Protein AF-0000000069133656 (afdb_homodimer)

Organism: Gadus morhua (NCBI:txid8049)

Secondary structure (DSSP, 8-state):
---------EEEEEE-TT--HHHHHHHHHHHHHTTT---EEEEEHHHHHHHHHHHHHH-TTEEEEEEGGG---HHHHHHHHHTT-EEEE-SHHHHHHHHHTT--GGGEEE--SS--HHHHHHHHHTT--EEEE-SHHHHHHHHHH-TT-EEEEEE--GGGSSS-TTS---SB-HHHHHHHHHHHHHHT-EEEEEEE--S-TT-HHHHHHHHHHHHHHHHHHHHTT----EEE--S-----HHHHHHHHHHHHHHHHHHS-GGG-PEEEEEESHHHHGGGEEEEEEEEEEEEE---SGGGSS-S--S--PPEEEEEES--TTTTTGGGGGTPPPPPEEESS---TT--EEEEEEE-TT--GGGEEEEEEEEE---TT-EEEESS--SS-SS---SGGG--PPPPPEEEEEEHHHHHHHHHTTTTSTTS-TTEEEEE----------------/---------EEEEEE-TT--HHHHHHHHHHHHHHTT---EEEEEHHHHHHHHHHHHHH-TTEEEEEEGGG---HHHHHHHHHTT-EEEE-SHHHHHHHHHTT--GGGEEE--SS--HHHHHHHHHTT--EEEE-SHHHHHHHHHH-TT-EEEEEE--GGGSSS-TTS---SB-HHHHHHHHHHHHHHT-EEEEEEE--S-TT-HHHHHHHHHHHHHHHHHHHHTT----EEE--S-----HHHHHHHHHHHHHHHHHHS-GGG-PEEEEEESHHHHGGGEEEEEEEEEEEEE---SGGGSS-S--S--PPEEEEEES--TTTTTGGGGGTPPPPPEEESS---TT--EEEEEEE-TT--GGGEEEEEEEEE---TT-EEEESS--SS-SS---SGGG--PPPPPEEEEEEHHHHHHHHHTTTTSTTS-TTEEEEE----------------

Structure (mmCIF, N/CA/C/O backbone):
data_AF-0000000069133656-model_v1
#
loop_
_entity.id
_entity.type
_entity.pdbx_description
1 polymer 'Uncharacterized protein'
#
loop_
_atom_site.group_PDB
_atom_site.id
_atom_site.type_symbol
_atom_site.label_atom_id
_atom_site.label_alt_id
_atom_site.label_comp_id
_atom_site.label_asym_id
_atom_site.label_entity_id
_atom_site.label_seq_id
_atom_site.pdbx_PDB_ins_code
_atom_site.Cartn_x
_atom_site.Cartn_y
_atom_site.Cartn_z
_atom_site.occupancy
_atom_site.B_iso_or_equiv
_atom_site.auth_seq_id
_atom_site.auth_comp_id
_atom_site.auth_asym_id
_atom_site.auth_atom_id
_atom_site.pdbx_PDB_model_num
ATOM 1 N N . MET A 1 1 ? -8.031 -7.027 35.938 1 20.88 1 MET A N 1
ATOM 2 C CA . MET A 1 1 ? -6.594 -7.266 36.031 1 20.88 1 MET A CA 1
ATOM 3 C C . MET A 1 1 ? -5.957 -7.184 34.625 1 20.88 1 MET A C 1
ATOM 5 O O . MET A 1 1 ? -6.113 -8.094 33.812 1 20.88 1 MET A O 1
ATOM 9 N N . LYS A 1 2 ? -5.871 -5.992 34 1 25.09 2 LYS A N 1
ATOM 10 C CA . LYS A 1 2 ? -5.688 -5.273 32.75 1 25.09 2 LYS A CA 1
ATOM 11 C C . LYS A 1 2 ? -4.309 -5.543 32.156 1 25.09 2 LYS A C 1
ATOM 13 O O . LYS A 1 2 ? -3.301 -5.477 32.875 1 25.09 2 LYS A O 1
ATOM 18 N N . GLY A 1 3 ? -4.258 -6.488 31.188 1 28.69 3 GLY A N 1
ATOM 19 C CA . GLY A 1 3 ? -3.064 -6.926 30.484 1 28.69 3 GLY A CA 1
ATOM 20 C C . GLY A 1 3 ? -2.094 -5.797 30.203 1 28.69 3 GLY A C 1
ATOM 21 O O . GLY A 1 3 ? -2.5 -4.719 29.766 1 28.69 3 GLY A O 1
ATOM 22 N N . LEU A 1 4 ? -1.108 -5.57 30.984 1 30.61 4 LEU A N 1
ATOM 23 C CA . LEU A 1 4 ? 0.034 -4.68 30.812 1 30.61 4 LEU A CA 1
ATOM 24 C C . LEU A 1 4 ? 0.483 -4.645 29.359 1 30.61 4 LEU A C 1
ATOM 26 O O . LEU A 1 4 ? 0.877 -5.672 28.797 1 30.61 4 LEU A O 1
ATOM 30 N N . TYR A 1 5 ? -0.256 -4.012 28.453 1 34.28 5 TYR A N 1
ATOM 31 C CA . TYR A 1 5 ? 0.284 -3.764 27.125 1 34.28 5 TYR A CA 1
ATOM 32 C C . TYR A 1 5 ? 1.788 -3.523 27.172 1 34.28 5 TYR A C 1
ATOM 34 O O . TYR A 1 5 ? 2.244 -2.537 27.766 1 34.28 5 TYR A O 1
ATOM 42 N N . ASP A 1 6 ? 2.578 -4.43 27.422 1 39.28 6 ASP A N 1
ATOM 43 C CA . ASP A 1 6 ? 4.031 -4.324 27.297 1 39.28 6 ASP A CA 1
ATOM 44 C C . ASP A 1 6 ? 4.414 -3.342 26.188 1 39.28 6 ASP A C 1
ATOM 46 O O . ASP A 1 6 ? 4.004 -3.504 25.031 1 39.28 6 ASP A O 1
ATOM 50 N N . GLU A 1 7 ? 4.508 -2.115 26.453 1 49.31 7 GLU A N 1
ATOM 51 C CA . GLU A 1 7 ? 4.949 -1.03 25.578 1 49.31 7 GLU A CA 1
ATOM 52 C C . GLU A 1 7 ? 6.055 -1.493 24.641 1 49.31 7 GLU A C 1
ATOM 54 O O . GLU A 1 7 ? 6.957 -2.23 25.047 1 49.31 7 GLU A O 1
ATOM 59 N N . PRO A 1 8 ? 5.844 -1.436 23.375 1 54.84 8 PRO A N 1
ATOM 60 C CA . PRO A 1 8 ? 6.828 -1.935 22.422 1 54.84 8 PRO A CA 1
ATOM 61 C C . PRO A 1 8 ? 8.234 -1.384 22.672 1 54.84 8 PRO A C 1
ATOM 63 O O . PRO A 1 8 ? 8.398 -0.173 22.828 1 54.84 8 PRO A O 1
ATOM 66 N N . GLN A 1 9 ? 9.195 -2.064 23.281 1 66.44 9 GLN A N 1
ATOM 67 C CA . GLN A 1 9 ? 10.602 -1.722 23.422 1 66.44 9 GLN A CA 1
ATOM 68 C C . GLN A 1 9 ? 11.344 -1.874 22.094 1 66.44 9 GLN A C 1
ATOM 70 O O . GLN A 1 9 ? 11.18 -2.881 21.391 1 66.44 9 GLN A O 1
ATOM 75 N N . TYR A 1 10 ? 11.797 -0.596 21.578 1 81.81 10 TYR A N 1
ATOM 76 C CA . TYR A 1 10 ? 12.664 -0.648 20.406 1 81.81 10 TYR A CA 1
ATOM 77 C C . TYR A 1 10 ? 14.133 -0.726 20.797 1 81.81 10 TYR A C 1
ATOM 79 O O . TYR A 1 10 ? 14.578 0.026 21.672 1 81.81 10 TYR A O 1
ATOM 87 N N . SER A 1 11 ? 14.875 -1.676 20.266 1 87.38 11 SER A N 1
ATOM 88 C CA . SER A 1 11 ? 16.312 -1.788 20.469 1 87.38 11 SER A CA 1
ATOM 89 C C . SER A 1 11 ? 17.078 -0.795 19.594 1 87.38 11 SER A C 1
ATOM 91 O O . SER A 1 11 ? 16.859 -0.734 18.391 1 87.38 11 SER A O 1
ATOM 93 N N . ILE A 1 12 ? 17.922 0.073 20.25 1 91.88 12 ILE A N 1
ATOM 94 C CA . ILE A 1 12 ? 18.734 1.063 19.547 1 91.88 12 ILE A CA 1
ATOM 95 C C . ILE A 1 12 ? 20.219 0.754 19.734 1 91.88 12 ILE A C 1
ATOM 97 O O . ILE A 1 12 ? 20.703 0.694 20.875 1 91.88 12 ILE A O 1
ATOM 101 N N . ASP A 1 13 ? 20.922 0.627 18.703 1 92.06 13 ASP A N 1
ATOM 102 C CA . ASP A 1 13 ? 22.359 0.374 18.781 1 92.06 13 ASP A CA 1
ATOM 103 C C . ASP A 1 13 ? 23.141 1.667 19.031 1 92.06 13 ASP A C 1
ATOM 105 O O . ASP A 1 13 ? 23.031 2.619 18.25 1 92.06 13 ASP A O 1
ATOM 109 N N . LEU A 1 14 ? 23.922 1.683 20.062 1 92.56 14 LEU A N 1
ATOM 110 C CA . LEU A 1 14 ? 24.781 2.816 20.391 1 92.56 14 LEU A CA 1
ATOM 111 C C . LEU A 1 14 ? 26.141 2.672 19.734 1 92.56 14 LEU A C 1
ATOM 113 O O . LEU A 1 14 ? 26.891 1.741 20.047 1 92.56 14 LEU A O 1
ATOM 117 N N . LEU A 1 15 ? 26.375 3.584 18.875 1 92.88 15 LEU A N 1
ATOM 118 C CA . LEU A 1 15 ? 27.609 3.514 18.125 1 92.88 15 LEU A CA 1
ATOM 119 C C . LEU A 1 15 ? 28.734 4.258 18.844 1 92.88 15 LEU A C 1
ATOM 121 O O . LEU A 1 15 ? 28.531 5.375 19.328 1 92.88 15 LEU A O 1
ATOM 125 N N . ASP A 1 16 ? 29.859 3.621 18.797 1 85.62 16 ASP A N 1
ATOM 126 C CA . ASP A 1 16 ? 31.016 4.277 19.391 1 85.62 16 ASP A CA 1
ATOM 127 C C . ASP A 1 16 ? 31.547 5.391 18.469 1 85.62 16 ASP A C 1
ATOM 129 O O . ASP A 1 16 ? 31.188 5.453 17.297 1 85.62 16 ASP A O 1
ATOM 133 N N . GLY A 1 17 ? 32.25 6.359 18.969 1 73.56 17 GLY A N 1
ATOM 134 C CA . GLY A 1 17 ? 32.688 7.598 18.328 1 73.56 17 GLY A CA 1
ATOM 135 C C . GLY A 1 17 ? 33.25 7.387 16.938 1 73.56 17 GLY A C 1
ATOM 136 O O . GLY A 1 17 ? 33.125 8.242 16.062 1 73.56 17 GLY A O 1
ATOM 137 N N . GLY A 1 18 ? 33.656 6.336 16.609 1 77.69 18 GLY A N 1
ATOM 138 C CA . GLY A 1 18 ? 34.344 6.195 15.328 1 77.69 18 GLY A CA 1
ATOM 139 C C . GLY A 1 18 ? 33.594 5.316 14.344 1 77.69 18 GLY A C 1
ATOM 140 O O . GLY A 1 18 ? 33.969 5.203 13.18 1 77.69 18 GLY A O 1
ATOM 141 N N . THR A 1 19 ? 32.5 4.906 14.672 1 85.44 19 THR A N 1
ATOM 142 C CA . THR A 1 19 ? 31.797 3.994 13.781 1 85.44 19 THR A CA 1
ATOM 143 C C . THR A 1 19 ? 30.922 4.766 12.797 1 85.44 19 THR A C 1
ATOM 145 O O . THR A 1 19 ? 30.062 5.543 13.203 1 85.44 19 THR A O 1
ATOM 148 N N . LEU A 1 20 ? 31.219 4.59 11.555 1 87.12 20 LEU A N 1
ATOM 149 C CA . LEU A 1 20 ? 30.453 5.227 10.492 1 87.12 20 LEU A CA 1
ATOM 150 C C . LEU A 1 20 ? 29.203 4.422 10.164 1 87.12 20 LEU A C 1
ATOM 152 O O . LEU A 1 20 ? 29.203 3.193 10.273 1 87.12 20 LEU A O 1
ATOM 156 N N . LEU A 1 21 ? 28.156 5.129 9.828 1 91.19 21 LEU A N 1
ATOM 157 C CA . LEU A 1 21 ? 26.906 4.496 9.445 1 91.19 21 LEU A CA 1
ATOM 158 C C . LEU A 1 21 ? 27.125 3.469 8.344 1 91.19 21 LEU A C 1
ATOM 160 O O . LEU A 1 21 ? 26.5 2.41 8.336 1 91.19 21 LEU A O 1
ATOM 164 N N . GLN A 1 22 ? 28 3.781 7.453 1 91.44 22 GLN A N 1
ATOM 165 C CA . GLN A 1 22 ? 28.297 2.893 6.34 1 91.44 22 GLN A CA 1
ATOM 166 C C . GLN A 1 22 ? 28.781 1.533 6.836 1 91.44 22 GLN A C 1
ATOM 168 O O . GLN A 1 22 ? 28.469 0.5 6.238 1 91.44 22 GLN A O 1
ATOM 173 N N . HIS A 1 23 ? 29.531 1.608 7.867 1 92.12 23 HIS A N 1
ATOM 174 C CA . HIS A 1 23 ? 30.031 0.358 8.43 1 92.12 23 HIS A CA 1
ATOM 175 C C . HIS A 1 23 ? 28.891 -0.481 9.008 1 92.12 23 HIS A C 1
ATOM 177 O O . HIS A 1 23 ? 28.922 -1.711 8.93 1 92.12 23 HIS A O 1
ATOM 183 N N . VAL A 1 24 ? 27.953 0.174 9.617 1 94.06 24 VAL A N 1
ATOM 184 C CA . VAL A 1 24 ? 26.797 -0.523 10.156 1 94.06 24 VAL A CA 1
ATOM 185 C C . VAL A 1 24 ? 26.016 -1.191 9.016 1 94.06 24 VAL A C 1
ATOM 187 O O . VAL A 1 24 ? 25.656 -2.363 9.117 1 94.06 24 VAL A O 1
ATOM 190 N N . VAL A 1 25 ? 25.797 -0.471 7.965 1 95.25 25 VAL A N 1
ATOM 191 C CA . VAL A 1 25 ? 25.109 -0.997 6.793 1 95.25 25 VAL A CA 1
ATOM 192 C C . VAL A 1 25 ? 25.891 -2.182 6.223 1 95.25 25 VAL A C 1
ATOM 194 O O . VAL A 1 25 ? 25.297 -3.232 5.938 1 95.25 25 VAL A O 1
ATOM 197 N N . ASP A 1 26 ? 27.203 -2.006 6.102 1 93.88 26 ASP A N 1
ATOM 198 C CA . ASP A 1 26 ? 28.062 -3.064 5.574 1 93.88 26 ASP A CA 1
ATOM 199 C C . ASP A 1 26 ? 27.953 -4.328 6.422 1 93.88 26 ASP A C 1
ATOM 201 O O . ASP A 1 26 ? 27.906 -5.438 5.891 1 93.88 26 ASP A O 1
ATOM 205 N N . ASN A 1 27 ? 27.969 -4.102 7.668 1 92.94 27 ASN A N 1
ATOM 206 C CA . ASN A 1 27 ? 27.891 -5.234 8.586 1 92.94 27 ASN A CA 1
ATOM 207 C C . ASN A 1 27 ? 26.578 -5.992 8.414 1 92.94 27 ASN A C 1
ATOM 209 O O . ASN A 1 27 ? 26.562 -7.223 8.383 1 92.94 27 ASN A O 1
ATOM 213 N N . HIS A 1 28 ? 25.516 -5.266 8.344 1 94.06 28 HIS A N 1
ATOM 214 C CA . HIS A 1 28 ? 24.234 -5.914 8.156 1 94.06 28 HIS A CA 1
ATOM 215 C C . HIS A 1 28 ? 24.141 -6.609 6.805 1 94.06 28 HIS A C 1
ATOM 217 O O . HIS A 1 28 ? 23.516 -7.664 6.68 1 94.06 28 HIS A O 1
ATOM 223 N N . ILE A 1 29 ? 24.688 -6.004 5.781 1 94.31 29 ILE A N 1
ATOM 224 C CA . ILE A 1 29 ? 24.734 -6.641 4.469 1 94.31 29 ILE A CA 1
ATOM 225 C C . ILE A 1 29 ? 25.516 -7.953 4.555 1 94.31 29 ILE A C 1
ATOM 227 O O . ILE A 1 29 ? 25.078 -8.977 4.016 1 94.31 29 ILE A O 1
ATOM 231 N N . SER A 1 30 ? 26.656 -7.902 5.203 1 91 30 SER A N 1
ATOM 232 C CA . SER A 1 30 ? 27.453 -9.109 5.379 1 91 30 SER A CA 1
ATOM 233 C C . SER A 1 30 ? 26.672 -10.195 6.113 1 91 30 SER A C 1
ATOM 235 O O . SER A 1 30 ? 26.719 -11.359 5.727 1 91 30 SER A O 1
ATOM 237 N N . GLU A 1 31 ? 26 -9.797 7.121 1 87.69 31 GLU A N 1
ATOM 238 C CA . GLU A 1 31 ? 25.188 -10.734 7.891 1 87.69 31 GLU A CA 1
ATOM 239 C C . GLU A 1 31 ? 24.078 -11.336 7.039 1 87.69 31 GLU A C 1
ATOM 241 O O . GLU A 1 31 ? 23.844 -12.547 7.062 1 87.69 31 GLU A O 1
ATOM 246 N N . GLN A 1 32 ? 23.453 -10.484 6.289 1 84.06 32 GLN A N 1
ATOM 247 C CA . GLN A 1 32 ? 22.344 -10.922 5.457 1 84.06 32 GLN A CA 1
ATOM 248 C C . GLN A 1 32 ? 22.828 -11.773 4.289 1 84.06 32 GLN A C 1
ATOM 250 O O . GLN A 1 32 ? 22.125 -12.688 3.842 1 84.06 32 GLN A O 1
ATOM 255 N N . SER A 1 33 ? 23.953 -11.43 3.809 1 78.88 33 SER A N 1
ATOM 256 C CA . SER A 1 33 ? 24.5 -12.195 2.699 1 78.88 33 SER A CA 1
ATOM 257 C C . SER A 1 33 ? 24.734 -13.648 3.096 1 78.88 33 SER A C 1
ATOM 259 O O . SER A 1 33 ? 24.703 -14.547 2.248 1 78.88 33 SER A O 1
ATOM 261 N N . LEU A 1 34 ? 24.922 -13.836 4.344 1 71.69 34 LEU A N 1
ATOM 262 C CA . LEU A 1 34 ? 25.156 -15.18 4.863 1 71.69 34 LEU A CA 1
ATOM 263 C C . LEU A 1 34 ? 23.844 -15.828 5.289 1 71.69 34 LEU A C 1
ATOM 265 O O . LEU A 1 34 ? 23.797 -17.047 5.527 1 71.69 34 LEU A O 1
ATOM 269 N N . ALA A 1 35 ? 22.812 -15.016 5.305 1 70.06 35 ALA A N 1
ATOM 270 C CA . ALA A 1 35 ? 21.516 -15.5 5.793 1 70.06 35 ALA A CA 1
ATOM 271 C C . ALA A 1 35 ? 20.484 -15.516 4.676 1 70.06 35 ALA A C 1
ATOM 273 O O . ALA A 1 35 ? 20.578 -16.312 3.742 1 70.06 35 ALA A O 1
ATOM 274 N N . ASP A 1 36 ? 19.484 -14.578 4.801 1 76.44 36 ASP A N 1
ATOM 275 C CA . ASP A 1 36 ? 18.312 -14.656 3.934 1 76.44 36 ASP A CA 1
ATOM 276 C C . ASP A 1 36 ? 18.328 -13.555 2.871 1 76.44 36 ASP A C 1
ATOM 278 O O . ASP A 1 36 ? 17.562 -13.594 1.913 1 76.44 36 ASP A O 1
ATOM 282 N N . LYS A 1 37 ? 19.344 -12.672 2.93 1 84.44 37 LYS A N 1
ATOM 283 C CA . LYS A 1 37 ? 19.5 -11.57 1.987 1 84.44 37 LYS A CA 1
ATOM 284 C C . LYS A 1 37 ? 18.219 -10.734 1.906 1 84.44 37 LYS A C 1
ATOM 286 O O . LYS A 1 37 ? 17.75 -10.406 0.812 1 84.44 37 LYS A O 1
ATOM 291 N N . ASN A 1 38 ? 17.625 -10.508 3.074 1 89.38 38 ASN A N 1
ATOM 292 C CA . ASN A 1 38 ? 16.438 -9.656 3.154 1 89.38 38 ASN A CA 1
ATOM 293 C C . ASN A 1 38 ? 16.812 -8.172 3.121 1 89.38 38 ASN A C 1
ATOM 295 O O . ASN A 1 38 ? 17.875 -7.785 3.605 1 89.38 38 ASN A O 1
ATOM 299 N N . ALA A 1 39 ? 15.938 -7.43 2.475 1 93.38 39 ALA A N 1
ATOM 300 C CA . ALA A 1 39 ? 16.094 -5.98 2.547 1 93.38 39 ALA A CA 1
ATOM 301 C C . ALA A 1 39 ? 15.945 -5.484 3.982 1 93.38 39 ALA A C 1
ATOM 303 O O . ALA A 1 39 ? 15.305 -6.133 4.812 1 93.38 39 ALA A O 1
ATOM 304 N N . PHE A 1 40 ? 16.547 -4.371 4.289 1 94.19 40 PHE A N 1
ATOM 305 C CA . PHE A 1 40 ? 16.438 -3.795 5.625 1 94.19 40 PHE A CA 1
ATOM 306 C C . PHE A 1 40 ? 16.719 -2.297 5.59 1 94.19 40 PHE A C 1
ATOM 308 O O . PHE A 1 40 ? 17.297 -1.787 4.629 1 94.19 40 PHE A O 1
ATOM 315 N N . PHE A 1 41 ? 16.281 -1.618 6.668 1 95.44 41 PHE A N 1
ATOM 316 C CA . PHE A 1 41 ? 16.594 -0.211 6.895 1 95.44 41 PHE A CA 1
ATOM 317 C C . PHE A 1 41 ? 17.594 -0.053 8.031 1 95.44 41 PHE A C 1
ATOM 319 O O . PHE A 1 41 ? 17.578 -0.829 8.992 1 95.44 41 PHE A O 1
ATOM 326 N N . VAL A 1 42 ? 18.453 0.886 7.852 1 96.69 42 VAL A N 1
ATOM 327 C CA . VAL A 1 42 ? 19.188 1.421 8.984 1 96.69 42 VAL A CA 1
ATOM 328 C C . VAL A 1 42 ? 18.766 2.865 9.242 1 96.69 42 VAL A C 1
ATOM 330 O O . VAL A 1 42 ? 18.812 3.703 8.344 1 96.69 42 VAL A O 1
ATOM 333 N N . ALA A 1 43 ? 18.344 3.098 10.43 1 96.19 43 ALA A N 1
ATOM 334 C CA . ALA A 1 43 ? 17.875 4.426 10.797 1 96.19 43 ALA A CA 1
ATOM 335 C C . ALA A 1 43 ? 18.797 5.082 11.82 1 96.19 43 ALA A C 1
ATOM 337 O O . ALA A 1 43 ? 18.922 4.598 12.945 1 96.19 43 ALA A O 1
ATOM 338 N N . ASP A 1 44 ? 19.391 6.156 11.453 1 96.88 44 ASP A N 1
ATOM 339 C CA . ASP A 1 44 ? 20.219 6.953 12.344 1 96.88 44 ASP A CA 1
ATOM 340 C C . ASP A 1 44 ? 19.391 8.023 13.062 1 96.88 44 ASP A C 1
ATOM 342 O O . ASP A 1 44 ? 19.172 9.109 12.523 1 96.88 44 ASP A O 1
ATOM 346 N N . LEU A 1 45 ? 19.094 7.781 14.297 1 94.5 45 LEU A N 1
ATOM 347 C CA . LEU A 1 45 ? 18.25 8.695 15.062 1 94.5 45 LEU A CA 1
ATOM 348 C C . LEU A 1 45 ? 19 9.992 15.367 1 94.5 45 LEU A C 1
ATOM 350 O O . LEU A 1 45 ? 18.359 11.023 15.609 1 94.5 45 LEU A O 1
ATOM 354 N N . GLY A 1 46 ? 20.297 9.914 15.391 1 93.88 46 GLY A N 1
ATOM 355 C CA . GLY A 1 46 ? 21.094 11.125 15.539 1 93.88 46 GLY A CA 1
ATOM 356 C C . GLY A 1 46 ? 20.906 12.102 14.391 1 93.88 46 GLY A C 1
ATOM 357 O O . GLY A 1 46 ? 20.969 13.32 14.578 1 93.88 46 GLY A O 1
ATOM 358 N N . ALA A 1 47 ? 20.703 11.555 13.219 1 95.12 47 ALA A N 1
ATOM 359 C CA . ALA A 1 47 ? 20.484 12.406 12.055 1 95.12 47 ALA A CA 1
ATOM 360 C C . ALA A 1 47 ? 19.203 13.227 12.211 1 95.12 47 ALA A C 1
ATOM 362 O O . ALA A 1 47 ? 19.156 14.391 11.812 1 95.12 47 ALA A O 1
ATOM 363 N N . VAL A 1 48 ? 18.188 12.664 12.758 1 94.62 48 VAL A N 1
ATOM 364 C CA . VAL A 1 48 ? 16.938 13.367 13.016 1 94.62 48 VAL A CA 1
ATOM 365 C C . VAL A 1 48 ? 17.172 14.531 13.977 1 94.62 48 VAL A C 1
ATOM 367 O O . VAL A 1 48 ? 16.703 15.648 13.734 1 94.62 48 VAL A O 1
ATOM 370 N N . MET A 1 49 ? 17.891 14.266 14.961 1 92.5 49 MET A N 1
ATOM 371 C CA . MET A 1 49 ? 18.219 15.289 15.945 1 92.5 49 MET A CA 1
ATOM 372 C C . MET A 1 49 ? 19 16.422 15.305 1 92.5 49 MET A C 1
ATOM 374 O O . MET A 1 49 ? 18.703 17.594 15.539 1 92.5 49 MET A O 1
ATOM 378 N N . ARG A 1 50 ? 19.938 16.047 14.523 1 93.12 50 ARG A N 1
ATOM 379 C CA . ARG A 1 50 ? 20.766 17.062 13.875 1 93.12 50 ARG A CA 1
ATOM 380 C C . ARG A 1 50 ? 19.938 17.953 12.953 1 93.12 50 ARG A C 1
ATOM 382 O O . ARG A 1 50 ? 20.141 19.172 12.906 1 93.12 50 ARG A O 1
ATOM 389 N N . GLN A 1 51 ? 19.016 17.312 12.234 1 94 51 GLN A N 1
ATOM 390 C CA . GLN A 1 51 ? 18.125 18.094 11.375 1 94 51 GLN A CA 1
ATOM 391 C C . GLN A 1 51 ? 17.266 19.047 12.188 1 94 51 GLN A C 1
ATOM 393 O O . GLN A 1 51 ? 17.062 20.203 11.789 1 94 51 GLN A O 1
ATOM 398 N N . HIS A 1 52 ? 16.812 18.609 13.297 1 92.94 52 HIS A N 1
ATOM 399 C CA . HIS A 1 52 ? 15.984 19.438 14.172 1 92.94 52 HIS A CA 1
ATOM 400 C C . HIS A 1 52 ? 16.781 20.609 14.734 1 92.94 52 HIS A C 1
ATOM 402 O O . HIS A 1 52 ? 16.297 21.75 14.75 1 92.94 52 HIS A O 1
ATOM 408 N N . VAL A 1 53 ? 17.938 20.328 15.148 1 90.81 53 VAL A N 1
ATOM 409 C CA . VAL A 1 53 ? 18.812 21.359 15.711 1 90.81 53 VAL A CA 1
ATOM 410 C C . VAL A 1 53 ? 19.156 22.391 14.633 1 90.81 53 VAL A C 1
ATOM 412 O O . VAL A 1 53 ? 19.141 23.594 14.891 1 90.81 53 VAL A O 1
ATOM 415 N N . ARG A 1 54 ? 19.391 21.891 13.492 1 92 54 ARG A N 1
ATOM 416 C CA . ARG A 1 54 ? 19.688 22.781 12.383 1 92 54 ARG A CA 1
ATOM 417 C C . ARG A 1 54 ? 18.5 23.688 12.078 1 92 54 ARG A C 1
ATOM 419 O O . ARG A 1 54 ? 18.688 24.875 11.82 1 92 54 ARG A O 1
ATOM 426 N N . TRP A 1 55 ? 17.359 23.156 12.102 1 93.69 55 TRP A N 1
ATOM 427 C CA . TRP A 1 55 ? 16.156 23.953 11.891 1 93.69 55 TRP A CA 1
ATOM 428 C C . TRP A 1 55 ? 16.047 25.062 12.938 1 93.69 55 TRP A C 1
ATOM 430 O O . TRP A 1 55 ? 15.852 26.234 12.594 1 93.69 55 TRP A O 1
ATOM 440 N N . ARG A 1 56 ? 16.25 24.781 14.148 1 90.75 56 ARG A N 1
ATOM 441 C CA . ARG A 1 56 ? 16.109 25.734 15.25 1 90.75 56 ARG A CA 1
ATOM 442 C C . ARG A 1 56 ? 17.172 26.812 15.164 1 90.75 56 ARG A C 1
ATOM 444 O O . ARG A 1 56 ? 16.922 27.969 15.539 1 90.75 56 ARG A O 1
ATOM 451 N N . ALA A 1 57 ? 18.219 26.406 14.641 1 90.62 57 ALA A N 1
ATOM 452 C CA . ALA A 1 57 ? 19.312 27.359 14.516 1 90.62 57 ALA A CA 1
ATOM 453 C C . ALA A 1 57 ? 19.094 28.297 13.336 1 90.62 57 ALA A C 1
ATOM 455 O O . ALA A 1 57 ? 19.359 29.5 13.43 1 90.62 57 ALA A O 1
ATOM 456 N N . CYS A 1 58 ? 18.625 27.75 12.258 1 90.31 58 CYS A N 1
ATOM 457 C CA . CYS A 1 58 ? 18.516 28.516 11.016 1 90.31 58 CYS A CA 1
ATOM 458 C C . CYS A 1 58 ? 17.188 29.266 10.945 1 90.31 58 CYS A C 1
ATOM 460 O O . CYS A 1 58 ? 17.094 30.312 10.32 1 90.31 58 CYS A O 1
ATOM 462 N N . VAL A 1 59 ? 16.188 28.656 11.539 1 90.38 59 VAL A N 1
ATOM 463 C CA . VAL A 1 59 ? 14.828 29.188 11.43 1 90.38 59 VAL A CA 1
ATOM 464 C C . VAL A 1 59 ? 14.18 29.234 12.812 1 90.38 59 VAL A C 1
ATOM 466 O O . VAL A 1 59 ? 13.094 28.688 13.023 1 90.38 59 VAL A O 1
ATOM 469 N N . PRO A 1 60 ? 14.68 30.016 13.695 1 90.44 60 PRO A N 1
ATOM 470 C CA . PRO A 1 60 ? 14.234 29.953 15.086 1 90.44 60 PRO A CA 1
ATOM 471 C C . PRO A 1 60 ? 12.82 30.5 15.273 1 90.44 60 PRO A C 1
ATOM 473 O O . PRO A 1 60 ? 12.133 30.141 16.234 1 90.44 60 PRO A O 1
ATOM 476 N N . GLN A 1 61 ? 12.383 31.297 14.375 1 93.44 61 GLN A N 1
ATOM 477 C CA . GLN A 1 61 ? 11.102 31.969 14.547 1 93.44 61 GLN A CA 1
ATOM 478 C C . GLN A 1 61 ? 9.938 31.062 14.133 1 93.44 61 GLN A C 1
ATOM 480 O O . GLN A 1 61 ? 8.781 31.359 14.445 1 93.44 61 GLN A O 1
ATOM 485 N N . ILE A 1 62 ? 10.25 30.078 13.453 1 94.56 62 ILE A N 1
ATOM 486 C CA . ILE A 1 62 ? 9.203 29.203 12.922 1 94.56 62 ILE A CA 1
ATOM 487 C C . ILE A 1 62 ? 9.219 27.875 13.672 1 94.56 62 ILE A C 1
ATOM 489 O O . ILE A 1 62 ? 10.195 27.125 13.617 1 94.56 62 ILE A O 1
ATOM 493 N N . ARG A 1 63 ? 8.164 27.578 14.336 1 95.44 63 ARG A N 1
ATOM 494 C CA . ARG A 1 63 ? 8.062 26.328 15.086 1 95.44 63 ARG A CA 1
ATOM 495 C C . ARG A 1 63 ? 7.789 25.156 14.156 1 95.44 63 ARG A C 1
ATOM 497 O O . ARG A 1 63 ? 6.867 25.203 13.336 1 95.44 63 ARG A O 1
ATOM 504 N N . PRO A 1 64 ? 8.539 24.062 14.297 1 95.88 64 PRO A N 1
ATOM 505 C CA . PRO A 1 64 ? 8.336 22.906 13.414 1 95.88 64 PRO A CA 1
ATOM 506 C C . PRO A 1 64 ? 7.227 21.984 13.891 1 95.88 64 PRO A C 1
ATOM 508 O O . PRO A 1 64 ? 7.125 21.703 15.086 1 95.88 64 PRO A O 1
ATOM 511 N N . TYR A 1 65 ? 6.398 21.578 12.992 1 97.25 65 TYR A N 1
ATOM 512 C CA . TYR A 1 65 ? 5.43 20.5 13.148 1 97.25 65 TYR A CA 1
ATOM 513 C C . TYR A 1 65 ? 5.73 19.344 12.195 1 97.25 65 TYR A C 1
ATOM 515 O O . TYR A 1 65 ? 5.934 19.562 11 1 97.25 65 TYR A O 1
ATOM 523 N N . TYR A 1 66 ? 5.723 18.156 12.742 1 96.25 66 TYR A N 1
ATOM 524 C CA . TYR A 1 66 ? 6.059 17 11.922 1 96.25 66 TYR A CA 1
ATOM 525 C C . TYR A 1 66 ? 4.801 16.344 11.367 1 96.25 66 TYR A C 1
ATOM 527 O O . TYR A 1 66 ? 3.871 16.031 12.117 1 96.25 66 TYR A O 1
ATOM 535 N N . ALA A 1 67 ? 4.82 16.094 10.008 1 93.44 67 ALA A N 1
ATOM 536 C CA . ALA A 1 67 ? 3.742 15.344 9.375 1 93.44 67 ALA A CA 1
ATOM 537 C C . ALA A 1 67 ? 3.914 13.844 9.602 1 93.44 67 ALA A C 1
ATOM 539 O O . ALA A 1 67 ? 4.723 13.195 8.93 1 93.44 67 ALA A O 1
ATOM 540 N N . VAL A 1 68 ? 3.049 13.25 10.391 1 92.75 68 VAL A N 1
ATOM 541 C CA . VAL A 1 68 ? 3.207 11.867 10.844 1 92.75 68 VAL A CA 1
ATOM 542 C C . VAL A 1 68 ? 3.088 10.914 9.656 1 92.75 68 VAL A C 1
ATOM 544 O O . VAL A 1 68 ? 3.758 9.883 9.617 1 92.75 68 VAL A O 1
ATOM 547 N N . ARG A 1 69 ? 2.355 11.266 8.664 1 87.44 69 ARG A N 1
ATOM 548 C CA . ARG A 1 69 ? 2.111 10.422 7.5 1 87.44 69 ARG A CA 1
ATOM 549 C C . ARG A 1 69 ? 3.396 10.195 6.711 1 87.44 69 ARG A C 1
ATOM 551 O O . ARG A 1 69 ? 3.477 9.273 5.895 1 87.44 69 ARG A O 1
ATOM 558 N N . CYS A 1 70 ? 4.371 11.055 6.898 1 87.81 70 CYS A N 1
ATOM 559 C CA . CYS A 1 70 ? 5.637 10.945 6.18 1 87.81 70 CYS A CA 1
ATOM 560 C C . CYS A 1 70 ? 6.402 9.703 6.609 1 87.81 70 CYS A C 1
ATOM 562 O O . CYS A 1 70 ? 6.992 9.016 5.773 1 87.81 70 CYS A O 1
ATOM 564 N N . ASN A 1 71 ? 6.449 9.453 7.754 1 90.62 71 ASN A N 1
ATOM 565 C CA . ASN A 1 71 ? 7.078 8.312 8.414 1 90.62 71 ASN A CA 1
ATOM 566 C C . ASN A 1 71 ? 6.59 8.164 9.852 1 90.62 71 ASN A C 1
ATOM 568 O O . ASN A 1 71 ? 6.902 8.984 10.711 1 90.62 71 ASN A O 1
ATOM 572 N N . SER A 1 72 ? 5.895 7.094 10.164 1 89.44 72 SER A N 1
ATOM 573 C CA . SER A 1 72 ? 5.238 6.949 11.461 1 89.44 72 SER A CA 1
ATOM 574 C C . SER A 1 72 ? 5.977 5.949 12.344 1 89.44 72 SER A C 1
ATOM 576 O O . SER A 1 72 ? 5.379 5.332 13.227 1 89.44 72 SER A O 1
ATOM 578 N N . SER A 1 73 ? 7.266 5.715 12.047 1 88.19 73 SER A N 1
ATOM 579 C CA . SER A 1 73 ? 8.047 4.828 12.898 1 88.19 73 SER A CA 1
ATOM 580 C C . SER A 1 73 ? 8.016 5.293 14.352 1 88.19 73 SER A C 1
ATOM 582 O O . SER A 1 73 ? 8.305 6.453 14.648 1 88.19 73 SER A O 1
ATOM 584 N N . PRO A 1 74 ? 7.746 4.379 15.25 1 86 74 PRO A N 1
ATOM 585 C CA . PRO A 1 74 ? 7.547 4.781 16.641 1 86 74 PRO A CA 1
ATOM 586 C C . PRO A 1 74 ? 8.797 5.402 17.266 1 86 74 PRO A C 1
ATOM 588 O O . PRO A 1 74 ? 8.703 6.398 17.984 1 86 74 PRO A O 1
ATOM 591 N N . ALA A 1 75 ? 9.977 4.809 17 1 89.62 75 ALA A N 1
ATOM 592 C CA . ALA A 1 75 ? 11.211 5.348 17.562 1 89.62 75 ALA A CA 1
ATOM 593 C C . ALA A 1 75 ? 11.453 6.773 17.078 1 89.62 75 ALA A C 1
ATOM 595 O O . ALA A 1 75 ? 11.93 7.621 17.844 1 89.62 75 ALA A O 1
ATOM 596 N N . LEU A 1 76 ? 11.109 7 15.867 1 91.81 76 LEU A N 1
ATOM 597 C CA . LEU A 1 76 ? 11.25 8.328 15.281 1 91.81 76 LEU A CA 1
ATOM 598 C C . LEU A 1 76 ? 10.312 9.32 15.953 1 91.81 76 LEU A C 1
ATOM 600 O O . LEU A 1 76 ? 10.727 10.43 16.312 1 91.81 76 LEU A O 1
ATOM 604 N N . ILE A 1 77 ? 9.055 8.914 16.141 1 91.81 77 ILE A N 1
ATOM 605 C CA . ILE A 1 77 ? 8.055 9.766 16.766 1 91.81 77 ILE A CA 1
ATOM 606 C C . ILE A 1 77 ? 8.484 10.117 18.188 1 91.81 77 ILE A C 1
ATOM 608 O O . ILE A 1 77 ? 8.352 11.266 18.625 1 91.81 77 ILE A O 1
ATOM 612 N N . GLU A 1 78 ? 9.031 9.195 18.844 1 91.19 78 GLU A N 1
ATOM 613 C CA . GLU A 1 78 ? 9.469 9.406 20.219 1 91.19 78 GLU A CA 1
ATOM 614 C C . GLU A 1 78 ? 10.609 10.43 20.281 1 91.19 78 GLU A C 1
ATOM 616 O O . GLU A 1 78 ? 10.617 11.297 21.156 1 91.19 78 GLU A O 1
ATOM 621 N N . VAL A 1 79 ? 11.539 10.32 19.375 1 91.69 79 VAL A N 1
ATOM 622 C CA . VAL A 1 79 ? 12.656 11.258 19.328 1 91.69 79 VAL A CA 1
ATOM 623 C C . VAL A 1 79 ? 12.148 12.664 19.031 1 91.69 79 VAL A C 1
ATOM 625 O O . VAL A 1 79 ? 12.539 13.625 19.703 1 91.69 79 VAL A O 1
ATOM 628 N N . LEU A 1 80 ? 11.289 12.797 18.094 1 93.94 80 LEU A N 1
ATOM 629 C CA . LEU A 1 80 ? 10.75 14.102 17.719 1 93.94 80 LEU A CA 1
ATOM 630 C C . LEU A 1 80 ? 9.93 14.703 18.844 1 93.94 80 LEU A C 1
ATOM 632 O O . LEU A 1 80 ? 9.984 15.906 19.094 1 93.94 80 LEU A O 1
ATOM 636 N N . ALA A 1 81 ? 9.195 13.859 19.531 1 92.69 81 ALA A N 1
ATOM 637 C CA . ALA A 1 81 ? 8.438 14.312 20.688 1 92.69 81 ALA A CA 1
ATOM 638 C C . ALA A 1 81 ? 9.375 14.844 21.781 1 92.69 81 ALA A C 1
ATOM 640 O O . ALA A 1 81 ? 9.125 15.914 22.344 1 92.69 81 ALA A O 1
ATOM 641 N N . ALA A 1 82 ? 10.414 14.141 21.984 1 88.75 82 ALA A N 1
ATOM 642 C CA . ALA A 1 82 ? 11.375 14.523 23.016 1 88.75 82 ALA A CA 1
ATOM 643 C C . ALA A 1 82 ? 12.047 15.852 22.672 1 88.75 82 ALA A C 1
ATOM 645 O O . ALA A 1 82 ? 12.406 16.625 23.562 1 88.75 82 ALA A O 1
ATOM 646 N N . LEU A 1 83 ? 12.164 16.125 21.422 1 90.25 83 LEU A N 1
ATOM 647 C CA . LEU A 1 83 ? 12.812 17.344 20.953 1 90.25 83 LEU A CA 1
ATOM 648 C C . LEU A 1 83 ? 11.836 18.516 20.984 1 90.25 83 LEU A C 1
ATOM 650 O O . LEU A 1 83 ? 12.219 19.656 20.688 1 90.25 83 LEU A O 1
ATOM 654 N N . GLY A 1 84 ? 10.539 18.234 21.25 1 90.81 84 GLY A N 1
ATOM 655 C CA . GLY A 1 84 ? 9.562 19.297 21.406 1 90.81 84 GLY A CA 1
ATOM 656 C C . GLY A 1 84 ? 8.883 19.672 20.094 1 90.81 84 GLY A C 1
ATOM 657 O O . GLY A 1 84 ? 8.289 20.75 20 1 90.81 84 GLY A O 1
ATOM 658 N N . THR A 1 85 ? 8.961 18.812 19.172 1 94.88 85 THR A N 1
ATOM 659 C CA . THR A 1 85 ? 8.312 19.047 17.875 1 94.88 85 THR A CA 1
ATOM 660 C C . THR A 1 85 ? 6.797 18.922 18 1 94.88 85 THR A C 1
ATOM 662 O O . THR A 1 85 ? 6.297 18.094 18.766 1 94.88 85 THR A O 1
ATOM 665 N N . GLY A 1 86 ? 6.062 19.812 17.328 1 97.25 86 GLY A N 1
ATOM 666 C CA . GLY A 1 86 ? 4.641 19.562 17.141 1 97.25 86 GLY A CA 1
ATOM 667 C C . GLY A 1 86 ? 4.352 18.516 16.094 1 97.25 86 GLY A C 1
ATOM 668 O O . GLY A 1 86 ? 5.246 18.109 15.352 1 97.25 86 GLY A O 1
ATOM 669 N N . PHE A 1 87 ? 3.084 18.047 16.141 1 97.69 87 PHE A N 1
ATOM 670 C CA . PHE A 1 87 ? 2.754 16.969 15.211 1 97.69 87 PHE A CA 1
ATOM 671 C C . PHE A 1 87 ? 1.489 17.297 14.43 1 97.69 87 PHE A C 1
ATOM 673 O O . PHE A 1 87 ? 0.536 17.859 14.984 1 97.69 87 PHE A O 1
ATOM 680 N N . MET A 1 88 ? 1.556 17.031 13.195 1 96.56 88 MET A N 1
ATOM 681 C CA . MET A 1 88 ? 0.387 17.062 12.32 1 96.56 88 MET A CA 1
ATOM 682 C C . MET A 1 88 ? -0.111 15.648 12.031 1 96.56 88 MET A C 1
ATOM 684 O O . MET A 1 88 ? 0.641 14.812 11.531 1 96.56 88 MET A O 1
ATOM 688 N N . CYS A 1 89 ? -1.347 15.398 12.367 1 94.75 89 CYS A N 1
ATOM 689 C CA . CYS A 1 89 ? -1.965 14.094 12.18 1 94.75 89 CYS A CA 1
ATOM 690 C C . CYS A 1 89 ? -3.135 14.18 11.211 1 94.75 89 CYS A C 1
ATOM 692 O O . CYS A 1 89 ? -3.828 15.195 11.148 1 94.75 89 CYS A O 1
ATOM 694 N N . THR A 1 90 ? -3.369 13.07 10.5 1 91.38 90 THR A N 1
ATOM 695 C CA . THR A 1 90 ? -4.414 13.125 9.492 1 91.38 90 THR A CA 1
ATOM 696 C C . THR A 1 90 ? -5.508 12.102 9.781 1 91.38 90 THR A C 1
ATOM 698 O O . THR A 1 90 ? -6.531 12.062 9.094 1 91.38 90 THR A O 1
ATOM 701 N N . ASN A 1 91 ? -5.344 11.297 10.75 1 89.81 91 ASN A N 1
ATOM 702 C CA . ASN A 1 91 ? -6.355 10.312 11.109 1 89.81 91 ASN A CA 1
ATOM 703 C C . ASN A 1 91 ? -6.25 9.914 12.586 1 89.81 91 ASN A C 1
ATOM 705 O O . ASN A 1 91 ? -5.336 10.352 13.281 1 89.81 91 ASN A O 1
ATOM 709 N N . LYS A 1 92 ? -7.16 9.117 13 1 91.31 92 LYS A N 1
ATOM 710 C CA . LYS A 1 92 ? -7.266 8.727 14.398 1 91.31 92 LYS A CA 1
ATOM 711 C C . LYS A 1 92 ? -6.051 7.918 14.844 1 91.31 92 LYS A C 1
ATOM 713 O O . LYS A 1 92 ? -5.535 8.117 15.945 1 91.31 92 LYS A O 1
ATOM 718 N N . SER A 1 93 ? -5.609 7.016 14.008 1 88.5 93 SER A N 1
ATOM 719 C CA . SER A 1 93 ? -4.473 6.172 14.359 1 88.5 93 SER A CA 1
ATOM 720 C C . SER A 1 93 ? -3.229 7.008 14.641 1 88.5 93 SER A C 1
ATOM 722 O O . SER A 1 93 ? -2.479 6.715 15.578 1 88.5 93 SER A O 1
ATOM 724 N N . GLU A 1 94 ? -3.025 7.988 13.898 1 92.31 94 GLU A N 1
ATOM 725 C CA . GLU A 1 94 ? -1.9 8.891 14.117 1 92.31 94 GLU A CA 1
ATOM 726 C C . GLU A 1 94 ? -2.061 9.664 15.422 1 92.31 94 GLU A C 1
ATOM 728 O O . GLU A 1 94 ? -1.099 9.836 16.172 1 92.31 94 GLU A O 1
ATOM 733 N N . LEU A 1 95 ? -3.283 10.156 15.641 1 95.06 95 LEU A N 1
ATOM 734 C CA . LEU A 1 95 ? -3.561 10.883 16.875 1 95.06 95 LEU A CA 1
ATOM 735 C C . LEU A 1 95 ? -3.24 10.016 18.094 1 95.06 95 LEU A C 1
ATOM 737 O O . LEU A 1 95 ? -2.551 10.469 19.016 1 95.06 95 LEU A O 1
ATOM 741 N N . GLU A 1 96 ? -3.67 8.797 18 1 92.75 96 GLU A N 1
ATOM 742 C CA . GLU A 1 96 ? -3.443 7.867 19.094 1 92.75 96 GLU A CA 1
ATOM 743 C C . GLU A 1 96 ? -1.954 7.594 19.297 1 92.75 96 GLU A C 1
ATOM 745 O O . GLU A 1 96 ? -1.46 7.602 20.422 1 92.75 96 GLU A O 1
ATOM 750 N N . MET A 1 97 ? -1.286 7.453 18.234 1 90.31 97 MET A N 1
ATOM 751 C CA . MET A 1 97 ? 0.142 7.152 18.266 1 90.31 97 MET A CA 1
ATOM 752 C C . MET A 1 97 ? 0.922 8.305 18.891 1 90.31 97 MET A C 1
ATOM 754 O O . MET A 1 97 ? 1.722 8.102 19.812 1 90.31 97 MET A O 1
ATOM 758 N N . VAL A 1 98 ? 0.68 9.484 18.422 1 94.31 98 VAL A N 1
ATOM 759 C CA . VAL A 1 98 ? 1.412 10.656 18.891 1 94.31 98 VAL A CA 1
ATOM 760 C C . VAL A 1 98 ? 1.108 10.906 20.359 1 94.31 98 VAL A C 1
ATOM 762 O O . VAL A 1 98 ? 2.02 11.148 21.156 1 94.31 98 VAL A O 1
ATOM 765 N N . GLN A 1 99 ? -0.128 10.758 20.719 1 95 99 GLN A N 1
ATOM 766 C CA . GLN A 1 99 ? -0.515 11.008 22.109 1 95 99 GLN A CA 1
ATOM 767 C C . GLN A 1 99 ? 0.061 9.945 23.047 1 95 99 GLN A C 1
ATOM 769 O O . GLN A 1 99 ? 0.401 10.234 24.188 1 95 99 GLN A O 1
ATOM 774 N N . SER A 1 100 ? 0.183 8.75 22.547 1 91.44 100 SER A N 1
ATOM 775 C CA . SER A 1 100 ? 0.741 7.672 23.359 1 91.44 100 SER A CA 1
ATOM 776 C C . SER A 1 100 ? 2.201 7.941 23.703 1 91.44 100 SER A C 1
ATOM 778 O O . SER A 1 100 ? 2.74 7.348 24.641 1 91.44 100 SER A O 1
ATOM 780 N N . HIS A 1 101 ? 2.822 8.844 23.016 1 90.31 101 HIS A N 1
ATOM 781 C CA . HIS A 1 101 ? 4.207 9.211 23.297 1 90.31 101 HIS A CA 1
ATOM 782 C C . HIS A 1 101 ? 4.293 10.469 24.156 1 90.31 101 HIS A C 1
ATOM 784 O O . HIS A 1 101 ? 5.355 11.078 24.266 1 90.31 101 HIS A O 1
ATOM 790 N N . GLY A 1 102 ? 3.178 10.922 24.656 1 90.81 102 GLY A N 1
ATOM 791 C CA . GLY A 1 102 ? 3.156 11.977 25.656 1 90.81 102 GLY A CA 1
ATOM 792 C C . GLY A 1 102 ? 3.107 13.367 25.047 1 90.81 102 GLY A C 1
ATOM 793 O O . GLY A 1 102 ? 3.334 14.359 25.734 1 90.81 102 GLY A O 1
ATOM 794 N N . VAL A 1 103 ? 2.834 13.492 23.859 1 94.69 103 VAL A N 1
ATOM 795 C CA . VAL A 1 103 ? 2.734 14.797 23.219 1 94.69 103 VAL A CA 1
ATOM 796 C C . VAL A 1 103 ? 1.473 15.516 23.688 1 94.69 103 VAL A C 1
ATOM 798 O O . VAL A 1 103 ? 0.374 14.953 23.625 1 94.69 103 VAL A O 1
ATOM 801 N N . PRO A 1 104 ? 1.646 16.688 24.219 1 96.19 104 PRO A N 1
ATOM 802 C CA . PRO A 1 104 ? 0.459 17.438 24.641 1 96.19 104 PRO A CA 1
ATOM 803 C C . PRO A 1 104 ? -0.493 17.734 23.484 1 96.19 104 PRO A C 1
ATOM 805 O O . PRO A 1 104 ? -0.046 17.984 22.359 1 96.19 104 PRO A O 1
ATOM 808 N N . SER A 1 105 ? -1.809 17.734 23.734 1 97.31 105 SER A N 1
ATOM 809 C CA . SER A 1 105 ? -2.834 17.938 22.719 1 97.31 105 SER A CA 1
ATOM 810 C C . SER A 1 105 ? -2.674 19.281 22.031 1 97.31 105 SER A C 1
ATOM 812 O O . SER A 1 105 ? -2.982 19.422 20.844 1 97.31 105 SER A O 1
ATOM 814 N N . GLU A 1 106 ? -2.148 20.266 22.781 1 96.62 106 GLU A N 1
ATOM 815 C CA . GLU A 1 106 ? -1.988 21.609 22.234 1 96.62 106 GLU A CA 1
ATOM 816 C C . GLU A 1 106 ? -0.901 21.641 21.156 1 96.62 106 GLU A C 1
ATOM 818 O O . GLU A 1 106 ? -0.8 22.609 20.391 1 96.62 106 GLU A O 1
ATOM 823 N N . ASP A 1 107 ? -0.054 20.594 21.141 1 97.5 107 ASP A N 1
ATOM 824 C CA . ASP A 1 107 ? 1.029 20.516 20.172 1 97.5 107 ASP A CA 1
ATOM 825 C C . ASP A 1 107 ? 0.659 19.594 19 1 97.5 107 ASP A C 1
ATOM 827 O O . ASP A 1 107 ? 1.531 19.141 18.266 1 97.5 107 ASP A O 1
ATOM 831 N N . ILE A 1 108 ? -0.625 19.297 18.891 1 98.31 108 ILE A N 1
ATOM 832 C CA . ILE A 1 108 ? -1.1 18.422 17.828 1 98.31 108 ILE A CA 1
ATOM 833 C C . ILE A 1 108 ? -2.111 19.172 16.953 1 98.31 108 ILE A C 1
ATOM 835 O O . ILE A 1 108 ? -3.029 19.812 17.484 1 98.31 108 ILE A O 1
ATOM 839 N N . ILE A 1 109 ? -1.884 19.172 15.688 1 98.31 109 ILE A N 1
ATOM 840 C CA . ILE A 1 109 ? -2.834 19.703 14.719 1 98.31 109 ILE A CA 1
ATOM 841 C C . ILE A 1 109 ? -3.467 18.562 13.938 1 98.31 109 ILE A C 1
ATOM 843 O O . ILE A 1 109 ? -2.762 17.719 13.383 1 98.31 109 ILE A O 1
ATOM 847 N N . TYR A 1 110 ? -4.781 18.438 14.078 1 97.5 110 TYR A N 1
ATOM 848 C CA . TYR A 1 110 ? -5.496 17.484 13.25 1 97.5 110 TYR A CA 1
ATOM 849 C C . TYR A 1 110 ? -5.773 18.047 11.867 1 97.5 110 TYR A C 1
ATOM 851 O O . TYR A 1 110 ? -6.695 18.844 11.688 1 97.5 110 TYR A O 1
ATOM 859 N N . SER A 1 111 ? -4.965 17.578 10.969 1 93.31 111 SER A N 1
ATOM 860 C CA . SER A 1 111 ? -5.016 18.094 9.602 1 93.31 111 SER A CA 1
ATOM 861 C C . SER A 1 111 ? -5.887 17.219 8.711 1 93.31 111 SER A C 1
ATOM 863 O O . SER A 1 111 ? -6.629 16.359 9.195 1 93.31 111 SER A O 1
ATOM 865 N N . GLY A 1 112 ? -5.93 17.5 7.527 1 84.56 112 GLY A N 1
ATOM 866 C CA . GLY A 1 112 ? -6.754 16.781 6.566 1 84.56 112 GLY A CA 1
ATOM 867 C C . GLY A 1 112 ? -7.984 17.547 6.133 1 84.56 112 GLY A C 1
ATOM 868 O O . GLY A 1 112 ? -8.594 18.266 6.938 1 84.56 112 GLY A O 1
ATOM 869 N N . GLY A 1 113 ? -8.344 17.344 4.918 1 78.62 113 GLY A N 1
ATOM 870 C CA . GLY A 1 113 ? -9.445 18.109 4.359 1 78.62 113 GLY A CA 1
ATOM 871 C C . GLY A 1 113 ? -10.789 17.422 4.508 1 78.62 113 GLY A C 1
ATOM 872 O O . GLY A 1 113 ? -11.836 18.078 4.48 1 78.62 113 GLY A O 1
ATOM 873 N N . CYS A 1 114 ? -10.773 16.109 4.621 1 87.62 114 CYS A N 1
ATOM 874 C CA . CYS A 1 114 ? -12 15.336 4.711 1 87.62 114 CYS A CA 1
ATOM 875 C C . CYS A 1 114 ? -11.93 14.336 5.855 1 87.62 114 CYS A C 1
ATOM 877 O O . CYS A 1 114 ? -11.703 13.148 5.629 1 87.62 114 CYS A O 1
ATOM 879 N N . LYS A 1 115 ? -12.25 14.859 7.008 1 91.62 115 LYS A N 1
ATOM 880 C CA . LYS A 1 115 ? -12.086 14.039 8.203 1 91.62 115 LYS A CA 1
ATOM 881 C C . LYS A 1 115 ? -13.305 13.148 8.43 1 91.62 115 LYS A C 1
ATOM 883 O O . LYS A 1 115 ? -14.43 13.539 8.109 1 91.62 115 LYS A O 1
ATOM 888 N N . GLN A 1 116 ? -13.055 12.031 8.953 1 90 116 GLN A N 1
ATOM 889 C CA . GLN A 1 116 ? -14.148 11.148 9.352 1 90 116 GLN 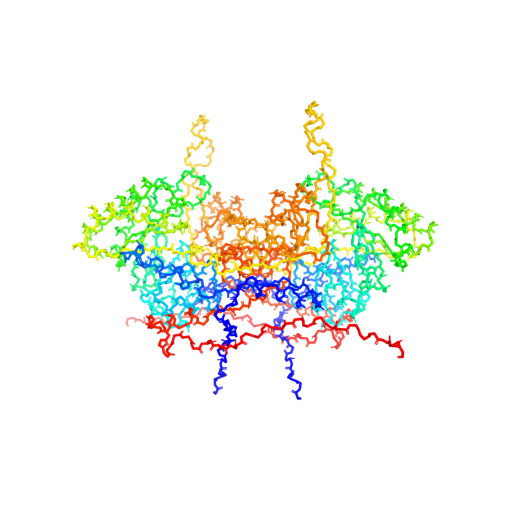A CA 1
ATOM 890 C C . GLN A 1 116 ? -14.789 11.625 10.656 1 90 116 GLN A C 1
ATOM 892 O O . GLN A 1 116 ? -14.102 12.086 11.562 1 90 116 GLN A O 1
ATOM 897 N N . LEU A 1 117 ? -16.109 11.422 10.719 1 88.88 117 LEU A N 1
ATOM 898 C CA . LEU A 1 117 ? -16.859 11.867 11.891 1 88.88 117 LEU A CA 1
ATOM 899 C C . LEU A 1 117 ? -16.281 11.258 13.164 1 88.88 117 LEU A C 1
ATOM 901 O O . LEU A 1 117 ? -16.094 11.961 14.156 1 88.88 117 LEU A O 1
ATOM 905 N N . SER A 1 118 ? -15.984 10 13.062 1 88.31 118 SER A N 1
ATOM 906 C CA . SER A 1 118 ? -15.469 9.297 14.234 1 88.31 118 SER A CA 1
ATOM 907 C C . SER A 1 118 ? -14.109 9.844 14.656 1 88.31 118 SER A C 1
ATOM 909 O O . SER A 1 118 ? -13.781 9.859 15.844 1 88.31 118 SER A O 1
ATOM 911 N N . HIS A 1 119 ? -13.375 10.289 13.727 1 93.19 119 HIS A N 1
ATOM 912 C CA . HIS A 1 119 ? -12.055 10.828 14.031 1 93.19 119 HIS A CA 1
ATOM 913 C C . HIS A 1 119 ? -12.164 12.203 14.688 1 93.19 119 HIS A C 1
ATOM 915 O O . HIS A 1 119 ? -11.391 12.523 15.594 1 93.19 119 HIS A O 1
ATOM 921 N N . ILE A 1 120 ? -13.125 12.984 14.258 1 95.19 120 ILE A N 1
ATOM 922 C CA . ILE A 1 120 ? -13.359 14.281 14.867 1 95.19 120 ILE A CA 1
ATOM 923 C C . ILE A 1 120 ? -13.82 14.102 16.312 1 95.19 120 ILE A C 1
ATOM 925 O O . ILE A 1 120 ? -13.352 14.797 17.219 1 95.19 120 ILE A O 1
ATOM 929 N N . LYS A 1 121 ? -14.695 13.148 16.5 1 93.62 121 LYS A N 1
ATOM 930 C CA . LYS A 1 121 ? -15.18 12.859 17.844 1 93.62 121 LYS A CA 1
ATOM 931 C C . LYS A 1 121 ? -14.031 12.43 18.766 1 93.62 121 LYS A C 1
ATOM 933 O O . LYS A 1 121 ? -13.977 12.828 19.922 1 93.62 121 LYS A O 1
ATOM 938 N N . TYR A 1 122 ? -13.227 11.672 18.188 1 94.5 122 TYR A N 1
ATOM 939 C CA . TYR A 1 122 ? -12.062 11.242 18.969 1 94.5 122 TYR A CA 1
ATOM 940 C C . TYR A 1 122 ? -11.18 12.43 19.328 1 94.5 122 TYR A C 1
ATOM 942 O O . TYR A 1 122 ? -10.719 12.539 20.469 1 94.5 122 TYR A O 1
ATOM 950 N N . ALA A 1 123 ? -10.906 13.258 18.359 1 97.38 123 ALA A N 1
ATOM 951 C CA . ALA A 1 123 ? -10.117 14.461 18.625 1 97.38 123 ALA A CA 1
ATOM 952 C C . ALA A 1 123 ? -10.742 15.289 19.75 1 97.38 123 ALA A C 1
ATOM 954 O O . ALA A 1 123 ? -10.031 15.781 20.625 1 97.38 123 ALA A O 1
ATOM 955 N N . ALA A 1 124 ? -12.039 15.383 19.719 1 97.56 124 ALA A N 1
ATOM 956 C CA . ALA A 1 124 ? -12.758 16.109 20.766 1 97.56 124 ALA A CA 1
ATOM 957 C C . ALA A 1 124 ? -12.555 15.445 22.125 1 97.56 124 ALA A C 1
ATOM 959 O O . ALA A 1 124 ? -12.25 16.125 23.125 1 97.56 124 ALA A O 1
ATOM 960 N N . LYS A 1 125 ? -12.688 14.188 22.125 1 96.5 125 LYS A N 1
ATOM 961 C CA . LYS A 1 125 ? -12.562 13.414 23.359 1 96.5 125 LYS A CA 1
ATOM 962 C C . LYS A 1 125 ? -11.172 13.562 23.969 1 96.5 125 LYS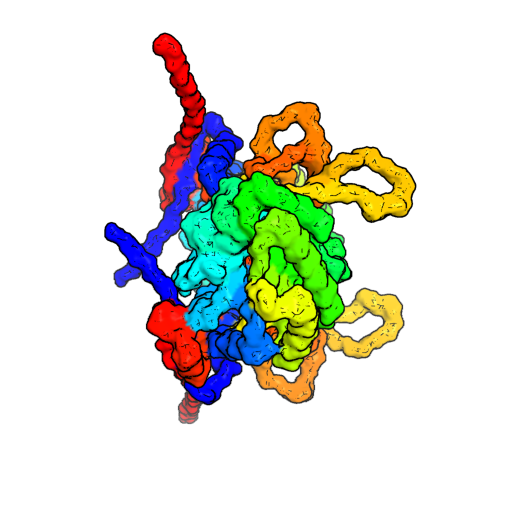 A C 1
ATOM 964 O O . LYS A 1 125 ? -11.023 13.625 25.188 1 96.5 125 LYS A O 1
ATOM 969 N N . CYS A 1 126 ? -10.172 13.703 23.141 1 96.62 126 CYS A N 1
ATOM 970 C CA . CYS A 1 126 ? -8.789 13.727 23.609 1 96.62 126 CYS A CA 1
ATOM 971 C C . CYS A 1 126 ? -8.258 15.156 23.656 1 96.62 126 CYS A C 1
ATOM 973 O O . CYS A 1 126 ? -7.055 15.375 23.812 1 96.62 126 CYS A O 1
ATOM 975 N N . SER A 1 127 ? -9.047 16.094 23.406 1 97.38 127 SER A N 1
ATOM 976 C CA . SER A 1 127 ? -8.773 17.516 23.547 1 97.38 127 SER A CA 1
ATOM 977 C C . SER A 1 127 ? -7.754 18 22.516 1 97.38 127 SER A C 1
ATOM 979 O O . SER A 1 127 ? -6.895 18.828 22.828 1 97.38 127 SER A O 1
ATOM 981 N N . VAL A 1 128 ? -7.742 17.344 21.438 1 98.44 128 VAL A N 1
ATOM 982 C CA . VAL A 1 128 ? -7.047 17.906 20.297 1 98.44 128 VAL A CA 1
ATOM 983 C C . VAL A 1 128 ? -7.93 18.969 19.625 1 98.44 128 VAL A C 1
ATOM 985 O O . VAL A 1 128 ? -8.812 18.625 18.828 1 98.44 128 VAL A O 1
ATOM 988 N N . ASP A 1 129 ? -7.625 20.188 19.859 1 98.56 129 ASP A N 1
ATOM 989 C CA . ASP A 1 129 ? -8.594 21.234 19.531 1 98.56 129 ASP A CA 1
ATOM 990 C C . ASP A 1 129 ? -8.219 21.938 18.234 1 98.56 129 ASP A C 1
ATOM 992 O O . ASP A 1 129 ? -9.055 22.594 17.609 1 98.56 129 ASP A O 1
ATOM 996 N N . LEU A 1 130 ? -6.977 21.875 17.828 1 98.62 130 LEU A N 1
ATOM 997 C CA . LEU A 1 130 ? -6.559 22.531 16.594 1 98.62 130 LEU A CA 1
ATOM 998 C C . LEU A 1 130 ? -6.871 21.656 15.383 1 98.62 130 LEU A C 1
ATOM 1000 O O . LEU A 1 130 ? -6.32 20.562 15.242 1 98.62 130 LEU A O 1
ATOM 1004 N N . LEU A 1 131 ? -7.77 22.062 14.508 1 98.38 131 LEU A N 1
ATOM 1005 C CA . LEU A 1 131 ? -8.156 21.344 13.305 1 98.38 131 LEU A CA 1
ATOM 1006 C C . LEU A 1 131 ? -8.023 22.234 12.07 1 98.38 131 LEU A C 1
ATOM 1008 O O . LEU A 1 131 ? -8.234 23.453 12.148 1 98.38 131 LEU A O 1
ATOM 1012 N N . VAL A 1 132 ? -7.762 21.641 10.953 1 96.56 132 VAL A N 1
ATOM 1013 C CA . VAL A 1 132 ? -7.734 22.359 9.68 1 96.56 132 VAL A CA 1
ATOM 1014 C C . VAL A 1 132 ? -9.102 22.25 9.008 1 96.56 132 VAL A C 1
ATOM 1016 O O . VAL A 1 132 ? -9.766 21.219 9.078 1 96.56 132 VAL A O 1
ATOM 1019 N N . CYS A 1 133 ? -9.492 23.312 8.359 1 95.38 133 CYS A N 1
ATOM 1020 C CA . CYS A 1 133 ? -10.773 23.359 7.668 1 95.38 133 CYS A CA 1
ATOM 1021 C C . CYS A 1 133 ? -10.68 24.219 6.41 1 95.38 133 CYS A C 1
ATOM 1023 O O . CYS A 1 133 ? -10.039 25.266 6.418 1 95.38 133 CYS A O 1
ATOM 1025 N N . ASP A 1 134 ? -11.344 23.75 5.332 1 91.62 134 ASP A N 1
ATOM 1026 C CA . ASP A 1 134 ? -11.203 24.547 4.113 1 91.62 134 ASP A CA 1
ATOM 1027 C C . ASP A 1 134 ? -12.547 24.672 3.389 1 91.62 134 ASP A C 1
ATOM 1029 O O . ASP A 1 134 ? -12.602 25.203 2.277 1 91.62 134 ASP A O 1
ATOM 1033 N N . ASN A 1 135 ? -13.586 24.156 3.963 1 88.06 135 ASN A N 1
ATOM 1034 C CA . ASN A 1 135 ? -14.883 24.281 3.309 1 88.06 135 ASN A CA 1
ATOM 1035 C C . ASN A 1 135 ? -16.031 24.188 4.316 1 88.06 135 ASN A C 1
ATOM 1037 O O . ASN A 1 135 ? -15.812 23.844 5.477 1 88.06 135 ASN A O 1
ATOM 1041 N N . GLU A 1 136 ? -17.188 24.516 3.822 1 90.5 136 GLU A N 1
ATOM 1042 C CA . GLU A 1 136 ? -18.344 24.641 4.715 1 90.5 136 GLU A CA 1
ATOM 1043 C C . GLU A 1 136 ? -18.797 23.281 5.215 1 90.5 136 GLU A C 1
ATOM 1045 O O . GLU A 1 136 ? -19.234 23.141 6.355 1 90.5 136 GLU A O 1
ATOM 1050 N N . ALA A 1 137 ? -18.703 22.297 4.363 1 86.56 137 ALA A N 1
ATOM 1051 C CA . ALA A 1 137 ? -19.109 20.953 4.777 1 86.56 137 ALA A CA 1
ATOM 1052 C C . ALA A 1 137 ? -18.281 20.469 5.957 1 86.56 137 ALA A C 1
ATOM 1054 O O . ALA A 1 137 ? -18.812 19.906 6.922 1 86.56 137 ALA A O 1
ATOM 1055 N N . GLU A 1 138 ? -17.062 20.719 5.863 1 92.62 138 GLU A N 1
ATOM 1056 C CA . GLU A 1 138 ? -16.156 20.344 6.945 1 92.62 138 GLU A CA 1
ATOM 1057 C C . GLU A 1 138 ? -16.438 21.141 8.211 1 92.62 138 GLU A C 1
ATOM 1059 O O . GLU A 1 138 ? -16.438 20.594 9.312 1 92.62 138 GLU A O 1
ATOM 1064 N N . LEU A 1 139 ? -16.688 22.422 8 1 95.12 139 LEU A N 1
ATOM 1065 C CA . LEU A 1 139 ? -16.984 23.297 9.133 1 95.12 139 LEU A CA 1
ATOM 1066 C C . LEU A 1 139 ? -18.219 22.812 9.891 1 95.12 139 LEU A C 1
ATOM 1068 O O . LEU A 1 139 ? -18.203 22.734 11.117 1 95.12 139 LEU A O 1
ATOM 1072 N N . ARG A 1 140 ? -19.219 22.438 9.188 1 93.06 140 ARG A N 1
ATOM 1073 C CA . ARG A 1 140 ? -20.469 21.984 9.812 1 93.06 140 ARG A CA 1
ATOM 1074 C C . ARG A 1 140 ? -20.234 20.688 10.578 1 93.06 140 ARG A C 1
ATOM 1076 O O . ARG A 1 140 ? -20.766 20.5 11.68 1 93.06 140 ARG A O 1
ATOM 1083 N N . LYS A 1 141 ? -19.5 19.875 10 1 91.75 141 LYS A N 1
ATOM 1084 C CA . LYS A 1 141 ? -19.172 18.594 10.633 1 91.75 141 LYS A CA 1
ATOM 1085 C C . LYS A 1 141 ? -18.391 18.828 11.93 1 91.75 141 LYS A C 1
ATOM 1087 O O . LYS A 1 141 ? -18.719 18.219 12.953 1 91.75 141 LYS A O 1
ATOM 1092 N N . ILE A 1 142 ? -17.453 19.656 11.891 1 96.31 142 ILE A N 1
ATOM 1093 C CA . ILE A 1 142 ? -16.625 19.953 13.047 1 96.31 142 ILE A CA 1
ATOM 1094 C C . ILE A 1 142 ? -17.469 20.625 14.133 1 96.31 142 ILE A C 1
ATOM 1096 O O . ILE A 1 142 ? -17.375 20.281 15.305 1 96.31 142 ILE A O 1
ATOM 1100 N N . ALA A 1 143 ? -18.281 21.578 13.703 1 96.88 143 ALA A N 1
ATOM 1101 C CA . ALA A 1 143 ? -19.141 22.297 14.648 1 96.88 143 ALA A CA 1
ATOM 1102 C C . ALA A 1 143 ? -20.016 21.328 15.422 1 96.88 143 ALA A C 1
ATOM 1104 O O . ALA A 1 143 ? -20.219 21.484 16.625 1 96.88 143 ALA A O 1
ATOM 1105 N N . ARG A 1 144 ? -20.469 20.328 14.742 1 93.19 144 ARG A N 1
ATOM 1106 C CA . ARG A 1 144 ? -21.375 19.359 15.328 1 93.19 144 ARG A CA 1
ATOM 1107 C C . ARG A 1 144 ? -20.656 18.406 16.266 1 93.19 144 ARG A C 1
ATOM 1109 O O . ARG A 1 144 ? -21.156 18.078 17.344 1 93.19 144 ARG A O 1
ATOM 1116 N N . CYS A 1 145 ? -19.438 18.016 15.969 1 93.38 145 CYS A N 1
ATOM 1117 C CA . CYS A 1 145 ? -18.797 16.891 16.641 1 93.38 145 CYS A CA 1
ATOM 1118 C C . CYS A 1 145 ? -17.734 17.391 17.625 1 93.38 145 CYS A C 1
ATOM 1120 O O . CYS A 1 145 ? -17.312 16.641 18.516 1 93.38 145 CYS A O 1
ATOM 1122 N N . HIS A 1 146 ? -17.266 18.609 17.5 1 97.19 146 HIS A N 1
ATOM 1123 C CA . HIS A 1 146 ? -16.188 19.156 18.297 1 97.19 146 HIS A CA 1
ATOM 1124 C C . HIS A 1 146 ? -16.422 20.641 18.609 1 97.19 146 HIS A C 1
ATOM 1126 O O . HIS A 1 146 ? -15.719 21.5 18.078 1 97.19 146 HIS A O 1
ATOM 1132 N N . PRO A 1 147 ? -17.203 20.938 19.531 1 94.56 147 PRO A N 1
ATOM 1133 C CA . PRO A 1 147 ? -17.594 22.328 19.812 1 94.56 147 PRO A CA 1
ATOM 1134 C C . PRO A 1 147 ? -16.438 23.188 20.312 1 94.56 147 PRO A C 1
ATOM 1136 O O . PRO A 1 147 ? -16.484 24.406 20.219 1 94.56 147 PRO A O 1
ATOM 1139 N N . ARG A 1 148 ? -15.375 22.531 20.812 1 97.31 148 ARG A N 1
ATOM 1140 C CA . ARG A 1 148 ? -14.234 23.281 21.328 1 97.31 148 ARG A CA 1
ATOM 1141 C C . ARG A 1 148 ? -13.164 23.469 20.266 1 97.31 148 ARG A C 1
ATOM 1143 O O . ARG A 1 148 ? -12.094 24.016 20.531 1 97.31 148 ARG A O 1
ATOM 1150 N N . ALA A 1 149 ? -13.438 23.094 19.109 1 98.25 149 ALA A N 1
ATOM 1151 C CA . ALA A 1 149 ? -12.461 23.125 18.016 1 98.25 149 ALA A CA 1
ATOM 1152 C C . ALA A 1 149 ? -11.969 24.547 17.766 1 98.25 149 ALA A C 1
ATOM 1154 O O . ALA A 1 149 ? -12.734 25.516 17.875 1 98.25 149 ALA A O 1
ATOM 1155 N N . LYS A 1 150 ? -10.734 24.719 17.531 1 98.62 150 LYS A N 1
ATOM 1156 C CA . LYS A 1 150 ? -10.062 25.922 17.047 1 98.62 150 LYS A CA 1
ATOM 1157 C C . LYS A 1 150 ? -9.516 25.719 15.641 1 98.62 150 LYS A C 1
ATOM 1159 O O . LYS A 1 150 ? -8.57 24.953 15.438 1 98.62 150 LYS A O 1
ATOM 1164 N N . LEU A 1 151 ? -10 26.484 14.711 1 98.38 151 LEU A N 1
ATOM 1165 C CA . LEU A 1 151 ? -9.789 26.125 13.312 1 98.38 151 LEU A CA 1
ATOM 1166 C C . LEU A 1 151 ? -8.617 26.906 12.727 1 98.38 151 LEU A C 1
ATOM 1168 O O . LEU A 1 151 ? -8.445 28.094 13.023 1 98.38 151 LEU A O 1
ATOM 1172 N N . LEU A 1 152 ? -7.793 26.219 12.008 1 98 152 LEU A N 1
ATOM 1173 C CA . LEU A 1 152 ? -6.906 26.812 11.016 1 98 152 LEU A CA 1
ATOM 1174 C C . LEU A 1 152 ? -7.512 26.719 9.617 1 98 152 LEU A C 1
ATOM 1176 O O . LEU A 1 152 ? -7.766 25.625 9.109 1 98 152 LEU A O 1
ATOM 1180 N N . LEU A 1 153 ? -7.723 27.875 8.969 1 96.94 153 LEU A N 1
ATOM 1181 C CA . LEU A 1 153 ? -8.305 27.875 7.625 1 96.94 153 LEU A CA 1
ATOM 1182 C C . LEU A 1 153 ? -7.234 27.609 6.57 1 96.94 153 LEU A C 1
ATOM 1184 O O . LEU A 1 153 ? -6.199 28.281 6.551 1 96.94 153 LEU A O 1
ATOM 1188 N N . GLN A 1 154 ? -7.492 26.641 5.789 1 94.81 154 GLN A N 1
ATOM 1189 C CA . GLN A 1 154 ? -6.582 26.375 4.68 1 94.81 154 GLN A CA 1
ATOM 1190 C C . GLN A 1 154 ? -6.902 27.266 3.482 1 94.81 154 GLN A C 1
ATOM 1192 O O . GLN A 1 154 ? -7.98 27.156 2.893 1 94.81 154 GLN A O 1
ATOM 1197 N N . VAL A 1 155 ? -5.906 28.062 3.07 1 92.88 155 VAL A N 1
ATOM 1198 C CA . VAL A 1 155 ? -6.098 29.062 2.025 1 92.88 155 VAL A CA 1
ATOM 1199 C C . VAL A 1 155 ? -5.477 28.578 0.721 1 92.88 155 VAL A C 1
ATOM 1201 O O . VAL A 1 155 ? -4.344 28.078 0.712 1 92.88 155 VAL A O 1
ATOM 1204 N N . LEU A 1 156 ? -6.297 28.625 -0.312 1 86.69 156 LEU A N 1
ATOM 1205 C CA . LEU A 1 156 ? -5.785 28.312 -1.645 1 86.69 156 LEU A CA 1
ATOM 1206 C C . LEU A 1 156 ? -5.004 29.5 -2.207 1 86.69 156 LEU A C 1
ATOM 1208 O O . LEU A 1 156 ? -5.516 30.625 -2.252 1 86.69 156 LEU A O 1
ATOM 1212 N N . THR A 1 157 ? -3.766 29.234 -2.535 1 75.94 157 THR A N 1
ATOM 1213 C CA . THR A 1 157 ? -2.949 30.312 -3.074 1 75.94 157 THR A CA 1
ATOM 1214 C C . THR A 1 157 ? -2.646 30.078 -4.551 1 75.94 157 THR A C 1
ATOM 1216 O O . THR A 1 157 ? -2.824 28.969 -5.059 1 75.94 157 THR A O 1
ATOM 1219 N N . GLU A 1 158 ? -2.438 31.125 -5.391 1 63.66 158 GLU A N 1
ATOM 1220 C CA . GLU A 1 158 ? -2.119 31.031 -6.812 1 63.66 158 GLU A CA 1
ATOM 1221 C C . GLU A 1 158 ? -1.01 30.016 -7.062 1 63.66 158 GLU A C 1
ATOM 1223 O O . GLU A 1 158 ? -1.011 29.328 -8.086 1 63.66 158 GLU A O 1
ATOM 1228 N N . ALA A 1 159 ? -0.115 30.031 -6.277 1 55.88 159 ALA A N 1
ATOM 1229 C CA . ALA A 1 159 ? 1.04 29.156 -6.473 1 55.88 159 ALA A CA 1
ATOM 1230 C C . ALA A 1 159 ? 0.662 27.703 -6.273 1 55.88 159 ALA A C 1
ATOM 1232 O O . ALA A 1 159 ? 1.415 26.797 -6.652 1 55.88 159 ALA A O 1
ATOM 1233 N N . SER A 1 160 ? -0.398 27.453 -5.59 1 53.12 160 SER A N 1
ATOM 1234 C CA . SER A 1 160 ? -0.829 26.078 -5.355 1 53.12 160 SER A CA 1
ATOM 1235 C C . SER A 1 160 ? -1.138 25.359 -6.668 1 53.12 160 SER A C 1
ATOM 1237 O O . SER A 1 160 ? -1.109 24.125 -6.734 1 53.12 160 SER A O 1
ATOM 1239 N N . GLY A 1 161 ? -1.4 26.188 -7.883 1 45.38 161 GLY A N 1
ATOM 1240 C CA . GLY A 1 161 ? -1.982 25.688 -9.109 1 45.38 161 GLY A CA 1
ATOM 1241 C C . GLY A 1 161 ? -0.945 25.344 -10.164 1 45.38 161 GLY A C 1
ATOM 1242 O O . GLY A 1 161 ? -1.278 24.781 -11.211 1 45.38 161 GLY A O 1
ATOM 1243 N N . ARG A 1 162 ? 0.056 26.047 -10.141 1 42.53 162 ARG A N 1
ATOM 1244 C CA . ARG A 1 162 ? 0.745 25.953 -11.422 1 42.53 162 ARG A CA 1
ATOM 1245 C C . ARG A 1 162 ? 1.081 24.5 -11.766 1 42.53 162 ARG A C 1
ATOM 1247 O O . ARG A 1 162 ? 1.314 24.172 -12.93 1 42.53 162 ARG A O 1
ATOM 1254 N N . GLY A 1 163 ? 1.714 23.875 -10.945 1 38.72 163 GLY A N 1
ATOM 1255 C CA . GLY A 1 163 ? 2.141 22.594 -11.477 1 38.72 163 GLY A CA 1
ATOM 1256 C C . GLY A 1 163 ? 0.995 21.609 -11.672 1 38.72 163 GLY A C 1
ATOM 1257 O O . GLY A 1 163 ? 0.95 20.891 -12.672 1 38.72 163 GLY A O 1
ATOM 1258 N N . GLU A 1 164 ? 0.382 21 -10.562 1 39.16 164 GLU A N 1
ATOM 1259 C CA . GLU A 1 164 ? -0.455 19.812 -10.734 1 39.16 164 GLU A CA 1
ATOM 1260 C C . GLU A 1 164 ? -1.891 20.203 -11.078 1 39.16 164 GLU A C 1
ATOM 1262 O O . GLU A 1 164 ? -2.602 20.781 -10.25 1 39.16 164 GLU A O 1
ATOM 1267 N N . GLU A 1 165 ? -2.184 20.547 -12.297 1 37.75 165 GLU A N 1
ATOM 1268 C CA . GLU A 1 165 ? -3.5 20.781 -12.891 1 37.75 165 GLU A CA 1
ATOM 1269 C C . GLU A 1 165 ? -4.586 20.031 -12.117 1 37.75 165 GLU A C 1
ATOM 1271 O O . GLU A 1 165 ? -5.734 20.484 -12.062 1 37.75 165 GLU A O 1
ATOM 1276 N N . MET A 1 166 ? -4.391 18.75 -11.883 1 36.69 166 MET A N 1
ATOM 1277 C CA . MET A 1 166 ? -5.441 17.781 -11.555 1 36.69 166 MET A CA 1
ATOM 1278 C C . MET A 1 166 ? -5.656 17.703 -10.047 1 36.69 166 MET A C 1
ATOM 1280 O O . MET A 1 166 ? -6.477 16.922 -9.57 1 36.69 166 MET A O 1
ATOM 1284 N N . SER A 1 167 ? -4.727 18.25 -9.273 1 39.94 167 SER A N 1
ATOM 1285 C CA . SER A 1 167 ? -4.863 17.891 -7.863 1 39.94 167 SER A CA 1
ATOM 1286 C C . SER A 1 167 ? -5.992 18.656 -7.199 1 39.94 167 SER A C 1
ATOM 1288 O O . SER A 1 167 ? -6.207 19.844 -7.5 1 39.94 167 SER A O 1
ATOM 1290 N N . MET A 1 168 ? -7.09 18.031 -6.938 1 43.59 168 MET A N 1
ATOM 1291 C CA . MET A 1 168 ? -8.078 18.641 -6.059 1 43.59 168 MET A CA 1
ATOM 1292 C C . MET A 1 168 ? -7.41 19.562 -5.039 1 43.59 168 MET A C 1
ATOM 1294 O O . MET A 1 168 ? -6.629 19.094 -4.203 1 43.59 168 MET A O 1
ATOM 1298 N N . LYS A 1 169 ? -7.301 20.797 -5.516 1 53.19 169 LYS A N 1
ATOM 1299 C CA . LYS A 1 169 ? -6.711 21.859 -4.699 1 53.19 169 LYS A CA 1
ATOM 1300 C C . LYS A 1 169 ? -7.477 22.031 -3.391 1 53.19 169 LYS A C 1
ATOM 1302 O O . LYS A 1 169 ? -8.633 22.453 -3.395 1 53.19 169 LYS A O 1
ATOM 1307 N N . LEU A 1 170 ? -7.094 21.172 -2.385 1 63.22 170 LEU A N 1
ATOM 1308 C CA . LEU A 1 170 ? -7.629 21.422 -1.049 1 63.22 170 LEU A CA 1
ATOM 1309 C C . LEU A 1 170 ? -7.281 22.812 -0.562 1 63.22 170 LEU A C 1
ATOM 1311 O O . LEU A 1 170 ? -6.168 23.297 -0.79 1 63.22 170 LEU A O 1
ATOM 1315 N N . GLY A 1 171 ? -8.359 23.594 -0.339 1 76.25 171 GLY A N 1
ATOM 1316 C CA . GLY A 1 171 ? -8.242 24.953 0.19 1 76.25 171 GLY A CA 1
ATOM 1317 C C . GLY A 1 171 ? -9.383 25.859 -0.228 1 76.25 171 GLY A C 1
ATOM 1318 O O . GLY A 1 171 ? -10.172 25.5 -1.106 1 76.25 171 GLY A O 1
ATOM 1319 N N . CYS A 1 172 ? -9.414 26.922 0.395 1 86.06 172 CYS A N 1
ATOM 1320 C CA . CYS A 1 172 ? -10.477 27.891 0.17 1 86.06 172 CYS A CA 1
ATOM 1321 C C . CYS A 1 172 ? -9.93 29.188 -0.427 1 86.06 172 CYS A C 1
ATOM 1323 O O . CYS A 1 172 ? -8.93 29.719 0.053 1 86.06 172 CYS A O 1
ATOM 1325 N N . SER A 1 173 ? -10.594 29.641 -1.483 1 87.56 173 SER A N 1
ATOM 1326 C CA . SER A 1 173 ? -10.242 30.953 -2.033 1 87.56 173 SER A CA 1
ATOM 1327 C C . SER A 1 173 ? -10.492 32.062 -1.021 1 87.56 173 SER A C 1
ATOM 1329 O O . SER A 1 173 ? -11.188 31.859 -0.027 1 87.56 173 SER A O 1
ATOM 1331 N N . LEU A 1 174 ? -9.93 33.25 -1.279 1 89.19 174 LEU A N 1
ATOM 1332 C CA . LEU A 1 174 ? -10.117 34.375 -0.371 1 89.19 174 LEU A CA 1
ATOM 1333 C C . LEU A 1 174 ? -11.602 34.688 -0.226 1 89.19 174 LEU A C 1
ATOM 1335 O O . LEU A 1 174 ? -12.078 34.969 0.879 1 89.19 174 LEU A O 1
ATOM 1339 N N . LYS A 1 175 ? -12.273 34.594 -1.349 1 88.06 175 LYS A N 1
ATOM 1340 C CA . LYS A 1 175 ? -13.719 34.844 -1.319 1 88.06 175 LYS A CA 1
ATOM 1341 C C . LYS A 1 175 ? -14.43 33.812 -0.462 1 88.06 175 LYS A C 1
ATOM 1343 O O . LYS A 1 175 ? -15.289 34.125 0.35 1 88.06 175 LYS A O 1
ATOM 1348 N N . ASP A 1 176 ? -14.047 32.688 -0.613 1 90.69 176 ASP A N 1
ATOM 1349 C CA . ASP A 1 176 ? -14.672 31.594 0.135 1 90.69 176 ASP A CA 1
ATOM 1350 C C . ASP A 1 176 ? -14.281 31.641 1.609 1 90.69 176 ASP A C 1
ATOM 1352 O O . ASP A 1 176 ? -15.047 31.219 2.477 1 90.69 176 ASP A O 1
ATOM 1356 N N . CYS A 1 177 ? -13.133 32.188 1.844 1 95.06 177 CYS A N 1
ATOM 1357 C CA . CYS A 1 177 ? -12.703 32.312 3.23 1 95.06 177 CYS A CA 1
ATOM 1358 C C . CYS A 1 177 ? -13.625 33.25 3.998 1 95.06 177 CYS A C 1
ATOM 1360 O O . CYS A 1 177 ? -13.961 33 5.156 1 95.06 177 CYS A O 1
ATOM 1362 N N . ARG A 1 178 ? -14.023 34.312 3.344 1 96.12 178 ARG A N 1
ATOM 1363 C CA . ARG A 1 178 ? -14.953 35.219 3.992 1 96.12 178 ARG A CA 1
ATOM 1364 C C . ARG A 1 178 ? -16.25 34.531 4.359 1 96.12 178 ARG A C 1
ATOM 1366 O O . ARG A 1 178 ? -16.75 34.656 5.484 1 96.12 178 ARG A O 1
ATOM 1373 N N . ARG A 1 179 ? -16.719 33.812 3.432 1 95.5 179 ARG A N 1
ATOM 1374 C CA . ARG A 1 179 ? -17.953 33.094 3.658 1 95.5 179 ARG A CA 1
ATOM 1375 C C . ARG A 1 179 ? -17.797 32.062 4.785 1 95.5 179 ARG A C 1
ATOM 1377 O O . ARG A 1 179 ? -18.688 31.906 5.617 1 95.5 179 ARG A O 1
ATOM 1384 N N . LEU A 1 180 ? -16.719 31.422 4.793 1 96.31 180 LEU A N 1
ATOM 1385 C CA . LEU A 1 180 ? -16.453 30.406 5.809 1 96.31 180 LEU A CA 1
ATOM 1386 C C . LEU A 1 180 ? -16.344 31.047 7.195 1 96.31 180 LEU A C 1
ATOM 1388 O O . LEU A 1 180 ? -16.844 30.484 8.172 1 96.31 180 LEU A O 1
ATOM 1392 N N . LEU A 1 181 ? -15.75 32.219 7.281 1 98.19 181 LEU A N 1
ATOM 1393 C CA . LEU A 1 181 ? -15.641 32.938 8.539 1 98.19 181 LEU A CA 1
ATOM 1394 C C . LEU A 1 181 ? -17.016 33.375 9.039 1 98.19 181 LEU A C 1
ATOM 1396 O O . LEU A 1 181 ? -17.312 33.25 10.234 1 98.19 181 LEU A O 1
ATOM 1400 N N . GLU A 1 182 ? -17.844 33.781 8.117 1 97.94 182 GLU A N 1
ATOM 1401 C CA . GLU A 1 182 ? -19.219 34.156 8.484 1 97.94 182 GLU A CA 1
ATOM 1402 C C . GLU A 1 182 ? -19.984 32.938 9.055 1 97.94 182 GLU A C 1
ATOM 1404 O O . GLU A 1 182 ? -20.641 33.062 10.078 1 97.94 182 GLU A O 1
ATOM 1409 N N . ARG A 1 183 ? -19.781 31.891 8.414 1 97.06 183 ARG A N 1
ATOM 1410 C CA . ARG A 1 183 ? -20.469 30.688 8.859 1 97.06 183 ARG A CA 1
ATOM 1411 C C . ARG A 1 183 ? -19.922 30.203 10.203 1 97.06 183 ARG A C 1
ATOM 1413 O O . ARG A 1 183 ? -20.672 29.734 11.055 1 97.06 183 ARG A O 1
ATOM 1420 N N . ALA A 1 184 ? -18.641 30.266 10.375 1 98.12 184 ALA A N 1
ATOM 1421 C CA . ALA A 1 184 ? -18.031 29.891 11.641 1 98.12 184 ALA A CA 1
ATOM 1422 C C . ALA A 1 184 ? -18.578 30.719 12.789 1 98.12 184 ALA A C 1
ATOM 1424 O O . ALA A 1 184 ? -18.844 30.203 13.875 1 98.12 184 ALA A O 1
ATOM 1425 N N . LYS A 1 185 ? -18.719 31.984 12.531 1 97.94 185 LYS A N 1
ATOM 1426 C CA . LYS A 1 185 ? -19.266 32.875 13.539 1 97.94 185 LYS A CA 1
ATOM 1427 C C . LYS A 1 185 ? -20.703 32.5 13.898 1 97.94 185 LYS A C 1
ATOM 1429 O O . LYS A 1 185 ? -21.062 32.438 15.078 1 97.94 185 LYS A O 1
ATOM 1434 N N . GLU A 1 186 ? -21.469 32.156 12.922 1 97.62 186 GLU A N 1
ATOM 1435 C CA . GLU A 1 186 ? -22.844 31.75 13.125 1 97.62 186 GLU A CA 1
ATOM 1436 C C . GLU A 1 186 ? -22.922 30.469 13.945 1 97.62 186 GLU A C 1
ATOM 1438 O O . GLU A 1 186 ? -23.828 30.297 14.773 1 97.62 186 GLU A O 1
ATOM 1443 N N . LEU A 1 187 ? -21.984 29.609 13.766 1 97.25 187 LEU A N 1
ATOM 1444 C CA . LEU A 1 187 ? -22.016 28.281 14.398 1 97.25 187 LEU A CA 1
ATOM 1445 C C . LEU A 1 187 ? -21.297 28.328 15.75 1 97.25 187 LEU A C 1
ATOM 1447 O O . LEU A 1 187 ? -21.312 27.344 16.5 1 97.25 187 LEU A O 1
ATOM 1451 N N . GLY A 1 188 ? -20.594 29.375 16.016 1 97.12 188 GLY A N 1
ATOM 1452 C CA . GLY A 1 188 ? -19.891 29.531 17.281 1 97.12 188 GLY A CA 1
ATOM 1453 C C . GLY A 1 188 ? -18.578 28.781 17.344 1 97.12 188 GLY A C 1
ATOM 1454 O O . GLY A 1 188 ? -18.125 28.375 18.422 1 97.12 188 GLY A O 1
ATOM 1455 N N . VAL A 1 189 ? -17.984 28.5 16.219 1 97.81 189 VAL A N 1
ATOM 1456 C CA . VAL A 1 189 ? -16.703 27.812 16.172 1 97.81 189 VAL A CA 1
ATOM 1457 C C . VAL A 1 189 ? -15.57 28.844 16.094 1 97.81 189 VAL A C 1
ATOM 1459 O O . VAL A 1 189 ? -15.656 29.828 15.367 1 97.81 189 VAL A O 1
ATOM 1462 N N . GLN A 1 190 ? -14.523 28.656 16.875 1 98.38 190 GLN A N 1
ATOM 1463 C CA . GLN A 1 190 ? -13.383 29.562 16.875 1 98.38 190 GLN A CA 1
ATOM 1464 C C . GLN A 1 190 ? -12.484 29.344 15.664 1 98.38 190 GLN A C 1
ATOM 1466 O O . GLN A 1 190 ? -12.289 28.203 15.227 1 98.38 190 GLN A O 1
ATOM 1471 N N . VAL A 1 191 ? -12.031 30.453 15.125 1 98.62 191 VAL A N 1
ATOM 1472 C CA . VAL A 1 191 ? -10.992 30.438 14.102 1 98.62 191 VAL A CA 1
ATOM 1473 C C . VAL A 1 191 ? -9.742 31.141 14.633 1 98.62 191 VAL A C 1
ATOM 1475 O O . VAL A 1 191 ? -9.789 32.312 14.984 1 98.62 191 VAL A O 1
ATOM 1478 N N . VAL A 1 192 ? -8.609 30.359 14.641 1 98.69 192 VAL A N 1
ATOM 1479 C CA . VAL A 1 192 ? -7.48 30.891 15.398 1 98.69 192 VAL A CA 1
ATOM 1480 C C . VAL A 1 192 ? -6.285 31.109 14.469 1 98.69 192 VAL A C 1
ATOM 1482 O O . VAL A 1 192 ? -5.23 31.562 14.898 1 98.69 192 VAL A O 1
ATOM 1485 N N . GLY A 1 193 ? -6.445 30.703 13.195 1 98.5 193 GLY A N 1
ATOM 1486 C CA . GLY A 1 193 ? -5.32 30.906 12.305 1 98.5 193 GLY A CA 1
ATOM 1487 C C . GLY A 1 193 ? -5.629 30.547 10.859 1 98.5 193 GLY A C 1
ATOM 1488 O O . GLY A 1 193 ? -6.777 30.266 10.523 1 98.5 193 GLY A O 1
ATOM 1489 N N . ALA A 1 194 ? -4.586 30.703 10.016 1 97.56 194 ALA A N 1
ATOM 1490 C CA . ALA A 1 194 ? -4.633 30.344 8.602 1 97.56 194 ALA A CA 1
ATOM 1491 C C . ALA A 1 194 ? -3.4 29.547 8.195 1 97.56 194 ALA A C 1
ATOM 1493 O O . ALA A 1 194 ? -2.355 29.641 8.844 1 97.56 194 ALA A O 1
ATOM 1494 N N . ARG A 1 195 ? -3.652 28.734 7.207 1 95.69 195 ARG A N 1
ATOM 1495 C CA . ARG A 1 195 ? -2.564 27.906 6.68 1 95.69 195 ARG A CA 1
ATOM 1496 C C . ARG A 1 195 ? -2.6 27.875 5.156 1 95.69 195 ARG A C 1
ATOM 1498 O O . ARG A 1 195 ? -3.666 28 4.551 1 95.69 195 ARG A O 1
ATOM 1505 N N . PHE A 1 196 ? -1.394 27.719 4.574 1 91.62 196 PHE A N 1
ATOM 1506 C CA . PHE A 1 196 ? -1.307 27.484 3.137 1 91.62 196 PHE A CA 1
ATOM 1507 C C . PHE A 1 196 ? -0.249 26.438 2.816 1 91.62 196 PHE A C 1
ATOM 1509 O O . PHE A 1 196 ? 0.566 26.094 3.672 1 91.62 196 PHE A O 1
ATOM 1516 N N . ASN A 1 197 ? -0.421 25.844 1.679 1 84.81 197 ASN A N 1
ATOM 1517 C CA . ASN A 1 197 ? 0.57 24.891 1.193 1 84.81 197 ASN A CA 1
ATOM 1518 C C . ASN A 1 197 ? 1.193 25.344 -0.122 1 84.81 197 ASN A C 1
ATOM 1520 O O . ASN A 1 197 ? 0.492 25.844 -1.009 1 84.81 197 ASN A O 1
ATOM 1524 N N . ILE A 1 198 ? 2.512 25.281 -0.042 1 75.81 198 ILE A N 1
ATOM 1525 C CA . ILE A 1 198 ? 3.232 25.594 -1.269 1 75.81 198 ILE A CA 1
ATOM 1526 C C . ILE A 1 198 ? 3.973 24.359 -1.771 1 75.81 198 ILE A C 1
ATOM 1528 O O . ILE A 1 198 ? 4.598 23.641 -0.986 1 75.81 198 ILE A O 1
ATOM 1532 N N . SER A 1 199 ? 3.717 23.891 -3.01 1 63 199 SER A N 1
ATOM 1533 C CA . SER A 1 199 ? 4.293 22.672 -3.547 1 63 199 SER A CA 1
ATOM 1534 C C . SER A 1 199 ? 5.809 22.766 -3.652 1 63 199 SER A C 1
ATOM 1536 O O . SER A 1 199 ? 6.516 21.766 -3.465 1 63 199 SER A O 1
ATOM 1538 N N . SER A 1 200 ? 6.227 23.938 -4.227 1 60.5 200 SER A N 1
ATOM 1539 C CA . SER A 1 200 ? 7.672 24.016 -4.387 1 60.5 200 SER A CA 1
ATOM 1540 C C . SER A 1 200 ? 8.25 25.188 -3.605 1 60.5 200 SER A C 1
ATOM 1542 O O . SER A 1 200 ? 7.859 26.344 -3.824 1 60.5 200 SER A O 1
ATOM 1544 N N . CYS A 1 201 ? 9.18 24.875 -2.65 1 57.41 201 CYS A N 1
ATOM 1545 C CA . CYS A 1 201 ? 9.734 25.844 -1.715 1 57.41 201 CYS A CA 1
ATOM 1546 C C . CYS A 1 201 ? 10.68 26.812 -2.426 1 57.41 201 CYS A C 1
ATOM 1548 O O . CYS A 1 201 ? 11.078 27.828 -1.857 1 57.41 201 CYS A O 1
ATOM 1550 N N . ASP A 1 202 ? 10.945 26.516 -3.635 1 65 202 ASP A N 1
ATOM 1551 C CA . ASP A 1 202 ? 11.961 27.359 -4.254 1 65 202 ASP A CA 1
ATOM 1552 C C . ASP A 1 202 ? 11.336 28.609 -4.887 1 65 202 ASP A C 1
ATOM 1554 O O . ASP A 1 202 ? 12.016 29.375 -5.578 1 65 202 ASP A O 1
ATOM 1558 N N . ASN A 1 203 ? 10.234 28.859 -4.461 1 75.44 203 ASN A N 1
ATOM 1559 C CA . ASN A 1 203 ? 9.547 30 -5.07 1 75.44 203 ASN A CA 1
ATOM 1560 C C . ASN A 1 203 ? 9.234 31.078 -4.043 1 75.44 203 ASN A C 1
ATOM 1562 O O . ASN A 1 203 ? 8.172 31.047 -3.41 1 75.44 203 ASN A O 1
ATOM 1566 N N . GLU A 1 204 ? 10.148 32.062 -3.922 1 79.06 204 GLU A N 1
ATOM 1567 C CA . GLU A 1 204 ? 10.016 33.156 -2.945 1 79.06 204 GLU A CA 1
ATOM 1568 C C . GLU A 1 204 ? 8.742 33.969 -3.18 1 79.06 204 GLU A C 1
ATOM 1570 O O . GLU A 1 204 ? 8.078 34.375 -2.227 1 79.06 204 GLU A O 1
ATOM 1575 N N . GLN A 1 205 ? 8.461 34.156 -4.414 1 83.94 205 GLN A N 1
ATOM 1576 C CA . GLN A 1 205 ? 7.277 34.938 -4.75 1 83.94 205 GLN A CA 1
ATOM 1577 C C . GLN A 1 205 ? 6 34.188 -4.332 1 83.94 205 GLN A C 1
ATOM 1579 O O . GLN A 1 205 ? 5.02 34.844 -3.938 1 83.94 205 GLN A O 1
ATOM 1584 N N . ALA A 1 206 ? 6.086 32.938 -4.41 1 85.19 206 ALA A N 1
ATOM 1585 C CA . ALA A 1 206 ? 4.93 32.125 -3.996 1 85.19 206 ALA A CA 1
ATOM 1586 C C . ALA A 1 206 ? 4.66 32.312 -2.504 1 85.19 206 ALA A C 1
ATOM 1588 O O . ALA A 1 206 ? 3.506 32.438 -2.086 1 85.19 206 ALA A O 1
ATOM 1589 N N . TYR A 1 207 ? 5.699 32.438 -1.751 1 87.25 207 TYR A N 1
ATOM 1590 C CA . TYR A 1 207 ? 5.543 32.625 -0.316 1 87.25 207 TYR A CA 1
ATOM 1591 C C . TYR A 1 207 ? 5 34.031 -0.023 1 87.25 207 TYR A C 1
ATOM 1593 O O . TYR A 1 207 ? 4.125 34.188 0.83 1 87.25 207 TYR A O 1
ATOM 1601 N N . ALA A 1 208 ? 5.535 34.938 -0.732 1 89.81 208 ALA A N 1
ATOM 1602 C CA . ALA A 1 208 ? 5.09 36.312 -0.523 1 89.81 208 ALA A CA 1
ATOM 1603 C C . ALA A 1 208 ? 3.596 36.438 -0.798 1 89.81 208 ALA A C 1
ATOM 1605 O O . ALA A 1 208 ? 2.865 37.031 -0.002 1 89.81 208 ALA A O 1
ATOM 1606 N N . ASN A 1 209 ? 3.213 35.906 -1.895 1 90.81 209 ASN A N 1
ATOM 1607 C CA . ASN A 1 209 ? 1.799 35.969 -2.254 1 90.81 209 ASN A CA 1
ATOM 1608 C C . ASN A 1 209 ? 0.93 35.219 -1.234 1 90.81 209 ASN A C 1
ATOM 1610 O O . ASN A 1 209 ? -0.129 35.719 -0.846 1 90.81 209 ASN A O 1
ATOM 1614 N N . ALA A 1 210 ? 1.396 34.094 -0.825 1 91.56 210 ALA A N 1
ATOM 1615 C CA . ALA A 1 210 ? 0.627 33.281 0.106 1 91.56 210 ALA A CA 1
ATOM 1616 C C . ALA A 1 210 ? 0.501 33.969 1.465 1 91.56 210 ALA A C 1
ATOM 1618 O O . ALA A 1 210 ? -0.571 33.938 2.074 1 91.56 210 ALA A O 1
ATOM 1619 N N . ILE A 1 211 ? 1.551 34.594 1.921 1 93.94 211 ILE A N 1
ATOM 1620 C CA . ILE A 1 211 ? 1.544 35.281 3.213 1 93.94 211 ILE A CA 1
ATOM 1621 C C . ILE A 1 211 ? 0.66 36.531 3.137 1 93.94 211 ILE A C 1
ATOM 1623 O O . ILE A 1 211 ? -0.061 36.844 4.086 1 93.94 211 ILE A O 1
ATOM 1627 N N . SER A 1 212 ? 0.74 37.125 2.02 1 94.69 212 SER A N 1
ATOM 1628 C CA . SER A 1 212 ? -0.146 38.281 1.793 1 94.69 212 SER A CA 1
ATOM 1629 C C . SER A 1 212 ? -1.61 37.844 1.847 1 94.69 212 SER A C 1
ATOM 1631 O O . SER A 1 212 ? -2.43 38.531 2.482 1 94.69 212 SER A O 1
ATOM 1633 N N . ASP A 1 213 ? -1.907 36.781 1.185 1 94.44 213 ASP A N 1
ATOM 1634 C CA . ASP A 1 213 ? -3.268 36.25 1.21 1 94.44 213 ASP A CA 1
ATOM 1635 C C . ASP A 1 213 ? -3.691 35.906 2.631 1 94.44 213 ASP A C 1
ATOM 1637 O O . ASP A 1 213 ? -4.824 36.156 3.035 1 94.44 213 ASP A O 1
ATOM 1641 N N . ALA A 1 214 ? -2.814 35.312 3.344 1 96.25 214 ALA A N 1
ATOM 1642 C CA . ALA A 1 214 ? -3.111 34.938 4.73 1 96.25 214 ALA A CA 1
ATOM 1643 C C . ALA A 1 214 ? -3.404 36.188 5.562 1 96.25 214 ALA A C 1
ATOM 1645 O O . ALA A 1 214 ? -4.301 36.188 6.41 1 96.25 214 ALA A O 1
ATOM 1646 N N . ARG A 1 215 ? -2.656 37.25 5.328 1 97.12 215 ARG A N 1
ATOM 1647 C CA . ARG A 1 215 ? -2.898 38.5 6.043 1 97.12 215 ARG A CA 1
ATOM 1648 C C . ARG A 1 215 ? -4.309 39.031 5.777 1 97.12 215 ARG A C 1
ATOM 1650 O O . ARG A 1 215 ? -4.988 39.5 6.695 1 97.12 215 ARG A O 1
ATOM 1657 N N . CYS A 1 216 ? -4.707 38.875 4.543 1 96.88 216 CYS A N 1
ATOM 1658 C CA . CYS A 1 216 ? -6.062 39.281 4.195 1 96.88 216 CYS A CA 1
ATOM 1659 C C . CYS A 1 216 ? -7.09 38.5 5 1 96.88 216 CYS A C 1
ATOM 1661 O O . CYS A 1 216 ? -8.07 39.062 5.484 1 96.88 216 CYS A O 1
ATOM 1663 N N . VAL A 1 217 ? -6.848 37.281 5.164 1 97.56 217 VAL A N 1
ATOM 1664 C CA . VAL A 1 217 ? -7.75 36.406 5.922 1 97.56 217 VAL A CA 1
ATOM 1665 C C . VAL A 1 217 ? -7.766 36.844 7.387 1 97.56 217 VAL A C 1
ATOM 1667 O O . VAL A 1 217 ? -8.828 36.906 8.016 1 97.56 217 VAL A O 1
ATOM 1670 N N . PHE A 1 218 ? -6.598 37.156 7.945 1 98.38 218 PHE A N 1
ATOM 1671 C CA . PHE A 1 218 ? -6.504 37.656 9.32 1 98.38 218 PHE A CA 1
ATOM 1672 C C . PHE A 1 218 ? -7.309 38.938 9.5 1 98.38 218 PHE A C 1
ATOM 1674 O O . PHE A 1 218 ? -8.016 39.094 10.5 1 98.38 218 PHE A O 1
ATOM 1681 N N . ASP A 1 219 ? -7.215 39.781 8.539 1 98.06 219 ASP A N 1
ATOM 1682 C CA . ASP A 1 219 ? -7.938 41.031 8.617 1 98.06 219 ASP A CA 1
ATOM 1683 C C . ASP A 1 219 ? -9.445 40.812 8.578 1 98.06 219 ASP A C 1
ATOM 1685 O O . ASP A 1 219 ? -10.188 41.406 9.375 1 98.06 219 ASP A O 1
ATOM 1689 N N . MET A 1 220 ? -9.875 39.969 7.684 1 97.81 220 MET A N 1
ATOM 1690 C CA . MET A 1 220 ? -11.297 39.625 7.609 1 97.81 220 MET A CA 1
ATOM 1691 C C . MET A 1 220 ? -11.781 39.062 8.93 1 97.81 220 MET A C 1
ATOM 1693 O O . MET A 1 220 ? -12.867 39.406 9.406 1 97.81 220 MET A O 1
ATOM 1697 N N . ALA A 1 221 ? -11.008 38.188 9.445 1 98.38 221 ALA A N 1
ATOM 1698 C CA . ALA A 1 221 ? -11.359 37.531 10.695 1 98.38 221 ALA A CA 1
ATOM 1699 C C . ALA A 1 221 ? -11.461 38.531 11.844 1 98.38 221 ALA A C 1
ATOM 1701 O O . ALA A 1 221 ? -12.398 38.469 12.648 1 98.38 221 ALA A O 1
ATOM 1702 N N . GLU A 1 222 ? -10.508 39.406 11.906 1 97.69 222 GLU A N 1
ATOM 1703 C CA . GLU A 1 222 ? -10.523 40.438 12.938 1 97.69 222 GLU A CA 1
ATOM 1704 C C . GLU A 1 222 ? -11.773 41.312 12.836 1 97.69 222 GLU A C 1
ATOM 1706 O O . GLU A 1 222 ? -12.406 41.625 13.844 1 97.69 222 GLU A O 1
ATOM 1711 N N . ASP A 1 223 ? -12.117 41.625 11.648 1 97.75 223 ASP A N 1
ATOM 1712 C CA . ASP A 1 223 ? -13.312 42.406 11.398 1 97.75 223 ASP A CA 1
ATOM 1713 C C . ASP A 1 223 ? -14.562 41.719 11.906 1 97.75 223 ASP A C 1
ATOM 1715 O O . ASP A 1 223 ? -15.547 42.344 12.281 1 97.75 223 ASP A O 1
ATOM 1719 N N . MET A 1 224 ? -14.523 40.438 11.922 1 97.56 224 MET A N 1
ATOM 1720 C CA . MET A 1 224 ? -15.688 39.656 12.305 1 97.56 224 MET A CA 1
ATOM 1721 C C . MET A 1 224 ? -15.625 39.25 13.773 1 97.56 224 MET A C 1
ATOM 1723 O O . MET A 1 224 ? -16.516 38.562 14.273 1 97.56 224 MET A O 1
ATOM 1727 N N . GLY A 1 225 ? -14.523 39.625 14.43 1 97.69 225 GLY A N 1
ATOM 1728 C CA . GLY A 1 225 ? -14.438 39.438 15.867 1 97.69 225 GLY A CA 1
ATOM 1729 C C . GLY A 1 225 ? -13.609 38.219 16.266 1 97.69 225 GLY A C 1
ATOM 1730 O O . GLY A 1 225 ? -13.57 37.844 17.438 1 97.69 225 GLY A O 1
ATOM 1731 N N . PHE A 1 226 ? -12.984 37.594 15.367 1 98.38 226 PHE A N 1
ATOM 1732 C CA . PHE A 1 226 ? -12.102 36.469 15.695 1 98.38 226 PHE A CA 1
ATOM 1733 C C . PHE A 1 226 ? -10.727 36.969 16.125 1 98.38 226 PHE A C 1
ATOM 1735 O O . PHE A 1 226 ? -10.281 38.031 15.672 1 98.38 226 PHE A O 1
ATOM 1742 N N . THR A 1 227 ? -10.062 36.312 16.969 1 97.75 227 THR A N 1
ATOM 1743 C CA . THR A 1 227 ? -8.664 36.531 17.328 1 97.75 227 THR A CA 1
ATOM 1744 C C . THR A 1 227 ? -7.789 35.406 16.781 1 97.75 227 THR A C 1
ATOM 1746 O O . THR A 1 227 ? -7.824 34.281 17.281 1 97.75 227 THR A O 1
ATOM 1749 N N . MET A 1 228 ? -7.07 35.719 15.805 1 98.38 228 MET A N 1
ATOM 1750 C CA . MET A 1 228 ? -6.188 34.719 15.188 1 98.38 228 MET A CA 1
ATOM 1751 C C . MET A 1 228 ? -4.746 34.938 15.648 1 98.38 228 MET A C 1
ATOM 1753 O O . MET A 1 228 ? -4.293 36.062 15.805 1 98.38 228 MET A O 1
ATOM 1757 N N . ASN A 1 229 ? -4.039 33.812 15.883 1 98.38 229 ASN A N 1
ATOM 1758 C CA . ASN A 1 229 ? -2.676 33.938 16.375 1 98.38 229 ASN A CA 1
ATOM 1759 C C . ASN A 1 229 ? -1.756 32.875 15.836 1 98.38 229 ASN A C 1
ATOM 1761 O O . ASN A 1 229 ? -0.65 32.656 16.344 1 98.38 229 ASN A O 1
ATOM 1765 N N . ILE A 1 230 ? -2.172 32.094 14.82 1 98.56 230 ILE A N 1
ATOM 1766 C CA . ILE A 1 230 ? -1.328 31.031 14.25 1 98.56 230 ILE A CA 1
ATOM 1767 C C . ILE A 1 230 ? -1.272 31.188 12.734 1 98.56 230 ILE A C 1
ATOM 1769 O O . ILE A 1 230 ? -2.311 31.25 12.07 1 98.56 230 ILE A O 1
ATOM 1773 N N . LEU A 1 231 ? -0.117 31.281 12.188 1 98.06 231 LEU A N 1
ATOM 1774 C CA . LEU A 1 231 ? 0.129 31.203 10.758 1 98.06 231 LEU A CA 1
ATOM 1775 C C . LEU A 1 231 ? 0.969 29.984 10.406 1 98.06 231 LEU A C 1
ATOM 1777 O O . LEU A 1 231 ? 2.137 29.891 10.797 1 98.06 231 LEU A O 1
ATOM 1781 N N . ASP A 1 232 ? 0.343 29.031 9.734 1 96.69 232 ASP A N 1
ATOM 1782 C CA . ASP A 1 232 ? 1.028 27.828 9.258 1 96.69 232 ASP A CA 1
ATOM 1783 C C . ASP A 1 232 ? 1.493 28 7.812 1 96.69 232 ASP A C 1
ATOM 1785 O O . ASP A 1 232 ? 0.672 28.094 6.895 1 96.69 232 ASP A O 1
ATOM 1789 N N . ILE A 1 233 ? 2.805 27.953 7.621 1 92.19 233 ILE A N 1
ATOM 1790 C CA . ILE A 1 233 ? 3.328 28.281 6.297 1 92.19 233 ILE A CA 1
ATOM 1791 C C . ILE A 1 233 ? 3.445 27.016 5.461 1 92.19 233 ILE A C 1
ATOM 1793 O O . ILE A 1 233 ? 4.105 27 4.418 1 92.19 233 ILE A O 1
ATOM 1797 N N . GLY A 1 234 ? 2.898 25.922 5.93 1 89.5 234 GLY A N 1
ATOM 1798 C CA . GLY A 1 234 ? 2.705 24.734 5.117 1 89.5 234 GLY A CA 1
ATOM 1799 C C . GLY A 1 234 ? 3.945 23.859 5.027 1 89.5 234 GLY A C 1
ATOM 1800 O O . GLY A 1 234 ? 4.77 23.859 5.945 1 89.5 234 GLY A O 1
ATOM 1801 N N . ASP A 1 235 ? 3.912 23.016 3.957 1 85.5 235 ASP A N 1
ATOM 1802 C CA . ASP A 1 235 ? 4.934 22 3.779 1 85.5 235 ASP A CA 1
ATOM 1803 C C . ASP A 1 235 ? 5.867 22.344 2.621 1 85.5 235 ASP A C 1
ATOM 1805 O O . ASP A 1 235 ? 5.957 23.5 2.215 1 85.5 235 ASP A O 1
ATOM 1809 N N . GLY A 1 236 ? 6.746 21.422 2.316 1 75.06 236 GLY A N 1
ATOM 1810 C CA . GLY A 1 236 ? 7.562 21.547 1.12 1 75.06 236 GLY A CA 1
ATOM 1811 C C . GLY A 1 236 ? 8.953 22.078 1.403 1 75.06 236 GLY A C 1
ATOM 1812 O O . GLY A 1 236 ? 9.688 22.422 0.479 1 75.06 236 GLY A O 1
ATOM 1813 N N . ILE A 1 237 ? 9.258 22.188 2.584 1 80.19 237 ILE A N 1
ATOM 1814 C CA . ILE A 1 237 ? 10.57 22.719 2.936 1 80.19 237 ILE A CA 1
ATOM 1815 C C . ILE A 1 237 ? 11.594 21.594 2.961 1 80.19 237 ILE A C 1
ATOM 1817 O O . ILE A 1 237 ? 11.391 20.562 3.623 1 80.19 237 ILE A O 1
ATOM 1821 N N . SER A 1 238 ? 12.453 21.625 2.068 1 76.38 238 SER A N 1
ATOM 1822 C CA . SER A 1 238 ? 13.578 20.688 1.979 1 76.38 238 SER A CA 1
ATOM 1823 C C . SER A 1 238 ? 14.867 21.422 1.614 1 76.38 238 SER A C 1
ATOM 1825 O O . SER A 1 238 ? 14.844 22.609 1.28 1 76.38 238 SER A O 1
ATOM 1827 N N . GLY A 1 239 ? 16.016 20.812 1.914 1 73.06 239 GLY A N 1
ATOM 1828 C CA . GLY A 1 239 ? 17.219 21.406 1.361 1 73.06 239 GLY A CA 1
ATOM 1829 C C . GLY A 1 239 ? 18.359 21.5 2.361 1 73.06 239 GLY A C 1
ATOM 1830 O O . GLY A 1 239 ? 18.219 21.047 3.504 1 73.06 239 GLY A O 1
ATOM 1831 N N . SER A 1 240 ? 19.359 22.047 1.771 1 76.88 240 SER A N 1
ATOM 1832 C CA . SER A 1 240 ? 20.594 22.266 2.529 1 76.88 240 SER A CA 1
ATOM 1833 C C . SER A 1 240 ? 20.438 23.438 3.506 1 76.88 240 SER A C 1
ATOM 1835 O O . SER A 1 240 ? 19.422 24.109 3.51 1 76.88 240 SER A O 1
ATOM 1837 N N . GLU A 1 241 ? 21.391 23.531 4.336 1 81.94 241 GLU A N 1
ATOM 1838 C CA . GLU A 1 241 ? 21.422 24.641 5.285 1 81.94 241 GLU A CA 1
ATOM 1839 C C . GLU A 1 241 ? 21.312 25.984 4.57 1 81.94 241 GLU A C 1
ATOM 1841 O O . GLU A 1 241 ? 20.578 26.875 5.012 1 81.94 241 GLU A O 1
ATOM 1846 N N . THR A 1 242 ? 22.031 26.016 3.533 1 79 242 THR A N 1
ATOM 1847 C CA . THR A 1 242 ? 22.016 27.25 2.764 1 79 242 THR A CA 1
ATOM 1848 C C . THR A 1 242 ? 20.625 27.516 2.186 1 79 242 THR A C 1
ATOM 1850 O O . THR A 1 242 ? 20.156 28.656 2.205 1 79 242 THR A O 1
ATOM 1853 N N . GLN A 1 243 ? 20.031 26.531 1.798 1 80.31 243 GLN A N 1
ATOM 1854 C CA . GLN A 1 243 ? 18.688 26.656 1.231 1 80.31 243 GLN A CA 1
ATOM 1855 C C . GLN A 1 243 ? 17.672 27.031 2.309 1 80.31 243 GLN A C 1
ATOM 1857 O O . GLN A 1 243 ? 16.781 27.844 2.074 1 80.31 243 GLN A O 1
ATOM 1862 N N . LEU A 1 244 ? 17.859 26.531 3.502 1 86.62 244 LEU A N 1
ATOM 1863 C CA . LEU A 1 244 ? 16.969 26.828 4.617 1 86.62 244 LEU A CA 1
ATOM 1864 C C . LEU A 1 244 ? 17.078 28.312 5.004 1 86.62 244 LEU A C 1
ATOM 1866 O O . LEU A 1 244 ? 16.062 28.969 5.23 1 86.62 244 LEU A O 1
ATOM 1870 N N . LYS A 1 245 ? 18.297 28.734 4.988 1 85.62 245 LYS A N 1
ATOM 1871 C CA . LYS A 1 245 ? 18.516 30.125 5.355 1 85.62 245 LYS A CA 1
ATOM 1872 C C . LYS A 1 245 ? 17.922 31.062 4.312 1 85.62 245 LYS A C 1
ATOM 1874 O O . LYS A 1 245 ? 17.375 32.125 4.656 1 85.62 245 LYS A O 1
ATOM 1879 N N . GLN A 1 246 ? 18.031 30.641 3.143 1 82.75 246 GLN A N 1
ATOM 1880 C CA . GLN A 1 246 ? 17.469 31.438 2.064 1 82.75 246 GLN A CA 1
ATOM 1881 C C . GLN A 1 246 ? 15.953 31.5 2.154 1 82.75 246 GLN A C 1
ATOM 1883 O O . GLN A 1 246 ? 15.352 32.562 2.014 1 82.75 246 GLN A O 1
ATOM 1888 N N . ILE A 1 247 ? 15.398 30.406 2.426 1 80.56 247 ILE A N 1
ATOM 1889 C CA . ILE A 1 247 ? 13.945 30.328 2.564 1 80.56 247 ILE A CA 1
ATOM 1890 C C . ILE A 1 247 ? 13.5 31.125 3.787 1 80.56 247 ILE A C 1
ATOM 1892 O O . ILE A 1 247 ? 12.508 31.859 3.727 1 80.56 247 ILE A O 1
ATOM 1896 N N . ASN A 1 248 ? 14.281 31 4.816 1 88 248 ASN A N 1
ATOM 1897 C CA . ASN A 1 248 ? 13.953 31.719 6.035 1 88 248 ASN A CA 1
ATOM 1898 C C . ASN A 1 248 ? 13.969 33.219 5.812 1 88 248 ASN A C 1
ATOM 1900 O O . ASN A 1 248 ? 13.055 33.938 6.25 1 88 248 ASN A O 1
ATOM 1904 N N . ARG A 1 249 ? 14.93 33.594 5.137 1 87.69 249 ARG A N 1
ATOM 1905 C CA . ARG A 1 249 ? 15.039 35.031 4.867 1 87.69 249 ARG A CA 1
ATOM 1906 C C . ARG A 1 249 ? 13.875 35.5 4.012 1 87.69 249 ARG A C 1
ATOM 1908 O O . ARG A 1 249 ? 13.289 36.562 4.289 1 87.69 249 ARG A O 1
ATOM 1915 N N . ALA A 1 250 ? 13.586 34.781 3.074 1 85.12 250 ALA A N 1
ATOM 1916 C CA . ALA A 1 250 ? 12.5 35.156 2.168 1 85.12 250 ALA A CA 1
ATOM 1917 C C . ALA A 1 250 ? 11.156 35.188 2.891 1 85.12 250 ALA A C 1
ATOM 1919 O O . ALA A 1 250 ? 10.367 36.094 2.73 1 85.12 250 ALA A O 1
ATOM 1920 N N . VAL A 1 251 ? 10.93 34.219 3.666 1 90 251 VAL A N 1
ATOM 1921 C CA . VAL A 1 251 ? 9.664 34.062 4.375 1 90 251 VAL A CA 1
ATOM 1922 C C . VAL A 1 251 ? 9.562 35.125 5.477 1 90 251 VAL A C 1
ATOM 1924 O O . VAL A 1 251 ? 8.547 35.812 5.582 1 90 251 VAL A O 1
ATOM 1927 N N . MET A 1 252 ? 10.664 35.312 6.195 1 91.81 252 MET A N 1
ATOM 1928 C CA . MET A 1 252 ? 10.602 36.156 7.375 1 91.81 252 MET A CA 1
ATOM 1929 C C . MET A 1 252 ? 10.547 37.625 6.98 1 91.81 252 MET A C 1
ATOM 1931 O O . MET A 1 252 ? 9.961 38.438 7.691 1 91.81 252 MET A O 1
ATOM 1935 N N . SER A 1 253 ? 11.086 37.938 5.848 1 93.44 253 SER A N 1
ATOM 1936 C CA . SER A 1 253 ? 10.969 39.312 5.383 1 93.44 253 SER A CA 1
ATOM 1937 C C . SER A 1 253 ? 9.508 39.688 5.16 1 93.44 253 SER A C 1
ATOM 1939 O O . SER A 1 253 ? 9.094 40.812 5.492 1 93.44 253 SER A O 1
ATOM 1941 N N . VAL A 1 254 ? 8.781 38.812 4.617 1 94.56 254 VAL A N 1
ATOM 1942 C CA . VAL A 1 254 ? 7.371 39.062 4.34 1 94.56 254 VAL A CA 1
ATOM 1943 C C . VAL A 1 254 ? 6.562 38.938 5.629 1 94.56 254 VAL A C 1
ATOM 1945 O O . VAL A 1 254 ? 5.641 39.719 5.863 1 94.56 254 VAL A O 1
ATOM 1948 N N . VAL A 1 255 ? 6.941 38.031 6.477 1 95.5 255 VAL A N 1
ATOM 1949 C CA . VAL A 1 255 ? 6.258 37.844 7.754 1 95.5 255 VAL A CA 1
ATOM 1950 C C . VAL A 1 255 ? 6.434 39.062 8.625 1 95.5 255 VAL A C 1
ATOM 1952 O O . VAL A 1 255 ? 5.484 39.531 9.273 1 95.5 255 VAL A O 1
ATOM 1955 N N . ASP A 1 256 ? 7.602 39.625 8.617 1 95.12 256 ASP A N 1
ATOM 1956 C CA . ASP A 1 256 ? 7.871 40.812 9.414 1 95.12 256 ASP A CA 1
ATOM 1957 C C . ASP A 1 256 ? 7.027 42 8.938 1 95.12 256 ASP A C 1
ATOM 1959 O O . ASP A 1 256 ? 6.648 42.844 9.734 1 95.12 256 ASP A O 1
ATOM 1963 N N . LEU A 1 257 ? 6.762 41.969 7.695 1 95.81 257 LEU A N 1
ATOM 1964 C CA . LEU A 1 257 ? 5.965 43.062 7.109 1 95.81 257 LEU A CA 1
ATOM 1965 C C . LEU A 1 257 ? 4.496 42.906 7.492 1 95.81 257 LEU A C 1
ATOM 1967 O O . LEU A 1 257 ? 3.857 43.875 7.914 1 95.81 257 LEU A O 1
ATOM 1971 N N . TYR A 1 258 ? 3.986 41.719 7.402 1 96.69 258 TYR A N 1
ATOM 1972 C CA . TYR A 1 258 ? 2.547 41.5 7.523 1 96.69 258 TYR A CA 1
ATOM 1973 C C . TYR A 1 258 ? 2.178 41.031 8.93 1 96.69 258 TYR A C 1
ATOM 1975 O O . TYR A 1 258 ? 1.043 41.219 9.375 1 96.69 258 TYR A O 1
ATOM 1983 N N . PHE A 1 259 ? 3.111 40.406 9.578 1 97.31 259 PHE A N 1
ATOM 1984 C CA . PHE A 1 259 ? 2.883 39.844 10.906 1 97.31 259 PHE A CA 1
ATOM 1985 C C . PHE A 1 259 ? 4.039 40.188 11.844 1 97.31 259 PHE A C 1
ATOM 1987 O O . PHE A 1 259 ? 4.672 39.281 12.406 1 97.31 259 PHE A O 1
ATOM 1994 N N . PRO A 1 260 ? 4.238 41.375 12.055 1 94.88 260 PRO A N 1
ATOM 1995 C CA . PRO A 1 260 ? 5.324 41.719 12.977 1 94.88 260 PRO A CA 1
ATOM 1996 C C . PRO A 1 260 ? 5.137 41.125 14.367 1 94.88 260 PRO A C 1
ATOM 1998 O O . PRO A 1 260 ? 4.023 40.719 14.727 1 94.88 260 PRO A O 1
ATOM 2001 N N . PRO A 1 261 ? 6.199 41.031 15.172 1 93 261 PRO A N 1
ATOM 2002 C CA . PRO A 1 261 ? 6.133 40.406 16.484 1 93 261 PRO A CA 1
ATOM 2003 C C . PRO A 1 261 ? 5.055 41 17.391 1 93 261 PRO A C 1
ATOM 2005 O O . PRO A 1 261 ? 4.488 40.312 18.234 1 93 261 PRO A O 1
ATOM 2008 N N . SER A 1 262 ? 4.691 42.188 17.172 1 93.94 262 SER A N 1
ATOM 2009 C CA . SER A 1 262 ? 3.703 42.875 18 1 93.94 262 SER A CA 1
ATOM 2010 C C . SER A 1 262 ? 2.312 42.281 17.812 1 93.94 262 SER A C 1
ATOM 2012 O O . SER A 1 262 ? 1.436 42.438 18.656 1 93.94 262 SER A O 1
ATOM 2014 N N . THR A 1 263 ? 2.119 41.594 16.703 1 93.81 263 THR A N 1
ATOM 2015 C CA . THR A 1 263 ? 0.815 40.969 16.438 1 93.81 263 THR A CA 1
ATOM 2016 C C . THR A 1 263 ? 0.591 39.75 17.328 1 93.81 263 THR A C 1
ATOM 2018 O O . THR A 1 263 ? -0.546 39.312 17.516 1 93.81 263 THR A O 1
ATOM 2021 N N . GLY A 1 264 ? 1.714 39.125 17.812 1 95.69 264 GLY A N 1
ATOM 2022 C CA . GLY A 1 264 ? 1.607 37.969 18.656 1 95.69 264 GLY A CA 1
ATOM 2023 C C . GLY A 1 264 ? 1.304 36.688 17.875 1 95.69 264 GLY A C 1
ATOM 2024 O O . GLY A 1 264 ? 0.959 35.656 18.453 1 95.69 264 GLY A O 1
ATOM 2025 N N . VAL A 1 265 ? 1.433 36.75 16.578 1 97.75 265 VAL A N 1
ATOM 2026 C CA . VAL A 1 265 ? 1.131 35.594 15.719 1 97.75 265 VAL A CA 1
ATOM 2027 C C . VAL A 1 265 ? 2.293 34.625 15.75 1 97.75 265 VAL A C 1
ATOM 2029 O O . VAL A 1 265 ? 3.451 35 15.562 1 97.75 265 VAL A O 1
ATOM 2032 N N . SER A 1 266 ? 1.97 33.344 16.094 1 97.38 266 SER A N 1
ATOM 2033 C CA . SER A 1 266 ? 2.949 32.281 16.047 1 97.38 266 SER A CA 1
ATOM 2034 C C . SER A 1 266 ? 3.049 31.688 14.633 1 97.38 266 SER A C 1
ATOM 2036 O O . SER A 1 266 ? 2.031 31.375 14.008 1 97.38 266 SER A O 1
ATOM 2038 N N . ILE A 1 267 ? 4.293 31.531 14.156 1 96.75 267 ILE A N 1
ATOM 2039 C CA . ILE A 1 267 ? 4.523 30.984 12.828 1 96.75 267 ILE A CA 1
ATOM 2040 C C . ILE A 1 267 ? 4.93 29.516 12.945 1 96.75 267 ILE A C 1
ATOM 2042 O O . ILE A 1 267 ? 5.844 29.172 13.703 1 96.75 267 ILE A O 1
ATOM 2046 N N . VAL A 1 268 ? 4.203 28.609 12.227 1 96.56 268 VAL A N 1
ATOM 2047 C CA . VAL A 1 268 ? 4.5 27.172 12.258 1 96.56 268 VAL A CA 1
ATOM 2048 C C . VAL A 1 268 ? 4.746 26.672 10.844 1 96.56 268 VAL A C 1
ATOM 2050 O O . VAL A 1 268 ? 4.289 27.281 9.867 1 96.56 268 VAL A O 1
ATOM 2053 N N . ALA A 1 269 ? 5.516 25.609 10.711 1 94.44 269 ALA A N 1
ATOM 2054 C CA . ALA A 1 269 ? 5.773 24.953 9.438 1 94.44 269 ALA A CA 1
ATOM 2055 C C . ALA A 1 269 ? 5.609 23.438 9.555 1 94.44 269 ALA A C 1
ATOM 2057 O O . ALA A 1 269 ? 5.934 22.859 10.586 1 94.44 269 ALA A O 1
ATOM 2058 N N . GLU A 1 270 ? 5.07 22.891 8.523 1 94.06 270 GLU A N 1
ATOM 2059 C CA . GLU A 1 270 ? 4.945 21.438 8.438 1 94.06 270 GLU A CA 1
ATOM 2060 C C . GLU A 1 270 ? 6.184 20.812 7.801 1 94.06 270 GLU A C 1
ATOM 2062 O O . GLU A 1 270 ? 6.457 21.031 6.621 1 94.06 270 GLU A O 1
ATOM 2067 N N . LEU A 1 271 ? 6.844 20.016 8.609 1 93.38 271 LEU A N 1
ATOM 2068 C CA . LEU A 1 271 ? 8.039 19.359 8.102 1 93.38 271 LEU A CA 1
ATOM 2069 C C . LEU A 1 271 ? 7.797 17.859 7.918 1 93.38 271 LEU A C 1
ATOM 2071 O O . LEU A 1 271 ? 7.039 17.25 8.68 1 93.38 271 LEU A O 1
ATOM 2075 N N . GLY A 1 272 ? 8.336 17.297 6.891 1 90.62 272 GLY A N 1
ATOM 2076 C CA . GLY A 1 272 ? 8.32 15.859 6.617 1 90.62 272 GLY A CA 1
ATOM 2077 C C . GLY A 1 272 ? 9.68 15.312 6.227 1 90.62 272 GLY A C 1
ATOM 2078 O O . GLY A 1 272 ? 10.562 15.164 7.074 1 90.62 272 GLY A O 1
ATOM 2079 N N . GLY A 1 273 ? 9.867 15.297 4.918 1 88.94 273 GLY A N 1
ATOM 2080 C CA . GLY A 1 273 ? 11.086 14.75 4.355 1 88.94 273 GLY A CA 1
ATOM 2081 C C . GLY A 1 273 ? 12.344 15.422 4.879 1 88.94 273 GLY A C 1
ATOM 2082 O O . GLY A 1 273 ? 13.383 14.773 5.031 1 88.94 273 GLY A O 1
ATOM 2083 N N . TYR A 1 274 ? 12.273 16.734 5.18 1 91.75 274 TYR A N 1
ATOM 2084 C CA . TYR A 1 274 ? 13.438 17.438 5.699 1 91.75 274 TYR A CA 1
ATOM 2085 C C . TYR A 1 274 ? 13.984 16.75 6.945 1 91.75 274 TYR A C 1
ATOM 2087 O O . TYR A 1 274 ? 15.195 16.594 7.09 1 91.75 274 TYR A O 1
ATOM 2095 N N . LEU A 1 275 ? 13.117 16.344 7.848 1 93.75 275 LEU A N 1
ATOM 2096 C CA . LEU A 1 275 ? 13.531 15.812 9.141 1 93.75 275 LEU A CA 1
ATOM 2097 C C . LEU A 1 275 ? 13.961 14.352 9.008 1 93.75 275 LEU A C 1
ATOM 2099 O O . LEU A 1 275 ? 14.891 13.914 9.688 1 93.75 275 LEU A O 1
ATOM 2103 N N . VAL A 1 276 ? 13.312 13.602 8.078 1 93.06 276 VAL A N 1
ATOM 2104 C CA . VAL A 1 276 ? 13.438 12.156 8.266 1 93.06 276 VAL A CA 1
ATOM 2105 C C . VAL A 1 276 ? 14.141 11.539 7.066 1 93.06 276 VAL A C 1
ATOM 2107 O O . VAL A 1 276 ? 14.656 10.422 7.148 1 93.06 276 VAL A O 1
ATOM 2110 N N . ALA A 1 277 ? 14.172 12.102 5.898 1 91.81 277 ALA A N 1
ATOM 2111 C CA . ALA A 1 277 ? 14.719 11.508 4.68 1 91.81 277 ALA A CA 1
ATOM 2112 C C . ALA A 1 277 ? 16.172 11.062 4.883 1 91.81 277 ALA A C 1
ATOM 2114 O O . ALA A 1 277 ? 16.516 9.914 4.625 1 91.81 277 ALA A O 1
ATOM 2115 N N . PRO A 1 278 ? 17.016 11.922 5.473 1 93.44 278 PRO A N 1
ATOM 2116 C CA . PRO A 1 278 ? 18.422 11.531 5.598 1 93.44 278 PRO A CA 1
ATOM 2117 C C . PRO A 1 278 ? 18.656 10.484 6.688 1 93.44 278 PRO A C 1
ATOM 2119 O O . PRO A 1 278 ? 19.734 9.906 6.773 1 93.44 278 PRO A O 1
ATOM 2122 N N . ALA A 1 279 ? 17.688 10.258 7.527 1 95.75 279 ALA A N 1
ATOM 2123 C CA . ALA A 1 279 ? 17.875 9.422 8.711 1 95.75 279 ALA A CA 1
ATOM 2124 C C . ALA A 1 279 ? 17.766 7.941 8.359 1 95.75 279 ALA A C 1
ATOM 2126 O O . ALA A 1 279 ? 18.188 7.086 9.148 1 95.75 279 ALA A O 1
ATOM 2127 N N . PHE A 1 280 ? 17.25 7.598 7.246 1 95.12 280 PHE A N 1
ATOM 2128 C CA . PHE A 1 280 ? 17.016 6.199 6.906 1 95.12 280 PHE A CA 1
ATOM 2129 C C . PHE A 1 280 ? 17.797 5.82 5.648 1 95.12 280 PHE A C 1
ATOM 2131 O O . PHE A 1 280 ? 17.812 6.57 4.672 1 95.12 280 PHE A O 1
ATOM 2138 N N . THR A 1 281 ? 18.438 4.727 5.73 1 96.62 281 THR A N 1
ATOM 2139 C CA . THR A 1 281 ? 19.109 4.082 4.609 1 96.62 281 THR A CA 1
ATOM 2140 C C . THR A 1 281 ? 18.5 2.713 4.324 1 96.62 281 THR A C 1
ATOM 2142 O O . THR A 1 281 ? 18.297 1.918 5.242 1 96.62 281 THR A O 1
ATOM 2145 N N . LEU A 1 282 ? 18.141 2.479 3.078 1 96.25 282 LEU A N 1
ATOM 2146 C CA . LEU A 1 282 ? 17.547 1.212 2.674 1 96.25 282 LEU A CA 1
ATOM 2147 C C . LEU A 1 282 ? 18.531 0.373 1.874 1 96.25 282 LEU A C 1
ATOM 2149 O O . LEU A 1 282 ? 19.141 0.865 0.924 1 96.25 282 LEU A O 1
ATOM 2153 N N . ALA A 1 283 ? 18.766 -0.854 2.307 1 97.12 283 ALA A N 1
ATOM 2154 C CA . ALA A 1 283 ? 19.578 -1.813 1.565 1 97.12 283 ALA A CA 1
ATOM 2155 C C . ALA A 1 283 ? 18.703 -2.895 0.928 1 97.12 283 ALA A C 1
ATOM 2157 O O . ALA A 1 283 ? 17.891 -3.518 1.604 1 97.12 283 ALA A O 1
ATOM 2158 N N . VAL A 1 284 ? 18.875 -3.053 -0.374 1 96.12 284 VAL A N 1
ATOM 2159 C CA . VAL A 1 284 ? 18.156 -4.074 -1.125 1 96.12 284 VAL A CA 1
ATOM 2160 C C . VAL A 1 284 ? 19.141 -4.902 -1.947 1 96.12 284 VAL A C 1
ATOM 2162 O O . VAL A 1 284 ? 20.297 -4.496 -2.145 1 96.12 284 VAL A O 1
ATOM 2165 N N . ASN A 1 285 ? 18.766 -5.984 -2.404 1 94.81 285 ASN A N 1
ATOM 2166 C CA . ASN A 1 285 ? 19.641 -6.785 -3.238 1 94.81 285 ASN A CA 1
ATOM 2167 C C . ASN A 1 285 ? 18.984 -7.172 -4.555 1 94.81 285 ASN A C 1
ATOM 2169 O O . ASN A 1 285 ? 17.75 -7.16 -4.664 1 94.81 285 ASN A O 1
ATOM 2173 N N . ILE A 1 286 ? 19.828 -7.465 -5.535 1 94.12 286 ILE A N 1
ATOM 2174 C CA . ILE A 1 286 ? 19.375 -7.898 -6.852 1 94.12 286 ILE A CA 1
ATOM 2175 C C . ILE A 1 286 ? 18.891 -9.344 -6.777 1 94.12 286 ILE A C 1
ATOM 2177 O O . ILE A 1 286 ? 19.594 -10.227 -6.293 1 94.12 286 ILE A O 1
ATOM 2181 N N . ILE A 1 287 ? 17.656 -9.539 -7.316 1 91.81 287 ILE A N 1
ATOM 2182 C CA . ILE A 1 287 ? 17.125 -10.891 -7.234 1 91.81 287 ILE A CA 1
ATOM 2183 C C . ILE A 1 287 ? 16.969 -11.477 -8.641 1 91.81 287 ILE A C 1
ATOM 2185 O O . ILE A 1 287 ? 16.781 -12.68 -8.797 1 91.81 287 ILE A O 1
ATOM 2189 N N . SER A 1 288 ? 17.062 -10.609 -9.641 1 90.81 288 SER A N 1
ATOM 2190 C CA . SER A 1 288 ? 17.031 -11.07 -11.023 1 90.81 288 SER A CA 1
ATOM 2191 C C . SER A 1 288 ? 17.578 -10.008 -11.969 1 90.81 288 SER A C 1
ATOM 2193 O O . SER A 1 288 ? 17.703 -8.844 -11.602 1 90.81 288 SER A O 1
ATOM 2195 N N . LYS A 1 289 ? 17.984 -10.461 -13.133 1 89.5 289 LYS A N 1
ATOM 2196 C CA . LYS A 1 289 ? 18.578 -9.602 -14.148 1 89.5 289 LYS A CA 1
ATOM 2197 C C . LYS A 1 289 ? 18.078 -9.961 -15.547 1 89.5 289 LYS A C 1
ATOM 2199 O O . LYS A 1 289 ? 18.016 -11.141 -15.898 1 89.5 289 LYS A O 1
ATOM 2204 N N . GLY A 1 290 ? 17.547 -8.945 -16.234 1 83.12 290 GLY A N 1
ATOM 2205 C CA . GLY A 1 290 ? 17.188 -9.094 -17.625 1 83.12 290 GLY A CA 1
ATOM 2206 C C . GLY A 1 290 ? 18 -8.203 -18.562 1 83.12 290 GLY A C 1
ATOM 2207 O O . GLY A 1 290 ? 18.562 -7.203 -18.109 1 83.12 290 GLY A O 1
ATOM 2208 N N . VAL A 1 291 ? 18.172 -8.711 -19.844 1 81.12 291 VAL A N 1
ATOM 2209 C CA . VAL A 1 291 ? 18.875 -7.922 -20.859 1 81.12 291 VAL A CA 1
ATOM 2210 C C . VAL A 1 291 ? 17.891 -7.484 -21.938 1 81.12 291 VAL A C 1
ATOM 2212 O O . VAL A 1 291 ? 17.109 -8.297 -22.438 1 81.12 291 VAL A O 1
ATOM 2215 N N . VAL A 1 292 ? 17.688 -6.266 -22.062 1 70.69 292 VAL A N 1
ATOM 2216 C CA . VAL A 1 292 ? 16.828 -5.75 -23.125 1 70.69 292 VAL A CA 1
ATOM 2217 C C . VAL A 1 292 ? 17.688 -5.262 -24.297 1 70.69 292 VAL A C 1
ATOM 2219 O O . VAL A 1 292 ? 18.703 -4.59 -24.094 1 70.69 292 VAL A O 1
ATOM 2222 N N . ALA A 1 293 ? 17.484 -6.039 -25.469 1 56.75 293 ALA A N 1
ATOM 2223 C CA . ALA A 1 293 ? 18.219 -5.602 -26.656 1 56.75 293 ALA A CA 1
ATOM 2224 C C . ALA A 1 293 ? 17.844 -4.176 -27.047 1 56.75 293 ALA A C 1
ATOM 2226 O O . ALA A 1 293 ? 16.656 -3.822 -27.047 1 56.75 293 ALA A O 1
ATOM 2227 N N . ARG A 1 294 ? 18.469 -3.275 -26.922 1 50.47 294 ARG A N 1
ATOM 2228 C CA . ARG A 1 294 ? 18.203 -1.925 -27.406 1 50.47 294 ARG A CA 1
ATOM 2229 C C . ARG A 1 294 ? 17.812 -1.94 -28.875 1 50.47 294 ARG A C 1
ATOM 2231 O O . ARG A 1 294 ? 17.828 -0.902 -29.547 1 50.47 294 ARG A O 1
ATOM 2238 N N . ASP A 1 295 ? 17.609 -3.043 -29.625 1 40.81 295 ASP A N 1
ATOM 2239 C CA . ASP A 1 295 ? 17.422 -2.76 -31.047 1 40.81 295 ASP A CA 1
ATOM 2240 C C . ASP A 1 295 ? 16.359 -1.688 -31.25 1 40.81 295 ASP A C 1
ATOM 2242 O O . ASP A 1 295 ? 16.562 -0.735 -32 1 40.81 295 ASP A O 1
ATOM 2246 N N . LEU A 1 296 ? 14.859 -2.154 -31.312 1 37.34 296 LEU A N 1
ATOM 2247 C CA . LEU A 1 296 ? 13.828 -1.984 -32.312 1 37.34 296 LEU A CA 1
ATOM 2248 C C . LEU A 1 296 ? 13.109 -0.649 -32.156 1 37.34 296 LEU A C 1
ATOM 2250 O O . LEU A 1 296 ? 12.258 -0.291 -32.969 1 37.34 296 LEU A O 1
ATOM 2254 N N . GLN A 1 297 ? 12.773 -0.104 -31.078 1 35.56 297 GLN A N 1
ATOM 2255 C CA . GLN A 1 297 ? 11.953 1.044 -31.438 1 35.56 297 GLN A CA 1
ATOM 2256 C C . GLN A 1 297 ? 12.734 2.029 -32.312 1 35.56 297 GLN A C 1
ATOM 2258 O O . GLN A 1 297 ? 12.156 2.918 -32.938 1 35.56 297 GLN A O 1
ATOM 2263 N N . GLU A 1 298 ? 13.977 2.295 -32.062 1 35.88 298 GLU A N 1
ATOM 2264 C CA . GLU A 1 298 ? 14.5 3.262 -33.031 1 35.88 298 GLU A CA 1
ATOM 2265 C C . GLU A 1 298 ? 14.773 2.605 -34.375 1 35.88 298 GLU A C 1
ATOM 2267 O O . GLU A 1 298 ? 15.93 2.406 -34.75 1 35.88 298 GLU A O 1
ATOM 2272 N N . LEU A 1 299 ? 14.047 1.587 -34.969 1 32.91 299 LEU A N 1
ATOM 2273 C CA . LEU A 1 299 ? 14.227 1.398 -36.375 1 32.91 299 LEU A CA 1
ATOM 2274 C C . LEU A 1 299 ? 14.094 2.723 -37.125 1 32.91 299 LEU A C 1
ATOM 2276 O O . LEU A 1 299 ? 14.469 2.824 -38.312 1 32.91 299 LEU A O 1
ATOM 2280 N N . HIS A 1 300 ? 13.094 3.631 -37 1 30.02 300 HIS A N 1
ATOM 2281 C CA . HIS A 1 300 ? 13.102 4.719 -37.969 1 30.02 300 HIS A CA 1
ATOM 2282 C C . HIS A 1 300 ? 14.297 5.645 -37.75 1 30.02 300 HIS A C 1
ATOM 2284 O O . HIS A 1 300 ? 14.477 6.617 -38.469 1 30.02 300 HIS A O 1
ATOM 2290 N N . ARG A 1 301 ? 14.656 6.137 -36.594 1 32 301 ARG A N 1
ATOM 2291 C CA . ARG A 1 301 ? 15.695 7.125 -36.875 1 32 301 ARG A CA 1
ATOM 2292 C C . ARG A 1 301 ? 16.984 6.453 -37.344 1 32 301 ARG A C 1
ATOM 2294 O O . ARG A 1 301 ? 17.312 5.352 -36.906 1 32 301 ARG A O 1
ATOM 2301 N N . ASP A 1 302 ? 17.594 6.719 -38.531 1 32.22 302 ASP A N 1
ATOM 2302 C CA . ASP A 1 302 ? 18.859 6.441 -39.188 1 32.22 302 ASP A CA 1
ATOM 2303 C C . ASP A 1 302 ? 19.969 6.23 -38.156 1 32.22 302 ASP A C 1
ATOM 2305 O O . ASP A 1 302 ? 21.031 5.691 -38.5 1 32.22 302 ASP A O 1
ATOM 2309 N N . ALA A 1 303 ? 20.281 7.457 -37.406 1 30.98 303 ALA A N 1
ATOM 2310 C CA . ALA A 1 303 ? 21.641 7.465 -36.875 1 30.98 303 ALA A CA 1
ATOM 2311 C C . ALA A 1 303 ? 21.797 6.418 -35.75 1 30.98 303 ALA A C 1
ATOM 2313 O O . ALA A 1 303 ? 20.938 6.312 -34.875 1 30.98 303 ALA A O 1
ATOM 2314 N N . PRO A 1 304 ? 22.453 5.34 -35.969 1 34.62 304 PRO A N 1
ATOM 2315 C CA . PRO A 1 304 ? 22.953 4.492 -34.875 1 34.62 304 PRO A CA 1
ATOM 2316 C C . PRO A 1 304 ? 23.281 5.285 -33.625 1 34.62 304 PRO A C 1
ATOM 2318 O O . PRO A 1 304 ? 24.141 6.172 -33.625 1 34.62 304 PRO A O 1
ATOM 2321 N N . SER A 1 305 ? 22.531 6.105 -33.094 1 33.88 305 SER A N 1
ATOM 2322 C CA . SER A 1 305 ? 23.312 6.785 -32.031 1 33.88 305 SER A CA 1
ATOM 2323 C C . SER A 1 305 ? 24.156 5.797 -31.25 1 33.88 305 SER A C 1
ATOM 2325 O O . SER A 1 305 ? 23.844 4.602 -31.219 1 33.88 305 SER A O 1
ATOM 2327 N N . ALA A 1 306 ? 25.297 6.242 -30.594 1 36.25 306 ALA A N 1
ATOM 2328 C CA . ALA A 1 306 ? 26.531 5.688 -30.031 1 36.25 306 ALA A CA 1
ATOM 2329 C C . ALA A 1 306 ? 26.25 4.457 -29.188 1 36.25 306 ALA A C 1
ATOM 2331 O O . ALA A 1 306 ? 27 3.473 -29.234 1 36.25 306 ALA A O 1
ATOM 2332 N N . ASN A 1 307 ? 25.828 4.395 -27.703 1 41.47 307 ASN A N 1
ATOM 2333 C CA . ASN A 1 307 ? 26.312 3.309 -26.844 1 41.47 307 ASN A CA 1
ATOM 2334 C C . ASN A 1 307 ? 25.453 2.053 -27.016 1 41.47 307 ASN A C 1
ATOM 2336 O O . ASN A 1 307 ? 24.266 2.064 -26.75 1 41.47 307 ASN A O 1
ATOM 2340 N N . ASP A 1 308 ? 25.656 1.208 -27.938 1 50.53 308 ASP A N 1
ATOM 2341 C CA . ASP A 1 308 ? 25.422 -0.19 -28.281 1 50.53 308 ASP A CA 1
ATOM 2342 C C . ASP A 1 308 ? 25.375 -1.066 -27.031 1 50.53 308 ASP A C 1
ATOM 2344 O O . ASP A 1 308 ? 25.406 -2.295 -27.125 1 50.53 308 ASP A O 1
ATOM 2348 N N . GLU A 1 309 ? 25.562 -0.497 -26.016 1 62.78 309 GLU A N 1
ATOM 2349 C CA . GLU A 1 309 ? 25.672 -1.306 -24.797 1 62.78 309 GLU A CA 1
ATOM 2350 C C . GLU A 1 309 ? 24.297 -1.802 -24.359 1 62.78 309 GLU A C 1
ATOM 2352 O O . GLU A 1 309 ? 23.281 -1.11 -24.531 1 62.78 309 GLU A O 1
ATOM 2357 N N . PRO A 1 310 ? 24.234 -3.057 -24 1 72.12 310 PRO A N 1
ATOM 2358 C CA . PRO A 1 310 ? 22.984 -3.648 -23.516 1 72.12 310 PRO A CA 1
ATOM 2359 C C . PRO A 1 310 ? 22.375 -2.869 -22.344 1 72.12 310 PRO A C 1
ATOM 2361 O O . PRO A 1 310 ? 23.109 -2.236 -21.578 1 72.12 310 PRO A O 1
ATOM 2364 N N . GLU A 1 311 ? 21.141 -2.631 -22.422 1 87.81 311 GLU A N 1
ATOM 2365 C CA . GLU A 1 311 ? 20.422 -2.098 -21.281 1 87.81 311 GLU A CA 1
ATOM 2366 C C . GLU A 1 311 ? 19.953 -3.217 -20.344 1 87.81 311 GLU A C 1
ATOM 2368 O O . GLU A 1 311 ? 19.406 -4.223 -20.812 1 87.81 311 GLU A O 1
ATOM 2373 N N . PHE A 1 312 ? 20.359 -3.049 -19.078 1 91.38 312 PHE A N 1
ATOM 2374 C CA . PHE A 1 312 ? 19.984 -4.074 -18.109 1 91.38 312 PHE A CA 1
ATOM 2375 C C . PHE A 1 312 ? 18.719 -3.684 -17.359 1 91.38 312 PHE A C 1
ATOM 2377 O O . PHE A 1 312 ? 18.484 -2.5 -17.094 1 91.38 312 PHE A O 1
ATOM 2384 N N . GLN A 1 313 ? 17.906 -4.664 -17.094 1 91.69 313 GLN A N 1
ATOM 2385 C CA . GLN A 1 313 ? 16.797 -4.555 -16.156 1 91.69 313 GLN A CA 1
ATOM 2386 C C . GLN A 1 313 ? 17.078 -5.355 -14.883 1 91.69 313 GLN A C 1
ATOM 2388 O O . GLN A 1 313 ? 17.188 -6.582 -14.922 1 91.69 313 GLN A O 1
ATOM 2393 N N . TYR A 1 314 ? 17.203 -4.664 -13.82 1 93.69 314 TYR A N 1
ATOM 2394 C CA . TYR A 1 314 ? 17.453 -5.336 -12.547 1 93.69 314 TYR A CA 1
ATOM 2395 C C . TYR A 1 314 ? 16.188 -5.395 -11.703 1 93.69 314 TYR A C 1
ATOM 2397 O O . TYR A 1 314 ? 15.484 -4.395 -11.562 1 93.69 314 TYR A O 1
ATOM 2405 N N . TYR A 1 315 ? 15.906 -6.551 -11.188 1 93 315 TYR A N 1
ATOM 2406 C CA . TYR A 1 315 ? 14.828 -6.73 -10.219 1 93 315 TYR A CA 1
ATOM 2407 C C . TYR A 1 315 ? 15.383 -6.785 -8.797 1 93 315 TYR A C 1
ATOM 2409 O O . TYR A 1 315 ? 16.344 -7.504 -8.531 1 93 315 TYR A O 1
ATOM 2417 N N . ILE A 1 316 ? 14.75 -6.016 -7.941 1 94.69 316 ILE A N 1
ATOM 2418 C CA . ILE A 1 316 ? 15.211 -5.949 -6.559 1 94.69 316 ILE A CA 1
ATOM 2419 C C . ILE A 1 316 ? 14.094 -6.422 -5.621 1 94.69 316 ILE A C 1
ATOM 2421 O O . ILE A 1 316 ? 12.945 -6.559 -6.035 1 94.69 316 ILE A O 1
ATOM 2425 N N . ASN A 1 317 ? 14.422 -6.691 -4.367 1 92.62 317 ASN A N 1
ATOM 2426 C CA . ASN A 1 317 ? 13.484 -7.383 -3.486 1 92.62 317 ASN A CA 1
ATOM 2427 C C . ASN A 1 317 ? 12.57 -6.406 -2.756 1 92.62 317 ASN A C 1
ATOM 2429 O O . ASN A 1 317 ? 11.898 -6.777 -1.794 1 92.62 317 ASN A O 1
ATOM 2433 N N . GLU A 1 318 ? 12.562 -5.129 -3.105 1 91.38 318 GLU A N 1
ATOM 2434 C CA . GLU A 1 318 ? 11.586 -4.121 -2.709 1 91.38 318 GLU A CA 1
ATOM 2435 C C . GLU A 1 318 ? 11.117 -3.303 -3.908 1 91.38 318 GLU A C 1
ATOM 2437 O O . GLU A 1 318 ? 11.875 -3.098 -4.859 1 91.38 318 GLU A O 1
ATOM 2442 N N . GLY A 1 319 ? 9.867 -2.861 -3.828 1 90.25 319 GLY A N 1
ATOM 2443 C CA . GLY A 1 319 ? 9.336 -2.123 -4.965 1 90.25 319 GLY A CA 1
ATOM 2444 C C . GLY A 1 319 ? 8.391 -1.01 -4.562 1 90.25 319 GLY A C 1
ATOM 2445 O O . GLY A 1 319 ? 8.359 -0.597 -3.4 1 90.25 319 GLY A O 1
ATOM 2446 N N . VAL A 1 320 ? 7.668 -0.53 -5.555 1 87.81 320 VAL A N 1
ATOM 2447 C CA . VAL A 1 320 ? 6.758 0.603 -5.418 1 87.81 320 VAL A CA 1
ATOM 2448 C C . VAL A 1 320 ? 5.621 0.241 -4.465 1 87.81 320 VAL A C 1
ATOM 2450 O O . VAL A 1 320 ? 5.125 1.096 -3.727 1 87.81 320 VAL A O 1
ATOM 2453 N N . TYR A 1 321 ? 5.277 -0.988 -4.402 1 82.75 321 TYR A N 1
ATOM 2454 C CA . TYR A 1 321 ? 4.188 -1.425 -3.535 1 82.75 321 TYR A CA 1
ATOM 2455 C C . TYR A 1 321 ? 4.676 -1.634 -2.107 1 82.75 321 TYR A C 1
ATOM 2457 O O . TYR A 1 321 ? 3.895 -2 -1.226 1 82.75 321 TYR A O 1
ATOM 2465 N N . GLY A 1 322 ? 5.914 -1.324 -1.84 1 84.62 322 GLY A N 1
ATOM 2466 C CA . GLY A 1 322 ? 6.527 -1.426 -0.525 1 84.62 322 GLY A CA 1
ATOM 2467 C C . GLY A 1 322 ? 7.336 -0.199 -0.148 1 84.62 322 GLY A C 1
ATOM 2468 O O . GLY A 1 322 ? 6.809 0.916 -0.128 1 84.62 322 GLY A O 1
ATOM 2469 N N . SER A 1 323 ? 8.617 -0.431 -0.07 1 89.19 323 SER A N 1
ATOM 2470 C CA . SER A 1 323 ? 9.516 0.576 0.494 1 89.19 323 SER A CA 1
ATOM 2471 C C . SER A 1 323 ? 9.68 1.761 -0.452 1 89.19 323 SER A C 1
ATOM 2473 O O . SER A 1 323 ? 10.156 2.822 -0.048 1 89.19 323 SER A O 1
ATOM 2475 N N . PHE A 1 324 ? 9.305 1.627 -1.726 1 90.12 324 PHE A N 1
ATOM 2476 C CA . PHE A 1 324 ? 9.461 2.705 -2.695 1 90.12 324 PHE A CA 1
ATOM 2477 C C . PHE A 1 324 ? 8.109 3.309 -3.062 1 90.12 324 PHE A C 1
ATOM 2479 O O . PHE A 1 324 ? 7.93 3.803 -4.176 1 90.12 324 PHE A O 1
ATOM 2486 N N . SER A 1 325 ? 7.219 3.254 -2.154 1 84.31 325 SER A N 1
ATOM 2487 C CA . SER A 1 325 ? 5.871 3.768 -2.383 1 84.31 325 SER A CA 1
ATOM 2488 C C . SER A 1 325 ? 5.883 5.277 -2.596 1 84.31 325 SER A C 1
ATOM 2490 O O . SER A 1 325 ? 4.914 5.848 -3.102 1 84.31 325 SER A O 1
ATOM 2492 N N . CYS A 1 326 ? 6.957 5.949 -2.199 1 82.44 326 CYS A N 1
ATOM 2493 C CA . CYS A 1 326 ? 7.086 7.391 -2.389 1 82.44 326 CYS A CA 1
ATOM 2494 C C . CYS A 1 326 ? 6.98 7.758 -3.863 1 82.44 326 CYS A C 1
ATOM 2496 O O . CYS A 1 326 ? 6.652 8.898 -4.203 1 82.44 326 CYS A O 1
ATOM 2498 N N . LYS A 1 327 ? 7.199 6.801 -4.695 1 84 327 LYS A N 1
ATOM 2499 C CA . LYS A 1 327 ? 7.082 7.043 -6.133 1 84 327 LYS A CA 1
ATOM 2500 C C . LYS A 1 327 ? 5.652 7.41 -6.516 1 84 327 LYS A C 1
ATOM 2502 O O . LYS A 1 327 ? 5.434 8.172 -7.457 1 84 327 LYS A O 1
ATOM 2507 N N . LEU A 1 328 ? 4.734 6.871 -5.789 1 77.19 328 LEU A N 1
ATOM 2508 C CA . LEU A 1 328 ? 3.324 7.102 -6.086 1 77.19 328 LEU A CA 1
ATOM 2509 C C . LEU A 1 328 ? 2.922 8.531 -5.75 1 77.19 328 LEU A C 1
ATOM 2511 O O . LEU A 1 328 ? 1.917 9.039 -6.258 1 77.19 328 LEU A O 1
ATOM 2515 N N . THR A 1 329 ? 3.619 9.172 -4.852 1 68.75 329 THR A N 1
ATOM 2516 C CA . THR A 1 329 ? 3.318 10.547 -4.469 1 68.75 329 THR A CA 1
ATOM 2517 C C . THR A 1 329 ? 4.289 11.523 -5.137 1 68.75 329 THR A C 1
ATOM 2519 O O . THR A 1 329 ? 4.492 12.633 -4.648 1 68.75 329 THR A O 1
ATOM 2522 N N . ASP A 1 330 ? 4.945 11.062 -6.078 1 62.06 330 ASP A N 1
ATOM 2523 C CA . ASP A 1 330 ? 5.832 11.852 -6.926 1 62.06 330 ASP A CA 1
ATOM 2524 C C . ASP A 1 330 ? 7.086 12.273 -6.164 1 62.06 330 ASP A C 1
ATOM 2526 O O . ASP A 1 330 ? 7.605 13.375 -6.371 1 62.06 330 ASP A O 1
ATOM 2530 N N . SER A 1 331 ? 7.422 11.453 -5.312 1 66.25 331 SER A N 1
ATOM 2531 C CA . SER A 1 331 ? 8.703 11.727 -4.664 1 66.25 331 SER A CA 1
ATOM 2532 C C . SER A 1 331 ? 9.859 11.141 -5.461 1 66.25 331 SER A C 1
ATOM 2534 O O . SER A 1 331 ? 9.703 10.125 -6.145 1 66.25 331 SER A O 1
ATOM 2536 N N . VAL A 1 332 ? 10.945 11.82 -5.402 1 71.5 332 VAL A N 1
ATOM 2537 C CA . VAL A 1 332 ? 12.133 11.414 -6.145 1 71.5 332 VAL A CA 1
ATOM 2538 C C . VAL A 1 332 ? 12.836 10.273 -5.406 1 71.5 332 VAL A C 1
ATOM 2540 O O . VAL A 1 332 ? 13.031 10.344 -4.188 1 71.5 332 VAL A O 1
ATOM 2543 N N . ILE A 1 333 ? 13.062 9.25 -6.172 1 82.56 333 ILE A N 1
ATOM 2544 C CA . ILE A 1 333 ? 13.852 8.156 -5.625 1 82.56 333 ILE A CA 1
ATOM 2545 C C . ILE A 1 333 ? 15.344 8.469 -5.773 1 82.56 333 ILE A C 1
ATOM 2547 O O . ILE A 1 333 ? 15.805 8.797 -6.867 1 82.56 333 ILE A O 1
ATOM 2551 N N . PRO A 1 334 ? 16.062 8.383 -4.656 1 81.56 334 PRO A N 1
ATOM 2552 C CA . PRO A 1 334 ? 17.5 8.688 -4.707 1 81.56 334 PRO A CA 1
ATOM 2553 C C . PRO A 1 334 ? 18.266 7.723 -5.605 1 81.56 334 PRO A C 1
ATOM 2555 O O . PRO A 1 334 ? 17.797 6.617 -5.883 1 81.56 334 PRO A O 1
ATOM 2558 N N . VAL A 1 335 ? 19.406 8.164 -6.016 1 85.44 335 VAL A N 1
ATOM 2559 C CA . VAL A 1 335 ? 20.312 7.336 -6.805 1 85.44 335 VAL A CA 1
ATOM 2560 C C . VAL A 1 335 ? 20.875 6.211 -5.938 1 85.44 335 VAL A C 1
ATOM 2562 O O . VAL A 1 335 ? 21.359 6.457 -4.828 1 85.44 335 VAL A O 1
ATOM 2565 N N . PRO A 1 336 ? 20.781 5.031 -6.469 1 94.25 336 PRO A N 1
ATOM 2566 C CA . PRO A 1 336 ? 21.312 3.924 -5.668 1 94.25 336 PRO A CA 1
ATOM 2567 C C . PRO A 1 336 ? 22.844 3.873 -5.66 1 94.25 336 PRO A C 1
ATOM 2569 O O . PRO A 1 336 ? 23.484 4.277 -6.633 1 94.25 336 PRO A O 1
ATOM 2572 N N . LEU A 1 337 ? 23.422 3.445 -4.551 1 94 337 LEU A N 1
ATOM 2573 C CA . LEU A 1 337 ? 24.844 3.141 -4.441 1 94 337 LEU A CA 1
ATOM 2574 C C . LEU A 1 337 ? 25.078 1.634 -4.473 1 94 337 LEU A C 1
ATOM 2576 O O . LEU A 1 337 ? 24.359 0.874 -3.826 1 94 337 LEU A O 1
ATOM 2580 N N . VAL A 1 338 ? 26.031 1.264 -5.27 1 95.06 338 VAL A N 1
ATOM 2581 C CA . VAL A 1 338 ? 26.375 -0.151 -5.34 1 95.06 338 VAL A CA 1
ATOM 2582 C C . VAL A 1 338 ? 27.297 -0.513 -4.172 1 95.06 338 VAL A C 1
ATOM 2584 O O . VAL A 1 338 ? 28.281 0.176 -3.912 1 95.06 338 VAL A O 1
ATOM 2587 N N . HIS A 1 339 ? 26.859 -1.538 -3.469 1 92 339 HIS A N 1
ATOM 2588 C CA . HIS A 1 339 ? 27.688 -1.999 -2.352 1 92 339 HIS A CA 1
ATOM 2589 C C . HIS A 1 339 ? 28.781 -2.947 -2.826 1 92 339 HIS A C 1
ATOM 2591 O O . HIS A 1 339 ? 28.734 -4.148 -2.549 1 92 339 HIS A O 1
ATOM 2597 N N . LYS A 1 340 ? 29.641 -2.541 -3.537 1 84.06 340 LYS A N 1
ATOM 2598 C CA . LYS A 1 340 ? 30.812 -3.281 -4 1 84.06 340 LYS A CA 1
ATOM 2599 C C . LYS A 1 340 ? 31.922 -2.334 -4.438 1 84.06 340 LYS A C 1
ATOM 2601 O O . LYS A 1 340 ? 31.672 -1.158 -4.715 1 84.06 340 LYS A O 1
ATOM 2606 N N . ASN A 1 341 ? 33.156 -2.816 -4.324 1 83.62 341 ASN A N 1
ATOM 2607 C CA . ASN A 1 341 ? 34.281 -2.051 -4.852 1 83.62 341 ASN A CA 1
ATOM 2608 C C . ASN A 1 341 ? 34.25 -1.997 -6.375 1 83.62 341 ASN A C 1
ATOM 2610 O O . ASN A 1 341 ? 34.375 -3.029 -7.039 1 83.62 341 ASN A O 1
ATOM 2614 N N . ILE A 1 342 ? 33.969 -0.855 -6.871 1 83.81 342 ILE A N 1
ATOM 2615 C CA . ILE A 1 342 ? 33.906 -0.689 -8.32 1 83.81 342 ILE A CA 1
ATOM 2616 C C . ILE A 1 342 ? 35.219 -0.125 -8.836 1 83.81 342 ILE A C 1
ATOM 2618 O O . ILE A 1 342 ? 35.688 0.913 -8.359 1 83.81 342 ILE A O 1
ATOM 2622 N N . ALA A 1 343 ? 35.75 -0.852 -9.734 1 86.25 343 ALA A N 1
ATOM 2623 C CA . ALA A 1 343 ? 3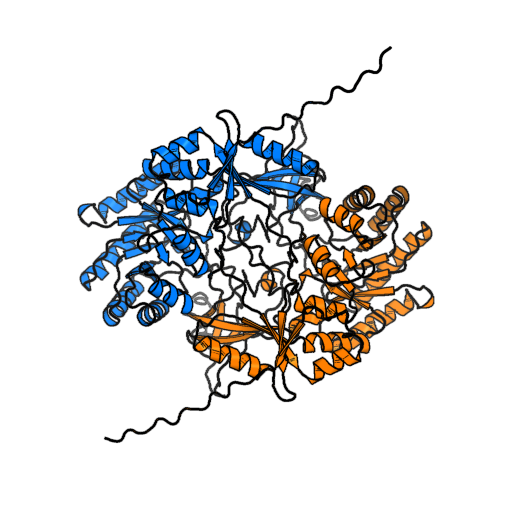6.969 -0.349 -10.359 1 86.25 343 ALA A CA 1
ATOM 2624 C C . ALA A 1 343 ? 36.688 0.924 -11.156 1 86.25 343 ALA A C 1
ATOM 2626 O O . ALA A 1 343 ? 35.625 1.081 -11.734 1 86.25 343 ALA A O 1
ATOM 2627 N N . PRO A 1 344 ? 37.625 1.874 -11.094 1 85.56 344 PRO A N 1
ATOM 2628 C CA . PRO A 1 344 ? 37.438 3.127 -11.828 1 85.56 344 PRO A CA 1
ATOM 2629 C C . PRO A 1 344 ? 37.125 2.902 -13.305 1 85.56 344 PRO A C 1
ATOM 2631 O O . PRO A 1 344 ? 36.406 3.684 -13.914 1 85.56 344 PRO A O 1
ATOM 2634 N N . ASP A 1 345 ? 37.594 1.84 -13.859 1 88.62 345 ASP A N 1
ATOM 2635 C CA . ASP A 1 345 ? 37.406 1.607 -15.289 1 88.62 345 ASP A CA 1
ATOM 2636 C C . ASP A 1 345 ? 36.312 0.586 -15.547 1 88.62 345 ASP A C 1
ATOM 2638 O O . ASP A 1 345 ? 36.188 0.05 -16.656 1 88.62 345 ASP A O 1
ATOM 2642 N N . GLU A 1 346 ? 35.531 0.451 -14.484 1 90.5 346 GLU A N 1
ATOM 2643 C CA . GLU A 1 346 ? 34.469 -0.53 -14.664 1 90.5 346 GLU A CA 1
ATOM 2644 C C . GLU A 1 346 ? 33.406 -0.018 -15.633 1 90.5 346 GLU A C 1
ATOM 2646 O O . GLU A 1 346 ? 32.969 1.121 -15.523 1 90.5 346 GLU A O 1
ATOM 2651 N N . PRO A 1 347 ? 33.125 -0.715 -16.641 1 92.25 347 PRO A N 1
ATOM 2652 C CA . PRO A 1 347 ? 32.094 -0.286 -17.594 1 92.25 347 PRO A CA 1
ATOM 2653 C C . PRO A 1 347 ? 30.75 -0.002 -16.938 1 92.25 347 PRO A C 1
ATOM 2655 O O . PRO A 1 347 ? 30.359 -0.697 -15.992 1 92.25 347 PRO A O 1
ATOM 2658 N N . MET A 1 348 ? 30.156 1.061 -17.406 1 93 348 MET A N 1
ATOM 2659 C CA . MET A 1 348 ? 28.828 1.466 -16.922 1 93 348 MET A CA 1
ATOM 2660 C C . MET A 1 348 ? 27.766 1.224 -17.984 1 93 348 MET A C 1
ATOM 2662 O O . MET A 1 348 ? 28.016 1.378 -19.172 1 93 348 MET A O 1
ATOM 2666 N N . PHE A 1 349 ? 26.562 0.914 -17.484 1 92.69 349 PHE A N 1
ATOM 2667 C CA . PHE A 1 349 ? 25.484 0.567 -18.375 1 92.69 349 PHE A CA 1
ATOM 2668 C C . PHE A 1 349 ? 24.203 1.29 -17.984 1 92.69 349 PHE A C 1
ATOM 2670 O O . PHE A 1 349 ? 23.953 1.536 -16.812 1 92.69 349 PHE A O 1
ATOM 2677 N N . SER A 1 350 ? 23.438 1.649 -18.969 1 93 350 SER A N 1
ATOM 2678 C CA . SER A 1 350 ? 22.078 2.109 -18.719 1 93 350 SER A CA 1
ATOM 2679 C C . SER A 1 350 ? 21.188 0.976 -18.188 1 93 350 SER A C 1
ATOM 2681 O O . SER A 1 350 ? 21.25 -0.147 -18.703 1 93 350 SER A O 1
ATOM 2683 N N . CYS A 1 351 ? 20.469 1.285 -17.125 1 93.69 351 CYS A N 1
ATOM 2684 C CA . CYS A 1 351 ? 19.641 0.233 -16.547 1 93.69 351 CYS A CA 1
ATOM 2685 C C . CYS A 1 351 ? 18.375 0.813 -15.922 1 93.69 351 CYS A C 1
ATOM 2687 O O . CYS A 1 351 ? 18.25 2.031 -15.781 1 93.69 351 CYS A O 1
ATOM 2689 N N . SER A 1 352 ? 17.391 -0.055 -15.672 1 93.69 352 SER A N 1
ATOM 2690 C CA . SER A 1 352 ? 16.188 0.235 -14.883 1 93.69 352 SER A CA 1
ATOM 2691 C C . SER A 1 352 ? 16.078 -0.703 -13.688 1 93.69 352 SER A C 1
ATOM 2693 O O . SER A 1 352 ? 16.641 -1.802 -13.695 1 93.69 352 SER A O 1
ATOM 2695 N N . LEU A 1 353 ? 15.445 -0.241 -12.633 1 95.62 353 LEU A N 1
ATOM 2696 C CA . LEU A 1 353 ? 15.227 -1.026 -11.422 1 95.62 353 LEU A CA 1
ATOM 2697 C C . LEU A 1 353 ? 13.75 -1.334 -11.234 1 95.62 353 LEU A C 1
ATOM 2699 O O . LEU A 1 353 ? 12.906 -0.439 -11.336 1 95.62 353 LEU A O 1
ATOM 2703 N N . TRP A 1 354 ? 13.508 -2.609 -10.938 1 92.56 354 TRP A N 1
ATOM 2704 C CA . TRP A 1 354 ? 12.133 -3.084 -10.812 1 92.56 354 TRP A CA 1
ATOM 2705 C C . TRP A 1 354 ? 11.922 -3.812 -9.492 1 92.56 354 TRP A C 1
ATOM 2707 O O . TRP A 1 354 ? 12.828 -4.504 -9.008 1 92.56 354 TRP A O 1
ATOM 2717 N N . GLY A 1 355 ? 10.672 -3.643 -8.93 1 91.25 355 GLY A N 1
ATOM 2718 C CA . GLY A 1 355 ? 10.305 -4.434 -7.766 1 91.25 355 GLY A CA 1
ATOM 2719 C C . GLY A 1 355 ? 9.984 -5.875 -8.102 1 91.25 355 GLY A C 1
ATOM 2720 O O . GLY A 1 355 ? 10.086 -6.289 -9.258 1 91.25 355 GLY A O 1
ATOM 2721 N N . PRO A 1 356 ? 9.562 -6.605 -7.137 1 87.38 356 PRO A N 1
ATOM 2722 C CA . PRO A 1 356 ? 9.453 -8.055 -7.309 1 87.38 356 PRO A CA 1
ATOM 2723 C C . PRO A 1 356 ? 8.094 -8.492 -7.84 1 87.38 356 PRO A C 1
ATOM 2725 O O . PRO A 1 356 ? 7.891 -9.672 -8.148 1 87.38 356 PRO A O 1
ATOM 2728 N N . SER A 1 357 ? 7.117 -7.656 -8.016 1 81 357 SER A N 1
ATOM 2729 C CA . SER A 1 357 ? 5.742 -8.062 -8.281 1 81 357 SER A CA 1
ATOM 2730 C C . SER A 1 357 ? 5.555 -8.477 -9.742 1 81 357 SER A C 1
ATOM 2732 O O . SER A 1 357 ? 4.594 -9.164 -10.078 1 81 357 SER A O 1
ATOM 2734 N N . GLY A 1 358 ? 6.422 -7.934 -10.625 1 79.12 358 GLY A N 1
ATOM 2735 C CA . GLY A 1 358 ? 6.258 -8.164 -12.055 1 79.12 358 GLY A CA 1
ATOM 2736 C C . GLY A 1 358 ? 5.281 -7.211 -12.703 1 79.12 358 GLY A C 1
ATOM 2737 O O . GLY A 1 358 ? 5.098 -7.234 -13.922 1 79.12 358 GLY A O 1
ATOM 2738 N N . ASP A 1 359 ? 4.684 -6.34 -11.922 1 80.12 359 ASP A N 1
ATOM 2739 C CA . ASP A 1 359 ? 3.752 -5.34 -12.43 1 80.12 359 ASP A CA 1
ATOM 2740 C C . ASP A 1 359 ? 4.496 -4.141 -13.008 1 80.12 359 ASP A C 1
ATOM 2742 O O . ASP A 1 359 ? 5.535 -3.734 -12.484 1 80.12 359 ASP A O 1
ATOM 2746 N N . ASP A 1 360 ? 3.885 -3.551 -13.953 1 82.25 360 ASP A N 1
ATOM 2747 C CA . ASP A 1 360 ? 4.504 -2.404 -14.609 1 82.25 360 ASP A CA 1
ATOM 2748 C C . ASP A 1 360 ? 4.633 -1.225 -13.648 1 82.25 360 ASP A C 1
ATOM 2750 O O . ASP A 1 360 ? 5.562 -0.423 -13.766 1 82.25 360 ASP A O 1
ATOM 2754 N N . MET A 1 361 ? 3.768 -1.143 -12.766 1 81.94 361 MET A N 1
ATOM 2755 C CA . MET A 1 361 ? 3.783 -0.02 -11.828 1 81.94 361 MET A CA 1
ATOM 2756 C C . MET A 1 361 ? 4.871 -0.202 -10.781 1 81.94 361 MET A C 1
ATOM 2758 O O . MET A 1 361 ? 5.195 0.734 -10.047 1 81.94 361 MET A O 1
ATOM 2762 N N . ASP A 1 362 ? 5.418 -1.346 -10.82 1 87.56 362 ASP A N 1
ATOM 2763 C CA . ASP A 1 362 ? 6.438 -1.63 -9.82 1 87.56 362 ASP A CA 1
ATOM 2764 C C . ASP A 1 362 ? 7.832 -1.29 -10.344 1 87.56 362 ASP A C 1
ATOM 2766 O O . ASP A 1 362 ? 8.812 -1.946 -9.984 1 87.56 362 ASP A O 1
ATOM 2770 N N . GLN A 1 363 ? 7.93 -0.346 -11.219 1 91.75 363 GLN A N 1
ATOM 2771 C CA . GLN A 1 363 ? 9.211 0.192 -11.664 1 91.75 363 GLN A CA 1
ATOM 2772 C C . GLN A 1 363 ? 9.719 1.267 -10.711 1 91.75 363 GLN A C 1
ATOM 2774 O O . GLN A 1 363 ? 9.133 2.348 -10.609 1 91.75 363 GLN A O 1
ATOM 2779 N N . VAL A 1 364 ? 10.773 0.964 -10.031 1 93.5 364 VAL A N 1
ATOM 2780 C CA . VAL A 1 364 ? 11.305 1.832 -8.984 1 93.5 364 VAL A CA 1
ATOM 2781 C C . VAL A 1 364 ? 12.07 2.994 -9.617 1 93.5 364 VAL A C 1
ATOM 2783 O O . VAL A 1 364 ? 11.836 4.156 -9.266 1 93.5 364 VAL A O 1
ATOM 2786 N N . VAL A 1 365 ? 13.039 2.672 -10.484 1 94.81 365 VAL A N 1
ATOM 2787 C CA . VAL A 1 365 ? 13.812 3.662 -11.227 1 94.81 365 VAL A CA 1
ATOM 2788 C C . VAL A 1 365 ? 13.703 3.389 -12.727 1 94.81 365 VAL A C 1
ATOM 2790 O O . VAL A 1 365 ? 14 2.285 -13.18 1 94.81 365 VAL A O 1
ATOM 2793 N N . GLU A 1 366 ? 13.312 4.344 -13.43 1 91.25 366 GLU A N 1
ATOM 2794 C CA . GLU A 1 366 ? 13.102 4.18 -14.867 1 91.25 366 GLU A CA 1
ATOM 2795 C C . GLU A 1 366 ? 14.43 4.09 -15.609 1 91.25 366 GLU A C 1
ATOM 2797 O O . GLU A 1 366 ? 14.578 3.285 -16.531 1 91.25 366 GLU A O 1
ATOM 2802 N N . GLN A 1 367 ? 15.305 4.961 -15.234 1 91.62 367 GLN A N 1
ATOM 2803 C CA . GLN A 1 367 ? 16.594 4.98 -15.906 1 91.62 367 GLN A CA 1
ATOM 2804 C C . GLN A 1 367 ? 17.703 5.438 -14.961 1 91.62 367 GLN A C 1
ATOM 2806 O O . GLN A 1 367 ? 17.547 6.418 -14.234 1 91.62 367 GLN A O 1
ATOM 2811 N N . CYS A 1 368 ? 18.75 4.656 -14.961 1 92.69 368 CYS A N 1
ATOM 2812 C CA . CYS A 1 368 ? 19.969 5.02 -14.25 1 92.69 368 CYS A CA 1
ATOM 2813 C C . CYS A 1 368 ? 21.188 4.324 -14.852 1 92.69 368 CYS A C 1
ATOM 2815 O O . CYS A 1 368 ? 21.062 3.6 -15.844 1 92.69 368 CYS A O 1
ATOM 2817 N N . VAL A 1 369 ? 22.375 4.738 -14.359 1 93.38 369 VAL A N 1
ATOM 2818 C CA . VAL A 1 369 ? 23.609 4.172 -14.867 1 93.38 369 VAL A CA 1
ATOM 2819 C C . VAL A 1 369 ? 24.328 3.416 -13.742 1 93.38 369 VAL A C 1
ATOM 2821 O O . VAL A 1 369 ? 24.625 3.984 -12.688 1 93.38 369 VAL A O 1
ATOM 2824 N N . LEU A 1 370 ? 24.5 2.102 -13.977 1 94.31 370 LEU A N 1
ATOM 2825 C CA . LEU A 1 370 ? 25.156 1.23 -13.008 1 94.31 370 LEU A CA 1
ATOM 2826 C C . LEU A 1 370 ? 26.125 0.281 -13.711 1 94.31 370 LEU A C 1
ATOM 2828 O O . LEU A 1 370 ? 26.031 0.069 -14.922 1 94.31 370 LEU A O 1
ATOM 2832 N N . PRO A 1 371 ? 27.172 -0.185 -12.953 1 94.12 371 PRO A N 1
ATOM 2833 C CA . PRO A 1 371 ? 27.922 -1.303 -13.531 1 94.12 371 PRO A CA 1
ATOM 2834 C C . PRO A 1 371 ? 27.078 -2.562 -13.695 1 94.12 371 PRO A C 1
ATOM 2836 O O . PRO A 1 371 ? 25.906 -2.586 -13.281 1 94.12 371 PRO A O 1
ATOM 2839 N N . GLU A 1 372 ? 27.641 -3.518 -14.352 1 93.06 372 GLU A N 1
ATOM 2840 C CA . GLU A 1 372 ? 26.906 -4.777 -14.43 1 93.06 372 GLU A CA 1
ATOM 2841 C C . GLU A 1 372 ? 26.797 -5.438 -13.055 1 93.06 372 GLU A C 1
ATOM 2843 O O . GLU A 1 372 ? 27.797 -5.613 -12.367 1 93.06 372 GLU A O 1
ATOM 2848 N N . LEU A 1 373 ? 25.594 -5.691 -12.719 1 94.19 373 LEU A N 1
ATOM 2849 C CA . LEU A 1 373 ? 25.312 -6.328 -11.438 1 94.19 373 LEU A CA 1
ATOM 2850 C C . LEU A 1 373 ? 24.766 -7.738 -11.641 1 94.19 373 LEU A C 1
ATOM 2852 O O . LEU A 1 373 ? 24.344 -8.094 -12.742 1 94.19 373 LEU A O 1
ATOM 2856 N N . HIS A 1 374 ? 24.906 -8.477 -10.586 1 91.38 374 HIS A N 1
ATOM 2857 C CA . HIS A 1 374 ? 24.438 -9.852 -10.602 1 91.38 374 HIS A CA 1
ATOM 2858 C C . HIS A 1 374 ? 23.547 -10.141 -9.406 1 91.38 374 HIS A C 1
ATOM 2860 O O . HIS A 1 374 ? 23.547 -9.398 -8.422 1 91.38 374 HIS A O 1
ATOM 2866 N N . THR A 1 375 ? 22.734 -11.203 -9.531 1 90.75 375 THR A N 1
ATOM 2867 C CA . THR A 1 375 ? 21.891 -11.625 -8.422 1 90.75 375 THR A CA 1
ATOM 2868 C C . THR A 1 375 ? 22.703 -11.766 -7.141 1 90.75 375 THR A C 1
ATOM 2870 O O . THR A 1 375 ? 23.781 -12.367 -7.148 1 90.75 375 THR A O 1
ATOM 2873 N N . GLY A 1 376 ? 22.203 -11.141 -6.082 1 90 376 GLY A N 1
ATOM 2874 C CA . GLY A 1 376 ? 22.906 -11.188 -4.809 1 90 376 GLY A CA 1
ATOM 2875 C C . GLY A 1 376 ? 23.656 -9.914 -4.488 1 90 376 GLY A C 1
ATOM 2876 O O . GLY A 1 376 ? 24.016 -9.672 -3.332 1 90 376 GLY A O 1
ATOM 2877 N N . ASP A 1 377 ? 23.953 -9.109 -5.57 1 93.5 377 ASP A N 1
ATOM 2878 C CA . ASP A 1 377 ? 24.594 -7.824 -5.324 1 93.5 377 ASP A CA 1
ATOM 2879 C C . ASP A 1 377 ? 23.641 -6.879 -4.574 1 93.5 377 ASP A C 1
ATOM 2881 O O . ASP A 1 377 ? 22.422 -7.008 -4.672 1 93.5 377 ASP A O 1
ATOM 2885 N N . TRP A 1 378 ? 24.25 -5.965 -3.855 1 96.5 378 TRP A N 1
ATOM 2886 C CA . TRP A 1 378 ? 23.453 -5.09 -3 1 96.5 378 TRP A CA 1
ATOM 2887 C C . TRP A 1 378 ? 23.484 -3.654 -3.514 1 96.5 378 TRP A C 1
ATOM 2889 O O . TRP A 1 378 ? 24.516 -3.188 -4.02 1 96.5 378 TRP A O 1
ATOM 2899 N N . LEU A 1 379 ? 22.359 -3.055 -3.422 1 97 379 LEU A N 1
ATOM 2900 C CA . LEU A 1 379 ? 22.188 -1.622 -3.645 1 97 379 LEU A CA 1
ATOM 2901 C C . LEU A 1 379 ? 21.766 -0.918 -2.357 1 97 379 LEU A C 1
ATOM 2903 O O . LEU A 1 379 ? 20.969 -1.452 -1.587 1 97 379 LEU A O 1
ATOM 2907 N N . VAL A 1 380 ? 22.281 0.27 -2.172 1 97.25 380 VAL A N 1
ATOM 2908 C CA . VAL A 1 380 ? 21.969 1.059 -0.984 1 97.25 380 VAL A CA 1
ATOM 2909 C C . VAL A 1 380 ? 21.359 2.396 -1.398 1 97.25 380 VAL A C 1
ATOM 2911 O O . VAL A 1 380 ? 21.891 3.086 -2.27 1 97.25 380 VAL A O 1
ATOM 2914 N N . PHE A 1 381 ? 20.203 2.676 -0.867 1 96.12 381 PHE A N 1
ATOM 2915 C CA . PHE A 1 381 ? 19.531 3.947 -1.095 1 96.12 381 PHE A CA 1
ATOM 2916 C C . PHE A 1 381 ? 19.609 4.828 0.146 1 96.12 381 PHE A C 1
ATOM 2918 O O . PHE A 1 381 ? 19.031 4.5 1.184 1 96.12 381 PHE A O 1
ATOM 2925 N N . ALA A 1 382 ? 20.281 5.949 -0.039 1 94.12 382 ALA A N 1
ATOM 2926 C CA . ALA A 1 382 ? 20.297 6.953 1.021 1 94.12 382 ALA A CA 1
ATOM 2927 C C . ALA A 1 382 ? 19.031 7.82 0.961 1 94.12 382 ALA A C 1
ATOM 2929 O O . ALA A 1 382 ? 18.25 7.723 0.015 1 94.12 382 ALA A O 1
ATOM 2930 N N . ASN A 1 383 ? 18.734 8.57 2.025 1 92.56 383 ASN A N 1
ATOM 2931 C CA . ASN A 1 383 ? 17.609 9.5 2.096 1 92.56 383 ASN A CA 1
ATOM 2932 C C . ASN A 1 383 ? 16.281 8.781 1.868 1 92.56 383 ASN A C 1
ATOM 2934 O O . ASN A 1 383 ? 15.453 9.25 1.084 1 92.56 383 ASN A O 1
ATOM 2938 N N . ALA A 1 384 ? 16.125 7.586 2.514 1 92 384 ALA A N 1
ATOM 2939 C CA . ALA A 1 384 ? 14.961 6.727 2.285 1 92 384 ALA A CA 1
ATOM 2940 C C . ALA A 1 384 ? 13.953 6.84 3.428 1 92 384 ALA A C 1
ATOM 2942 O O . ALA A 1 384 ? 13.172 5.922 3.664 1 92 384 ALA A O 1
ATOM 2943 N N . GLY A 1 385 ? 13.922 7.926 4.059 1 91.06 385 GLY A N 1
ATOM 2944 C CA . GLY A 1 385 ? 13.086 8.008 5.246 1 91.06 385 GLY A CA 1
ATOM 2945 C C . GLY A 1 385 ? 11.688 8.516 4.957 1 91.06 385 GLY A C 1
ATOM 2946 O O . GLY A 1 385 ? 10.797 8.398 5.793 1 91.06 385 GLY A O 1
ATOM 2947 N N . SER A 1 386 ? 11.453 9.094 3.795 1 89 386 SER A N 1
ATOM 2948 C CA . SER A 1 386 ? 10.172 9.711 3.479 1 89 386 SER A CA 1
ATOM 2949 C C . SER A 1 386 ? 9.258 8.742 2.742 1 89 386 SER A C 1
ATOM 2951 O O . SER A 1 386 ? 9.586 8.273 1.652 1 89 386 SER A O 1
ATOM 2953 N N . PHE A 1 387 ? 8.109 8.445 3.342 1 83.56 387 PHE A N 1
ATOM 2954 C CA . PHE A 1 387 ? 7.039 7.664 2.734 1 83.56 387 PHE A CA 1
ATOM 2955 C C . PHE A 1 387 ? 7.543 6.289 2.309 1 83.56 387 PHE A C 1
ATOM 2957 O O . PHE A 1 387 ? 7.16 5.785 1.251 1 83.56 387 PHE A O 1
ATOM 2964 N N . SER A 1 388 ? 8.469 5.73 3.039 1 80.94 388 SER A N 1
ATOM 2965 C CA . SER A 1 388 ? 9.031 4.43 2.688 1 80.94 388 SER A CA 1
ATOM 2966 C C . SER A 1 388 ? 8.602 3.357 3.686 1 80.94 388 SER A C 1
ATOM 2968 O O . SER A 1 388 ? 8.758 2.162 3.426 1 80.94 388 SER A O 1
ATOM 2970 N N . LEU A 1 389 ? 8.312 3.6 4.836 1 73.19 389 LEU A N 1
ATOM 2971 C CA . LEU A 1 389 ? 8.047 2.633 5.898 1 73.19 389 LEU A CA 1
ATOM 2972 C C . LEU A 1 389 ? 6.559 2.588 6.23 1 73.19 389 LEU A C 1
ATOM 2974 O O . LEU A 1 389 ? 6.168 2.084 7.289 1 73.19 389 LEU A O 1
ATOM 2978 N N . GLY A 1 390 ? 5.871 2.887 5.258 1 58.16 390 GLY A N 1
ATOM 2979 C CA . GLY A 1 390 ? 4.449 2.836 5.559 1 58.16 390 GLY A CA 1
ATOM 2980 C C . GLY A 1 390 ? 3.859 1.445 5.414 1 58.16 390 GLY A C 1
ATOM 2981 O O . GLY A 1 390 ? 4.578 0.489 5.117 1 58.16 390 GLY A O 1
ATOM 2982 N N . ARG A 1 391 ? 2.711 1.145 5.977 1 50.69 391 ARG A N 1
ATOM 2983 C CA . ARG A 1 391 ? 1.998 -0.121 5.828 1 50.69 391 ARG A CA 1
ATOM 2984 C C . ARG A 1 391 ? 1.923 -0.54 4.363 1 50.69 391 ARG A C 1
ATOM 2986 O O . ARG A 1 391 ? 1.696 0.295 3.486 1 50.69 391 ARG A O 1
ATOM 2993 N N . PRO A 1 392 ? 2.557 -1.878 4.125 1 41.69 392 PRO A N 1
ATOM 2994 C CA . PRO A 1 392 ? 2.496 -2.385 2.752 1 41.69 392 PRO A CA 1
ATOM 2995 C C . PRO A 1 392 ? 1.116 -2.221 2.121 1 41.69 392 PRO A C 1
ATOM 2997 O O . PRO A 1 392 ? 0.105 -2.236 2.828 1 41.69 392 PRO A O 1
ATOM 3000 N N . MET A 1 393 ? 1.031 -1.643 0.861 1 41.75 393 MET A N 1
ATOM 3001 C CA . MET A 1 393 ? -0.174 -1.506 0.049 1 41.75 393 MET A CA 1
ATOM 3002 C C . MET A 1 393 ? -0.801 -2.867 -0.228 1 41.75 393 MET A C 1
ATOM 3004 O O . MET A 1 393 ? -0.09 -3.859 -0.406 1 41.75 393 MET A O 1
ATOM 3008 N N . ALA A 1 394 ? -2.02 -3.121 0.214 1 42.66 394 ALA A N 1
ATOM 3009 C CA . ALA A 1 394 ? -2.746 -4.293 -0.273 1 42.66 394 ALA A CA 1
ATOM 3010 C C . ALA A 1 394 ? -2.625 -4.422 -1.789 1 42.66 394 ALA A C 1
ATOM 3012 O O . ALA A 1 394 ? -2.807 -5.508 -2.342 1 42.66 394 ALA A O 1
ATOM 3013 N N . GLY A 1 395 ? -2.125 -3.217 -2.371 1 44.53 395 GLY A N 1
ATOM 3014 C CA . GLY A 1 395 ? -2.123 -3.229 -3.824 1 44.53 395 GLY A CA 1
ATOM 3015 C C . GLY A 1 395 ? -1.065 -4.141 -4.414 1 44.53 395 GLY A C 1
ATOM 3016 O O . GLY A 1 395 ? -0.054 -4.426 -3.768 1 44.53 395 GLY A O 1
ATOM 3017 N N . GLY A 1 396 ? -1.258 -4.785 -5.512 1 46.78 396 GLY A N 1
ATOM 3018 C CA . GLY A 1 396 ? -0.414 -5.602 -6.367 1 46.78 396 GLY A CA 1
ATOM 3019 C C . GLY A 1 396 ? -0.223 -7.016 -5.844 1 46.78 396 GLY A C 1
ATOM 3020 O O . GLY A 1 396 ? 0.578 -7.777 -6.387 1 46.78 396 GLY A O 1
ATOM 3021 N N . GLY A 1 397 ? -1.059 -7.172 -4.684 1 54.34 397 GLY A N 1
ATOM 3022 C CA . GLY A 1 397 ? -0.965 -8.555 -4.234 1 54.34 397 GLY A CA 1
ATOM 3023 C C . GLY A 1 397 ? 0.27 -8.82 -3.396 1 54.34 397 GLY A C 1
ATOM 3024 O O . GLY A 1 397 ? 0.719 -9.969 -3.297 1 54.34 397 GLY A O 1
ATOM 3025 N N . VAL A 1 398 ? 0.915 -7.672 -2.926 1 52.19 398 VAL A N 1
ATOM 3026 C CA . VAL A 1 398 ? 2.145 -7.957 -2.193 1 52.19 398 VAL A CA 1
ATOM 3027 C C . VAL A 1 398 ? 1.815 -8.289 -0.739 1 52.19 398 VAL A C 1
ATOM 3029 O O . VAL A 1 398 ? 1.15 -7.508 -0.054 1 52.19 398 VAL A O 1
ATOM 3032 N N . THR A 1 399 ? 2.131 -9.391 -0.345 1 63.91 399 THR A N 1
ATOM 3033 C CA . THR A 1 399 ? 1.853 -9.93 0.979 1 63.91 399 THR A CA 1
ATOM 3034 C C . THR A 1 399 ? 3.133 -10.023 1.806 1 63.91 399 THR A C 1
ATOM 3036 O O . THR A 1 399 ? 3.105 -10.477 2.953 1 63.91 399 THR A O 1
ATOM 3039 N N . THR A 1 400 ? 4.16 -9.391 1.208 1 69.12 400 THR A N 1
ATOM 3040 C CA . THR A 1 400 ? 5.426 -9.477 1.925 1 69.12 400 THR A CA 1
ATOM 3041 C C . THR A 1 400 ? 5.465 -8.469 3.07 1 69.12 400 THR A C 1
ATOM 3043 O O . THR A 1 400 ? 5.016 -7.332 2.92 1 69.12 400 THR A O 1
ATOM 3046 N N . PRO A 1 401 ? 6.039 -8.891 4.227 1 75.94 401 PRO A N 1
ATOM 3047 C CA . PRO A 1 401 ? 6.188 -7.957 5.344 1 75.94 401 PRO A CA 1
ATOM 3048 C C . PRO A 1 401 ? 7.168 -6.824 5.043 1 75.94 401 PRO A C 1
ATOM 3050 O O . PRO A 1 401 ? 8.055 -6.98 4.195 1 75.94 401 PRO A O 1
ATOM 3053 N N . ALA A 1 402 ? 7.008 -5.695 5.746 1 82.75 402 ALA A N 1
ATOM 3054 C CA . ALA A 1 402 ? 7.945 -4.582 5.617 1 82.75 402 ALA A CA 1
ATOM 3055 C C . ALA A 1 402 ? 9.336 -4.977 6.098 1 82.75 402 ALA A C 1
ATOM 3057 O O . ALA A 1 402 ? 9.477 -5.742 7.051 1 82.75 402 ALA A O 1
ATOM 3058 N N . PRO A 1 403 ? 10.344 -4.453 5.445 1 89.25 403 PRO A N 1
ATOM 3059 C CA . PRO A 1 403 ? 11.703 -4.727 5.918 1 89.25 403 PRO A CA 1
ATOM 3060 C C . PRO A 1 403 ? 11.945 -4.223 7.34 1 89.25 403 PRO A C 1
ATOM 3062 O O . PRO A 1 403 ? 11.391 -3.195 7.738 1 89.25 403 PRO A O 1
ATOM 3065 N N . PRO A 1 404 ? 12.758 -4.93 8.102 1 90 404 PRO A N 1
ATOM 3066 C CA . PRO A 1 404 ? 13.07 -4.461 9.453 1 90 404 PRO A CA 1
ATOM 3067 C C . PRO A 1 404 ? 13.852 -3.15 9.453 1 90 404 PRO A C 1
ATOM 3069 O O . PRO A 1 404 ? 14.57 -2.852 8.492 1 90 404 PRO A O 1
ATOM 3072 N N . VAL A 1 405 ? 13.703 -2.412 10.523 1 92.81 405 VAL A N 1
ATOM 3073 C CA . VAL A 1 405 ? 14.445 -1.175 10.742 1 92.81 405 VAL A CA 1
ATOM 3074 C C . VAL A 1 405 ? 15.43 -1.355 11.898 1 92.81 405 VAL A C 1
ATOM 3076 O O . VAL A 1 405 ? 15.023 -1.684 13.016 1 92.81 405 VAL A O 1
ATOM 3079 N N . HIS A 1 406 ? 16.719 -1.174 11.602 1 94.75 406 HIS A N 1
ATOM 3080 C CA . HIS A 1 406 ? 17.75 -1.165 12.633 1 94.75 406 HIS A CA 1
ATOM 3081 C C . HIS A 1 406 ? 18.078 0.259 13.062 1 94.75 406 HIS A C 1
ATOM 3083 O O . HIS A 1 406 ? 18.703 1.006 12.305 1 94.75 406 HIS A O 1
ATOM 3089 N N . TYR A 1 407 ? 17.719 0.571 14.273 1 95 407 TYR A N 1
ATOM 3090 C CA . TYR A 1 407 ? 17.938 1.92 14.781 1 95 407 TYR A CA 1
ATOM 3091 C C . TYR A 1 407 ? 19.328 2.051 15.398 1 95 407 TYR A C 1
ATOM 3093 O O . TYR A 1 407 ? 19.781 1.162 16.125 1 95 407 TYR A O 1
ATOM 3101 N N . VAL A 1 408 ? 19.969 3.164 15.078 1 95.69 408 VAL A N 1
ATOM 3102 C CA . VAL A 1 408 ? 21.281 3.416 15.648 1 95.69 408 VAL A CA 1
ATOM 3103 C C . VAL A 1 408 ? 21.391 4.875 16.078 1 95.69 408 VAL A C 1
ATOM 3105 O O . VAL A 1 408 ? 20.625 5.727 15.617 1 95.69 408 VAL A O 1
ATOM 3108 N N . ILE A 1 409 ? 22.281 5.152 16.984 1 93.44 409 ILE A N 1
ATOM 3109 C CA . ILE A 1 409 ? 22.641 6.512 17.391 1 93.44 409 ILE A CA 1
ATOM 3110 C C . ILE A 1 409 ? 24.094 6.559 17.859 1 93.44 409 ILE A C 1
ATOM 3112 O O . ILE A 1 409 ? 24.562 5.645 18.547 1 93.44 409 ILE A O 1
ATOM 3116 N N . SER A 1 410 ? 24.766 7.543 17.453 1 92.62 410 SER A N 1
ATOM 3117 C CA . SER A 1 410 ? 26.141 7.695 17.922 1 92.62 410 SER A CA 1
ATOM 3118 C C . SER A 1 410 ? 26.172 8.141 19.391 1 92.62 410 SER A C 1
ATOM 3120 O O . SER A 1 410 ? 25.25 8.812 19.844 1 92.62 410 SER A O 1
ATOM 3122 N N . THR A 1 411 ? 27.266 7.828 20.062 1 89.38 411 THR A N 1
ATOM 3123 C CA . THR A 1 411 ? 27.438 8.25 21.453 1 89.38 411 THR A CA 1
ATOM 3124 C C . THR A 1 411 ? 27.422 9.773 21.562 1 89.38 411 THR A C 1
ATOM 3126 O O . THR A 1 411 ? 26.844 10.32 22.5 1 89.38 411 THR A O 1
ATOM 3129 N N . ARG A 1 412 ? 28 10.328 20.641 1 88.81 412 ARG A N 1
ATOM 3130 C CA . ARG A 1 412 ? 28.031 11.789 20.641 1 88.81 412 ARG A CA 1
ATOM 3131 C C . ARG A 1 412 ? 26.641 12.367 20.531 1 88.81 412 ARG A C 1
ATOM 3133 O O . ARG A 1 412 ? 26.25 13.242 21.312 1 88.81 412 ARG A O 1
ATOM 3140 N N . ASP A 1 413 ? 25.875 11.93 19.578 1 89.25 413 ASP A N 1
ATOM 3141 C CA . ASP A 1 413 ? 24.516 12.422 19.375 1 89.25 413 ASP A CA 1
ATOM 3142 C C . ASP A 1 413 ? 23.625 12.094 20.562 1 89.25 413 ASP A C 1
ATOM 3144 O O . ASP A 1 413 ? 22.766 12.891 20.938 1 89.25 413 ASP A O 1
ATOM 3148 N N . TRP A 1 414 ? 23.891 10.992 21.141 1 87.31 414 TRP A N 1
ATOM 3149 C CA . TRP A 1 414 ? 23.125 10.586 22.312 1 87.31 414 TRP A CA 1
ATOM 3150 C C . TRP A 1 414 ? 23.344 11.547 23.469 1 87.31 414 TRP A C 1
ATOM 3152 O O . TRP A 1 414 ? 22.391 11.969 24.125 1 87.31 414 TRP A O 1
ATOM 3162 N N . PHE A 1 415 ? 24.531 11.906 23.672 1 85.38 415 PHE A N 1
ATOM 3163 C CA . PHE A 1 415 ? 24.859 12.82 24.75 1 85.38 415 PHE A CA 1
ATOM 3164 C C . PHE A 1 415 ? 24.297 14.219 24.469 1 85.38 415 PHE A C 1
ATOM 3166 O O . PHE A 1 415 ? 23.828 14.898 25.375 1 85.38 415 PHE A O 1
ATOM 3173 N N . GLU A 1 416 ? 24.375 14.547 23.234 1 83.75 416 GLU A N 1
ATOM 3174 C CA . GLU A 1 416 ? 23.812 15.836 22.844 1 83.75 416 GLU A CA 1
ATOM 3175 C C . GLU A 1 416 ? 22.297 15.867 23.094 1 83.75 416 GLU A C 1
ATOM 3177 O O . GLU A 1 416 ? 21.75 16.891 23.516 1 83.75 416 GLU A O 1
ATOM 3182 N N . MET A 1 417 ? 21.672 14.875 22.797 1 82.75 417 MET A N 1
ATOM 3183 C CA . MET A 1 417 ? 20.219 14.773 23 1 82.75 417 MET A CA 1
ATOM 3184 C C . MET A 1 417 ? 19.891 14.883 24.484 1 82.75 417 MET A C 1
ATOM 3186 O O . MET A 1 417 ? 18.891 15.508 24.859 1 82.75 417 MET A O 1
ATOM 3190 N N . GLN A 1 418 ? 20.734 14.367 25.281 1 77.69 418 GLN A N 1
ATOM 3191 C CA . GLN A 1 418 ? 20.531 14.422 26.719 1 77.69 418 GLN A CA 1
ATOM 3192 C C . GLN A 1 418 ? 20.734 15.836 27.25 1 77.69 418 GLN A C 1
ATOM 3194 O O . GLN A 1 418 ? 20.016 16.281 28.141 1 77.69 418 GLN A O 1
ATOM 3199 N N . ASP A 1 419 ? 21.672 16.438 26.625 1 75.19 419 ASP A N 1
ATOM 3200 C CA . ASP A 1 419 ? 22.031 17.781 27.094 1 75.19 419 ASP A CA 1
ATOM 3201 C C . ASP A 1 419 ? 20.969 18.797 26.719 1 75.19 419 ASP A C 1
ATOM 3203 O O . ASP A 1 419 ? 20.781 19.812 27.391 1 75.19 419 ASP A O 1
ATOM 3207 N N . THR A 1 420 ? 20.5 18.641 25.531 1 64.81 420 THR A N 1
ATOM 3208 C CA . THR A 1 420 ? 19.5 19.594 25.078 1 64.81 420 THR A CA 1
ATOM 3209 C C . THR A 1 420 ? 18.188 19.438 25.859 1 64.81 420 THR A C 1
ATOM 3211 O O . THR A 1 420 ? 17.25 20.219 25.688 1 64.81 420 THR A O 1
ATOM 3214 N N . GLY A 1 421 ? 18.203 18.672 27.031 1 57.59 421 GLY A N 1
ATOM 3215 C CA . GLY A 1 421 ? 17.031 18.484 27.859 1 57.59 421 GLY A CA 1
ATOM 3216 C C . GLY A 1 421 ? 15.992 17.562 27.234 1 57.59 421 GLY A C 1
ATOM 3217 O O . GLY A 1 421 ? 14.883 17.438 27.75 1 57.59 421 GLY A O 1
ATOM 3218 N N . VAL A 1 422 ? 16.328 17.203 26.109 1 53.81 422 VAL A N 1
ATOM 3219 C CA . VAL A 1 422 ? 15.398 16.344 25.375 1 53.81 422 VAL A CA 1
ATOM 3220 C C . VAL A 1 422 ? 15.172 15.039 26.125 1 53.81 422 VAL A C 1
ATOM 3222 O O . VAL A 1 422 ? 14.07 14.492 26.125 1 53.81 422 VAL A O 1
ATOM 3225 N N . THR A 1 423 ? 16.359 14.422 26.781 1 49.53 423 THR A N 1
ATOM 3226 C CA . THR A 1 423 ? 16.266 13.117 27.422 1 49.53 423 THR A CA 1
ATOM 3227 C C . THR A 1 423 ? 15.727 13.25 28.844 1 49.53 423 THR A C 1
ATOM 3229 O O . THR A 1 423 ? 15.828 12.32 29.641 1 49.53 423 THR A O 1
ATOM 3232 N N . GLN A 1 424 ? 15.414 14.266 29.266 1 44.53 424 GLN A N 1
ATOM 3233 C CA . GLN A 1 424 ? 14.938 14.102 30.625 1 44.53 424 GLN A CA 1
ATOM 3234 C C . GLN A 1 424 ? 14 12.898 30.734 1 44.53 424 GLN A C 1
ATOM 3236 O O . GLN A 1 424 ? 13.375 12.508 29.75 1 44.53 424 GLN A O 1
ATOM 3241 N N . GLU A 1 425 ? 14.133 12.086 31.859 1 46.84 425 GLU A N 1
ATOM 3242 C CA . GLU A 1 425 ? 13.586 10.789 32.25 1 46.84 425 GLU A CA 1
ATOM 3243 C C . GLU A 1 425 ? 12.289 10.484 31.531 1 46.84 425 GLU A C 1
ATOM 3245 O O . GLU A 1 425 ? 12.031 9.336 31.172 1 46.84 425 GLU A O 1
ATOM 3250 N N . ILE A 1 426 ? 11.469 11.336 31.281 1 49.5 426 ILE A N 1
ATOM 3251 C CA . ILE A 1 426 ? 10.094 11.164 30.812 1 49.5 426 ILE A CA 1
ATOM 3252 C C . ILE A 1 426 ? 10.086 10.852 29.328 1 49.5 426 ILE A C 1
ATOM 3254 O O . ILE A 1 426 ? 9.109 10.305 28.797 1 49.5 426 ILE A O 1
ATOM 3258 N N . ASN A 1 427 ? 11.258 11.039 28.406 1 58.09 427 ASN A N 1
ATOM 3259 C CA . ASN A 1 427 ? 10.922 11.297 27 1 58.09 427 ASN A CA 1
ATOM 3260 C C . ASN A 1 427 ? 11.242 10.086 26.125 1 58.09 427 ASN A C 1
ATOM 3262 O O . ASN A 1 427 ? 10.57 9.859 25.125 1 58.09 427 ASN A O 1
ATOM 3266 N N . LEU A 1 428 ? 12.414 9.383 26.516 1 71.56 428 LEU A N 1
ATOM 3267 C CA . LEU A 1 428 ? 12.719 8.234 25.672 1 71.56 428 LEU A CA 1
ATOM 3268 C C . LEU A 1 428 ? 12.516 6.93 26.438 1 71.56 428 LEU A C 1
ATOM 3270 O O . LEU A 1 428 ? 13.453 6.137 26.594 1 71.56 428 LEU A O 1
ATOM 3274 N N . LYS A 1 429 ? 11.273 6.688 26.875 1 72.56 429 LYS A N 1
ATOM 3275 C CA . LYS A 1 429 ? 10.922 5.629 27.812 1 72.56 429 LYS A CA 1
ATOM 3276 C C . LYS A 1 429 ? 10.977 4.258 27.156 1 72.56 429 LYS A C 1
ATOM 3278 O O . LYS A 1 429 ? 11.18 3.244 27.828 1 72.56 429 LYS A O 1
ATOM 3283 N N . ASN A 1 430 ? 10.93 4.25 25.828 1 75 430 ASN A N 1
ATOM 3284 C CA . ASN A 1 430 ? 10.812 2.957 25.172 1 75 430 ASN A CA 1
ATOM 3285 C C . ASN A 1 430 ? 12.117 2.564 24.484 1 75 430 ASN A C 1
ATOM 3287 O O . ASN A 1 430 ? 12.164 1.584 23.734 1 75 430 ASN A O 1
ATOM 3291 N N . PHE A 1 431 ? 13.195 3.414 24.781 1 78.25 431 PHE A N 1
ATOM 3292 C CA . PHE A 1 431 ? 14.492 3.137 24.156 1 78.25 431 PHE A CA 1
ATOM 3293 C C . PHE A 1 431 ? 15.281 2.129 24.984 1 78.25 431 PHE A C 1
ATOM 3295 O O . PHE A 1 431 ? 15.391 2.268 26.203 1 78.25 431 PHE A O 1
ATOM 3302 N N . SER A 1 432 ? 15.688 1.056 24.312 1 81.88 432 SER A N 1
ATOM 3303 C CA . SER A 1 432 ? 16.688 0.155 24.891 1 81.88 432 SER A CA 1
ATOM 3304 C C . SER A 1 432 ? 18.016 0.242 24.141 1 81.88 432 SER A C 1
ATOM 3306 O O . SER A 1 432 ? 18.125 -0.252 23.016 1 81.88 432 SER A O 1
ATOM 3308 N N . LEU A 1 433 ? 19 0.89 24.812 1 82.31 433 LEU A N 1
ATOM 3309 C CA . LEU A 1 433 ? 20.281 1.088 24.156 1 82.31 433 LEU A CA 1
ATOM 3310 C C . LEU A 1 433 ? 21.156 -0.157 24.281 1 82.31 433 LEU A C 1
ATOM 3312 O O . LEU A 1 433 ? 21.297 -0.709 25.375 1 82.31 433 LEU A O 1
ATOM 3316 N N . VAL A 1 434 ? 21.641 -0.586 23.156 1 81.31 434 VAL A N 1
ATOM 3317 C CA . VAL A 1 434 ? 22.547 -1.726 23.109 1 81.31 434 VAL A CA 1
ATOM 3318 C C . VAL A 1 434 ? 23.859 -1.312 22.453 1 81.31 434 VAL A C 1
ATOM 3320 O O . VAL A 1 434 ? 23.859 -0.741 21.375 1 81.31 434 VAL A O 1
ATOM 3323 N N . PRO A 1 435 ? 24.969 -1.55 23.156 1 83.62 435 PRO A N 1
ATOM 3324 C CA . PRO A 1 435 ? 26.25 -1.216 22.516 1 83.62 435 PRO A CA 1
ATOM 3325 C C . PRO A 1 435 ? 26.469 -1.975 21.219 1 83.62 435 PRO A C 1
ATOM 3327 O O . PRO A 1 435 ? 26.188 -3.172 21.125 1 83.62 435 PRO A O 1
ATOM 3330 N N . TYR A 1 436 ? 26.859 -1.206 20.281 1 82.94 436 TYR A N 1
ATOM 3331 C CA . TYR A 1 436 ? 27.109 -1.818 18.984 1 82.94 436 TYR A CA 1
ATOM 3332 C C . TYR A 1 436 ? 28.516 -2.4 18.906 1 82.94 436 TYR A C 1
ATOM 3334 O O . TYR A 1 436 ? 29.484 -1.713 19.219 1 82.94 436 TYR A O 1
ATOM 3342 N N . PHE A 1 437 ? 28.609 -3.729 18.688 1 75.06 437 PHE A N 1
ATOM 3343 C CA . PHE A 1 437 ? 29.891 -4.395 18.547 1 75.06 437 PHE A CA 1
ATOM 3344 C C . PHE A 1 437 ? 30.141 -4.797 17.094 1 75.06 437 PHE A C 1
ATOM 3346 O O . PHE A 1 437 ? 29.281 -5.418 16.469 1 75.06 437 PHE A O 1
ATOM 3353 N N . PHE A 1 438 ? 31.094 -4.102 16.5 1 64.69 438 PHE A N 1
ATOM 3354 C CA . PHE A 1 438 ? 31.453 -4.5 15.148 1 64.69 438 PHE A CA 1
ATOM 3355 C C . PHE A 1 438 ? 31.984 -5.93 15.125 1 64.69 438 PHE A C 1
ATOM 3357 O O . PHE A 1 438 ? 32.844 -6.297 15.93 1 64.69 438 PHE A O 1
ATOM 3364 N N . LYS A 1 439 ? 31.359 -6.891 14.688 1 53.41 439 LYS A N 1
ATOM 3365 C CA . LYS A 1 439 ? 31.953 -8.211 14.477 1 53.41 439 LYS A CA 1
ATOM 3366 C C . LYS A 1 439 ? 33.062 -8.148 13.43 1 53.41 439 LYS A C 1
ATOM 3368 O O . LYS A 1 439 ? 32.812 -7.777 12.281 1 53.41 439 LYS A O 1
ATOM 3373 N N . SER A 1 440 ? 34.25 -7.781 13.781 1 43.66 440 SER A N 1
ATOM 3374 C CA . SER A 1 440 ? 35.344 -7.945 12.844 1 43.66 440 SER A CA 1
ATOM 3375 C C . SER A 1 440 ? 35.312 -9.312 12.164 1 43.66 440 SER A C 1
ATOM 3377 O O . SER A 1 440 ? 35.188 -10.344 12.836 1 43.66 440 SER A O 1
ATOM 3379 N N . CYS A 1 441 ? 34.75 -9.469 11.195 1 38.88 441 CYS A N 1
ATOM 3380 C CA . CYS A 1 441 ? 35.094 -10.664 10.438 1 38.88 441 CYS A CA 1
ATOM 3381 C C . CYS A 1 441 ? 36.594 -10.938 10.523 1 38.88 441 CYS A C 1
ATOM 3383 O O . CYS A 1 441 ? 37.406 -10.242 9.898 1 38.88 441 CYS A O 1
ATOM 3385 N N . GLN A 1 442 ? 37.188 -11.391 11.57 1 32.62 442 GLN A N 1
ATOM 3386 C CA . GLN A 1 442 ? 38.5 -12.07 11.438 1 32.62 442 GLN A CA 1
ATOM 3387 C C . GLN A 1 442 ? 38.469 -13.031 10.25 1 32.62 442 GLN A C 1
ATOM 3389 O O . GLN A 1 442 ? 37.531 -13.789 10.062 1 32.62 442 GLN A O 1
ATOM 3394 N N . SER A 1 443 ? 39.25 -12.75 9.227 1 33.34 443 SER A N 1
ATOM 3395 C CA . SER A 1 443 ? 39.75 -13.734 8.281 1 33.34 443 SER A CA 1
ATOM 3396 C C . SER A 1 443 ? 40.156 -15.031 8.984 1 33.34 443 SER A C 1
ATOM 3398 O O . SER A 1 443 ? 40.875 -15 9.977 1 33.34 443 SER A O 1
ATOM 3400 N N . GLY A 1 444 ? 39.469 -16 9.156 1 27.17 444 GLY A N 1
ATOM 3401 C CA . GLY A 1 444 ? 40.094 -17.297 9.375 1 27.17 444 GLY A CA 1
ATOM 3402 C C . GLY A 1 444 ? 41.406 -17.453 8.617 1 27.17 444 GLY A C 1
ATOM 3403 O O . GLY A 1 444 ? 41.469 -17.156 7.422 1 27.17 444 GLY A O 1
ATOM 3404 N N . ALA A 1 445 ? 42.688 -17.5 9.266 1 26.66 445 ALA A N 1
ATOM 3405 C CA . ALA A 1 445 ? 43.844 -18.266 8.844 1 26.66 445 ALA A CA 1
ATOM 3406 C C . ALA A 1 445 ? 43.438 -19.656 8.344 1 26.66 445 ALA A C 1
ATOM 3408 O O . ALA A 1 445 ? 42.875 -20.453 9.102 1 26.66 445 ALA A O 1
ATOM 3409 N N . ALA A 1 446 ? 43.25 -19.812 7.133 1 28.61 446 ALA A N 1
ATOM 3410 C CA . ALA A 1 446 ? 43.594 -21.078 6.48 1 28.61 446 ALA A CA 1
ATOM 3411 C C . ALA A 1 446 ? 44.812 -21.719 7.152 1 28.61 446 ALA A C 1
ATOM 3413 O O . ALA A 1 446 ? 45.875 -21.125 7.234 1 28.61 446 ALA A O 1
ATOM 3414 N N . PHE A 1 447 ? 44.688 -22.672 8.102 1 23.42 447 PHE A N 1
ATOM 3415 C CA . PHE A 1 447 ? 45.594 -23.719 8.586 1 23.42 447 PHE A CA 1
ATOM 3416 C C . PHE A 1 447 ? 46.406 -24.297 7.438 1 23.42 447 PHE A C 1
ATOM 3418 O O . PHE A 1 447 ? 45.844 -24.891 6.508 1 23.42 447 PHE A O 1
ATOM 3425 N N . SER A 1 448 ? 47.562 -23.797 7.133 1 25.02 448 SER A N 1
ATOM 3426 C CA . SER A 1 448 ? 48.719 -24.5 6.586 1 25.02 448 SER A CA 1
ATOM 3427 C C . SER A 1 448 ? 49.031 -25.766 7.387 1 25.02 448 SER A C 1
ATOM 3429 O O . SER A 1 448 ? 49.25 -25.703 8.602 1 25.02 448 SER A O 1
ATOM 3431 N N . VAL A 1 449 ? 48.438 -26.891 7.059 1 22.42 449 VAL A N 1
ATOM 3432 C CA . VAL A 1 449 ? 49.156 -28.156 7.164 1 22.42 449 VAL A CA 1
ATOM 3433 C C . VAL A 1 449 ? 50.625 -27.953 6.727 1 22.42 449 VAL A C 1
ATOM 3435 O O . VAL A 1 449 ? 50.875 -27.359 5.684 1 22.42 449 VAL A O 1
ATOM 3438 N N . PRO A 1 450 ? 51.531 -28.203 7.566 1 20.91 450 PRO A N 1
ATOM 3439 C CA . PRO A 1 450 ? 52.969 -28.359 7.402 1 20.91 450 PRO A CA 1
ATOM 3440 C C . PRO A 1 450 ? 53.344 -29.109 6.125 1 20.91 450 PRO A C 1
ATOM 3442 O O . PRO A 1 450 ? 52.5 -29.781 5.539 1 20.91 450 PRO A O 1
ATOM 3445 N N . ALA A 1 451 ? 54.406 -29.453 6.984 1 18.28 451 ALA A N 1
ATOM 3446 C CA . ALA A 1 451 ? 55.062 -30.5 7.77 1 18.28 451 ALA A CA 1
ATOM 3447 C C . ALA A 1 451 ? 54.062 -31.203 8.688 1 18.28 451 ALA A C 1
ATOM 3449 O O . ALA A 1 451 ? 53.125 -30.578 9.211 1 18.28 451 ALA A O 1
ATOM 3450 N N . MET B 1 1 ? 8.82 -24.609 27.422 1 20.81 1 MET B N 1
ATOM 3451 C CA . MET B 1 1 ? 7.402 -24.359 27.672 1 20.81 1 MET B CA 1
ATOM 3452 C C . MET B 1 1 ? 6.812 -23.422 26.625 1 20.81 1 MET B C 1
ATOM 3454 O O . MET B 1 1 ? 7.141 -22.234 26.594 1 20.81 1 MET B O 1
ATOM 3458 N N . LYS B 1 2 ? 6.559 -23.938 25.359 1 25.09 2 LYS B N 1
ATOM 3459 C CA . LYS B 1 2 ? 6.266 -23.578 23.984 1 25.09 2 LYS B CA 1
ATOM 3460 C C . LYS B 1 2 ? 4.977 -22.766 23.891 1 25.09 2 LYS B C 1
ATOM 3462 O O . LYS B 1 2 ? 3.93 -23.188 24.391 1 25.09 2 LYS B O 1
ATOM 3467 N N . GLY B 1 3 ? 5.113 -21.422 24.016 1 29.23 3 GLY B N 1
ATOM 3468 C CA . GLY B 1 3 ? 4.004 -20.484 23.969 1 29.23 3 GLY B CA 1
ATOM 3469 C C . GLY B 1 3 ? 2.936 -20.875 22.953 1 29.23 3 GLY B C 1
ATOM 3470 O O . GLY B 1 3 ? 3.252 -21.266 21.828 1 29.23 3 GLY B O 1
ATOM 3471 N N . LEU B 1 4 ? 1.908 -21.516 23.344 1 30.5 4 LEU B N 1
ATOM 3472 C CA . LEU B 1 4 ? 0.71 -21.906 22.594 1 30.5 4 LEU B CA 1
ATOM 3473 C C . LEU B 1 4 ? 0.283 -20.781 21.656 1 30.5 4 LEU B C 1
ATOM 3475 O O . LEU B 1 4 ? -0.058 -19.688 22.094 1 30.5 4 LEU B O 1
ATOM 3479 N N . TYR B 1 5 ? 1.005 -20.5 20.578 1 34.69 5 TYR B N 1
ATOM 3480 C CA . TYR B 1 5 ? 0.471 -19.625 19.531 1 34.69 5 TYR B CA 1
ATOM 3481 C C . TYR B 1 5 ? -1.037 -19.797 19.406 1 34.69 5 TYR B C 1
ATOM 3483 O O . TYR B 1 5 ? -1.513 -20.844 18.969 1 34.69 5 TYR B O 1
ATOM 3491 N N . ASP B 1 6 ? -1.826 -19.438 20.281 1 39.72 6 ASP B N 1
ATOM 3492 C CA . ASP B 1 6 ? -3.279 -19.391 20.141 1 39.72 6 ASP B CA 1
ATOM 3493 C C . ASP B 1 6 ? -3.684 -19.094 18.703 1 39.72 6 ASP B C 1
ATOM 3495 O O . ASP B 1 6 ? -3.289 -18.062 18.141 1 39.72 6 ASP B O 1
ATOM 3499 N N . GLU B 1 7 ? -3.801 -20 17.859 1 49.41 7 GLU B N 1
ATOM 3500 C CA . GLU B 1 7 ? -4.262 -19.953 16.484 1 49.41 7 GLU B CA 1
ATOM 3501 C C . GLU B 1 7 ? -5.387 -18.938 16.297 1 49.41 7 GLU B C 1
ATOM 3503 O O . GLU B 1 7 ? -6.273 -18.828 17.156 1 49.41 7 GLU B O 1
ATOM 3508 N N . PRO B 1 8 ? -5.203 -17.969 15.492 1 55.06 8 PRO B N 1
ATOM 3509 C CA . PRO B 1 8 ? -6.203 -16.906 15.328 1 55.06 8 PRO B CA 1
ATOM 3510 C C . PRO B 1 8 ? -7.602 -17.453 15.062 1 55.06 8 PRO B C 1
ATOM 3512 O O . PRO B 1 8 ? -7.777 -18.312 14.203 1 55.06 8 PRO B O 1
ATOM 3515 N N . GLN B 1 9 ? -8.555 -17.516 15.984 1 66.44 9 GLN B N 1
ATOM 3516 C CA . GLN B 1 9 ? -9.961 -17.859 15.82 1 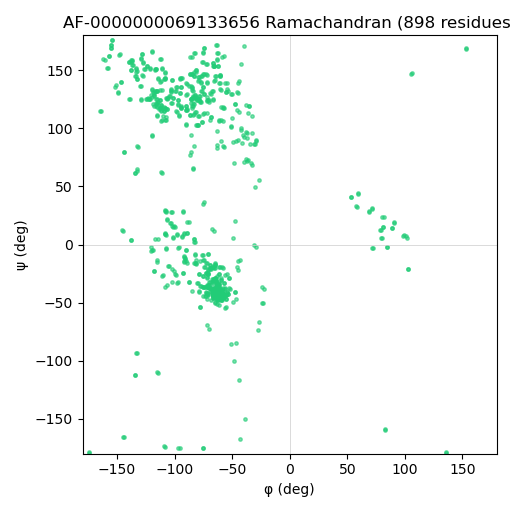66.44 9 GLN B CA 1
ATOM 3517 C C . GLN B 1 9 ? -10.734 -16.719 15.164 1 66.44 9 GLN B C 1
ATOM 3519 O O . GLN B 1 9 ? -10.586 -15.555 15.562 1 66.44 9 GLN B O 1
ATOM 3524 N N . TYR B 1 10 ? -11.203 -17.062 13.836 1 81.94 10 TYR B N 1
ATOM 3525 C CA . TYR B 1 10 ? -12.094 -16.109 13.195 1 81.94 10 TYR B CA 1
ATOM 3526 C C . TYR B 1 10 ? -13.547 -16.406 13.531 1 81.94 10 TYR B C 1
ATOM 3528 O O . TYR B 1 10 ? -13.977 -17.562 13.477 1 81.94 10 TYR B O 1
ATOM 3536 N N . SER B 1 11 ? -14.32 -15.422 13.977 1 87.44 11 SER B N 1
ATOM 3537 C CA . SER B 1 11 ? -15.75 -15.547 14.227 1 87.44 11 SER B CA 1
ATOM 3538 C C . SER B 1 11 ? -16.547 -15.477 12.93 1 87.44 11 SER B C 1
ATOM 3540 O O . SER B 1 11 ? -16.359 -14.555 12.133 1 87.44 11 SER B O 1
ATOM 3542 N N . ILE B 1 12 ? -17.391 -16.531 12.656 1 91.88 12 ILE B N 1
ATOM 3543 C CA . ILE B 1 12 ? -18.234 -16.594 11.469 1 91.88 12 ILE B CA 1
ATOM 3544 C C . ILE B 1 12 ? -19.703 -16.578 11.867 1 91.88 12 ILE B C 1
ATOM 3546 O O . ILE B 1 12 ? -20.156 -17.453 12.625 1 91.88 12 ILE B O 1
ATOM 3550 N N . ASP B 1 13 ? -20.438 -15.695 11.359 1 92.19 13 ASP B N 1
ATOM 3551 C CA . ASP B 1 13 ? -21.875 -15.617 11.641 1 92.19 13 ASP B CA 1
ATOM 3552 C C . ASP B 1 13 ? -22.656 -16.609 10.789 1 92.19 13 ASP B C 1
ATOM 3554 O O . ASP B 1 13 ? -22.562 -16.594 9.562 1 92.19 13 ASP B O 1
ATOM 3558 N N . LEU B 1 14 ? -23.422 -17.453 11.422 1 92.56 14 LEU B N 1
ATOM 3559 C CA . LEU B 1 14 ? -24.281 -18.406 10.75 1 92.56 14 LEU B CA 1
ATOM 3560 C C . LEU B 1 14 ? -25.656 -17.828 10.5 1 92.56 14 LEU B C 1
ATOM 3562 O O . LEU B 1 14 ? -26.391 -17.516 11.453 1 92.56 14 LEU B O 1
ATOM 3566 N N . LEU B 1 15 ? -25.922 -17.703 9.258 1 92.88 15 LEU B N 1
ATOM 3567 C CA . LEU B 1 15 ? -27.172 -17.078 8.883 1 92.88 15 LEU B CA 1
ATOM 3568 C C . LEU B 1 15 ? -28.281 -18.125 8.766 1 92.88 15 LEU B C 1
ATOM 3570 O O . LEU B 1 15 ? -28.078 -19.188 8.172 1 92.88 15 LEU B O 1
ATOM 3574 N N . ASP B 1 16 ? -29.406 -17.719 9.273 1 85.56 16 ASP B N 1
ATOM 3575 C CA . ASP B 1 16 ? -30.562 -18.609 9.141 1 85.56 16 ASP B CA 1
ATOM 3576 C C . ASP B 1 16 ? -31.109 -18.578 7.715 1 85.56 16 ASP B C 1
ATOM 3578 O O . ASP B 1 16 ? -30.797 -17.672 6.938 1 85.56 16 ASP B O 1
ATOM 3582 N N . GLY B 1 17 ? -31.828 -19.594 7.246 1 73.31 17 GLY B N 1
ATOM 3583 C CA . GLY B 1 17 ? -32.281 -19.859 5.883 1 73.31 17 GLY B CA 1
ATOM 3584 C C . GLY B 1 17 ? -32.875 -18.641 5.215 1 73.31 17 GLY B C 1
ATOM 3585 O O . GLY B 1 17 ? -32.75 -18.469 4.004 1 73.31 17 GLY B O 1
ATOM 3586 N N . GLY B 1 18 ? -33.25 -17.719 5.875 1 77.62 18 GLY B N 1
ATOM 3587 C CA . GLY B 1 18 ? -33.969 -16.625 5.227 1 77.62 18 GLY B CA 1
ATOM 3588 C C . GLY B 1 18 ? -33.25 -15.305 5.305 1 77.62 18 GLY B C 1
ATOM 3589 O O . GLY B 1 18 ? -33.656 -14.32 4.688 1 77.62 18 GLY B O 1
ATOM 3590 N N . THR B 1 19 ? -32.156 -15.289 5.793 1 85.44 19 THR B N 1
ATOM 3591 C CA . THR B 1 19 ? -31.484 -14.016 5.957 1 85.44 19 THR B CA 1
ATOM 3592 C C . THR B 1 19 ? -30.641 -13.688 4.723 1 85.44 19 THR B C 1
ATOM 3594 O O . THR B 1 19 ? -29.781 -14.469 4.324 1 85.44 19 THR B O 1
ATOM 3597 N N . LEU B 1 20 ? -30.984 -12.594 4.117 1 87.19 20 LEU B N 1
ATOM 3598 C CA . LEU B 1 20 ? -30.25 -12.133 2.941 1 87.19 20 LEU B CA 1
ATOM 3599 C C . LEU B 1 20 ? -29 -11.359 3.348 1 87.19 20 LEU B C 1
ATOM 3601 O O . LEU B 1 20 ? -28.984 -10.703 4.387 1 87.19 20 LEU B O 1
ATOM 3605 N N . LEU B 1 21 ? -27.984 -11.523 2.559 1 91.19 21 LEU B N 1
ATOM 3606 C CA . LEU B 1 21 ? -26.719 -10.812 2.791 1 91.19 21 LEU B CA 1
ATOM 3607 C C . LEU B 1 21 ? -26.969 -9.312 2.939 1 91.19 21 LEU B C 1
ATOM 3609 O O . LEU B 1 21 ? -26.328 -8.656 3.76 1 91.19 21 LEU B O 1
ATOM 3613 N N . GLN B 1 22 ? -27.859 -8.812 2.174 1 91.44 22 GLN B N 1
ATOM 3614 C CA . GLN B 1 22 ? -28.188 -7.387 2.205 1 91.44 22 GLN B CA 1
ATOM 3615 C C . GLN B 1 22 ? -28.641 -6.961 3.598 1 91.44 22 GLN B C 1
ATOM 3617 O O . GLN B 1 22 ? -28.328 -5.852 4.043 1 91.44 22 GLN B O 1
ATOM 3622 N N . HIS B 1 23 ? -29.344 -7.836 4.188 1 92.19 23 HIS B N 1
ATOM 3623 C CA . HIS B 1 23 ? -29.812 -7.523 5.535 1 92.19 23 HIS B CA 1
ATOM 3624 C C . HIS B 1 23 ? -28.656 -7.453 6.52 1 92.19 23 HIS B C 1
ATOM 3626 O O . HIS B 1 23 ? -28.672 -6.637 7.445 1 92.19 23 HIS B O 1
ATOM 3632 N N . VAL B 1 24 ? -27.719 -8.328 6.348 1 94.12 24 VAL B N 1
ATOM 3633 C CA . VAL B 1 24 ? -26.531 -8.305 7.195 1 94.12 24 VAL B CA 1
ATOM 3634 C C . VAL B 1 24 ? -25.781 -6.988 7.008 1 94.12 24 VAL B C 1
ATOM 3636 O O . VAL B 1 24 ? -25.391 -6.348 7.988 1 94.12 24 VAL B O 1
ATOM 3639 N N . VAL B 1 25 ? -25.594 -6.594 5.789 1 95.31 25 VAL B N 1
ATOM 3640 C CA . VAL B 1 25 ? -24.922 -5.336 5.473 1 95.31 25 VAL B CA 1
ATOM 3641 C C . VAL B 1 25 ? -25.703 -4.168 6.082 1 95.31 25 VAL B C 1
ATOM 3643 O O . VAL B 1 25 ? -25.109 -3.297 6.73 1 95.31 25 VAL B O 1
ATOM 3646 N N . ASP B 1 26 ? -27.031 -4.191 5.906 1 93.94 26 ASP B N 1
ATOM 3647 C CA . ASP B 1 26 ? -27.891 -3.139 6.445 1 93.94 26 ASP B CA 1
ATOM 3648 C C . ASP B 1 26 ? -27.75 -3.037 7.961 1 93.94 26 ASP B C 1
ATOM 3650 O O . ASP B 1 26 ? -27.688 -1.937 8.516 1 93.94 26 ASP B O 1
ATOM 3654 N N . ASN B 1 27 ? -27.734 -4.164 8.539 1 92.94 27 ASN B N 1
ATOM 3655 C CA . ASN B 1 27 ? -27.609 -4.195 9.992 1 92.94 27 ASN B CA 1
ATOM 3656 C C . ASN B 1 27 ? -26.297 -3.582 10.461 1 92.94 27 ASN B C 1
ATOM 3658 O O . ASN B 1 27 ? -26.266 -2.801 11.414 1 92.94 27 ASN B O 1
ATOM 3662 N N . HIS B 1 28 ? -25.25 -3.953 9.82 1 94.12 28 HIS B N 1
ATOM 3663 C CA . HIS B 1 28 ? -23.953 -3.398 10.195 1 94.12 28 HIS B CA 1
ATOM 3664 C C . HIS B 1 28 ? -23.891 -1.9 9.914 1 94.12 28 HIS B C 1
ATOM 3666 O O . HIS B 1 28 ? -23.266 -1.149 10.664 1 94.12 28 HIS B O 1
ATOM 3672 N N . ILE B 1 29 ? -24.484 -1.464 8.82 1 94.38 29 ILE B N 1
ATOM 3673 C CA . ILE B 1 29 ? -24.547 -0.037 8.523 1 94.38 29 ILE B CA 1
ATOM 3674 C C . ILE B 1 29 ? -25.297 0.686 9.633 1 94.38 29 ILE B C 1
ATOM 3676 O O . ILE B 1 29 ? -24.875 1.743 10.102 1 94.38 29 ILE B O 1
ATOM 3680 N N . SER B 1 30 ? -26.422 0.125 10.023 1 91.25 30 SER B N 1
ATOM 3681 C CA . SER B 1 30 ? -27.219 0.712 11.102 1 91.25 30 SER B CA 1
ATOM 3682 C C . SER B 1 30 ? -26.406 0.806 12.391 1 91.25 30 SER B C 1
ATOM 3684 O O . SER B 1 30 ? -26.422 1.83 13.07 1 91.25 30 SER B O 1
ATOM 3686 N N . GLU B 1 31 ? -25.703 -0.224 12.672 1 87.94 31 GLU B N 1
ATOM 3687 C CA . GLU B 1 31 ? -24.859 -0.251 13.867 1 87.94 31 GLU B CA 1
ATOM 3688 C C . GLU B 1 31 ? -23.75 0.803 13.789 1 87.94 31 GLU B C 1
ATOM 3690 O O . GLU B 1 31 ? -23.516 1.524 14.758 1 87.94 31 GLU B O 1
ATOM 3695 N N . GLN B 1 32 ? -23.172 0.878 12.648 1 84.62 32 GLN B N 1
ATOM 3696 C CA . GLN B 1 32 ? -22.062 1.818 12.453 1 84.62 32 GLN B CA 1
ATOM 3697 C C . GLN B 1 32 ? -22.578 3.258 12.422 1 84.62 32 GLN B C 1
ATOM 3699 O O . GLN B 1 32 ? -21.859 4.18 12.836 1 84.62 32 GLN B O 1
ATOM 3704 N N . SER B 1 33 ? -23.719 3.418 11.891 1 79.5 33 SER B N 1
ATOM 3705 C CA . SER B 1 33 ? -24.281 4.762 11.836 1 79.5 33 SER B CA 1
ATOM 3706 C C . SER B 1 33 ? -24.484 5.332 13.242 1 79.5 33 SER B C 1
ATOM 3708 O O . SER B 1 33 ? -24.453 6.551 13.43 1 79.5 33 SER B O 1
ATOM 3710 N N . LEU B 1 34 ? -24.641 4.453 14.156 1 72.38 34 LEU B N 1
ATOM 3711 C CA . LEU B 1 34 ? -24.844 4.855 15.547 1 72.38 34 LEU B CA 1
ATOM 3712 C C . LEU B 1 34 ? -23.516 4.938 16.281 1 72.38 34 LEU B C 1
ATOM 3714 O O . LEU B 1 34 ? -23.438 5.504 17.375 1 72.38 34 LEU B O 1
ATOM 3718 N N . ALA B 1 35 ? -22.484 4.43 15.609 1 71.44 35 ALA B N 1
ATOM 3719 C CA . ALA B 1 35 ? -21.188 4.359 16.266 1 71.44 35 ALA B CA 1
ATOM 3720 C C . ALA B 1 35 ? -20.172 5.27 15.562 1 71.44 35 ALA B C 1
ATOM 3722 O O . ALA B 1 35 ? -20.281 6.496 15.633 1 71.44 35 ALA B O 1
ATOM 3723 N N . ASP B 1 36 ? -19.188 4.629 14.875 1 76.62 36 ASP B N 1
ATOM 3724 C CA . ASP B 1 36 ? -18.031 5.379 14.375 1 76.62 36 ASP B CA 1
ATOM 3725 C C . ASP B 1 36 ? -18.094 5.547 12.859 1 76.62 36 ASP B C 1
ATOM 3727 O O . ASP B 1 36 ? -17.359 6.34 12.289 1 76.62 36 ASP B O 1
ATOM 3731 N N . LYS B 1 37 ? -19.109 4.949 12.219 1 84.56 37 LYS B N 1
ATOM 3732 C CA . LYS B 1 37 ? -19.312 5.02 10.773 1 84.56 37 LYS B CA 1
ATOM 3733 C C . LYS B 1 37 ? -18.047 4.59 10.031 1 84.56 37 LYS B C 1
ATOM 3735 O O . LYS B 1 37 ? -17.609 5.266 9.094 1 84.56 37 LYS B O 1
ATOM 3740 N N . ASN B 1 38 ? -17.422 3.537 10.547 1 89.44 38 ASN B N 1
ATOM 3741 C CA . ASN B 1 38 ? -16.25 2.973 9.891 1 89.44 38 ASN B CA 1
ATOM 3742 C C . ASN B 1 38 ? -16.641 2.086 8.711 1 89.44 38 ASN B C 1
ATOM 3744 O O . ASN B 1 38 ? -17.688 1.451 8.727 1 89.44 38 ASN B O 1
ATOM 3748 N N . ALA B 1 39 ? -15.781 2.16 7.695 1 93.38 39 ALA B N 1
ATOM 3749 C CA . ALA B 1 39 ? -15.953 1.214 6.594 1 93.38 39 ALA B CA 1
ATOM 3750 C C . ALA B 1 39 ? -15.781 -0.224 7.074 1 93.38 39 ALA B C 1
ATOM 3752 O O . ALA B 1 39 ? -15.102 -0.472 8.078 1 93.38 39 ALA B O 1
ATOM 3753 N N . PHE B 1 40 ? -16.391 -1.164 6.395 1 94.25 40 PHE B N 1
ATOM 3754 C CA . PHE B 1 40 ? -16.25 -2.57 6.75 1 94.25 40 PHE B CA 1
ATOM 3755 C C . PHE B 1 40 ? -16.547 -3.465 5.551 1 94.25 40 PHE B C 1
ATOM 3757 O O . PHE B 1 40 ? -17.156 -3.02 4.574 1 94.25 40 PHE B O 1
ATOM 3764 N N . PHE B 1 41 ? -16.094 -4.719 5.664 1 95.44 41 PHE B N 1
ATOM 3765 C CA . PHE B 1 41 ? -16.422 -5.758 4.695 1 95.44 41 PHE B CA 1
ATOM 3766 C C . PHE B 1 41 ? -17.391 -6.77 5.293 1 95.44 41 PHE B C 1
ATOM 3768 O O . PHE B 1 41 ? -17.344 -7.055 6.492 1 95.44 41 PHE B O 1
ATOM 3775 N N . VAL B 1 42 ? -18.266 -7.215 4.457 1 96.69 42 VAL B N 1
ATOM 3776 C CA . VAL B 1 42 ? -18.984 -8.453 4.746 1 96.69 42 VAL B CA 1
ATOM 3777 C C . VAL B 1 42 ? -18.578 -9.539 3.75 1 96.69 42 VAL B C 1
ATOM 3779 O O . VAL B 1 42 ? -18.656 -9.336 2.537 1 96.69 42 VAL B O 1
ATOM 3782 N N . ALA B 1 43 ? -18.125 -10.617 4.281 1 96.19 43 ALA B N 1
ATOM 3783 C CA . ALA B 1 43 ? -17.641 -11.711 3.441 1 96.19 43 ALA B CA 1
ATOM 3784 C C . ALA B 1 43 ? -18.547 -12.93 3.57 1 96.19 43 ALA B C 1
ATOM 3786 O O . ALA B 1 43 ? -18.656 -13.531 4.645 1 96.19 43 ALA B O 1
ATOM 3787 N N . ASP B 1 44 ? -19.172 -13.312 2.512 1 96.81 44 ASP B N 1
ATOM 3788 C CA . ASP B 1 44 ? -19.984 -14.516 2.443 1 96.81 44 ASP B CA 1
ATOM 3789 C C . ASP B 1 44 ? -19.156 -15.719 2.016 1 96.81 44 ASP B C 1
ATOM 3791 O O . ASP B 1 44 ? -18.953 -15.953 0.822 1 96.81 44 ASP B O 1
ATOM 3795 N N . LEU B 1 45 ? -18.844 -16.547 2.959 1 94.44 45 LEU B N 1
ATOM 3796 C CA . LEU B 1 45 ? -17.984 -17.703 2.68 1 94.44 45 LEU B CA 1
ATOM 3797 C C . LEU B 1 45 ? -18.734 -18.75 1.861 1 94.44 45 LEU B C 1
ATOM 3799 O O . LEU B 1 45 ? -18.109 -19.562 1.171 1 94.44 45 LEU B O 1
ATOM 3803 N N . GLY B 1 46 ? -20.031 -18.734 1.965 1 93.81 46 GLY B N 1
ATOM 3804 C CA . GLY B 1 46 ? -20.828 -19.609 1.112 1 93.81 46 GLY B CA 1
ATOM 3805 C C . GLY B 1 46 ? -20.688 -19.297 -0.364 1 93.81 46 GLY B C 1
ATOM 3806 O O . GLY B 1 46 ? -20.766 -20.188 -1.208 1 93.81 46 GLY B O 1
ATOM 3807 N N . ALA B 1 47 ? -20.531 -18.031 -0.646 1 95.06 47 ALA B N 1
ATOM 3808 C CA . ALA B 1 47 ? -20.344 -17.625 -2.037 1 95.06 47 ALA B CA 1
ATOM 3809 C C . ALA B 1 47 ? -19.062 -18.234 -2.621 1 95.06 47 ALA B C 1
ATOM 3811 O O . ALA B 1 47 ? -19.047 -18.625 -3.789 1 95.06 47 ALA B O 1
ATOM 3812 N N . VAL B 1 48 ? -18.031 -18.312 -1.876 1 94.62 48 VAL B N 1
ATOM 3813 C CA . VAL B 1 48 ? -16.781 -18.922 -2.305 1 94.62 48 VAL B CA 1
ATOM 3814 C C . VAL B 1 48 ? -17.016 -20.391 -2.637 1 94.62 48 VAL B C 1
ATOM 3816 O O . VAL B 1 48 ? -16.562 -20.875 -3.682 1 94.62 48 VAL B O 1
ATOM 3819 N N . MET B 1 49 ? -17.688 -21.031 -1.802 1 92.44 49 MET B N 1
ATOM 3820 C CA . MET B 1 49 ? -18.016 -22.438 -2 1 92.44 49 MET B CA 1
ATOM 3821 C C . MET B 1 49 ? -18.828 -22.625 -3.273 1 92.44 49 MET B C 1
ATOM 3823 O O . MET B 1 49 ? -18.531 -23.531 -4.07 1 92.44 49 MET B O 1
ATOM 3827 N N . ARG B 1 50 ? -19.781 -21.797 -3.43 1 93.06 50 ARG B N 1
ATOM 3828 C CA . ARG B 1 50 ? -20.641 -21.922 -4.602 1 93.06 50 ARG B CA 1
ATOM 3829 C C . ARG B 1 50 ? -19.844 -21.719 -5.887 1 93.06 50 ARG B C 1
ATOM 3831 O O . ARG B 1 50 ? -20.062 -22.422 -6.875 1 93.06 50 ARG B O 1
ATOM 3838 N N . GLN B 1 51 ? -18.953 -20.75 -5.855 1 94 51 GLN B N 1
ATOM 3839 C CA . GLN B 1 51 ? -18.094 -20.531 -7.02 1 94 51 GLN B CA 1
ATOM 3840 C C . GLN B 1 51 ? -17.219 -21.75 -7.297 1 94 51 GLN B C 1
ATOM 3842 O O . GLN B 1 51 ? -17.031 -22.125 -8.453 1 94 51 GLN B O 1
ATOM 3847 N N . HIS B 1 52 ? -16.719 -22.344 -6.285 1 92.88 52 HIS B N 1
ATOM 3848 C CA . HIS B 1 52 ? -15.883 -23.531 -6.426 1 92.88 52 HIS B CA 1
ATOM 3849 C C . HIS B 1 52 ? -16.688 -24.703 -6.988 1 92.88 52 HIS B C 1
ATOM 3851 O O . HIS B 1 52 ? -16.219 -25.391 -7.891 1 92.88 52 HIS B O 1
ATOM 3857 N N . VAL B 1 53 ? -17.828 -24.875 -6.477 1 90.75 53 VAL B N 1
ATOM 3858 C CA . VAL B 1 53 ? -18.688 -25.953 -6.93 1 90.75 53 VAL B CA 1
ATOM 3859 C C . VAL B 1 53 ? -19.062 -25.734 -8.391 1 90.75 53 VAL B C 1
ATOM 3861 O O . VAL B 1 53 ? -19.062 -26.688 -9.188 1 90.75 53 VAL B O 1
ATOM 3864 N N . ARG B 1 54 ? -19.328 -24.547 -8.688 1 92.06 54 ARG B N 1
ATOM 3865 C CA . ARG B 1 54 ? -19.672 -24.203 -10.07 1 92.06 54 ARG B CA 1
ATOM 3866 C C . ARG B 1 54 ? -18.5 -24.516 -11.008 1 92.06 54 ARG B C 1
ATOM 3868 O O . ARG B 1 54 ? -18.703 -25.047 -12.102 1 92.06 54 ARG B O 1
ATOM 3875 N N . TRP B 1 55 ? -17.344 -24.188 -10.602 1 93.69 55 TRP B N 1
ATOM 3876 C CA . TRP B 1 55 ? -16.156 -24.5 -11.398 1 93.69 55 TRP B CA 1
ATOM 3877 C C . TRP B 1 55 ? -16.031 -26 -11.633 1 93.69 55 TRP B C 1
ATOM 3879 O O . TRP B 1 55 ? -15.867 -26.438 -12.773 1 93.69 55 TRP B O 1
ATOM 3889 N N . ARG B 1 56 ? -16.203 -26.781 -10.664 1 90.81 56 ARG B N 1
ATOM 3890 C CA . ARG B 1 56 ? -16.047 -28.234 -10.742 1 90.81 56 ARG B CA 1
ATOM 3891 C C . ARG B 1 56 ? -17.125 -28.844 -11.633 1 90.81 56 ARG B C 1
ATOM 3893 O O . ARG B 1 56 ? -16.891 -29.844 -12.312 1 90.81 56 ARG B O 1
ATOM 3900 N N . ALA B 1 57 ? -18.188 -28.203 -11.602 1 90.69 57 ALA B N 1
ATOM 3901 C CA . ALA B 1 57 ? -19.297 -28.703 -12.406 1 90.69 57 ALA B CA 1
ATOM 3902 C C . ALA B 1 57 ? -19.125 -28.328 -13.875 1 90.69 57 ALA B C 1
ATOM 3904 O O . ALA B 1 57 ? -19.391 -29.141 -14.766 1 90.69 57 ALA B O 1
ATOM 3905 N N . CYS B 1 58 ? -18.672 -27.141 -14.117 1 90.38 58 CYS B N 1
ATOM 3906 C CA . CYS B 1 58 ? -18.609 -26.609 -15.477 1 90.38 58 CYS B CA 1
ATOM 3907 C C . CYS B 1 58 ? -17.297 -27 -16.141 1 90.38 58 CYS B C 1
ATOM 3909 O O . CYS B 1 58 ? -17.234 -27.141 -17.359 1 90.38 58 CYS B O 1
ATOM 3911 N N . VAL B 1 59 ? -16.281 -27.094 -15.328 1 90.56 59 VAL B N 1
ATOM 3912 C CA . VAL B 1 59 ? -14.93 -27.312 -15.852 1 90.56 59 VAL B CA 1
ATOM 3913 C C . VAL B 1 59 ? -14.242 -28.422 -15.07 1 90.56 59 VAL B C 1
ATOM 3915 O O . VAL B 1 59 ? -13.141 -28.234 -14.539 1 90.56 59 VAL B O 1
ATOM 3918 N N . PRO B 1 60 ? -14.727 -29.594 -15.117 1 90.56 60 PRO B N 1
ATOM 3919 C CA . PRO B 1 60 ? -14.234 -30.656 -14.234 1 90.56 60 PRO B CA 1
ATOM 3920 C C . PRO B 1 60 ? -12.82 -31.125 -14.602 1 90.56 60 PRO B C 1
ATOM 3922 O O . PRO B 1 60 ? -12.102 -31.641 -13.75 1 90.56 60 PRO B O 1
ATOM 3925 N N . GLN B 1 61 ? -12.422 -30.891 -15.789 1 93.56 61 GLN B N 1
ATOM 3926 C CA . GLN B 1 61 ? -11.141 -31.422 -16.25 1 93.56 61 GLN B CA 1
ATOM 3927 C C . GLN B 1 61 ? -9.984 -30.531 -15.82 1 93.56 61 GLN B C 1
ATOM 3929 O O . GLN B 1 61 ? -8.82 -30.938 -15.883 1 93.56 61 GLN B O 1
ATOM 3934 N N . ILE B 1 62 ? -10.305 -29.391 -15.445 1 94.62 62 ILE B N 1
ATOM 3935 C CA . ILE B 1 62 ? -9.266 -28.422 -15.109 1 94.62 62 ILE B CA 1
ATOM 3936 C C . ILE B 1 62 ? -9.242 -28.203 -13.594 1 94.62 62 ILE B C 1
ATOM 3938 O O . ILE B 1 62 ? -10.211 -27.719 -13.016 1 94.62 62 ILE B O 1
ATOM 3942 N N . ARG B 1 63 ? -8.164 -28.547 -12.984 1 95.5 63 ARG B N 1
ATOM 3943 C CA . ARG B 1 63 ? -8.023 -28.375 -11.539 1 95.5 63 ARG B CA 1
ATOM 3944 C C . ARG B 1 63 ? -7.758 -26.906 -11.188 1 95.5 63 ARG B C 1
ATOM 3946 O O . ARG B 1 63 ? -6.859 -26.281 -11.75 1 95.5 63 ARG B O 1
ATOM 3953 N N . PRO B 1 64 ? -8.492 -26.359 -10.203 1 95.88 64 PRO B N 1
ATOM 3954 C CA . PRO B 1 64 ? -8.297 -24.953 -9.836 1 95.88 64 PRO B CA 1
ATOM 3955 C C . PRO B 1 64 ? -7.156 -24.75 -8.844 1 95.88 64 PRO B C 1
ATOM 3957 O O . PRO B 1 64 ? -7.016 -25.531 -7.895 1 95.88 64 PRO B O 1
ATOM 3960 N N . TYR B 1 65 ? -6.355 -23.781 -9.094 1 97.25 65 TYR B N 1
ATOM 3961 C CA . TYR B 1 65 ? -5.367 -23.234 -8.172 1 97.25 65 TYR B CA 1
ATOM 3962 C C . TYR B 1 65 ? -5.68 -21.781 -7.836 1 97.25 65 TYR B C 1
ATOM 3964 O O . TYR B 1 65 ? -5.918 -20.969 -8.734 1 97.25 65 TYR B O 1
ATOM 3972 N N . TYR B 1 66 ? -5.637 -21.484 -6.566 1 96.25 66 TYR B N 1
ATOM 3973 C CA . TYR B 1 66 ? -5.98 -20.125 -6.137 1 96.25 66 TYR B CA 1
ATOM 3974 C C . TYR B 1 66 ? -4.73 -19.266 -5.984 1 96.25 66 TYR B C 1
ATOM 3976 O O . TYR B 1 66 ? -3.775 -19.672 -5.312 1 96.25 66 TYR B O 1
ATOM 3984 N N . ALA B 1 67 ? -4.785 -18.047 -6.621 1 93.5 67 ALA B N 1
ATOM 3985 C CA . ALA B 1 67 ? -3.717 -17.062 -6.438 1 93.5 67 ALA B CA 1
ATOM 3986 C C . ALA B 1 67 ? -3.863 -16.328 -5.109 1 93.5 67 ALA B C 1
ATOM 3988 O O . ALA B 1 67 ? -4.68 -15.414 -4.98 1 93.5 67 ALA B O 1
ATOM 3989 N N . VAL B 1 68 ? -2.965 -16.578 -4.18 1 92.81 68 VAL B N 1
ATOM 3990 C CA . VAL B 1 68 ? -3.092 -16.094 -2.809 1 92.81 68 VAL B CA 1
ATOM 3991 C C . VAL B 1 68 ? -2.99 -14.578 -2.785 1 92.81 68 VAL B C 1
ATOM 3993 O O . VAL B 1 68 ? -3.645 -13.914 -1.974 1 92.81 68 VAL B O 1
ATOM 3996 N N . ARG B 1 69 ? -2.283 -13.992 -3.684 1 87.62 69 ARG B N 1
ATOM 3997 C CA . ARG B 1 69 ? -2.059 -12.547 -3.736 1 87.62 69 ARG B CA 1
ATOM 3998 C C . ARG B 1 69 ? -3.361 -11.805 -4.004 1 87.62 69 ARG B C 1
ATOM 4000 O O . ARG B 1 69 ? -3.449 -10.594 -3.771 1 87.62 69 ARG B O 1
ATOM 4007 N N . CYS B 1 70 ? -4.34 -12.5 -4.547 1 87.88 70 CYS B N 1
ATOM 4008 C CA . CYS B 1 70 ? -5.625 -11.883 -4.863 1 87.88 70 CYS B CA 1
ATOM 4009 C C . CYS B 1 70 ? -6.359 -11.469 -3.596 1 87.88 70 CYS B C 1
ATOM 4011 O O . CYS B 1 70 ? -6.961 -10.398 -3.543 1 87.88 70 CYS B O 1
ATOM 4013 N N . ASN B 1 71 ? -6.375 -12.219 -2.699 1 90.62 71 ASN B N 1
ATOM 4014 C CA . ASN B 1 71 ? -6.969 -12.062 -1.376 1 90.62 71 ASN B CA 1
ATOM 4015 C C . ASN B 1 71 ? -6.441 -13.094 -0.392 1 90.62 71 ASN B C 1
ATOM 4017 O O . ASN B 1 71 ? -6.734 -14.289 -0.519 1 90.62 71 ASN B O 1
ATOM 4021 N N . SER B 1 72 ? -5.73 -12.68 0.63 1 89.5 72 SER B N 1
ATOM 4022 C CA . SER B 1 72 ? -5.039 -13.609 1.52 1 89.5 72 SER B CA 1
ATOM 4023 C C . SER B 1 72 ? -5.746 -13.711 2.867 1 89.5 72 SER B C 1
ATOM 4025 O O . SER B 1 72 ? -5.117 -14.031 3.879 1 89.5 72 SER B O 1
ATOM 4027 N N . SER B 1 73 ? -7.035 -13.344 2.902 1 88.25 73 SER B N 1
ATOM 4028 C CA . SER B 1 73 ? -7.781 -13.492 4.148 1 88.25 73 SER B CA 1
ATOM 4029 C C . SER B 1 73 ? -7.719 -14.922 4.664 1 88.25 73 SER B C 1
ATOM 4031 O O . SER B 1 73 ? -8.023 -15.867 3.932 1 88.25 73 SER B O 1
ATOM 4033 N N . PRO B 1 74 ? -7.41 -15.07 5.934 1 86 74 PRO B N 1
ATOM 4034 C CA . PRO B 1 74 ? -7.18 -16.422 6.461 1 86 74 PRO B CA 1
ATOM 4035 C C . PRO B 1 74 ? -8.422 -17.312 6.379 1 86 74 PRO B C 1
ATOM 4037 O O . PRO B 1 74 ? -8.32 -18.484 6.027 1 86 74 PRO B O 1
ATOM 4040 N N . ALA B 1 75 ? -9.602 -16.75 6.715 1 89.62 75 ALA B N 1
ATOM 4041 C CA . ALA B 1 75 ? -10.828 -17.547 6.664 1 89.62 75 ALA B CA 1
ATOM 4042 C C . ALA B 1 75 ? -11.102 -18.031 5.242 1 89.62 75 ALA B C 1
ATOM 4044 O O . ALA B 1 75 ? -11.562 -19.156 5.051 1 89.62 75 ALA B O 1
ATOM 4045 N N . LEU B 1 76 ? -10.797 -17.219 4.324 1 91.81 76 LEU B N 1
ATOM 4046 C CA . LEU B 1 76 ? -10.969 -17.562 2.918 1 91.81 76 LEU B CA 1
ATOM 4047 C C . LEU B 1 76 ? -10.023 -18.688 2.514 1 91.81 76 LEU B C 1
ATOM 4049 O O . LEU B 1 76 ? -10.445 -19.656 1.874 1 91.81 76 LEU B O 1
ATOM 4053 N N . ILE B 1 77 ? -8.758 -18.562 2.914 1 91.81 77 ILE B N 1
ATOM 4054 C CA . ILE B 1 77 ? -7.75 -19.578 2.596 1 91.81 77 ILE B CA 1
ATOM 4055 C C . ILE B 1 77 ? -8.148 -20.922 3.201 1 91.81 77 ILE B C 1
ATOM 4057 O O . ILE B 1 77 ? -8.023 -21.953 2.555 1 91.81 77 ILE B O 1
ATOM 4061 N N . GLU B 1 78 ? -8.656 -20.875 4.359 1 91.12 78 GLU B N 1
ATOM 4062 C CA . GLU B 1 78 ? -9.062 -22.109 5.039 1 91.12 78 GLU B CA 1
ATOM 4063 C C . GLU B 1 78 ? -10.211 -22.781 4.301 1 91.12 78 GLU B C 1
ATOM 4065 O O . GLU B 1 78 ? -10.211 -24.016 4.141 1 91.12 78 GLU B O 1
ATOM 4070 N N . VAL B 1 79 ? -11.172 -22.016 3.854 1 91.62 79 VAL B N 1
ATOM 4071 C CA . VAL B 1 79 ? -12.305 -22.562 3.117 1 91.62 79 VAL B CA 1
ATOM 4072 C C . VAL B 1 79 ? -11.82 -23.188 1.81 1 91.62 79 VAL B C 1
ATOM 4074 O O . VAL B 1 79 ? -12.203 -24.312 1.472 1 91.62 79 VAL B O 1
ATOM 4077 N N . LEU B 1 80 ? -10.992 -22.516 1.1 1 93.88 80 LEU B N 1
ATOM 4078 C CA . LEU B 1 80 ? -10.484 -23 -0.177 1 93.88 80 LEU B CA 1
ATOM 4079 C C . LEU B 1 80 ? -9.641 -24.266 0.02 1 93.88 80 LEU B C 1
ATOM 4081 O O . LEU B 1 80 ? -9.703 -25.188 -0.785 1 93.88 80 LEU B O 1
ATOM 4085 N N . ALA B 1 81 ? -8.875 -24.281 1.08 1 92.69 81 ALA B N 1
ATOM 4086 C CA . ALA B 1 81 ? -8.094 -25.469 1.414 1 92.69 81 ALA B CA 1
ATOM 4087 C C . ALA B 1 81 ? -9 -26.656 1.678 1 92.69 81 ALA B C 1
ATOM 4089 O O . ALA B 1 81 ? -8.758 -27.766 1.176 1 92.69 81 ALA B O 1
ATOM 4090 N N . ALA B 1 82 ? -10.031 -26.406 2.395 1 88.81 82 ALA B N 1
ATOM 4091 C CA . ALA B 1 82 ? -10.969 -27.469 2.742 1 88.81 82 ALA B CA 1
ATOM 4092 C C . ALA B 1 82 ? -11.664 -28.016 1.499 1 88.81 82 ALA B C 1
ATOM 4094 O O . ALA B 1 82 ? -12.016 -29.188 1.445 1 88.81 82 ALA B O 1
ATOM 4095 N N . LEU B 1 83 ? -11.82 -27.188 0.524 1 90.25 83 LEU B N 1
ATOM 4096 C CA . LEU B 1 83 ? -12.492 -27.578 -0.708 1 90.25 83 LEU B CA 1
ATOM 4097 C C . LEU B 1 83 ? -11.539 -28.312 -1.646 1 90.25 83 LEU B C 1
ATOM 4099 O O . LEU B 1 83 ? -11.945 -28.766 -2.715 1 90.25 83 LEU B O 1
ATOM 4103 N N . GLY B 1 84 ? -10.219 -28.328 -1.297 1 90.81 84 GLY B N 1
ATOM 4104 C CA . GLY B 1 84 ? -9.25 -29.078 -2.072 1 90.81 84 GLY B CA 1
ATOM 4105 C C . GLY B 1 84 ? -8.617 -28.281 -3.188 1 90.81 84 GLY B C 1
ATOM 4106 O O . GLY B 1 84 ? -8.039 -28.844 -4.117 1 90.81 84 GLY B O 1
ATOM 4107 N N . THR B 1 85 ? -8.711 -27.016 -3.07 1 94.88 85 THR B N 1
ATOM 4108 C CA . THR B 1 85 ? -8.102 -26.125 -4.055 1 94.88 85 THR B CA 1
ATOM 4109 C C . THR B 1 85 ? -6.586 -26.125 -3.92 1 94.88 85 THR B C 1
ATOM 4111 O O . THR B 1 85 ? -6.055 -26.219 -2.811 1 94.88 85 THR B O 1
ATOM 4114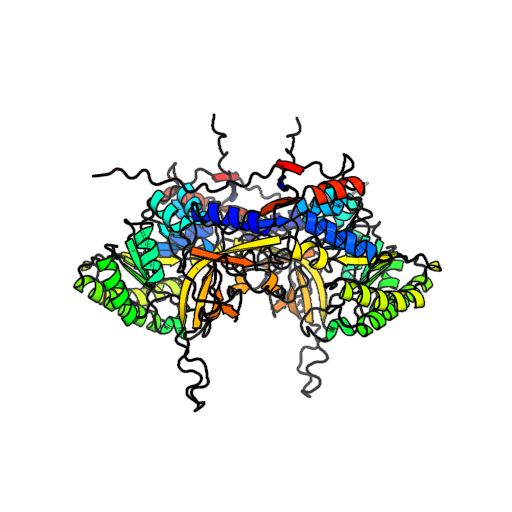 N N . GLY B 1 86 ? -5.883 -26.125 -5.059 1 97.25 86 GLY B N 1
ATOM 4115 C CA . GLY B 1 86 ? -4.465 -25.812 -5.016 1 97.25 86 GLY B CA 1
ATOM 4116 C C . GLY B 1 86 ? -4.188 -24.344 -4.824 1 97.25 86 GLY B C 1
ATOM 4117 O O . GLY B 1 86 ? -5.094 -23.516 -4.938 1 97.25 86 GLY B O 1
ATOM 4118 N N . PHE B 1 87 ? -2.91 -24.062 -4.477 1 97.75 87 PHE B N 1
ATOM 4119 C CA . PHE B 1 87 ? -2.592 -22.672 -4.199 1 97.75 87 PHE B CA 1
ATOM 4120 C C . PHE B 1 87 ? -1.352 -22.234 -4.973 1 97.75 87 PHE B C 1
ATOM 4122 O O . PHE B 1 87 ? -0.391 -23 -5.098 1 97.75 87 PHE B O 1
ATOM 4129 N N . MET B 1 88 ? -1.446 -21.094 -5.508 1 96.62 88 MET B N 1
ATOM 4130 C CA . MET B 1 88 ? -0.301 -20.406 -6.098 1 96.62 88 MET B CA 1
ATOM 4131 C C . MET B 1 88 ? 0.209 -19.312 -5.168 1 96.62 88 MET B C 1
ATOM 4133 O O . MET B 1 88 ? -0.542 -18.406 -4.797 1 96.62 88 MET B O 1
ATOM 4137 N N . CYS B 1 89 ? 1.455 -19.406 -4.789 1 94.75 89 CYS B N 1
ATOM 4138 C CA . CYS B 1 89 ? 2.086 -18.453 -3.885 1 94.75 89 CYS B CA 1
ATOM 4139 C C . CYS B 1 89 ? 3.229 -17.719 -4.578 1 94.75 89 CYS B C 1
ATOM 4141 O O . CYS B 1 89 ? 3.908 -18.297 -5.438 1 94.75 89 CYS B O 1
ATOM 4143 N N . THR B 1 90 ? 3.469 -16.484 -4.137 1 91.44 90 THR B N 1
ATOM 4144 C CA . THR B 1 90 ? 4.488 -15.695 -4.828 1 91.44 90 THR B CA 1
ATOM 4145 C C . THR B 1 90 ? 5.602 -15.289 -3.867 1 91.44 90 THR B C 1
ATOM 4147 O O . THR B 1 90 ? 6.598 -14.703 -4.281 1 91.44 90 THR B O 1
ATOM 4150 N N . ASN B 1 91 ? 5.465 -15.562 -2.641 1 89.88 91 ASN B N 1
ATOM 4151 C CA . ASN B 1 91 ? 6.496 -15.234 -1.665 1 89.88 91 ASN B CA 1
ATOM 4152 C C . ASN B 1 91 ? 6.438 -16.156 -0.452 1 89.88 91 ASN B C 1
ATOM 4154 O O . ASN B 1 91 ? 5.531 -16.984 -0.342 1 89.88 91 ASN B O 1
ATOM 4158 N N . LYS B 1 92 ? 7.363 -15.984 0.41 1 91.31 92 LYS B N 1
ATOM 4159 C CA . LYS B 1 92 ? 7.516 -16.859 1.571 1 91.31 92 LYS B CA 1
ATOM 4160 C C . LYS B 1 92 ? 6.32 -16.734 2.514 1 91.31 92 LYS B C 1
ATOM 4162 O O . LYS B 1 92 ? 5.828 -17.719 3.043 1 91.31 92 LYS B O 1
ATOM 4167 N N . SER B 1 93 ? 5.871 -15.523 2.732 1 88.62 93 SER B N 1
ATOM 4168 C CA . SER B 1 93 ? 4.758 -15.297 3.646 1 88.62 93 SER B CA 1
ATOM 4169 C C . SER B 1 93 ? 3.51 -16.047 3.191 1 88.62 93 SER B C 1
ATOM 4171 O O . SER B 1 93 ? 2.789 -16.625 4.012 1 88.62 93 SER B O 1
ATOM 4173 N N . GLU B 1 94 ? 3.273 -16.062 1.964 1 92.38 94 GLU B N 1
ATOM 4174 C CA . GLU B 1 94 ? 2.141 -16.797 1.413 1 92.38 94 GLU B CA 1
ATOM 4175 C C . GLU B 1 94 ? 2.324 -18.312 1.592 1 92.38 94 GLU B C 1
ATOM 4177 O O . GLU B 1 94 ? 1.38 -19.016 1.947 1 92.38 94 GLU B O 1
ATOM 4182 N N . LEU B 1 95 ? 3.549 -18.766 1.309 1 95.12 95 LEU B N 1
ATOM 4183 C CA . LEU B 1 95 ? 3.848 -20.172 1.482 1 95.12 95 LEU B CA 1
ATOM 4184 C C . LEU B 1 95 ? 3.57 -20.625 2.916 1 95.12 95 LEU B C 1
ATOM 4186 O O . LEU B 1 95 ? 2.9 -21.625 3.139 1 95.12 95 LEU B O 1
ATOM 4190 N N . GLU B 1 96 ? 4.02 -19.797 3.809 1 92.81 96 GLU B N 1
ATOM 4191 C CA . GLU B 1 96 ? 3.832 -20.094 5.227 1 92.81 96 GLU B CA 1
ATOM 4192 C C . GLU B 1 96 ? 2.354 -20.109 5.598 1 92.81 96 GLU B C 1
ATOM 4194 O O . GLU B 1 96 ? 1.889 -21.016 6.293 1 92.81 96 GLU B O 1
ATOM 4199 N N . MET B 1 97 ? 1.658 -19.188 5.078 1 90.31 97 MET B N 1
ATOM 4200 C CA . MET B 1 97 ? 0.236 -19.062 5.383 1 90.31 97 MET B CA 1
ATOM 4201 C C . MET B 1 97 ? -0.542 -20.266 4.867 1 90.31 97 MET B C 1
ATOM 4203 O O . MET B 1 97 ? -1.312 -20.875 5.609 1 90.31 97 MET B O 1
ATOM 4207 N N . VAL B 1 98 ? -0.329 -20.609 3.637 1 94.38 98 VAL B N 1
ATOM 4208 C CA . VAL B 1 98 ? -1.063 -21.703 3.006 1 94.38 98 VAL B CA 1
ATOM 4209 C C . VAL B 1 98 ? -0.724 -23.016 3.697 1 94.38 98 VAL B C 1
ATOM 4211 O O . VAL B 1 98 ? -1.615 -23.812 4.016 1 94.38 98 VAL B O 1
ATOM 4214 N N . GLN B 1 99 ? 0.522 -23.188 4.02 1 94.94 99 GLN B N 1
ATOM 4215 C CA . GLN B 1 99 ? 0.942 -24.438 4.656 1 94.94 99 GLN B CA 1
ATOM 4216 C C . GLN B 1 99 ? 0.405 -24.531 6.082 1 94.94 99 GLN B C 1
ATOM 4218 O O . GLN B 1 99 ? 0.092 -25.625 6.559 1 94.94 99 GLN B O 1
ATOM 4223 N N . SER B 1 100 ? 0.281 -23.422 6.719 1 91.44 100 SER B N 1
ATOM 4224 C CA . SER B 1 100 ? -0.243 -23.406 8.078 1 91.44 100 SER B CA 1
ATOM 4225 C C . SER B 1 100 ? -1.696 -23.875 8.117 1 91.44 100 SER B C 1
ATOM 4227 O O . SER B 1 100 ? -2.203 -24.25 9.172 1 91.44 100 SER B O 1
ATOM 4229 N N . HIS B 1 101 ? -2.34 -23.891 7.004 1 90.31 101 HIS B N 1
ATOM 4230 C CA . HIS B 1 101 ? -3.723 -24.344 6.918 1 90.31 101 HIS B CA 1
ATOM 4231 C C . HIS B 1 101 ? -3.799 -25.797 6.449 1 90.31 101 HIS B C 1
ATOM 4233 O O . HIS B 1 101 ? -4.867 -26.266 6.055 1 90.31 101 HIS B O 1
ATOM 4239 N N . GLY B 1 102 ? -2.682 -26.453 6.367 1 90.75 102 GLY B N 1
ATOM 4240 C CA . GLY B 1 102 ? -2.645 -27.891 6.137 1 90.75 102 GLY B CA 1
ATOM 4241 C C . GLY B 1 102 ? -2.633 -28.266 4.664 1 90.75 102 GLY B C 1
ATOM 4242 O O . GLY B 1 102 ? -2.859 -29.422 4.305 1 90.75 102 GLY B O 1
ATOM 4243 N N . VAL B 1 103 ? -2.389 -27.391 3.828 1 94.69 103 VAL B N 1
ATOM 4244 C CA . VAL B 1 103 ? -2.326 -27.688 2.4 1 94.69 103 VAL B CA 1
ATOM 4245 C C . VAL B 1 103 ? -1.062 -28.484 2.09 1 94.69 103 VAL B C 1
ATOM 4247 O O . VAL B 1 103 ? 0.043 -28.078 2.459 1 94.69 103 VAL B O 1
ATOM 4250 N N . PRO B 1 104 ? -1.231 -29.609 1.491 1 96.19 104 PRO B N 1
ATOM 4251 C CA . PRO B 1 104 ? -0.044 -30.391 1.121 1 96.19 104 PRO B CA 1
ATOM 4252 C C . PRO B 1 104 ? 0.871 -29.641 0.154 1 96.19 104 PRO B C 1
ATOM 4254 O O . PRO B 1 104 ? 0.39 -28.906 -0.716 1 96.19 104 PRO B O 1
ATOM 4257 N N . SER B 1 105 ? 2.191 -29.828 0.269 1 97.31 105 SER B N 1
ATOM 4258 C CA . SER B 1 105 ? 3.186 -29.141 -0.543 1 97.31 105 SER B CA 1
ATOM 4259 C C . SER B 1 105 ? 2.984 -29.422 -2.027 1 97.31 105 SER B C 1
ATOM 4261 O O . SER B 1 105 ? 3.26 -28.562 -2.873 1 97.31 105 SER B O 1
ATOM 4263 N N . GLU B 1 106 ? 2.465 -30.625 -2.33 1 96.56 106 GLU B N 1
ATOM 4264 C CA . GLU B 1 106 ? 2.268 -31.016 -3.725 1 96.56 106 GLU B CA 1
ATOM 4265 C C . GLU B 1 106 ? 1.154 -30.188 -4.371 1 96.56 106 GLU B C 1
ATOM 4267 O O . GLU B 1 106 ? 1.021 -30.172 -5.598 1 96.56 106 GLU B O 1
ATOM 4272 N N . ASP B 1 107 ? 0.322 -29.547 -3.531 1 97.44 107 ASP B N 1
ATOM 4273 C CA . ASP B 1 107 ? -0.785 -28.75 -4.035 1 97.44 107 ASP B CA 1
ATOM 4274 C C . ASP B 1 107 ? -0.431 -27.25 -4.02 1 97.44 107 ASP B C 1
ATOM 4276 O O . ASP B 1 107 ? -1.315 -26.406 -4.098 1 97.44 107 ASP B O 1
ATOM 4280 N N . ILE B 1 108 ? 0.851 -26.969 -3.891 1 98.31 108 ILE B N 1
ATOM 4281 C CA . ILE B 1 108 ? 1.309 -25.578 -3.865 1 98.31 108 ILE B CA 1
ATOM 4282 C C . ILE B 1 108 ? 2.287 -25.344 -5.012 1 98.31 108 ILE B C 1
ATOM 4284 O O . ILE B 1 108 ? 3.209 -26.125 -5.227 1 98.31 108 ILE B O 1
ATOM 4288 N N . ILE B 1 109 ? 2.027 -24.328 -5.777 1 98.31 109 ILE B N 1
ATOM 4289 C CA . ILE B 1 109 ? 2.945 -23.875 -6.816 1 98.31 109 ILE B CA 1
ATOM 4290 C C . ILE B 1 109 ? 3.574 -22.547 -6.402 1 98.31 109 ILE B C 1
ATOM 4292 O O . ILE B 1 109 ? 2.865 -21.609 -6.055 1 98.31 109 ILE B O 1
ATOM 4296 N N . TYR B 1 110 ? 4.891 -22.562 -6.262 1 97.44 110 TYR B N 1
ATOM 4297 C CA . TYR B 1 110 ? 5.602 -21.312 -6.016 1 97.44 110 TYR B CA 1
ATOM 4298 C C . TYR B 1 110 ? 5.832 -20.562 -7.32 1 97.44 110 TYR B C 1
ATOM 4300 O O . TYR B 1 110 ? 6.738 -20.891 -8.086 1 97.44 110 TYR B O 1
ATOM 4308 N N . SER B 1 111 ? 5.008 -19.562 -7.465 1 93.38 111 SER B N 1
ATOM 4309 C CA . SER B 1 111 ? 5.016 -18.812 -8.711 1 93.38 111 SER B CA 1
ATOM 4310 C C . SER B 1 111 ? 5.875 -17.547 -8.586 1 93.38 111 SER B C 1
ATOM 4312 O O . SER B 1 111 ? 6.645 -17.406 -7.641 1 93.38 111 SER B O 1
ATOM 4314 N N . GLY B 1 112 ? 5.883 -16.797 -9.539 1 84.62 112 GLY B N 1
ATOM 4315 C CA . GLY B 1 112 ? 6.684 -15.578 -9.578 1 84.62 112 GLY B CA 1
ATOM 4316 C C . GLY B 1 112 ? 7.895 -15.695 -10.484 1 84.62 112 GLY B C 1
ATOM 4317 O O . GLY B 1 112 ? 8.516 -16.75 -10.562 1 84.62 112 GLY B O 1
ATOM 4318 N N . GLY B 1 113 ? 8.227 -14.594 -11.07 1 78.81 113 GLY B N 1
ATOM 4319 C CA . GLY B 1 113 ? 9.297 -14.609 -12.047 1 78.81 113 GLY B CA 1
ATOM 4320 C C . GLY B 1 113 ? 10.656 -14.289 -11.445 1 78.81 113 GLY B C 1
ATOM 4321 O O . GLY B 1 113 ? 11.695 -14.648 -12.016 1 78.81 113 GLY B O 1
ATOM 4322 N N . CYS B 1 114 ? 10.656 -13.586 -10.336 1 87.81 114 CYS B N 1
ATOM 4323 C CA . CYS B 1 114 ? 11.898 -13.172 -9.695 1 87.81 114 CYS B CA 1
ATOM 4324 C C . CYS B 1 114 ? 11.867 -13.469 -8.203 1 87.81 114 CYS B C 1
ATOM 4326 O O . CYS B 1 114 ? 11.633 -12.57 -7.391 1 87.81 114 CYS B O 1
ATOM 4328 N N . LYS B 1 115 ? 12.219 -14.695 -7.918 1 91.75 115 LYS B N 1
ATOM 4329 C CA . LYS B 1 115 ? 12.102 -15.141 -6.535 1 91.75 115 LYS B CA 1
ATOM 4330 C C . LYS B 1 115 ? 13.336 -14.766 -5.727 1 91.75 115 LYS B C 1
ATOM 4332 O O . LYS B 1 115 ? 14.453 -14.734 -6.262 1 91.75 115 LYS B O 1
ATOM 4337 N N . GLN B 1 116 ? 13.117 -14.492 -4.512 1 90.06 116 GLN B N 1
ATOM 4338 C CA . GLN B 1 116 ? 14.234 -14.258 -3.6 1 90.06 116 GLN B CA 1
ATOM 4339 C C . GLN B 1 116 ? 14.898 -15.57 -3.201 1 90.06 116 GLN B C 1
ATOM 4341 O O . GLN B 1 116 ? 14.227 -16.578 -2.994 1 90.06 116 GLN B O 1
ATOM 4346 N N . LEU B 1 117 ? 16.203 -15.492 -3.039 1 88.88 117 LEU B N 1
ATOM 4347 C CA . LEU B 1 117 ? 16.984 -16.672 -2.695 1 88.88 117 LEU B CA 1
ATOM 4348 C C . LEU B 1 117 ? 16.453 -17.328 -1.419 1 88.88 117 LEU B C 1
ATOM 4350 O O . LEU B 1 117 ? 16.266 -18.531 -1.362 1 88.88 117 LEU B O 1
ATOM 4354 N N . SER B 1 118 ? 16.172 -16.469 -0.473 1 88.25 118 SER B N 1
ATOM 4355 C CA . SER B 1 118 ? 15.703 -16.984 0.811 1 88.25 118 SER B CA 1
ATOM 4356 C C . SER B 1 118 ? 14.344 -17.656 0.67 1 88.25 118 SER B C 1
ATOM 4358 O O . SER B 1 118 ? 14.047 -18.625 1.391 1 88.25 118 SER B O 1
ATOM 4360 N N . HIS B 1 119 ? 13.578 -17.203 -0.231 1 93.19 119 HIS B N 1
ATOM 4361 C CA . HIS B 1 119 ? 12.258 -17.797 -0.443 1 93.19 119 HIS B CA 1
ATOM 4362 C C . HIS B 1 119 ? 12.367 -19.156 -1.135 1 93.19 119 HIS B C 1
ATOM 4364 O O . HIS B 1 119 ? 11.617 -20.078 -0.815 1 93.19 119 HIS B O 1
ATOM 4370 N N . ILE B 1 120 ? 13.312 -19.266 -2.031 1 95.19 120 ILE B N 1
ATOM 4371 C CA . ILE B 1 120 ? 13.539 -20.547 -2.699 1 95.19 120 ILE B CA 1
ATOM 4372 C C . ILE B 1 120 ? 14.039 -21.578 -1.687 1 95.19 120 ILE B C 1
ATOM 4374 O O . ILE B 1 120 ? 13.578 -22.719 -1.674 1 95.19 120 ILE B O 1
ATOM 4378 N N . LYS B 1 121 ? 14.93 -21.141 -0.849 1 93.56 121 LYS B N 1
ATOM 4379 C CA . LYS B 1 121 ? 15.445 -22.016 0.188 1 93.56 121 LYS B CA 1
ATOM 4380 C C . LYS B 1 121 ? 14.336 -22.5 1.116 1 93.56 121 LYS B C 1
ATOM 4382 O O . LYS B 1 121 ? 14.305 -23.656 1.513 1 93.56 121 LYS B O 1
ATOM 4387 N N . TYR B 1 122 ? 13.523 -21.594 1.399 1 94.5 122 TYR B N 1
ATOM 4388 C CA . TYR B 1 122 ? 12.383 -21.953 2.238 1 94.5 122 TYR B CA 1
ATOM 4389 C C . TYR B 1 122 ? 11.5 -22.984 1.544 1 94.5 122 TYR B C 1
ATOM 4391 O O . TYR B 1 122 ? 11.07 -23.953 2.162 1 94.5 122 TYR B O 1
ATOM 4399 N N . ALA B 1 123 ? 11.188 -22.719 0.302 1 97.38 123 ALA B N 1
ATOM 4400 C CA . ALA B 1 123 ? 10.391 -23.672 -0.468 1 97.38 123 ALA B CA 1
ATOM 4401 C C . ALA B 1 123 ? 11.031 -25.062 -0.453 1 97.38 123 ALA B C 1
ATOM 4403 O O . ALA B 1 123 ? 10.344 -26.062 -0.288 1 97.38 123 ALA B O 1
ATOM 4404 N N . ALA B 1 124 ? 12.328 -25.094 -0.58 1 97.56 124 ALA B N 1
ATOM 4405 C CA . ALA B 1 124 ? 13.07 -26.344 -0.534 1 97.56 124 ALA B CA 1
ATOM 4406 C C . ALA B 1 124 ? 12.906 -27.031 0.825 1 97.56 124 ALA B C 1
ATOM 4408 O O . ALA B 1 124 ? 12.617 -28.219 0.9 1 97.56 124 ALA B O 1
ATOM 4409 N N . LYS B 1 125 ? 13.055 -26.25 1.821 1 96.5 125 LYS B N 1
ATOM 4410 C CA . LYS B 1 125 ? 12.977 -26.75 3.188 1 96.5 125 LYS B CA 1
ATOM 4411 C C . LYS B 1 125 ? 11.602 -27.344 3.479 1 96.5 125 LYS B C 1
ATOM 4413 O O . LYS B 1 125 ? 11.484 -28.344 4.18 1 96.5 125 LYS B O 1
ATOM 4418 N N . CYS B 1 126 ? 10.57 -26.781 2.887 1 96.56 126 CYS B N 1
ATOM 4419 C CA . CYS B 1 126 ? 9.203 -27.203 3.184 1 96.56 126 CYS B CA 1
ATOM 4420 C C . CYS B 1 126 ? 8.656 -28.109 2.092 1 96.56 126 CYS B C 1
ATOM 4422 O O . CYS B 1 126 ? 7.457 -28.391 2.047 1 96.56 126 CYS B O 1
ATOM 4424 N N . SER B 1 127 ? 9.422 -28.484 1.175 1 97.38 127 SER B N 1
ATOM 4425 C CA . SER B 1 127 ? 9.141 -29.469 0.14 1 97.38 127 SER B CA 1
ATOM 4426 C C . SER B 1 127 ? 8.086 -28.953 -0.839 1 97.38 127 SER B C 1
ATOM 4428 O O . SER B 1 127 ? 7.23 -29.719 -1.292 1 97.38 127 SER B O 1
ATOM 4430 N N . VAL B 1 128 ? 8.055 -27.703 -0.978 1 98.38 128 VAL B N 1
ATOM 4431 C CA . VAL B 1 128 ? 7.324 -27.156 -2.111 1 98.38 128 VAL B CA 1
ATOM 4432 C C . VAL B 1 128 ? 8.172 -27.25 -3.375 1 98.38 128 VAL B C 1
ATOM 4434 O O . VAL B 1 128 ? 9.039 -26.406 -3.621 1 98.38 128 VAL B O 1
ATOM 4437 N N . ASP B 1 129 ? 7.871 -28.188 -4.188 1 98.56 129 ASP B N 1
ATOM 4438 C CA . ASP B 1 129 ? 8.812 -28.547 -5.238 1 98.56 129 ASP B CA 1
ATOM 4439 C C . ASP B 1 129 ? 8.398 -27.938 -6.578 1 98.56 129 ASP B C 1
ATOM 4441 O O . ASP B 1 129 ? 9.211 -27.844 -7.5 1 98.56 129 ASP B O 1
ATOM 4445 N N . LEU B 1 130 ? 7.137 -27.609 -6.754 1 98.62 130 LEU B N 1
ATOM 4446 C CA . LEU B 1 130 ? 6.68 -27.047 -8.016 1 98.62 130 LEU B CA 1
ATOM 4447 C C . LEU B 1 130 ? 6.977 -25.547 -8.07 1 98.62 130 LEU B C 1
ATOM 4449 O O . LEU B 1 130 ? 6.438 -24.781 -7.27 1 98.62 130 LEU B O 1
ATOM 4453 N N . LEU B 1 131 ? 7.848 -25.094 -8.945 1 98.38 131 LEU B N 1
ATOM 4454 C CA . LEU B 1 131 ? 8.211 -23.688 -9.117 1 98.38 131 LEU B CA 1
ATOM 4455 C C . LEU B 1 131 ? 8.039 -23.266 -10.57 1 98.38 131 LEU B C 1
ATOM 4457 O O . LEU B 1 131 ? 8.234 -24.062 -11.484 1 98.38 131 LEU B O 1
ATOM 4461 N N . VAL B 1 132 ? 7.746 -22.016 -10.773 1 96.56 132 VAL B N 1
ATOM 4462 C CA . VAL B 1 132 ? 7.676 -21.453 -12.109 1 96.56 132 VAL B CA 1
ATOM 4463 C C . VAL B 1 132 ? 9.023 -20.828 -12.484 1 96.56 132 VAL B C 1
ATOM 4465 O O . VAL B 1 132 ? 9.695 -20.25 -11.633 1 96.56 132 VAL B O 1
ATOM 4468 N N . CYS B 1 133 ? 9.383 -20.953 -13.719 1 95.38 133 CYS B N 1
ATOM 4469 C CA . CYS B 1 133 ? 10.648 -20.422 -14.219 1 95.38 133 CYS B CA 1
ATOM 4470 C C . CYS B 1 133 ? 10.508 -19.953 -15.656 1 95.38 133 CYS B C 1
ATOM 4472 O O . CYS B 1 133 ? 9.859 -20.625 -16.469 1 95.38 133 CYS B O 1
ATOM 4474 N N . ASP B 1 134 ? 11.148 -18.812 -15.961 1 91.75 134 ASP B N 1
ATOM 4475 C CA . ASP B 1 134 ? 10.969 -18.328 -17.328 1 91.75 134 ASP B CA 1
ATOM 4476 C C . ASP B 1 134 ? 12.281 -17.812 -17.906 1 91.75 134 ASP B C 1
ATOM 4478 O O . ASP B 1 134 ? 12.305 -17.25 -19.016 1 91.75 134 ASP B O 1
ATOM 4482 N N . ASN B 1 135 ? 13.359 -17.938 -17.172 1 88.06 135 ASN B N 1
ATOM 4483 C CA . ASN B 1 135 ? 14.633 -17.469 -17.703 1 88.06 135 ASN B CA 1
ATOM 4484 C C . ASN B 1 135 ? 15.805 -18.203 -17.062 1 88.06 135 ASN B C 1
ATOM 4486 O O . ASN B 1 135 ? 15.633 -18.906 -16.062 1 88.06 135 ASN B O 1
ATOM 4490 N N . GLU B 1 136 ? 16.953 -18 -17.641 1 90.56 136 GLU B N 1
ATOM 4491 C CA . GLU B 1 136 ? 18.125 -18.766 -17.219 1 90.56 136 GLU B CA 1
ATOM 4492 C C . GLU B 1 136 ? 18.609 -18.312 -15.844 1 90.56 136 GLU B C 1
ATOM 4494 O O . GLU B 1 136 ? 19.078 -19.141 -15.055 1 90.56 136 GLU B O 1
ATOM 4499 N N . ALA B 1 137 ? 18.5 -17.047 -15.578 1 86.75 137 ALA B N 1
ATOM 4500 C CA . ALA B 1 137 ? 18.938 -16.547 -14.273 1 86.75 137 ALA B CA 1
ATOM 4501 C C . ALA B 1 137 ? 18.141 -17.203 -13.148 1 86.75 137 ALA B C 1
ATOM 4503 O O . ALA B 1 137 ? 18.703 -17.609 -12.133 1 86.75 137 ALA B O 1
ATOM 4504 N N . GLU B 1 138 ? 16.922 -17.297 -13.383 1 92.62 138 GLU B N 1
ATOM 4505 C CA . GLU B 1 138 ? 16.047 -17.938 -12.398 1 92.62 138 GLU B CA 1
ATOM 4506 C C . GLU B 1 138 ? 16.359 -19.422 -12.273 1 92.62 138 GLU B C 1
ATOM 4508 O O . GLU B 1 138 ? 16.391 -19.969 -11.172 1 92.62 138 GLU B O 1
ATOM 4513 N N . LEU B 1 139 ? 16.578 -20.031 -13.414 1 95.06 139 LEU B N 1
ATOM 4514 C CA . LEU B 1 139 ? 16.906 -21.453 -13.438 1 95.06 139 LEU B CA 1
ATOM 4515 C C . LEU B 1 139 ? 18.156 -21.75 -12.617 1 95.06 139 LEU B C 1
ATOM 4517 O O . LEU B 1 139 ? 18.172 -22.672 -11.805 1 95.06 139 LEU B O 1
ATOM 4521 N N . ARG B 1 140 ? 19.156 -20.953 -12.781 1 93.06 140 ARG B N 1
ATOM 4522 C CA . ARG B 1 140 ? 20.406 -21.156 -12.062 1 93.06 140 ARG B CA 1
ATOM 4523 C C . ARG B 1 140 ? 20.219 -20.969 -10.562 1 93.06 140 ARG B C 1
ATOM 4525 O O . ARG B 1 140 ? 20.781 -21.719 -9.758 1 93.06 140 ARG B O 1
ATOM 4532 N N . LYS B 1 141 ? 19.484 -20.031 -10.258 1 91.81 141 LYS B N 1
ATOM 4533 C CA . LYS B 1 141 ? 19.188 -19.766 -8.852 1 91.81 141 LYS B CA 1
ATOM 4534 C C . LYS B 1 141 ? 18.438 -20.938 -8.219 1 91.81 141 LYS B C 1
ATOM 4536 O O . LYS B 1 141 ? 18.797 -21.375 -7.117 1 91.81 141 LYS B O 1
ATOM 4541 N N . ILE B 1 142 ? 17.484 -21.422 -8.883 1 96.31 142 ILE B N 1
ATOM 4542 C CA . ILE B 1 142 ? 16.672 -22.531 -8.391 1 96.31 142 ILE B CA 1
ATOM 4543 C C . ILE B 1 142 ? 17.547 -23.797 -8.289 1 96.31 142 ILE B C 1
ATOM 4545 O O . ILE B 1 142 ? 17.484 -24.516 -7.289 1 96.31 142 ILE B O 1
ATOM 4549 N N . ALA B 1 143 ? 18.328 -24.016 -9.328 1 96.81 143 ALA B N 1
ATOM 4550 C CA . ALA B 1 143 ? 19.203 -25.188 -9.336 1 96.81 143 ALA B CA 1
ATOM 4551 C C . ALA B 1 143 ? 20.125 -25.203 -8.117 1 96.81 143 ALA B C 1
ATOM 4553 O O . ALA B 1 143 ? 20.344 -26.25 -7.516 1 96.81 143 ALA B O 1
ATOM 4554 N N . ARG B 1 144 ? 20.562 -24.047 -7.75 1 93.12 144 ARG B N 1
ATOM 4555 C CA . ARG B 1 144 ? 21.5 -23.906 -6.645 1 93.12 144 ARG B CA 1
ATOM 4556 C C . ARG B 1 144 ? 20.812 -24.078 -5.301 1 93.12 144 ARG B C 1
ATOM 4558 O O . ARG B 1 144 ? 21.344 -24.719 -4.395 1 93.12 144 ARG B O 1
ATOM 4565 N N . CYS B 1 145 ? 19.594 -23.609 -5.148 1 93.25 145 CYS B N 1
ATOM 4566 C CA . CYS B 1 145 ? 18.984 -23.469 -3.832 1 93.25 145 CYS B CA 1
ATOM 4567 C C . CYS B 1 145 ? 17.953 -24.562 -3.592 1 93.25 145 CYS B C 1
ATOM 4569 O O . CYS B 1 145 ? 17.547 -24.812 -2.451 1 93.25 145 CYS B O 1
ATOM 4571 N N . HIS B 1 146 ? 17.469 -25.219 -4.617 1 97.19 146 HIS B N 1
ATOM 4572 C CA . HIS B 1 146 ? 16.391 -26.203 -4.535 1 97.19 146 HIS B CA 1
ATOM 4573 C C . HIS B 1 146 ? 16.609 -27.344 -5.523 1 97.19 146 HIS B C 1
ATOM 4575 O O . HIS B 1 146 ? 15.891 -27.453 -6.523 1 97.19 146 HIS B O 1
ATOM 4581 N N . PRO B 1 147 ? 17.422 -28.266 -5.23 1 94.44 147 PRO B N 1
ATOM 4582 C CA . PRO B 1 147 ? 17.797 -29.312 -6.168 1 94.44 147 PRO B CA 1
ATOM 4583 C C . PRO B 1 147 ? 16.641 -30.25 -6.508 1 94.44 147 PRO B C 1
ATOM 4585 O O . PRO B 1 147 ? 16.672 -30.922 -7.535 1 94.44 147 PRO B O 1
ATOM 4588 N N . ARG B 1 148 ? 15.602 -30.266 -5.664 1 97.25 148 ARG B N 1
ATOM 4589 C CA . ARG B 1 148 ? 14.461 -31.156 -5.914 1 97.25 148 ARG B CA 1
ATOM 4590 C C . ARG B 1 148 ? 13.367 -30.422 -6.684 1 97.25 148 ARG B C 1
ATOM 4592 O O . ARG B 1 148 ? 12.289 -30.984 -6.914 1 97.25 148 ARG B O 1
ATOM 4599 N N . ALA B 1 149 ? 13.617 -29.281 -7.102 1 98.25 149 ALA B N 1
ATOM 4600 C CA . ALA B 1 149 ? 12.602 -28.453 -7.762 1 98.25 149 ALA B CA 1
ATOM 4601 C C . ALA B 1 149 ? 12.094 -29.125 -9.031 1 98.25 149 ALA B C 1
ATOM 4603 O O . ALA B 1 149 ? 12.859 -29.797 -9.742 1 98.25 149 ALA B O 1
ATOM 4604 N N . LYS B 1 150 ? 10.852 -29.062 -9.273 1 98.62 150 LYS B N 1
ATOM 4605 C CA . LYS B 1 150 ? 10.156 -29.422 -10.508 1 98.62 150 LYS B CA 1
ATOM 4606 C C . LYS B 1 150 ? 9.578 -28.188 -11.195 1 98.62 150 LYS B C 1
ATOM 4608 O O . LYS B 1 150 ? 8.633 -27.578 -10.688 1 98.62 150 LYS B O 1
ATOM 4613 N N . LEU B 1 151 ? 10.023 -27.922 -12.375 1 98.38 151 LEU B N 1
ATOM 4614 C CA . LEU B 1 151 ? 9.773 -26.594 -12.945 1 98.38 151 LEU B CA 1
ATOM 4615 C C . LEU B 1 151 ? 8.578 -26.625 -13.891 1 98.38 151 LEU B C 1
ATOM 4617 O O . LEU B 1 151 ? 8.406 -27.594 -14.641 1 98.38 151 LEU B O 1
ATOM 4621 N N . LEU B 1 152 ? 7.754 -25.641 -13.75 1 98 152 LEU B N 1
ATOM 4622 C CA . LEU B 1 152 ? 6.828 -25.234 -14.805 1 98 152 LEU B CA 1
ATOM 4623 C C . LEU B 1 152 ? 7.398 -24.062 -15.609 1 98 152 LEU B C 1
ATOM 4625 O O . LEU B 1 152 ? 7.656 -23 -15.055 1 98 152 LEU B O 1
ATOM 4629 N N . LEU B 1 153 ? 7.566 -24.25 -16.922 1 96.94 153 LEU B N 1
ATOM 4630 C CA . LEU B 1 153 ? 8.117 -23.188 -17.75 1 96.94 153 LEU B CA 1
ATOM 4631 C C . LEU B 1 153 ? 7.02 -22.203 -18.156 1 96.94 153 LEU B C 1
ATOM 4633 O O . LEU B 1 153 ? 5.98 -22.609 -18.672 1 96.94 153 LEU B O 1
ATOM 4637 N N . GLN B 1 154 ? 7.27 -20.984 -17.875 1 94.81 154 GLN B N 1
ATOM 4638 C CA . GLN B 1 154 ? 6.336 -19.969 -18.312 1 94.81 154 GLN B CA 1
ATOM 4639 C C . GLN B 1 154 ? 6.613 -19.562 -19.766 1 94.81 154 GLN B C 1
ATOM 4641 O O . GLN B 1 154 ? 7.676 -19.016 -20.062 1 94.81 154 GLN B O 1
ATOM 4646 N N . VAL B 1 155 ? 5.598 -19.719 -20.609 1 92.81 155 VAL B N 1
ATOM 4647 C CA . VAL B 1 155 ? 5.75 -19.5 -22.047 1 92.81 155 VAL B CA 1
ATOM 4648 C C . VAL B 1 155 ? 5.098 -18.172 -22.438 1 92.81 155 VAL B C 1
ATOM 4650 O O . VAL B 1 155 ? 3.973 -17.891 -22.031 1 92.81 155 VAL B O 1
ATOM 4653 N N . LEU B 1 156 ? 5.887 -17.375 -23.125 1 86.75 156 LEU B N 1
ATOM 4654 C CA . LEU B 1 156 ? 5.344 -16.141 -23.688 1 86.75 156 LEU B CA 1
ATOM 4655 C C . LEU B 1 156 ? 4.539 -16.438 -24.938 1 86.75 156 LEU B C 1
ATOM 4657 O O . LEU B 1 156 ? 5.039 -17.078 -25.875 1 86.75 156 LEU B O 1
ATOM 4661 N N . THR B 1 157 ? 3.295 -16.031 -24.906 1 76.12 157 THR B N 1
ATOM 4662 C CA . THR B 1 157 ? 2.453 -16.281 -26.078 1 76.12 157 THR B CA 1
ATOM 4663 C C . THR B 1 157 ? 2.117 -14.969 -26.781 1 76.12 157 THR B C 1
ATOM 4665 O O . THR B 1 157 ? 2.303 -13.883 -26.234 1 76.12 157 THR B O 1
ATOM 4668 N N . GLU B 1 158 ? 1.861 -14.953 -28.125 1 63.94 158 GLU B N 1
ATOM 4669 C CA . GLU B 1 158 ? 1.508 -13.773 -28.906 1 63.94 158 GLU B CA 1
ATOM 4670 C C . GLU B 1 158 ? 0.409 -12.961 -28.234 1 63.94 158 GLU B C 1
ATOM 4672 O O . GLU B 1 158 ? 0.396 -11.734 -28.312 1 63.94 158 GLU B O 1
ATOM 4677 N N . ALA B 1 159 ? -0.474 -13.609 -27.734 1 56.25 159 ALA B N 1
ATOM 4678 C CA . ALA B 1 159 ? -1.62 -12.93 -27.125 1 56.25 159 ALA B CA 1
ATOM 4679 C C . ALA B 1 159 ? -1.219 -12.203 -25.859 1 56.25 159 ALA B C 1
ATOM 4681 O O . ALA B 1 159 ? -1.976 -11.375 -25.344 1 56.25 159 ALA B O 1
ATOM 4682 N N . SER B 1 160 ? -0.13 -12.562 -25.266 1 53.44 160 SER B N 1
ATOM 4683 C CA . SER B 1 160 ? 0.322 -11.906 -24.047 1 53.44 160 SER B CA 1
ATOM 4684 C C . SER B 1 160 ? 0.581 -10.422 -24.281 1 53.44 160 SER B C 1
ATOM 4686 O O . SER B 1 160 ? 0.562 -9.633 -23.328 1 53.44 160 SER B O 1
ATOM 4688 N N . GLY B 1 161 ? 0.784 -9.945 -25.688 1 45.59 161 GLY B N 1
ATOM 4689 C CA . GLY B 1 161 ? 1.329 -8.641 -26.031 1 45.59 161 GLY B CA 1
ATOM 4690 C C . GLY B 1 161 ? 0.26 -7.621 -26.359 1 45.59 161 GLY B C 1
ATOM 4691 O O . GLY B 1 161 ? 0.563 -6.445 -26.578 1 45.59 161 GLY B O 1
ATOM 4692 N N . ARG B 1 162 ? -0.748 -8.078 -26.906 1 43.06 162 ARG B N 1
ATOM 4693 C CA . ARG B 1 162 ? -1.465 -7.02 -27.609 1 43.06 162 ARG B CA 1
ATOM 4694 C C . ARG B 1 162 ? -1.793 -5.863 -26.672 1 43.06 162 ARG B C 1
ATOM 4696 O O . ARG B 1 162 ? -2.025 -4.738 -27.109 1 43.06 162 ARG B O 1
ATOM 4703 N N . GLY B 1 163 ? -2.395 -6.141 -25.641 1 39.03 163 GLY B N 1
ATOM 4704 C CA . GLY B 1 163 ? -2.826 -4.949 -24.922 1 39.03 163 GLY B CA 1
ATOM 4705 C C . GLY B 1 163 ? -1.683 -4.195 -24.266 1 39.03 163 GLY B C 1
ATOM 4706 O O . GLY B 1 163 ? -1.741 -2.975 -24.125 1 39.03 163 GLY B O 1
ATOM 4707 N N . GLU B 1 164 ? -1.02 -4.766 -23.172 1 39.31 164 GLU B N 1
ATOM 4708 C CA . GLU B 1 164 ? -0.168 -3.93 -22.328 1 39.31 164 GLU B CA 1
ATOM 4709 C C . GLU B 1 164 ? 1.25 -3.85 -22.891 1 39.31 164 GLU B C 1
ATOM 4711 O O . GLU B 1 164 ? 1.984 -4.84 -22.875 1 39.31 164 GLU B O 1
ATOM 4716 N N . GLU B 1 165 ? 1.489 -3.088 -23.906 1 37.72 165 GLU B N 1
ATOM 4717 C CA . GLU B 1 165 ? 2.789 -2.721 -24.469 1 37.72 165 GLU B CA 1
ATOM 4718 C C . GLU B 1 165 ? 3.895 -2.857 -23.422 1 37.72 165 GLU B C 1
ATOM 4720 O O . GLU B 1 165 ? 5.047 -3.137 -23.766 1 37.72 165 GLU B O 1
ATOM 4725 N N . MET B 1 166 ? 3.693 -2.27 -22.25 1 36.91 166 MET B N 1
ATOM 4726 C CA . MET B 1 166 ? 4.742 -1.909 -21.297 1 36.91 166 MET B CA 1
ATOM 4727 C C . MET B 1 166 ? 5.023 -3.061 -20.344 1 36.91 166 MET B C 1
ATOM 4729 O O . MET B 1 166 ? 5.859 -2.934 -19.438 1 36.91 166 MET B O 1
ATOM 4733 N N . SER B 1 167 ? 4.125 -4.039 -20.266 1 39.81 167 SER B N 1
ATOM 4734 C CA . SER B 1 167 ? 4.332 -4.934 -19.141 1 39.81 167 SER B CA 1
ATOM 4735 C C . SER B 1 167 ? 5.488 -5.895 -19.391 1 39.81 167 SER B C 1
ATOM 4737 O O . SER B 1 167 ? 5.688 -6.348 -20.516 1 39.81 167 SER B O 1
ATOM 4739 N N . MET B 1 168 ? 6.602 -5.684 -18.781 1 43.5 168 MET B N 1
ATOM 4740 C CA . MET B 1 168 ? 7.617 -6.73 -18.781 1 43.5 168 MET B CA 1
ATOM 4741 C C . MET B 1 168 ? 6.977 -8.109 -18.875 1 43.5 168 MET B C 1
ATOM 4743 O O . MET B 1 168 ? 6.23 -8.523 -17.984 1 43.5 168 MET B O 1
ATOM 4747 N N . LYS B 1 169 ? 6.824 -8.484 -20.141 1 53.06 169 LYS B N 1
ATOM 4748 C CA . LYS B 1 169 ? 6.25 -9.781 -20.469 1 53.06 169 LYS B CA 1
ATOM 4749 C C . LYS B 1 169 ? 7.051 -10.914 -19.828 1 53.06 169 LYS B C 1
ATOM 4751 O O . LYS B 1 169 ? 8.195 -11.164 -20.219 1 53.06 169 LYS B O 1
ATOM 4756 N N . LEU B 1 170 ? 6.715 -11.18 -18.531 1 63.12 170 LEU B N 1
ATOM 4757 C CA . LEU B 1 170 ? 7.285 -12.367 -17.906 1 63.12 170 LEU B CA 1
ATOM 4758 C C . LEU B 1 170 ? 6.934 -13.617 -18.719 1 63.12 170 LEU B C 1
ATOM 4760 O O . LEU B 1 170 ? 5.812 -13.75 -19.219 1 63.12 170 LEU B O 1
ATOM 4764 N N . GLY B 1 171 ? 8.008 -14.25 -19.219 1 76.12 171 GLY B N 1
ATOM 4765 C CA . GLY B 1 171 ? 7.891 -15.5 -19.953 1 76.12 171 GLY B CA 1
ATOM 4766 C C . GLY B 1 171 ? 9.016 -15.703 -20.953 1 76.12 171 GLY B C 1
ATOM 4767 O O . GLY B 1 171 ? 9.789 -14.789 -21.234 1 76.12 171 GLY B O 1
ATOM 4768 N N . CYS B 1 172 ? 9.055 -16.859 -21.438 1 86.12 172 CYS B N 1
ATOM 4769 C CA . CYS B 1 172 ? 10.102 -17.266 -22.375 1 86.12 172 CYS B CA 1
ATOM 4770 C C . CYS B 1 172 ? 9.516 -17.578 -23.734 1 86.12 172 CYS B C 1
ATOM 4772 O O . CYS B 1 172 ? 8.516 -18.297 -23.844 1 86.12 172 CYS B O 1
ATOM 4774 N N . SER B 1 173 ? 10.148 -17.016 -24.766 1 87.56 173 SER B N 1
ATOM 4775 C CA . SER B 1 173 ? 9.758 -17.375 -26.125 1 87.56 173 SER B CA 1
ATOM 4776 C C . SER B 1 173 ? 10.023 -18.859 -26.391 1 87.56 173 SER B C 1
ATOM 4778 O O . SER B 1 173 ? 10.75 -19.516 -25.641 1 87.56 173 SER B O 1
ATOM 4780 N N . LEU B 1 174 ? 9.43 -19.375 -27.469 1 89.12 174 LEU B N 1
ATOM 4781 C CA . LEU B 1 174 ? 9.641 -20.781 -27.812 1 89.12 174 LEU B CA 1
ATOM 4782 C C . LEU B 1 174 ? 11.117 -21.078 -28.016 1 89.12 174 LEU B C 1
ATOM 4784 O O . LEU B 1 174 ? 11.625 -22.109 -27.578 1 89.12 174 LEU B O 1
ATOM 4788 N N . LYS B 1 175 ? 11.758 -20.125 -28.656 1 87.94 175 LYS B N 1
ATOM 4789 C CA . LYS B 1 175 ? 13.195 -20.266 -28.859 1 87.94 175 LYS B CA 1
ATOM 4790 C C . LYS B 1 175 ? 13.945 -20.297 -27.531 1 87.94 175 LYS B C 1
ATOM 4792 O O . LYS B 1 175 ? 14.82 -21.141 -27.328 1 87.94 175 LYS B O 1
ATOM 4797 N N . ASP B 1 176 ? 13.578 -19.516 -26.734 1 90.75 176 ASP B N 1
ATOM 4798 C CA . ASP B 1 176 ? 14.234 -19.422 -25.422 1 90.75 176 ASP B CA 1
ATOM 4799 C C . ASP B 1 176 ? 13.883 -20.625 -24.562 1 90.75 176 ASP B C 1
ATOM 4801 O O . ASP B 1 176 ? 14.672 -21.047 -23.703 1 90.75 176 ASP B O 1
ATOM 4805 N N . CYS B 1 177 ? 12.734 -21.156 -24.812 1 95.06 177 CYS B N 1
ATOM 4806 C CA . CYS B 1 177 ? 12.344 -22.344 -24.062 1 95.06 177 CYS B CA 1
ATOM 4807 C C . CYS B 1 177 ? 13.281 -23.516 -24.359 1 95.06 177 CYS B C 1
ATOM 4809 O O . CYS B 1 177 ? 13.641 -24.266 -23.453 1 95.06 177 CYS B O 1
ATOM 4811 N N . ARG B 1 178 ? 13.641 -23.641 -25.609 1 96.12 178 ARG B N 1
ATOM 4812 C CA . ARG B 1 178 ? 14.578 -24.703 -25.953 1 96.12 178 ARG B CA 1
ATOM 4813 C C . ARG B 1 178 ? 15.898 -24.531 -25.203 1 96.12 178 ARG B C 1
ATOM 4815 O O . ARG B 1 178 ? 16.406 -25.5 -24.641 1 96.12 178 ARG B O 1
ATOM 4822 N N . ARG B 1 179 ? 16.344 -23.375 -25.25 1 95.5 179 ARG B N 1
ATOM 4823 C CA . ARG B 1 179 ? 17.594 -23.078 -24.547 1 95.5 179 ARG B CA 1
ATOM 4824 C C . ARG B 1 179 ? 17.469 -23.359 -23.047 1 95.5 179 ARG B C 1
ATOM 4826 O O . ARG B 1 179 ? 18.391 -23.906 -22.438 1 95.5 179 ARG B O 1
ATOM 4833 N N . LEU B 1 180 ? 16.422 -22.984 -22.5 1 96.31 180 LEU B N 1
ATOM 4834 C CA . LEU B 1 180 ? 16.172 -23.172 -21.078 1 96.31 180 LEU B CA 1
ATOM 4835 C C . LEU B 1 180 ? 16.109 -24.656 -20.734 1 96.31 180 LEU B C 1
ATOM 4837 O O . LEU B 1 180 ? 16.641 -25.078 -19.703 1 96.31 180 LEU B O 1
ATOM 4841 N N . LEU B 1 181 ? 15.5 -25.438 -21.594 1 98.19 181 LEU B N 1
ATOM 4842 C CA . LEU B 1 181 ? 15.422 -26.891 -21.391 1 98.19 181 LEU B CA 1
ATOM 4843 C C . LEU B 1 181 ? 16.812 -27.516 -21.453 1 98.19 181 LEU B C 1
ATOM 4845 O O . LEU B 1 181 ? 17.141 -28.391 -20.641 1 98.19 181 LEU B O 1
ATOM 4849 N N . GLU B 1 182 ? 17.594 -27.031 -22.375 1 97.94 182 GLU B N 1
ATOM 4850 C CA . GLU B 1 182 ? 18.969 -27.531 -22.484 1 97.94 182 GLU B CA 1
ATOM 4851 C C . GLU B 1 182 ? 19.766 -27.25 -21.203 1 97.94 182 GLU B C 1
ATOM 4853 O O . GLU B 1 182 ? 20.453 -28.125 -20.688 1 97.94 182 GLU B O 1
ATOM 4858 N N . ARG B 1 183 ? 19.578 -26.094 -20.75 1 97.12 183 ARG B N 1
ATOM 4859 C CA . ARG B 1 183 ? 20.281 -25.703 -19.547 1 97.12 183 ARG B CA 1
ATOM 4860 C C . ARG B 1 183 ? 19.766 -26.484 -18.328 1 97.12 183 ARG B C 1
ATOM 4862 O O . ARG B 1 183 ? 20.547 -26.859 -17.453 1 97.12 183 ARG B O 1
ATOM 4869 N N . ALA B 1 184 ? 18.5 -26.672 -18.25 1 98.12 184 ALA B N 1
ATOM 4870 C CA . ALA B 1 184 ? 17.922 -27.453 -17.156 1 98.12 184 ALA B CA 1
ATOM 4871 C C . ALA B 1 184 ? 18.484 -28.875 -17.125 1 98.12 184 ALA B C 1
ATOM 4873 O O . ALA B 1 184 ? 18.797 -29.406 -16.047 1 98.12 184 ALA B O 1
ATOM 4874 N N . LYS B 1 185 ? 18.609 -29.438 -18.281 1 97.88 185 LYS B N 1
ATOM 4875 C CA . LYS B 1 185 ? 19.188 -30.766 -18.391 1 97.88 185 LYS B CA 1
ATOM 4876 C C . LYS B 1 185 ? 20.625 -30.797 -17.891 1 97.88 185 LYS B C 1
ATOM 4878 O O . LYS B 1 185 ? 21.016 -31.688 -17.125 1 97.88 185 LYS B O 1
ATOM 4883 N N . GLU B 1 186 ? 21.359 -29.812 -18.266 1 97.62 186 GLU B N 1
ATOM 4884 C CA . GLU B 1 186 ? 22.75 -29.703 -17.844 1 97.62 186 GLU B CA 1
ATOM 4885 C C . GLU B 1 186 ? 22.859 -29.562 -16.328 1 97.62 186 GLU B C 1
ATOM 4887 O O . GLU B 1 186 ? 23.781 -30.109 -15.719 1 97.62 186 GLU B O 1
ATOM 4892 N N . LEU B 1 187 ? 21.938 -28.906 -15.734 1 97.19 187 LEU B N 1
ATOM 4893 C CA . LEU B 1 187 ? 22 -28.609 -14.305 1 97.19 187 LEU B CA 1
ATOM 4894 C C . LEU B 1 187 ? 21.312 -29.703 -13.492 1 97.19 187 LEU B C 1
ATOM 4896 O O . LEU B 1 187 ? 21.375 -29.688 -12.258 1 97.19 187 LEU B O 1
ATOM 4900 N N . GLY B 1 188 ? 20.594 -30.562 -14.133 1 97.12 188 GLY B N 1
ATOM 4901 C CA . GLY B 1 188 ? 19.938 -31.672 -13.469 1 97.12 188 GLY B CA 1
ATOM 4902 C C . GLY B 1 188 ? 18.625 -31.281 -12.812 1 97.12 188 GLY B C 1
ATOM 4903 O O . GLY B 1 188 ? 18.219 -31.891 -11.82 1 97.12 188 GLY B O 1
ATOM 4904 N N . VAL B 1 189 ? 18.016 -30.234 -13.266 1 97.81 189 VAL B N 1
ATOM 4905 C CA . VAL B 1 189 ? 16.75 -29.797 -12.719 1 97.81 189 VAL B CA 1
ATOM 4906 C C . VAL B 1 189 ? 15.602 -30.375 -13.539 1 97.81 189 VAL B C 1
ATOM 4908 O O . VAL B 1 189 ? 15.656 -30.406 -14.773 1 97.81 189 VAL B O 1
ATOM 4911 N N . GLN B 1 190 ? 14.57 -30.891 -12.891 1 98.38 190 GLN B N 1
ATOM 4912 C CA . GLN B 1 190 ? 13.422 -31.469 -13.578 1 98.38 190 GLN B CA 1
ATOM 4913 C C . GLN B 1 190 ? 12.5 -30.391 -14.125 1 98.38 190 GLN B C 1
ATOM 4915 O O . GLN B 1 190 ? 12.305 -29.344 -13.484 1 98.38 190 GLN B O 1
ATOM 4920 N N . VAL B 1 191 ? 12.016 -30.641 -15.312 1 98.62 191 VAL B N 1
ATOM 4921 C CA . VAL B 1 191 ? 10.953 -29.844 -15.898 1 98.62 191 VAL B CA 1
ATOM 4922 C C . VAL B 1 191 ? 9.703 -30.703 -16.094 1 98.62 191 VAL B C 1
ATOM 4924 O O . VAL B 1 191 ? 9.75 -31.703 -16.812 1 98.62 191 VAL B O 1
ATOM 4927 N N . VAL B 1 192 ? 8.578 -30.25 -15.453 1 98.75 192 VAL B N 1
ATOM 4928 C CA . VAL B 1 192 ? 7.469 -31.203 -15.391 1 98.75 192 VAL B CA 1
ATOM 4929 C C . VAL B 1 192 ? 6.242 -30.609 -16.078 1 98.75 192 VAL B C 1
ATOM 4931 O O . VAL B 1 192 ? 5.191 -31.234 -16.156 1 98.75 192 VAL B O 1
ATOM 4934 N N . GLY B 1 193 ? 6.375 -29.359 -16.547 1 98.5 193 GLY B N 1
ATOM 4935 C CA . GLY B 1 193 ? 5.223 -28.781 -17.219 1 98.5 193 GLY B CA 1
ATOM 4936 C C . GLY B 1 193 ? 5.496 -27.422 -17.828 1 98.5 193 GLY B C 1
ATOM 4937 O O . GLY B 1 193 ? 6.641 -26.969 -17.844 1 98.5 193 GLY B O 1
ATOM 4938 N N . ALA B 1 194 ? 4.43 -26.859 -18.438 1 97.56 194 ALA B N 1
ATOM 4939 C CA . ALA B 1 194 ? 4.441 -25.516 -19.016 1 97.56 194 ALA B CA 1
ATOM 4940 C C . ALA B 1 194 ? 3.207 -24.734 -18.594 1 97.56 194 ALA B C 1
ATOM 4942 O O . ALA B 1 194 ? 2.178 -25.312 -18.25 1 97.56 194 ALA B O 1
ATOM 4943 N N . ARG B 1 195 ? 3.443 -23.438 -18.562 1 95.69 195 ARG B N 1
ATOM 4944 C CA . ARG B 1 195 ? 2.354 -22.547 -18.203 1 95.69 195 ARG B CA 1
ATOM 4945 C C . ARG B 1 195 ? 2.348 -21.312 -19.094 1 95.69 195 ARG B C 1
ATOM 4947 O O . ARG B 1 195 ? 3.395 -20.891 -19.594 1 95.69 195 ARG B O 1
ATOM 4954 N N . PHE B 1 196 ? 1.13 -20.766 -19.297 1 91.62 196 PHE B N 1
ATOM 4955 C CA . PHE B 1 196 ? 1.008 -19.484 -20 1 91.62 196 PHE B CA 1
ATOM 4956 C C . PHE B 1 196 ? -0.047 -18.609 -19.328 1 91.62 196 PHE B C 1
ATOM 4958 O O . PHE B 1 196 ? -0.838 -19.078 -18.516 1 91.62 196 PHE B O 1
ATOM 4965 N N . ASN B 1 197 ? 0.101 -17.344 -19.562 1 84.75 197 ASN B N 1
ATOM 4966 C CA . ASN B 1 197 ? -0.892 -16.391 -19.078 1 84.75 197 ASN B CA 1
ATOM 4967 C C . ASN B 1 197 ? -1.556 -15.641 -20.234 1 84.75 197 ASN B C 1
ATOM 4969 O O . ASN B 1 197 ? -0.881 -15.211 -21.172 1 84.75 197 ASN B O 1
ATOM 4973 N N . ILE B 1 198 ? -2.867 -15.664 -20.094 1 76.06 198 ILE B N 1
ATOM 4974 C CA . ILE B 1 198 ? -3.627 -14.906 -21.078 1 76.06 198 ILE B CA 1
ATOM 4975 C C . ILE B 1 198 ? -4.367 -13.758 -20.391 1 76.06 198 ILE B C 1
ATOM 4977 O O . ILE B 1 198 ? -4.969 -13.953 -19.328 1 76.06 198 ILE B O 1
ATOM 4981 N N . SER B 1 199 ? -4.133 -12.492 -20.766 1 62.91 199 SER B N 1
ATOM 4982 C CA . SER B 1 199 ? -4.711 -11.328 -20.109 1 62.91 199 SER B CA 1
ATOM 4983 C C . SER B 1 199 ? -6.23 -11.328 -20.219 1 62.91 199 SER B C 1
ATOM 4985 O O . SER B 1 199 ? -6.926 -10.883 -19.312 1 62.91 199 SER B O 1
ATOM 4987 N N . SER B 1 200 ? -6.68 -11.578 -21.484 1 60.25 200 SER B N 1
ATOM 4988 C CA . SER B 1 200 ? -8.133 -11.523 -21.625 1 60.25 200 SER B CA 1
ATOM 4989 C C . SER B 1 200 ? -8.703 -12.867 -22.047 1 60.25 200 SER B C 1
ATOM 4991 O O . SER B 1 200 ? -8.328 -13.398 -23.094 1 60.25 200 SER B O 1
ATOM 4993 N N . CYS B 1 201 ? -9.602 -13.453 -21.188 1 57.41 201 CYS B N 1
ATOM 4994 C CA . CYS B 1 201 ? -10.148 -14.797 -21.359 1 57.41 201 CYS B CA 1
ATOM 4995 C C . CYS B 1 201 ? -11.117 -14.844 -22.531 1 57.41 201 CYS B C 1
ATOM 4997 O O . CYS B 1 201 ? -11.523 -15.922 -22.969 1 57.41 201 CYS B O 1
ATOM 4999 N N . ASP B 1 202 ? -11.414 -13.695 -23.047 1 64.69 202 ASP B N 1
ATOM 5000 C CA . ASP B 1 202 ? -12.461 -13.742 -24.062 1 64.69 202 ASP B CA 1
ATOM 5001 C C . ASP B 1 202 ? -11.859 -13.984 -25.453 1 64.69 202 ASP B C 1
ATOM 5003 O O . ASP B 1 202 ? -12.57 -13.914 -26.453 1 64.69 202 ASP B O 1
ATOM 5007 N N . ASN B 1 203 ? -10.75 -14.453 -25.422 1 75.44 203 ASN B N 1
ATOM 5008 C CA . ASN B 1 203 ? -10.102 -14.656 -26.719 1 75.44 203 ASN B CA 1
ATOM 5009 C C . ASN B 1 203 ? -9.773 -16.125 -26.953 1 75.44 203 ASN B C 1
ATOM 5011 O O . ASN B 1 203 ? -8.695 -16.594 -26.562 1 75.44 203 ASN B O 1
ATOM 5015 N N . GLU B 1 204 ? -10.688 -16.844 -27.641 1 78.94 204 GLU B N 1
ATOM 5016 C CA . GLU B 1 204 ? -10.547 -18.281 -27.906 1 78.94 204 GLU B CA 1
ATOM 5017 C C . GLU B 1 204 ? -9.289 -18.562 -28.719 1 78.94 204 GLU B C 1
ATOM 5019 O O . GLU B 1 204 ? -8.602 -19.562 -28.469 1 78.94 204 GLU B O 1
ATOM 5024 N N . GLN B 1 205 ? -9.039 -17.688 -29.625 1 84 205 GLN B N 1
ATOM 5025 C CA . GLN B 1 205 ? -7.871 -17.891 -30.469 1 84 205 GLN B CA 1
ATOM 5026 C C . GLN B 1 205 ? -6.578 -17.766 -29.672 1 84 205 GLN B C 1
ATOM 5028 O O . GLN B 1 205 ? -5.594 -18.453 -29.953 1 84 205 GLN B O 1
ATOM 5033 N N . ALA B 1 206 ? -6.652 -16.922 -28.719 1 85.12 206 ALA B N 1
ATOM 5034 C CA . ALA B 1 206 ? -5.477 -16.75 -27.859 1 85.12 206 ALA B CA 1
ATOM 5035 C C . ALA B 1 206 ? -5.168 -18.031 -27.094 1 85.12 206 ALA B C 1
ATOM 5037 O O . ALA B 1 206 ? -4.008 -18.422 -26.969 1 85.12 206 ALA B O 1
ATOM 5038 N N . TYR B 1 207 ? -6.188 -18.719 -26.703 1 87.19 207 TYR B N 1
ATOM 5039 C CA . TYR B 1 207 ? -5.996 -19.984 -26 1 87.19 207 TYR B CA 1
ATOM 5040 C C . TYR B 1 207 ? -5.465 -21.062 -26.938 1 87.19 207 TYR B C 1
ATOM 5042 O O . TYR B 1 207 ? -4.566 -21.812 -26.578 1 87.19 207 TYR B O 1
ATOM 5050 N N . ALA B 1 208 ? -6.039 -21.047 -28.062 1 89.81 208 ALA B N 1
ATOM 5051 C CA . ALA B 1 208 ? -5.605 -22.047 -29.047 1 89.81 208 ALA B CA 1
ATOM 5052 C C . ALA B 1 208 ? -4.117 -21.906 -29.359 1 89.81 208 ALA B C 1
ATOM 5054 O O . ALA B 1 208 ? -3.375 -22.875 -29.359 1 89.81 208 ALA B O 1
ATOM 5055 N N . ASN B 1 209 ? -3.754 -20.703 -29.609 1 90.75 209 ASN B N 1
ATOM 5056 C CA . ASN B 1 209 ? -2.352 -20.438 -29.922 1 90.75 209 ASN B CA 1
ATOM 5057 C C . ASN B 1 209 ? -1.448 -20.781 -28.734 1 90.75 209 ASN B C 1
ATOM 5059 O O . ASN B 1 209 ? -0.386 -21.391 -28.922 1 90.75 209 ASN B O 1
ATOM 5063 N N . ALA B 1 210 ? -1.89 -20.422 -27.578 1 91.5 210 ALA B N 1
ATOM 5064 C CA . ALA B 1 210 ? -1.087 -20.641 -26.375 1 91.5 210 ALA B CA 1
ATOM 5065 C C . ALA B 1 210 ? -0.933 -22.141 -26.094 1 91.5 210 ALA B C 1
ATOM 5067 O O . ALA B 1 210 ? 0.156 -22.594 -25.75 1 91.5 210 ALA B O 1
ATOM 5068 N N . ILE B 1 211 ? -1.979 -22.906 -26.297 1 93.94 211 ILE B N 1
ATOM 5069 C CA . ILE B 1 211 ? -1.946 -24.328 -26.031 1 93.94 211 ILE B CA 1
ATOM 5070 C C . ILE B 1 211 ? -1.083 -25.031 -27.094 1 93.94 211 ILE B C 1
ATOM 5072 O O . ILE B 1 211 ? -0.34 -25.953 -26.781 1 93.94 211 ILE B O 1
ATOM 5076 N N . SER B 1 212 ? -1.196 -24.516 -28.25 1 94.62 212 SER B N 1
ATOM 5077 C CA . SER B 1 212 ? -0.332 -25.016 -29.312 1 94.62 212 SER B CA 1
ATOM 5078 C C . SER B 1 212 ? 1.139 -24.781 -28.984 1 94.62 212 SER B C 1
ATOM 5080 O O . SER B 1 212 ? 1.967 -25.688 -29.141 1 94.62 212 SER B O 1
ATOM 5082 N N . ASP B 1 213 ? 1.434 -23.609 -28.562 1 94.38 213 ASP B N 1
ATOM 5083 C CA . ASP B 1 213 ? 2.801 -23.297 -28.172 1 94.38 213 ASP B CA 1
ATOM 5084 C C . ASP B 1 213 ? 3.268 -24.188 -27.031 1 94.38 213 ASP B C 1
ATOM 5086 O O . ASP B 1 213 ? 4.406 -24.656 -27.031 1 94.38 213 ASP B O 1
ATOM 5090 N N . ALA B 1 214 ? 2.422 -24.391 -26.109 1 96.25 214 ALA B N 1
ATOM 5091 C CA . ALA B 1 214 ? 2.76 -25.266 -24.984 1 96.25 214 ALA B CA 1
ATOM 5092 C C . ALA B 1 214 ? 3.059 -26.688 -25.469 1 96.25 214 ALA B C 1
ATOM 5094 O O . ALA B 1 214 ? 3.977 -27.344 -24.969 1 96.25 214 ALA B O 1
ATOM 5095 N N . ARG B 1 215 ? 2.291 -27.156 -26.438 1 97.06 215 ARG B N 1
ATOM 5096 C CA . ARG B 1 215 ? 2.537 -28.484 -26.984 1 97.06 215 ARG B CA 1
ATOM 5097 C C . ARG B 1 215 ? 3.932 -28.578 -27.594 1 97.06 215 ARG B C 1
ATOM 5099 O O . ARG B 1 215 ? 4.629 -29.578 -27.422 1 97.06 215 ARG B O 1
ATOM 5106 N N . CYS B 1 216 ? 4.297 -27.516 -28.266 1 96.88 216 CYS B N 1
ATOM 5107 C CA . CYS B 1 216 ? 5.641 -27.469 -28.828 1 96.88 216 CYS B CA 1
ATOM 5108 C C . CYS B 1 216 ? 6.695 -27.594 -27.734 1 96.88 216 CYS B C 1
ATOM 5110 O O . CYS B 1 216 ? 7.68 -28.312 -27.906 1 96.88 216 CYS B O 1
ATOM 5112 N N . VAL B 1 217 ? 6.473 -26.984 -26.656 1 97.56 217 VAL B N 1
ATOM 5113 C CA . VAL B 1 217 ? 7.41 -27.047 -25.547 1 97.56 217 VAL B CA 1
ATOM 5114 C C . VAL B 1 217 ? 7.453 -28.469 -24.984 1 97.56 217 VAL B C 1
ATOM 5116 O O . VAL B 1 217 ? 8.531 -28.984 -24.688 1 97.56 217 VAL B O 1
ATOM 5119 N N . PHE B 1 218 ? 6.309 -29.125 -24.859 1 98.38 218 PHE B N 1
ATOM 5120 C CA . PHE B 1 218 ? 6.242 -30.516 -24.406 1 98.38 218 PHE B CA 1
ATOM 5121 C C . PHE B 1 218 ? 7.039 -31.422 -25.328 1 98.38 218 PHE B C 1
ATOM 5123 O O . PHE B 1 218 ? 7.77 -32.312 -24.875 1 98.38 218 PHE B O 1
ATOM 5130 N N . ASP B 1 219 ? 6.906 -31.172 -26.594 1 98 219 ASP B N 1
ATOM 5131 C CA . ASP B 1 219 ? 7.617 -32 -27.562 1 98 219 ASP B CA 1
ATOM 5132 C C . ASP B 1 219 ? 9.125 -31.797 -27.453 1 98 219 ASP B C 1
ATOM 5134 O O . ASP B 1 219 ? 9.883 -32.781 -27.438 1 98 219 ASP B O 1
ATOM 5138 N N . MET B 1 220 ? 9.539 -30.594 -27.344 1 97.75 220 MET B N 1
ATOM 5139 C CA . MET B 1 220 ? 10.961 -30.297 -27.156 1 97.75 220 MET B CA 1
ATOM 5140 C C . MET B 1 220 ? 11.492 -30.984 -25.906 1 97.75 220 MET B C 1
ATOM 5142 O O . MET B 1 220 ? 12.586 -31.547 -25.906 1 97.75 220 MET B O 1
ATOM 5146 N N . ALA B 1 221 ? 10.742 -30.875 -24.875 1 98.38 221 ALA B N 1
ATOM 5147 C CA . ALA B 1 221 ? 11.133 -31.453 -23.594 1 98.38 221 ALA B CA 1
ATOM 5148 C C . ALA B 1 221 ? 11.258 -32.969 -23.703 1 98.38 221 ALA B C 1
ATOM 5150 O O . ALA B 1 221 ? 12.211 -33.562 -23.188 1 98.38 221 ALA B O 1
ATOM 5151 N N . GLU B 1 222 ? 10.297 -33.594 -24.344 1 97.69 222 GLU B N 1
ATOM 5152 C CA . GLU B 1 222 ? 10.328 -35.031 -24.531 1 97.69 222 GLU B CA 1
ATOM 5153 C C . GLU B 1 222 ? 11.562 -35.469 -25.312 1 97.69 222 GLU B C 1
ATOM 5155 O O . GLU B 1 222 ? 12.227 -36.438 -24.953 1 97.69 222 GLU B O 1
ATOM 5160 N N . ASP B 1 223 ? 11.867 -34.688 -26.281 1 97.69 223 ASP B N 1
ATOM 5161 C CA . ASP B 1 223 ? 13.047 -34.969 -27.094 1 97.69 223 ASP B CA 1
ATOM 5162 C C . ASP B 1 223 ? 14.32 -34.906 -26.266 1 97.69 223 ASP B C 1
ATOM 5164 O O . ASP B 1 223 ? 15.305 -35.594 -26.578 1 97.69 223 ASP B O 1
ATOM 5168 N N . MET B 1 224 ? 14.297 -34.156 -25.25 1 97.56 224 MET B N 1
ATOM 5169 C CA . MET B 1 224 ? 15.477 -33.969 -24.422 1 97.56 224 MET B CA 1
ATOM 5170 C C . MET B 1 224 ? 15.461 -34.875 -23.203 1 97.56 224 MET B C 1
ATOM 5172 O O . MET B 1 224 ? 16.375 -34.844 -22.375 1 97.56 224 MET B O 1
ATOM 5176 N N . GLY B 1 225 ? 14.367 -35.625 -23.078 1 97.62 225 GLY B N 1
ATOM 5177 C CA . GLY B 1 225 ? 14.328 -36.656 -22.047 1 97.62 225 GLY B CA 1
ATOM 5178 C C . GLY B 1 225 ? 13.523 -36.25 -20.828 1 97.62 225 GLY B C 1
ATOM 5179 O O . GLY B 1 225 ? 13.523 -36.969 -19.812 1 97.62 225 GLY B O 1
ATOM 5180 N N . PHE B 1 226 ? 12.883 -35.156 -20.844 1 98.38 226 PHE B N 1
ATOM 5181 C CA . PHE B 1 226 ? 12.023 -34.75 -19.734 1 98.38 226 PHE B CA 1
ATOM 5182 C C . PHE B 1 226 ? 10.656 -35.438 -19.844 1 98.38 226 PHE B C 1
ATOM 5184 O O . PHE B 1 226 ? 10.18 -35.719 -20.953 1 98.38 226 PHE B O 1
ATOM 5191 N N . THR B 1 227 ? 10.031 -35.719 -18.781 1 97.75 227 THR B N 1
ATOM 5192 C CA . THR B 1 227 ? 8.641 -36.156 -18.703 1 97.75 227 THR B CA 1
ATOM 5193 C C . THR B 1 227 ? 7.754 -35.031 -18.125 1 97.75 227 THR B C 1
ATOM 5195 O O . THR B 1 227 ? 7.82 -34.75 -16.922 1 97.75 227 THR B O 1
ATOM 5198 N N . MET B 1 228 ? 7.008 -34.469 -18.938 1 98.44 228 MET B N 1
ATOM 5199 C CA . MET B 1 228 ? 6.121 -33.375 -18.5 1 98.44 228 MET B CA 1
ATOM 5200 C C . MET B 1 228 ? 4.688 -33.906 -18.344 1 98.44 228 MET B C 1
ATOM 5202 O O . MET B 1 228 ? 4.227 -34.719 -19.141 1 98.44 228 MET B O 1
ATOM 5206 N N . ASN B 1 229 ? 3.994 -33.406 -17.297 1 98.38 229 ASN B N 1
ATOM 5207 C CA . ASN B 1 229 ? 2.645 -33.906 -17.078 1 98.38 229 ASN B CA 1
ATOM 5208 C C . ASN B 1 229 ? 1.726 -32.812 -16.516 1 98.38 229 ASN B C 1
ATOM 5210 O O . ASN B 1 229 ? 0.639 -33.094 -16.016 1 98.38 229 ASN B O 1
ATOM 5214 N N . ILE B 1 230 ? 2.123 -31.531 -16.531 1 98.56 230 ILE B N 1
ATOM 5215 C CA . ILE B 1 230 ? 1.279 -30.453 -16.031 1 98.56 230 ILE B CA 1
ATOM 5216 C C . ILE B 1 230 ? 1.18 -29.344 -17.062 1 98.56 230 ILE B C 1
ATOM 5218 O O . ILE B 1 230 ? 2.197 -28.844 -17.547 1 98.56 230 ILE B O 1
ATOM 5222 N N . LEU B 1 231 ? 0.003 -28.984 -17.438 1 98.06 231 LEU B N 1
ATOM 5223 C CA . LEU B 1 231 ? -0.281 -27.797 -18.25 1 98.06 231 LEU B CA 1
ATOM 5224 C C . LEU B 1 231 ? -1.113 -26.797 -17.469 1 98.06 231 LEU B C 1
ATOM 5226 O O . LEU B 1 231 ? -2.27 -27.062 -17.125 1 98.06 231 LEU B O 1
ATOM 5230 N N . ASP B 1 232 ? -0.49 -25.672 -17.141 1 96.69 232 ASP B N 1
ATOM 5231 C CA . ASP B 1 232 ? -1.174 -24.578 -16.469 1 96.69 232 ASP B CA 1
ATOM 5232 C C . ASP B 1 232 ? -1.68 -23.547 -17.484 1 96.69 232 ASP B C 1
ATOM 5234 O O . ASP B 1 232 ? -0.885 -22.859 -18.125 1 96.69 232 ASP B O 1
ATOM 5238 N N . ILE B 1 233 ? -2.988 -23.375 -17.531 1 92.19 233 ILE B N 1
ATOM 5239 C CA . ILE B 1 233 ? -3.551 -22.547 -18.578 1 92.19 233 ILE B CA 1
ATOM 5240 C C . ILE B 1 233 ? -3.67 -21.094 -18.078 1 92.19 233 ILE B C 1
ATOM 5242 O O . ILE B 1 233 ? -4.348 -20.281 -18.703 1 92.19 233 ILE B O 1
ATOM 5246 N N . GLY B 1 234 ? -3.105 -20.812 -16.938 1 89.5 234 GLY B N 1
ATOM 5247 C CA . GLY B 1 234 ? -2.92 -19.438 -16.484 1 89.5 234 GLY B CA 1
ATOM 5248 C C . GLY B 1 234 ? -4.152 -18.844 -15.828 1 89.5 234 GLY B C 1
ATOM 5249 O O . GLY B 1 234 ? -4.949 -19.578 -15.234 1 89.5 234 GLY B O 1
ATOM 5250 N N . ASP B 1 235 ? -4.133 -17.484 -15.828 1 85.5 235 ASP B N 1
ATOM 5251 C CA . ASP B 1 235 ? -5.145 -16.734 -15.094 1 85.5 235 ASP B CA 1
ATOM 5252 C C . ASP B 1 235 ? -6.109 -16.047 -16.047 1 85.5 235 ASP B C 1
ATOM 5254 O O . ASP B 1 235 ? -6.234 -16.438 -17.219 1 85.5 235 ASP B O 1
ATOM 5258 N N . GLY B 1 236 ? -6.977 -15.234 -15.484 1 74.88 236 GLY B N 1
ATOM 5259 C CA . GLY B 1 236 ? -7.828 -14.383 -16.297 1 74.88 236 GLY B CA 1
ATOM 5260 C C . GLY B 1 236 ? -9.219 -14.945 -16.5 1 74.88 236 GLY B C 1
ATOM 5261 O O . GLY B 1 236 ? -9.992 -14.445 -17.328 1 74.88 236 GLY B O 1
ATOM 5262 N N . ILE B 1 237 ? -9.492 -15.953 -15.859 1 80 237 ILE B N 1
ATOM 5263 C CA . ILE B 1 237 ? -10.805 -16.578 -16.031 1 80 237 ILE B CA 1
ATOM 5264 C C . ILE B 1 237 ? -11.812 -15.914 -15.086 1 80 237 ILE B C 1
ATOM 5266 O O . ILE B 1 237 ? -11.57 -15.812 -13.883 1 80 237 ILE B O 1
ATOM 5270 N N . SER B 1 238 ? -12.695 -15.242 -15.633 1 76.19 238 SER B N 1
ATOM 5271 C CA . SER B 1 238 ? -13.805 -14.617 -14.922 1 76.19 238 SER B CA 1
ATOM 5272 C C . SER B 1 238 ? -15.117 -14.781 -15.68 1 76.19 238 SER B C 1
ATOM 5274 O O . SER B 1 238 ? -15.125 -15.234 -16.828 1 76.19 238 SER B O 1
ATOM 5276 N N . GLY B 1 239 ? -16.234 -14.664 -14.984 1 72.94 239 GLY B N 1
ATOM 5277 C CA . GLY B 1 239 ? -17.469 -14.594 -15.758 1 72.94 239 GLY B CA 1
ATOM 5278 C C . GLY B 1 239 ? -18.578 -15.461 -15.18 1 72.94 239 GLY B C 1
ATOM 5279 O O . GLY B 1 239 ? -18.406 -16.094 -14.141 1 72.94 239 GLY B O 1
ATOM 5280 N N . SER B 1 240 ? -19.625 -15.352 -15.969 1 76.69 240 SER B N 1
ATOM 5281 C CA . SER B 1 240 ? -20.828 -16.109 -15.648 1 76.69 240 SER B CA 1
ATOM 5282 C C . SER B 1 240 ? -20.656 -17.578 -15.977 1 76.69 240 SER B C 1
ATOM 5284 O O . SER B 1 240 ? -19.641 -17.984 -16.547 1 76.69 240 SER B O 1
ATOM 5286 N N . GLU B 1 241 ? -21.594 -18.328 -15.523 1 81.88 241 GLU B N 1
ATOM 5287 C CA . GLU B 1 241 ? -21.609 -19.75 -15.82 1 81.88 241 GLU B CA 1
ATOM 5288 C C . GLU B 1 241 ? -21.531 -20 -17.328 1 81.88 241 GLU B C 1
ATOM 5290 O O . GLU B 1 241 ? -20.797 -20.891 -17.781 1 81.88 241 GLU B O 1
ATOM 5295 N N . THR B 1 242 ? -22.281 -19.188 -17.969 1 78.94 242 THR B N 1
ATOM 5296 C CA . THR B 1 242 ? -22.297 -19.344 -19.422 1 78.94 242 THR B CA 1
ATOM 5297 C C . THR B 1 242 ? -20.922 -19.031 -20.016 1 78.94 242 THR B C 1
ATOM 5299 O O . THR B 1 242 ? -20.469 -19.734 -20.922 1 78.94 242 THR B O 1
ATOM 5302 N N . GLN B 1 243 ? -20.328 -18.109 -19.484 1 80.31 243 GLN B N 1
ATOM 5303 C CA . GLN B 1 243 ? -19 -17.719 -19.969 1 80.31 243 GLN B CA 1
ATOM 5304 C C . GLN B 1 243 ? -17.969 -18.797 -19.625 1 80.31 243 GLN B C 1
ATOM 5306 O O . GLN B 1 243 ? -17.094 -19.094 -20.438 1 80.31 243 GLN B O 1
ATOM 5311 N N . LEU B 1 244 ? -18.125 -19.438 -18.5 1 86.69 244 LEU B N 1
ATOM 5312 C CA . LEU B 1 244 ? -17.203 -20.5 -18.078 1 86.69 244 LEU B CA 1
ATOM 5313 C C . LEU B 1 244 ? -17.328 -21.703 -19.016 1 86.69 244 LEU B C 1
ATOM 5315 O O . LEU B 1 244 ? -16.312 -22.281 -19.422 1 86.69 244 LEU B O 1
ATOM 5319 N N . LYS B 1 245 ? -18.531 -21.953 -19.312 1 85.69 245 LYS B N 1
ATOM 5320 C CA . LYS B 1 245 ? -18.766 -23.094 -20.203 1 85.69 245 LYS B CA 1
ATOM 5321 C C . LYS B 1 245 ? -18.203 -22.844 -21.594 1 85.69 245 LYS B C 1
ATOM 5323 O O . LYS B 1 245 ? -17.672 -23.75 -22.234 1 85.69 245 LYS B O 1
ATOM 5328 N N . GLN B 1 246 ? -18.359 -21.656 -21.969 1 82.88 246 GLN B N 1
ATOM 5329 C CA . GLN B 1 246 ? -17.828 -21.281 -23.281 1 82.88 246 GLN B CA 1
ATOM 5330 C C . GLN B 1 246 ? -16.312 -21.375 -23.297 1 82.88 246 GLN B C 1
ATOM 5332 O O . GLN B 1 246 ? -15.727 -21.906 -24.234 1 82.88 246 GLN B O 1
ATOM 5337 N N . ILE B 1 247 ? -15.727 -20.922 -22.297 1 80.69 247 ILE B N 1
ATOM 5338 C CA . ILE B 1 247 ? -14.273 -20.969 -22.172 1 80.69 247 ILE B CA 1
ATOM 5339 C C . ILE B 1 247 ? -13.805 -22.422 -22.078 1 80.69 247 ILE B C 1
ATOM 5341 O O . ILE B 1 247 ? -12.828 -22.812 -22.734 1 80.69 247 ILE B O 1
ATOM 5345 N N . ASN B 1 248 ? -14.57 -23.172 -21.328 1 88.06 248 ASN B N 1
ATOM 5346 C CA . ASN B 1 248 ? -14.219 -24.578 -21.172 1 88.06 248 ASN B CA 1
ATOM 5347 C C . ASN B 1 248 ? -14.258 -25.312 -22.5 1 88.06 248 ASN B C 1
ATOM 5349 O O . ASN B 1 248 ? -13.344 -26.078 -22.828 1 88.06 248 ASN B O 1
ATOM 5353 N N . ARG B 1 249 ? -15.242 -25.016 -23.188 1 87.75 249 ARG B N 1
ATOM 5354 C CA . ARG B 1 249 ? -15.383 -25.672 -24.484 1 87.75 249 ARG B CA 1
ATOM 5355 C C . ARG B 1 249 ? -14.242 -25.266 -25.422 1 87.75 249 ARG B C 1
ATOM 5357 O O . ARG B 1 249 ? -13.664 -26.125 -26.094 1 87.75 249 ARG B O 1
ATOM 5364 N N . ALA B 1 250 ? -13.969 -24.078 -25.422 1 85.25 250 ALA B N 1
ATOM 5365 C CA . ALA B 1 250 ? -12.914 -23.578 -26.297 1 85.25 250 ALA B CA 1
ATOM 5366 C C . ALA B 1 250 ? -11.555 -24.156 -25.906 1 85.25 250 ALA B C 1
ATOM 5368 O O . ALA B 1 250 ? -10.781 -24.594 -26.766 1 85.25 250 ALA B O 1
ATOM 5369 N N . VAL B 1 251 ? -11.297 -24.172 -24.672 1 90 251 VAL B N 1
ATOM 5370 C CA . VAL B 1 251 ? -10.016 -24.625 -24.156 1 90 251 VAL B CA 1
ATOM 5371 C C . VAL B 1 251 ? -9.898 -26.141 -24.312 1 90 251 VAL B C 1
ATOM 5373 O O . VAL B 1 251 ? -8.898 -26.641 -24.844 1 90 251 VAL B O 1
ATOM 5376 N N . MET B 1 252 ? -10.977 -26.844 -24 1 91.81 252 MET B N 1
ATOM 5377 C CA . MET B 1 252 ? -10.898 -28.312 -23.969 1 91.81 252 MET B CA 1
ATOM 5378 C C . MET B 1 252 ? -10.875 -28.891 -25.375 1 91.81 252 MET B C 1
ATOM 5380 O O . MET B 1 252 ? -10.281 -29.938 -25.609 1 91.81 252 MET B O 1
ATOM 5384 N N . SER B 1 253 ? -11.445 -28.172 -26.297 1 93.44 253 SER B N 1
ATOM 5385 C CA . SER B 1 253 ? -11.352 -28.641 -27.672 1 93.44 253 SER B CA 1
ATOM 5386 C C . SER B 1 253 ? -9.906 -28.672 -28.156 1 93.44 253 SER B C 1
ATOM 5388 O O . SER B 1 253 ? -9.5 -29.609 -28.844 1 93.44 253 SER B O 1
ATOM 5390 N N . VAL B 1 254 ? -9.188 -27.703 -27.797 1 94.56 254 VAL B N 1
ATOM 5391 C CA . VAL B 1 254 ? -7.789 -27.625 -28.203 1 94.56 254 VAL B CA 1
ATOM 5392 C C . VAL B 1 254 ? -6.945 -28.562 -27.344 1 94.56 254 VAL B C 1
ATOM 5394 O O . VAL B 1 254 ? -6.031 -29.219 -27.844 1 94.56 254 VAL B O 1
ATOM 5397 N N . VAL B 1 255 ? -7.289 -28.688 -26.094 1 95.5 255 VAL B N 1
ATOM 5398 C CA . VAL B 1 255 ? -6.57 -29.562 -25.172 1 95.5 255 VAL B CA 1
ATOM 5399 C C . VAL B 1 255 ? -6.738 -31.016 -25.625 1 95.5 255 VAL B C 1
ATOM 5401 O O . VAL B 1 255 ? -5.777 -31.797 -25.609 1 95.5 255 VAL B O 1
ATOM 5404 N N . ASP B 1 256 ? -7.91 -31.344 -26.031 1 95.12 256 ASP B N 1
ATOM 5405 C CA . ASP B 1 256 ? -8.172 -32.719 -26.484 1 95.12 256 ASP B CA 1
ATOM 5406 C C . ASP B 1 256 ? -7.359 -33.031 -27.734 1 95.12 256 ASP B C 1
ATOM 5408 O O . ASP B 1 256 ? -6.969 -34.188 -27.938 1 95.12 256 ASP B O 1
ATOM 5412 N N . LEU B 1 257 ? -7.133 -32.062 -28.484 1 95.81 257 LEU B N 1
ATOM 5413 C CA . LEU B 1 257 ? -6.359 -32.219 -29.719 1 95.81 257 LEU B CA 1
ATOM 5414 C C . LEU B 1 257 ? -4.879 -32.438 -29.406 1 95.81 257 LEU B C 1
ATOM 5416 O O . LEU B 1 257 ? -4.242 -33.344 -29.922 1 95.81 257 LEU B O 1
ATOM 5420 N N . TYR B 1 258 ? -4.359 -31.609 -28.516 1 96.62 258 TYR B N 1
ATOM 5421 C CA . TYR B 1 258 ? -2.914 -31.562 -28.328 1 96.62 258 TYR B CA 1
ATOM 5422 C C . TYR B 1 258 ? -2.504 -32.375 -27.109 1 96.62 258 TYR B C 1
ATOM 5424 O O . TYR B 1 258 ? -1.358 -32.844 -27.016 1 96.62 258 TYR B O 1
ATOM 5432 N N . PHE B 1 259 ? -3.406 -32.531 -26.172 1 97.31 259 PHE B N 1
ATOM 5433 C CA . PHE B 1 259 ? -3.133 -33.25 -24.938 1 97.31 259 PHE B CA 1
ATOM 5434 C C . PHE B 1 259 ? -4.266 -34.219 -24.609 1 97.31 259 PHE B C 1
ATOM 5436 O O . PHE B 1 259 ? -4.871 -34.125 -23.531 1 97.31 259 PHE B O 1
ATOM 5443 N N . PRO B 1 260 ? -4.48 -35.094 -25.422 1 94.88 260 PRO B N 1
ATOM 5444 C CA . PRO B 1 260 ? -5.547 -36.062 -25.109 1 94.88 260 PRO B CA 1
ATOM 5445 C C . PRO B 1 260 ? -5.312 -36.781 -23.781 1 94.88 260 PRO B C 1
ATOM 5447 O O . PRO B 1 260 ? -4.188 -36.812 -23.281 1 94.88 260 PRO B O 1
ATOM 5450 N N . PRO B 1 261 ? -6.352 -37.406 -23.203 1 93 261 PRO B N 1
ATOM 5451 C CA . PRO B 1 261 ? -6.242 -38.062 -21.891 1 93 261 PRO B CA 1
ATOM 5452 C C . PRO B 1 261 ? -5.148 -39.094 -21.844 1 93 261 PRO B C 1
ATOM 5454 O O . PRO B 1 261 ? -4.551 -39.344 -20.797 1 93 261 PRO B O 1
ATOM 5457 N N . SER B 1 262 ? -4.797 -39.656 -22.906 1 93.81 262 SER B N 1
ATOM 5458 C CA . SER B 1 262 ? -3.795 -40.719 -22.984 1 93.81 262 SER B CA 1
ATOM 5459 C C . SER B 1 262 ? -2.402 -40.188 -22.656 1 93.81 262 SER B C 1
ATOM 5461 O O . SER B 1 262 ? -1.505 -40.938 -22.297 1 93.81 262 SER B O 1
ATOM 5463 N N . THR B 1 263 ? -2.238 -38.875 -22.797 1 93.75 263 THR B N 1
ATOM 5464 C CA . THR B 1 263 ? -0.935 -38.281 -22.516 1 93.75 263 THR B CA 1
ATOM 5465 C C . THR B 1 263 ? -0.67 -38.25 -21.016 1 93.75 263 THR B C 1
ATOM 5467 O O . THR B 1 263 ? 0.477 -38.094 -20.578 1 93.75 263 THR B O 1
ATOM 5470 N N . GLY B 1 264 ? -1.77 -38.25 -20.188 1 95.69 264 GLY B N 1
ATOM 5471 C CA . GLY B 1 264 ? -1.623 -38.219 -18.734 1 95.69 264 GLY B CA 1
ATOM 5472 C C . GLY B 1 264 ? -1.326 -36.812 -18.219 1 95.69 264 GLY B C 1
ATOM 5473 O O . GLY B 1 264 ? -0.95 -36.625 -17.062 1 95.69 264 GLY B O 1
ATOM 5474 N N . VAL B 1 265 ? -1.489 -35.812 -19.062 1 97.75 265 VAL B N 1
ATOM 5475 C CA . VAL B 1 265 ? -1.195 -34.438 -18.688 1 97.75 265 VAL B CA 1
ATOM 5476 C C . VAL B 1 265 ? -2.344 -33.875 -17.844 1 97.75 265 VAL B C 1
ATOM 5478 O O . VAL B 1 265 ? -3.51 -33.969 -18.234 1 97.75 265 VAL B O 1
ATOM 5481 N N . SER B 1 266 ? -1.99 -33.375 -16.641 1 97.44 266 SER B N 1
ATOM 5482 C CA . SER B 1 266 ? -2.957 -32.688 -15.797 1 97.44 266 SER B CA 1
ATOM 5483 C C . SER B 1 266 ? -3.092 -31.219 -16.188 1 97.44 266 SER B C 1
ATOM 5485 O O . SER B 1 266 ? -2.088 -30.516 -16.359 1 97.44 266 SER B O 1
ATOM 5487 N N . ILE B 1 267 ? -4.348 -30.766 -16.328 1 96.75 267 ILE B N 1
ATOM 5488 C CA . ILE B 1 267 ? -4.609 -29.375 -16.703 1 96.75 267 ILE B CA 1
ATOM 5489 C C . ILE B 1 267 ? -4.996 -28.578 -15.453 1 96.75 267 ILE B C 1
ATOM 5491 O O . ILE B 1 267 ? -5.891 -28.984 -14.703 1 96.75 267 ILE B O 1
ATOM 5495 N N . VAL B 1 268 ? -4.277 -27.453 -15.195 1 96.5 268 VAL B N 1
ATOM 5496 C CA . VAL B 1 268 ? -4.555 -26.609 -14.031 1 96.5 268 VAL B CA 1
ATOM 5497 C C . VAL B 1 268 ? -4.828 -25.172 -14.492 1 96.5 268 VAL B C 1
ATOM 5499 O O . VAL B 1 268 ? -4.41 -24.766 -15.578 1 96.5 268 VAL B O 1
ATOM 5502 N N . ALA B 1 269 ? -5.586 -24.422 -13.711 1 94.44 269 ALA B N 1
ATOM 5503 C CA . ALA B 1 269 ? -5.867 -23.016 -13.961 1 94.44 269 ALA B CA 1
ATOM 5504 C C . ALA B 1 269 ? -5.68 -22.188 -12.695 1 94.44 269 ALA B C 1
ATOM 5506 O O . ALA B 1 269 ? -5.965 -22.656 -11.594 1 94.44 269 ALA B O 1
ATOM 5507 N N . GLU B 1 270 ? -5.168 -21.031 -12.898 1 94.06 270 GLU B N 1
ATOM 5508 C CA . GLU B 1 270 ? -5.02 -20.078 -11.805 1 94.06 270 GLU B CA 1
ATOM 5509 C C . GLU B 1 270 ? -6.262 -19.203 -11.664 1 94.06 270 GLU B C 1
ATOM 5511 O O . GLU B 1 270 ? -6.57 -18.406 -12.555 1 94.06 270 GLU B O 1
ATOM 5516 N N . LEU B 1 271 ? -6.887 -19.375 -10.523 1 93.38 271 LEU B N 1
ATOM 5517 C CA . LEU B 1 271 ? -8.094 -18.578 -10.273 1 93.38 271 LEU B CA 1
ATOM 5518 C C . LEU B 1 271 ? -7.832 -17.516 -9.219 1 93.38 271 LEU B C 1
ATOM 5520 O O . LEU B 1 271 ? -7.047 -17.734 -8.289 1 93.38 271 LEU B O 1
ATOM 5524 N N . GLY B 1 272 ? -8.391 -16.375 -9.367 1 90.62 272 GLY B N 1
ATOM 5525 C CA . GLY B 1 272 ? -8.367 -15.273 -8.406 1 90.62 272 GLY B CA 1
ATOM 5526 C C . GLY B 1 272 ? -9.727 -14.648 -8.18 1 90.62 272 GLY B C 1
ATOM 5527 O O . GLY B 1 272 ? -10.586 -15.234 -7.512 1 90.62 272 GLY B O 1
ATOM 5528 N N . GLY B 1 273 ? -9.953 -13.609 -8.961 1 88.94 273 GLY B N 1
ATOM 5529 C CA . GLY B 1 273 ? -11.18 -12.836 -8.844 1 88.94 273 GLY B CA 1
ATOM 5530 C C . GLY B 1 273 ? -12.43 -13.68 -9.016 1 88.94 273 GLY B C 1
ATOM 5531 O O . GLY B 1 273 ? -13.453 -13.414 -8.383 1 88.94 273 GLY B O 1
ATOM 5532 N N . TYR B 1 274 ? -12.375 -14.727 -9.859 1 91.69 274 TYR B N 1
ATOM 5533 C CA . TYR B 1 274 ? -13.531 -15.586 -10.07 1 91.69 274 TYR B CA 1
ATOM 5534 C C . TYR B 1 274 ? -14.039 -16.156 -8.758 1 91.69 274 TYR B C 1
ATOM 5536 O O . TYR B 1 274 ? -15.25 -16.172 -8.5 1 91.69 274 TYR B O 1
ATOM 5544 N N . LEU B 1 275 ? -13.141 -16.594 -7.906 1 93.62 275 LEU B N 1
ATOM 5545 C CA . LEU B 1 275 ? -13.516 -17.297 -6.68 1 93.62 275 LEU B CA 1
ATOM 5546 C C . LEU B 1 275 ? -13.938 -16.312 -5.598 1 93.62 275 LEU B C 1
ATOM 5548 O O . LEU B 1 275 ? -14.844 -16.578 -4.812 1 93.62 275 LEU B O 1
ATOM 5552 N N . VAL B 1 276 ? -13.289 -15.094 -5.594 1 93.06 276 VAL B N 1
ATOM 5553 C CA . VAL B 1 276 ? -13.391 -14.367 -4.332 1 93.06 276 VAL B CA 1
ATOM 5554 C C . VAL B 1 276 ? -14.125 -13.047 -4.559 1 93.06 276 VAL B C 1
ATOM 5556 O O . VAL B 1 276 ? -14.625 -12.438 -3.613 1 93.06 276 VAL B O 1
ATOM 5559 N N . ALA B 1 277 ? -14.195 -12.477 -5.723 1 91.81 277 ALA B N 1
ATOM 5560 C CA . ALA B 1 277 ? -14.766 -11.156 -5.984 1 91.81 277 ALA B CA 1
ATOM 5561 C C . ALA B 1 277 ? -16.203 -11.062 -5.477 1 91.81 277 ALA B C 1
ATOM 5563 O O . ALA B 1 277 ? -16.531 -10.156 -4.711 1 91.81 277 ALA B O 1
ATOM 5564 N N . PRO B 1 278 ? -17.047 -12.062 -5.766 1 93.38 278 PRO B N 1
ATOM 5565 C CA . PRO B 1 278 ? -18.438 -11.945 -5.348 1 93.38 278 PRO B CA 1
ATOM 5566 C C . PRO B 1 278 ? -18.625 -12.172 -3.848 1 93.38 278 PRO B C 1
ATOM 5568 O O . PRO B 1 278 ? -19.703 -11.898 -3.309 1 93.38 278 PRO B O 1
ATOM 5571 N N . ALA B 1 279 ? -17.641 -12.68 -3.176 1 95.69 279 ALA B N 1
ATOM 5572 C CA . ALA B 1 279 ? -17.781 -13.117 -1.789 1 95.69 279 ALA B CA 1
ATOM 5573 C C . ALA B 1 279 ? -17.672 -11.93 -0.832 1 95.69 279 ALA B C 1
ATOM 5575 O O . ALA B 1 279 ? -18.062 -12.031 0.336 1 95.69 279 ALA B O 1
ATOM 5576 N N . PHE B 1 280 ? -17.172 -10.836 -1.255 1 95.06 280 PHE B N 1
ATOM 5577 C CA . PHE B 1 280 ? -16.938 -9.711 -0.362 1 95.06 280 PHE B CA 1
ATOM 5578 C C . PHE B 1 280 ? -17.734 -8.492 -0.807 1 95.06 280 PHE B C 1
ATOM 5580 O O . PHE B 1 280 ? -17.797 -8.18 -1.998 1 95.06 280 PHE B O 1
ATOM 5587 N N . THR B 1 281 ? -18.359 -7.891 0.125 1 96.62 281 THR B N 1
ATOM 5588 C CA . THR B 1 281 ? -19.047 -6.617 -0.031 1 96.62 281 THR B CA 1
ATOM 5589 C C . THR B 1 281 ? -18.438 -5.547 0.861 1 96.62 281 THR B C 1
ATOM 5591 O O . THR B 1 281 ? -18.188 -5.789 2.045 1 96.62 281 THR B O 1
ATOM 5594 N N . LEU B 1 282 ? -18.094 -4.418 0.278 1 96.19 282 LEU B N 1
ATOM 5595 C CA . LEU B 1 282 ? -17.5 -3.316 1.015 1 96.19 282 LEU B CA 1
ATOM 5596 C C . LEU B 1 282 ? -18.5 -2.184 1.219 1 96.19 282 LEU B C 1
ATOM 5598 O O . LEU B 1 282 ? -19.141 -1.739 0.266 1 96.19 282 LEU B O 1
ATOM 5602 N N . ALA B 1 283 ? -18.688 -1.771 2.459 1 97.12 283 ALA B N 1
ATOM 5603 C CA . ALA B 1 283 ? -19.516 -0.611 2.791 1 97.12 283 ALA B CA 1
ATOM 5604 C C . ALA B 1 283 ? -18.656 0.565 3.234 1 97.12 283 ALA B C 1
ATOM 5606 O O . ALA B 1 283 ? -17.797 0.422 4.117 1 97.12 283 ALA B O 1
ATOM 5607 N N . VAL B 1 284 ? -18.859 1.684 2.568 1 96.12 284 VAL B N 1
ATOM 5608 C CA . VAL B 1 284 ? -18.141 2.912 2.9 1 96.12 284 VAL B CA 1
ATOM 5609 C C . VAL B 1 284 ? -19.141 4.055 3.08 1 96.12 284 VAL B C 1
ATOM 5611 O O . VAL B 1 284 ? -20.297 3.949 2.668 1 96.12 284 VAL B O 1
ATOM 5614 N N . ASN B 1 285 ? -18.75 5.086 3.652 1 94.75 285 ASN B N 1
ATOM 5615 C CA . ASN B 1 285 ? -19.641 6.227 3.805 1 94.75 285 ASN B CA 1
ATOM 5616 C C . ASN B 1 285 ? -19.016 7.516 3.287 1 94.75 285 ASN B C 1
ATOM 5618 O O . ASN B 1 285 ? -17.781 7.609 3.182 1 94.75 285 ASN B O 1
ATOM 5622 N N . ILE B 1 286 ? -19.875 8.453 2.939 1 94.12 286 ILE B N 1
ATOM 5623 C CA . ILE B 1 286 ? -19.453 9.766 2.465 1 94.12 286 ILE B CA 1
ATOM 5624 C C . ILE B 1 286 ? -18.938 10.594 3.639 1 94.12 286 ILE B C 1
ATOM 5626 O O . ILE B 1 286 ? -19.625 10.75 4.652 1 94.12 286 ILE B O 1
ATOM 5630 N N . ILE B 1 287 ? -17.719 11.164 3.434 1 91.81 287 ILE B N 1
ATOM 5631 C CA . ILE B 1 287 ? -17.172 11.938 4.539 1 91.81 287 ILE B CA 1
ATOM 5632 C C . ILE B 1 287 ? -17.062 13.406 4.141 1 91.81 287 ILE B C 1
ATOM 5634 O O . ILE B 1 287 ? -16.859 14.273 4.996 1 91.81 287 ILE B O 1
ATOM 5638 N N . SER B 1 288 ? -17.172 13.664 2.855 1 90.75 288 SER B N 1
ATOM 5639 C CA . SER B 1 288 ? -17.172 15.039 2.377 1 90.75 288 SER B CA 1
ATOM 5640 C C . SER B 1 288 ? -17.766 15.141 0.972 1 90.75 288 SER B C 1
ATOM 5642 O O . SER B 1 288 ? -17.891 14.133 0.276 1 90.75 288 SER B O 1
ATOM 5644 N N . LYS B 1 289 ? -18.203 16.328 0.627 1 89.38 289 LYS B N 1
ATOM 5645 C CA . LYS B 1 289 ? -18.844 16.594 -0.661 1 89.38 289 LYS B CA 1
ATOM 5646 C C . LYS B 1 289 ? -18.359 17.922 -1.235 1 89.38 289 LYS B C 1
ATOM 5648 O O . LYS B 1 289 ? -18.297 18.938 -0.52 1 89.38 289 LYS B O 1
ATOM 5653 N N . GLY B 1 290 ? -17.859 17.859 -2.463 1 83.06 290 GLY B N 1
ATOM 5654 C CA . GLY B 1 290 ? -17.531 19.078 -3.205 1 83.06 290 GLY B CA 1
ATOM 5655 C C . GLY B 1 290 ? -18.375 19.25 -4.453 1 83.06 290 GLY B C 1
ATOM 5656 O O . GLY B 1 290 ? -18.953 18.281 -4.965 1 83.06 290 GLY B O 1
ATOM 5657 N N . VAL B 1 291 ? -18.578 20.578 -4.812 1 81 291 VAL B N 1
ATOM 5658 C CA . VAL B 1 291 ? -19.312 20.875 -6.035 1 81 291 VAL B CA 1
ATOM 5659 C C . VAL B 1 291 ? -18.375 21.484 -7.07 1 81 291 VAL B C 1
ATOM 5661 O O . VAL B 1 291 ? -17.594 22.391 -6.75 1 81 291 VAL B O 1
ATOM 5664 N N . VAL B 1 292 ? -18.156 20.859 -8.094 1 70.5 292 VAL B N 1
ATOM 5665 C CA . VAL B 1 292 ? -17.344 21.406 -9.172 1 70.5 292 VAL B CA 1
ATOM 5666 C C . VAL B 1 292 ? -18.25 22 -10.242 1 70.5 292 VAL B C 1
ATOM 5668 O O . VAL B 1 292 ? -19.266 21.422 -10.617 1 70.5 292 VAL B O 1
ATOM 5671 N N . ALA B 1 293 ? -18.047 23.438 -10.281 1 56.5 293 ALA B N 1
ATOM 5672 C CA . ALA B 1 293 ? -18.828 24.094 -11.328 1 56.5 293 ALA B CA 1
ATOM 5673 C C . ALA B 1 293 ? -18.484 23.516 -12.703 1 56.5 293 ALA B C 1
ATOM 5675 O O . ALA B 1 293 ? -17.312 23.312 -13.031 1 56.5 293 ALA B O 1
ATOM 5676 N N . ARG B 1 294 ? -19.109 22.859 -13.281 1 50.09 294 ARG B N 1
ATOM 5677 C CA . ARG B 1 294 ? -18.875 22.469 -14.672 1 50.09 294 ARG B CA 1
ATOM 5678 C C . ARG B 1 294 ? -18.562 23.688 -15.531 1 50.09 294 ARG B C 1
ATOM 5680 O O . ARG B 1 294 ? -19.422 24.172 -16.281 1 50.09 294 ARG B O 1
ATOM 5687 N N . ASP B 1 295 ? -18.125 24.844 -15.023 1 40.03 295 ASP B N 1
ATOM 5688 C CA . ASP B 1 295 ? -18.016 25.812 -16.109 1 40.03 295 ASP B CA 1
ATOM 5689 C C . ASP B 1 295 ? -17.359 25.172 -17.344 1 40.03 295 ASP B C 1
ATOM 5691 O O . ASP B 1 295 ? -17.922 25.219 -18.438 1 40.03 295 ASP B O 1
ATOM 5695 N N . LEU B 1 296 ? -15.945 25.875 -17.703 1 36.72 296 LEU B N 1
ATOM 5696 C CA . LEU B 1 296 ? -15.188 26.703 -18.656 1 36.72 296 LEU B CA 1
ATOM 5697 C C . LEU B 1 296 ? -14.273 25.844 -19.516 1 36.72 296 LEU B C 1
ATOM 5699 O O . LEU B 1 296 ? -13.516 26.359 -20.344 1 36.72 296 LEU B O 1
ATOM 5703 N N . GLN B 1 297 ? -13.688 24.766 -19.172 1 35.38 297 GLN B N 1
ATOM 5704 C CA . GLN B 1 297 ? -12.844 24.453 -20.312 1 35.38 297 GLN B CA 1
ATOM 5705 C C . GLN B 1 297 ? -13.672 24.375 -21.594 1 35.38 297 GLN B C 1
ATOM 5707 O O . GLN B 1 297 ? -13.117 24.406 -22.703 1 35.38 297 GLN B O 1
ATOM 5712 N N . GLU B 1 298 ? -14.82 23.797 -21.641 1 35.78 298 GLU B N 1
ATOM 5713 C CA . GLU B 1 298 ? -15.367 23.984 -22.984 1 35.78 298 GLU B CA 1
ATOM 5714 C C . GLU B 1 298 ? -15.859 25.406 -23.188 1 35.78 298 GLU B C 1
ATOM 5716 O O . GLU B 1 298 ? -17.062 25.672 -23.156 1 35.78 298 GLU B O 1
ATOM 5721 N N . LEU B 1 299 ? -15.266 26.531 -22.672 1 32.38 299 LEU B N 1
ATOM 5722 C CA . LEU B 1 299 ? -15.57 27.812 -23.312 1 32.38 299 LEU B CA 1
ATOM 5723 C C . LEU B 1 299 ? -15.453 27.688 -24.828 1 32.38 299 LEU B C 1
ATOM 5725 O O . LEU B 1 299 ? -15.898 28.578 -25.562 1 32.38 299 LEU B O 1
ATOM 5729 N N . HIS B 1 300 ? -14.453 27.125 -25.5 1 30.41 300 HIS B N 1
ATOM 5730 C CA . HIS B 1 300 ? -14.555 27.266 -26.938 1 30.41 300 HIS B CA 1
ATOM 5731 C C . HIS B 1 300 ? -15.742 26.484 -27.484 1 30.41 300 HIS B C 1
ATOM 5733 O O . HIS B 1 300 ? -15.969 26.453 -28.703 1 30.41 300 HIS B O 1
ATOM 5739 N N . ARG B 1 301 ? -16.125 25.266 -27.156 1 32.12 301 ARG B N 1
ATOM 5740 C CA . ARG B 1 301 ? -17.234 24.906 -28.031 1 32.12 301 ARG B CA 1
ATOM 5741 C C . ARG B 1 301 ? -18.5 25.688 -27.672 1 32.12 301 ARG B C 1
ATOM 5743 O O . ARG B 1 301 ? -18.703 26.031 -26.5 1 32.12 301 ARG B O 1
ATOM 5750 N N . ASP B 1 302 ? -19.188 26.391 -28.594 1 33.75 302 ASP B N 1
ATOM 5751 C CA . ASP B 1 302 ? -20.453 27.109 -28.656 1 33.75 302 ASP B CA 1
ATOM 5752 C C . ASP B 1 302 ? -21.469 26.547 -27.672 1 33.75 302 ASP B C 1
ATOM 5754 O O . ASP B 1 302 ? -22.375 27.25 -27.219 1 33.75 302 ASP B O 1
ATOM 5758 N N . ALA B 1 303 ? -22 25.312 -28.078 1 30.88 303 ALA B N 1
ATOM 5759 C CA . ALA B 1 303 ? -23.328 24.922 -27.609 1 30.88 303 ALA B CA 1
ATOM 5760 C C . ALA B 1 303 ? -23.281 24.484 -26.141 1 30.88 303 ALA B C 1
ATOM 5762 O O . ALA B 1 303 ? -22.375 23.734 -25.75 1 30.88 303 ALA B O 1
ATOM 5763 N N . PRO B 1 304 ? -23.875 25.234 -25.25 1 35.69 304 PRO B N 1
ATOM 5764 C CA . PRO B 1 304 ? -24.219 24.703 -23.922 1 35.69 304 PRO B CA 1
ATOM 5765 C C . PRO B 1 304 ? -24.422 23.188 -23.922 1 35.69 304 PRO B C 1
ATOM 5767 O O . PRO B 1 304 ? -25.281 22.672 -24.656 1 35.69 304 PRO B O 1
ATOM 5770 N N . SER B 1 305 ? -23.562 22.406 -24.328 1 35.41 305 SER B N 1
ATOM 5771 C CA . SER B 1 305 ? -24.125 21.062 -24.391 1 35.41 305 SER B CA 1
ATOM 5772 C C . SER B 1 305 ? -25.031 20.781 -23.188 1 35.41 305 SER B C 1
ATOM 5774 O O . SER B 1 305 ? -24.922 21.453 -22.156 1 35.41 305 SER B O 1
ATOM 5776 N N . ALA B 1 306 ? -25.828 19.625 -23.141 1 35.47 306 ALA B N 1
ATOM 5777 C CA . ALA B 1 306 ? -27.016 19.203 -22.406 1 35.47 306 ALA B CA 1
ATOM 5778 C C . ALA B 1 306 ? -26.875 19.484 -20.922 1 35.47 306 ALA B C 1
ATOM 5780 O O . ALA B 1 306 ? -27.781 20.031 -20.281 1 35.47 306 ALA B O 1
ATOM 5781 N N . ASN B 1 307 ? -26.5 18.562 -19.703 1 41.28 307 ASN B N 1
ATOM 5782 C CA . ASN B 1 307 ? -27.016 18.75 -18.344 1 41.28 307 ASN B CA 1
ATOM 5783 C C . ASN B 1 307 ? -26.172 19.734 -17.562 1 41.28 307 ASN B C 1
ATOM 5785 O O . ASN B 1 307 ? -24.969 19.547 -17.391 1 41.28 307 ASN B O 1
ATOM 5789 N N . ASP B 1 308 ? -26.375 20.938 -17.453 1 51.16 308 ASP B N 1
ATOM 5790 C CA . ASP B 1 308 ? -26.109 22.062 -16.562 1 51.16 308 ASP B CA 1
ATOM 5791 C C . ASP B 1 308 ? -26.031 21.625 -15.109 1 51.16 308 ASP B C 1
ATOM 5793 O O . ASP B 1 308 ? -26.078 22.453 -14.195 1 51.16 308 ASP B O 1
ATOM 5797 N N . GLU B 1 309 ? -26.203 20.453 -14.922 1 62.91 309 GLU B N 1
ATOM 5798 C CA . GLU B 1 309 ? -26.281 19.969 -13.539 1 62.91 309 GLU B CA 1
ATOM 5799 C C . GLU B 1 309 ? -24.891 19.922 -12.906 1 62.91 309 GLU B C 1
ATOM 5801 O O . GLU B 1 309 ? -23.891 19.656 -13.586 1 62.91 309 GLU B O 1
ATOM 5806 N N . PRO B 1 310 ? -24.797 20.391 -11.703 1 72 310 PRO B N 1
ATOM 5807 C CA . PRO B 1 310 ? -23.531 20.359 -10.953 1 72 310 PRO B CA 1
ATOM 5808 C C . PRO B 1 310 ? -22.922 18.969 -10.883 1 72 310 PRO B C 1
ATOM 5810 O O . PRO B 1 310 ? -23.641 17.969 -10.914 1 72 310 PRO B O 1
ATOM 5813 N N . GLU B 1 311 ? -21.688 18.891 -11.164 1 87.62 311 GLU B N 1
ATOM 5814 C CA . GLU B 1 311 ? -20.953 17.656 -10.906 1 87.62 311 GLU B CA 1
ATOM 5815 C C . GLU B 1 311 ? -20.453 17.609 -9.469 1 87.62 311 GLU B C 1
ATOM 5817 O O . GLU B 1 311 ? -19.891 18.594 -8.961 1 87.62 311 GLU B O 1
ATOM 5822 N N . PHE B 1 312 ? -20.828 16.484 -8.812 1 91.25 312 PHE B N 1
ATOM 5823 C CA . PHE B 1 312 ? -20.406 16.344 -7.418 1 91.25 312 PHE B CA 1
ATOM 5824 C C . PHE B 1 312 ? -19.125 15.531 -7.305 1 91.25 312 PHE B C 1
ATOM 5826 O O . PHE B 1 312 ? -18.906 14.609 -8.094 1 91.25 312 PHE B O 1
ATOM 5833 N N . GLN B 1 313 ? -18.297 15.93 -6.383 1 91.62 313 GLN B N 1
ATOM 5834 C CA . GLN B 1 313 ? -17.172 15.125 -5.926 1 91.62 313 GLN B CA 1
ATOM 5835 C C . GLN B 1 313 ? -17.406 14.602 -4.512 1 91.62 313 GLN B C 1
ATOM 5837 O O . GLN B 1 313 ? -17.5 15.383 -3.562 1 91.62 313 GLN B O 1
ATOM 5842 N N . TYR B 1 314 ? -17.516 13.336 -4.406 1 93.69 314 TYR B N 1
ATOM 5843 C CA . TYR B 1 314 ? -17.719 12.734 -3.094 1 93.69 314 TYR B CA 1
ATOM 5844 C C . TYR B 1 314 ? -16.438 12.117 -2.566 1 93.69 314 TYR B C 1
ATOM 5846 O O . TYR B 1 314 ? -15.742 11.398 -3.293 1 93.69 314 TYR B O 1
ATOM 5854 N N . TYR B 1 315 ? -16.109 12.43 -1.347 1 93 315 TYR B N 1
ATOM 5855 C CA . TYR B 1 315 ? -15.016 11.781 -0.638 1 93 315 TYR B CA 1
ATOM 5856 C C . TYR B 1 315 ? -15.531 10.688 0.286 1 93 315 TYR B C 1
ATOM 5858 O O . TYR B 1 315 ? -16.484 10.898 1.045 1 93 315 TYR B O 1
ATOM 5866 N N . ILE B 1 316 ? -14.883 9.547 0.184 1 94.69 316 ILE B N 1
ATOM 5867 C CA . ILE B 1 316 ? -15.305 8.398 0.985 1 94.69 316 ILE B CA 1
ATOM 5868 C C . ILE B 1 316 ? -14.164 7.957 1.898 1 94.69 316 ILE B C 1
ATOM 5870 O O . ILE B 1 316 ? -13.023 8.383 1.727 1 94.69 316 ILE B O 1
ATOM 5874 N N . ASN B 1 317 ? -14.445 7.121 2.889 1 92.56 317 ASN B N 1
ATOM 5875 C CA . ASN B 1 317 ? -13.484 6.859 3.951 1 92.56 317 ASN B CA 1
ATOM 5876 C C . ASN B 1 317 ? -12.562 5.691 3.6 1 92.56 317 ASN B C 1
ATOM 5878 O O . ASN B 1 317 ? -11.859 5.168 4.465 1 92.56 317 ASN B O 1
ATOM 5882 N N . GLU B 1 318 ? -12.586 5.195 2.375 1 91.25 318 GLU B N 1
ATOM 5883 C CA . GLU B 1 318 ? -11.609 4.273 1.794 1 91.25 318 GLU B CA 1
ATOM 5884 C C . GLU B 1 318 ? -11.188 4.73 0.401 1 91.25 318 GLU B C 1
ATOM 5886 O O . GLU B 1 318 ? -11.977 5.332 -0.329 1 91.25 318 GLU B O 1
ATOM 5891 N N . GLY B 1 319 ? -9.938 4.422 0.076 1 90.25 319 GLY B N 1
ATOM 5892 C CA . GLY B 1 319 ? -9.445 4.883 -1.212 1 90.25 319 GLY B CA 1
ATOM 5893 C C . GLY B 1 319 ? -8.5 3.895 -1.877 1 90.25 319 GLY B C 1
ATOM 5894 O O . GLY B 1 319 ? -8.445 2.725 -1.493 1 90.25 319 GLY B O 1
ATOM 5895 N N . VAL B 1 320 ? -7.82 4.395 -2.879 1 87.81 320 VAL B N 1
ATOM 5896 C CA . VAL B 1 320 ? -6.922 3.605 -3.717 1 87.81 320 VAL B CA 1
ATOM 5897 C C . VAL B 1 320 ? -5.758 3.088 -2.881 1 87.81 320 VAL B C 1
ATOM 5899 O O . VAL B 1 320 ? -5.254 1.986 -3.119 1 87.81 320 VAL B O 1
ATOM 5902 N N . TYR B 1 321 ? -5.395 3.795 -1.871 1 82.69 321 TYR B N 1
ATOM 5903 C CA . TYR B 1 321 ? -4.277 3.389 -1.026 1 82.69 321 TYR B CA 1
ATOM 5904 C C . TYR B 1 321 ? -4.727 2.377 0.022 1 82.69 321 TYR B C 1
ATOM 5906 O O . TYR B 1 321 ? -3.918 1.909 0.827 1 82.69 321 TYR B O 1
ATOM 5914 N N . GLY B 1 322 ? -5.961 1.956 -0.028 1 84.62 322 GLY B N 1
ATOM 5915 C CA . GLY B 1 322 ? -6.539 0.97 0.871 1 84.62 322 GLY B CA 1
ATOM 5916 C C . GLY B 1 322 ? -7.352 -0.09 0.152 1 84.62 322 GLY B C 1
ATOM 5917 O O . GLY B 1 322 ? -6.836 -0.785 -0.727 1 84.62 322 GLY B O 1
ATOM 5918 N N . SER B 1 323 ? -8.625 -0.016 0.404 1 89.12 323 SER B N 1
ATOM 5919 C CA . SER B 1 323 ? -9.516 -1.09 -0.026 1 89.12 323 SER B CA 1
ATOM 5920 C C . SER B 1 323 ? -9.719 -1.066 -1.537 1 89.12 323 SER B C 1
ATOM 5922 O O . SER B 1 323 ? -10.203 -2.041 -2.119 1 89.12 323 SER B O 1
ATOM 5924 N N . PHE B 1 324 ? -9.375 0.028 -2.225 1 90.06 324 PHE B N 1
ATOM 5925 C CA . PHE B 1 324 ? -9.578 0.134 -3.664 1 90.06 324 PHE B CA 1
ATOM 5926 C C . PHE B 1 324 ? -8.242 0.073 -4.402 1 90.06 324 PHE B C 1
ATOM 5928 O O . PHE B 1 324 ? -8.094 0.658 -5.477 1 90.06 324 PHE B O 1
ATOM 5935 N N . SER B 1 325 ? -7.328 -0.605 -3.824 1 84.19 325 SER B N 1
ATOM 5936 C CA . SER B 1 325 ? -5.992 -0.722 -4.406 1 84.19 325 SER B CA 1
ATOM 5937 C C . SER B 1 325 ? -6.031 -1.475 -5.73 1 84.19 325 SER B C 1
ATOM 5939 O O . SER B 1 325 ? -5.082 -1.408 -6.516 1 84.19 325 SER B O 1
ATOM 5941 N N . CYS B 1 326 ? -7.102 -2.211 -5.996 1 82.38 326 CYS B N 1
ATOM 5942 C CA . CYS B 1 326 ? -7.254 -2.943 -7.246 1 82.38 326 CYS B CA 1
ATOM 5943 C C . CYS B 1 326 ? -7.195 -2 -8.445 1 82.38 326 CYS B C 1
ATOM 5945 O O . CYS B 1 326 ? -6.887 -2.424 -9.555 1 82.38 326 CYS B O 1
ATOM 5947 N N . LYS B 1 327 ? -7.422 -0.761 -8.188 1 84.06 327 LYS B N 1
ATOM 5948 C CA . LYS B 1 327 ? -7.348 0.23 -9.258 1 84.06 327 LYS B CA 1
ATOM 5949 C C . LYS B 1 327 ? -5.934 0.326 -9.82 1 84.06 327 LYS B C 1
ATOM 5951 O O . LYS B 1 327 ? -5.75 0.612 -11.008 1 84.06 327 LYS B O 1
ATOM 5956 N N . LEU B 1 328 ? -4.992 0.092 -8.969 1 77.31 328 LEU B N 1
ATOM 5957 C CA . LEU B 1 328 ? -3.592 0.207 -9.367 1 77.31 328 LEU B CA 1
ATOM 5958 C C . LEU B 1 328 ? -3.199 -0.929 -10.312 1 77.31 328 LEU B C 1
ATOM 5960 O O . LEU B 1 328 ? -2.209 -0.825 -11.039 1 77.31 328 LEU B O 1
ATOM 5964 N N . THR B 1 329 ? -3.881 -2.043 -10.25 1 69 329 THR B N 1
ATOM 5965 C CA . THR B 1 329 ? -3.586 -3.184 -11.117 1 69 329 THR B CA 1
ATOM 5966 C C . THR B 1 329 ? -4.59 -3.271 -12.258 1 69 329 THR B C 1
ATOM 5968 O O . THR B 1 329 ? -4.801 -4.348 -12.828 1 69 329 THR B O 1
ATOM 5971 N N . ASP B 1 330 ? -5.273 -2.266 -12.469 1 62 330 ASP B N 1
ATOM 5972 C CA . ASP B 1 330 ? -6.191 -2.098 -13.586 1 62 330 ASP B CA 1
ATOM 5973 C C . ASP B 1 330 ? -7.434 -2.967 -13.414 1 62 330 ASP B C 1
ATOM 5975 O O . ASP B 1 330 ? -7.984 -3.477 -14.391 1 62 330 ASP B O 1
ATOM 5979 N N . SER B 1 331 ? -7.73 -3.141 -12.234 1 66.31 331 SER B N 1
ATOM 5980 C CA . SER B 1 331 ? -9 -3.834 -12.016 1 66.31 331 SER B CA 1
ATOM 5981 C C . SER B 1 331 ? -10.164 -2.857 -12.008 1 66.31 331 SER B C 1
ATOM 5983 O O . SER B 1 331 ? -10.008 -1.691 -11.641 1 66.31 331 SER B O 1
ATOM 5985 N N . VAL B 1 332 ? -11.258 -3.312 -12.484 1 71.81 332 VAL B N 1
ATOM 5986 C CA . VAL B 1 332 ? -12.461 -2.49 -12.578 1 71.81 332 VAL B CA 1
ATOM 5987 C C . VAL B 1 332 ? -13.125 -2.385 -11.211 1 71.81 332 VAL B C 1
ATOM 5989 O O . VAL B 1 332 ? -13.297 -3.391 -10.516 1 71.81 332 VAL B O 1
ATOM 5992 N N . ILE B 1 333 ? -13.359 -1.157 -10.867 1 82.62 333 ILE B N 1
ATOM 5993 C CA . ILE B 1 333 ? -14.117 -0.931 -9.648 1 82.62 333 ILE B CA 1
ATOM 5994 C C . ILE B 1 333 ? -15.609 -1.025 -9.945 1 82.62 333 ILE B C 1
ATOM 5996 O O . ILE B 1 333 ? -16.109 -0.365 -10.859 1 82.62 333 ILE B O 1
ATOM 6000 N N . PRO B 1 334 ? -16.312 -1.854 -9.164 1 81.25 334 PRO B N 1
ATOM 6001 C CA . PRO B 1 334 ? -17.75 -2.02 -9.391 1 81.25 334 PRO B CA 1
ATOM 6002 C C . PRO B 1 334 ? -18.531 -0.729 -9.164 1 81.25 334 PRO B C 1
ATOM 6004 O O . PRO B 1 334 ? -18.047 0.174 -8.469 1 81.25 334 PRO B O 1
ATOM 6007 N N . VAL B 1 335 ? -19.672 -0.695 -9.742 1 85.31 335 VAL B N 1
ATOM 6008 C CA . VAL B 1 335 ? -20.594 0.423 -9.539 1 85.31 335 VAL B CA 1
ATOM 6009 C C . VAL B 1 335 ? -21.125 0.412 -8.109 1 85.31 335 VAL B C 1
ATOM 6011 O O . VAL B 1 335 ? -21.562 -0.625 -7.613 1 85.31 335 VAL B O 1
ATOM 6014 N N . PRO B 1 336 ? -21.031 1.549 -7.496 1 94.19 336 PRO B N 1
ATOM 6015 C CA . PRO B 1 336 ? -21.531 1.582 -6.117 1 94.19 336 PRO B CA 1
ATOM 6016 C C . PRO B 1 336 ? -23.047 1.588 -6.031 1 94.19 336 PRO B C 1
ATOM 6018 O O . PRO B 1 336 ? -23.719 2.104 -6.93 1 94.19 336 PRO B O 1
ATOM 6021 N N . LEU B 1 337 ? -23.594 0.974 -5.012 1 93.88 337 LEU B N 1
ATOM 6022 C CA . LEU B 1 337 ? -25.016 1.057 -4.664 1 93.88 337 LEU B CA 1
ATOM 6023 C C . LEU B 1 337 ? -25.219 2 -3.484 1 93.88 337 LEU B C 1
ATOM 6025 O O . LEU B 1 337 ? -24.469 1.96 -2.508 1 93.88 337 LEU B O 1
ATOM 6029 N N . VAL B 1 338 ? -26.188 2.834 -3.66 1 95 338 VAL B N 1
ATOM 6030 C CA . VAL B 1 338 ? -26.516 3.748 -2.572 1 95 338 VAL B CA 1
ATOM 6031 C C . VAL B 1 338 ? -27.406 3.033 -1.548 1 95 338 VAL B C 1
ATOM 6033 O O . VAL B 1 338 ? -28.391 2.395 -1.907 1 95 338 VAL B O 1
ATOM 6036 N N . HIS B 1 339 ? -26.922 3.111 -0.308 1 92 339 HIS B N 1
ATOM 6037 C CA . HIS B 1 339 ? -27.703 2.498 0.761 1 92 339 HIS B CA 1
ATOM 6038 C C . HIS B 1 339 ? -28.797 3.438 1.256 1 92 339 HIS B C 1
ATOM 6040 O O . HIS B 1 339 ? -28.719 3.951 2.375 1 92 339 HIS B O 1
ATOM 6046 N N . LYS B 1 340 ? -29.688 3.752 0.523 1 83.88 340 LYS B N 1
ATOM 6047 C CA . LYS B 1 340 ? -30.859 4.559 0.861 1 83.88 340 LYS B CA 1
ATOM 6048 C C . LYS B 1 340 ? -32 4.312 -0.122 1 83.88 340 LYS B C 1
ATOM 6050 O O . LYS B 1 340 ? -31.781 3.807 -1.224 1 83.88 340 LYS B O 1
ATOM 6055 N N . ASN B 1 341 ? -33.219 4.5 0.361 1 83.38 341 ASN B N 1
ATOM 6056 C CA . ASN B 1 341 ? -34.375 4.43 -0.532 1 83.38 341 ASN B CA 1
ATOM 6057 C C . ASN B 1 341 ? -34.375 5.598 -1.512 1 83.38 341 ASN B C 1
ATOM 6059 O O . ASN B 1 341 ? -34.5 6.754 -1.103 1 83.38 341 ASN B O 1
ATOM 6063 N N . ILE B 1 342 ? -34.125 5.289 -2.721 1 83.56 342 ILE B N 1
ATOM 6064 C CA . ILE B 1 342 ? -34.094 6.332 -3.742 1 83.56 342 ILE B CA 1
ATOM 6065 C C . ILE B 1 342 ? -35.438 6.379 -4.469 1 83.56 342 ILE B C 1
ATOM 6067 O O . ILE B 1 342 ? -35.906 5.359 -4.984 1 83.56 342 ILE B O 1
ATOM 6071 N N . ALA B 1 343 ? -35.969 7.535 -4.43 1 86.06 343 ALA B N 1
ATOM 6072 C CA . ALA B 1 343 ? -37.219 7.703 -5.172 1 86.06 343 ALA B CA 1
ATOM 6073 C C . ALA B 1 343 ? -37 7.551 -6.672 1 86.06 343 ALA B C 1
ATOM 6075 O O . ALA B 1 343 ? -35.938 7.93 -7.184 1 86.06 343 ALA B O 1
ATOM 6076 N N . PRO B 1 344 ? -37.938 6.902 -7.375 1 85.31 344 PRO B N 1
ATOM 6077 C CA . PRO B 1 344 ? -37.781 6.719 -8.82 1 85.31 344 PRO B CA 1
ATOM 6078 C C . PRO B 1 344 ? -37.5 8.031 -9.555 1 85.31 344 PRO B C 1
ATOM 6080 O O . PRO B 1 344 ? -36.781 8.039 -10.562 1 85.31 344 PRO B O 1
ATOM 6083 N N . ASP B 1 345 ? -37.969 9.133 -9.031 1 88.5 345 ASP B N 1
ATOM 6084 C CA . ASP B 1 345 ? -37.812 10.406 -9.727 1 88.5 345 ASP B CA 1
ATOM 6085 C C . ASP B 1 345 ? -36.719 11.25 -9.102 1 88.5 345 ASP B C 1
ATOM 6087 O O . ASP B 1 345 ? -36.625 12.453 -9.352 1 88.5 345 ASP B O 1
ATOM 6091 N N . GLU B 1 346 ? -35.938 10.492 -8.367 1 90.19 346 GLU B N 1
ATOM 6092 C CA . GLU B 1 346 ? -34.844 11.25 -7.73 1 90.19 346 GLU B CA 1
ATOM 6093 C C . GLU B 1 346 ? -33.812 11.719 -8.758 1 90.19 346 GLU B C 1
ATOM 6095 O O . GLU B 1 346 ? -33.375 10.945 -9.602 1 90.19 346 GLU B O 1
ATOM 6100 N N . PRO B 1 347 ? -33.531 12.953 -8.828 1 92.06 347 PRO B N 1
ATOM 6101 C CA . PRO B 1 347 ? -32.562 13.469 -9.781 1 92.06 347 PRO B CA 1
ATOM 6102 C C . PRO B 1 347 ? -31.188 12.789 -9.641 1 92.06 347 PRO B C 1
ATOM 6104 O O . PRO B 1 347 ? -30.766 12.469 -8.523 1 92.06 347 PRO B O 1
ATOM 6107 N N . MET B 1 348 ? -30.625 12.516 -10.789 1 92.88 348 MET B N 1
ATOM 6108 C CA . MET B 1 348 ? -29.297 11.906 -10.852 1 92.88 348 MET B CA 1
ATOM 6109 C C . MET B 1 348 ? -28.25 12.898 -11.336 1 92.88 348 MET B C 1
ATOM 6111 O O . MET B 1 348 ? -28.547 13.75 -12.18 1 92.88 348 MET B O 1
ATOM 6115 N N . PHE B 1 349 ? -27.047 12.719 -10.812 1 92.44 349 PHE B N 1
ATOM 6116 C CA . PHE B 1 349 ? -25.984 13.664 -11.117 1 92.44 349 PHE B CA 1
ATOM 6117 C C . PHE B 1 349 ? -24.688 12.93 -11.484 1 92.44 349 PHE B C 1
ATOM 6119 O O . PHE B 1 349 ? -24.422 11.844 -10.961 1 92.44 349 PHE B O 1
ATOM 6126 N N . SER B 1 350 ? -23.953 13.492 -12.398 1 92.88 350 SER B N 1
ATOM 6127 C CA . SER B 1 350 ? -22.594 13.023 -12.641 1 92.88 350 SER B CA 1
ATOM 6128 C C . SER B 1 350 ? -21.688 13.312 -11.445 1 92.88 350 SER B C 1
ATOM 6130 O O . SER B 1 350 ? -21.75 14.398 -10.867 1 92.88 350 SER B O 1
ATOM 6132 N N . CYS B 1 351 ? -20.953 12.289 -11.055 1 93.5 351 CYS B N 1
ATOM 6133 C CA . CYS B 1 351 ? -20.094 12.484 -9.891 1 93.5 351 CYS B CA 1
ATOM 6134 C C . CYS B 1 351 ? -18.812 11.656 -10 1 93.5 351 CYS B C 1
ATOM 6136 O O . CYS B 1 351 ? -18.703 10.805 -10.883 1 93.5 351 CYS B O 1
ATOM 6138 N N . SER B 1 352 ? -17.812 11.992 -9.188 1 93.69 352 SER B N 1
ATOM 6139 C CA . SER B 1 352 ? -16.609 11.211 -8.969 1 93.69 352 SER B CA 1
ATOM 6140 C C . SER B 1 352 ? -16.438 10.836 -7.5 1 93.69 352 SER B C 1
ATOM 6142 O O . SER B 1 352 ? -16.984 11.508 -6.621 1 93.69 352 SER B O 1
ATOM 6144 N N . LEU B 1 353 ? -15.805 9.727 -7.23 1 95.62 353 LEU B N 1
ATOM 6145 C CA . LEU B 1 353 ? -15.539 9.25 -5.879 1 95.62 353 LEU B CA 1
ATOM 6146 C C . LEU B 1 353 ? -14.047 9.312 -5.562 1 95.62 353 LEU B C 1
ATOM 6148 O O . LEU B 1 353 ? -13.219 8.859 -6.359 1 95.62 353 LEU B O 1
ATOM 6152 N N . TRP B 1 354 ? -13.773 9.852 -4.375 1 92.56 354 TRP B N 1
ATOM 6153 C CA . TRP B 1 354 ? -12.391 10.062 -3.963 1 92.56 354 TRP B CA 1
ATOM 6154 C C . TRP B 1 354 ? -12.141 9.453 -2.586 1 92.56 354 TRP B C 1
ATOM 6156 O O . TRP B 1 354 ? -13.016 9.484 -1.717 1 92.56 354 TRP B O 1
ATOM 6166 N N . GLY B 1 355 ? -10.867 8.93 -2.416 1 91.31 355 GLY B N 1
ATOM 6167 C CA . GLY B 1 355 ? -10.461 8.492 -1.091 1 91.31 355 GLY B CA 1
ATOM 6168 C C . GLY B 1 355 ? -10.133 9.641 -0.158 1 91.31 355 GLY B C 1
ATOM 6169 O O . GLY B 1 355 ? -10.258 10.812 -0.532 1 91.31 355 GLY B O 1
ATOM 6170 N N . PRO B 1 356 ? -9.68 9.336 0.997 1 87.25 356 PRO B N 1
ATOM 6171 C CA . PRO B 1 356 ? -9.562 10.352 2.039 1 87.25 356 PRO B CA 1
ATOM 6172 C C . PRO B 1 356 ? -8.203 11.062 2.025 1 87.25 356 PRO B C 1
ATOM 6174 O O . PRO B 1 356 ? -8 12.023 2.77 1 87.25 356 PRO B O 1
ATOM 6177 N N . SER B 1 357 ? -7.246 10.711 1.223 1 80.94 357 SER B N 1
ATOM 6178 C CA . SER B 1 357 ? -5.871 11.18 1.35 1 80.94 357 SER B CA 1
ATOM 6179 C C . SER B 1 357 ? -5.719 12.594 0.787 1 80.94 357 SER B C 1
ATOM 6181 O O . SER B 1 357 ? -4.758 13.297 1.111 1 80.94 357 SER B O 1
ATOM 6183 N N . GLY B 1 358 ? -6.617 12.961 -0.161 1 78.94 358 GLY B N 1
ATOM 6184 C CA . GLY B 1 358 ? -6.484 14.234 -0.85 1 78.94 358 GLY B CA 1
ATOM 6185 C C . GLY B 1 358 ? -5.535 14.18 -2.031 1 78.94 358 GLY B C 1
ATOM 6186 O O . GLY B 1 358 ? -5.383 15.164 -2.76 1 78.94 358 GLY B O 1
ATOM 6187 N N . ASP B 1 359 ? -4.934 13.023 -2.256 1 79.94 359 ASP B N 1
ATOM 6188 C CA . ASP B 1 359 ? -4.027 12.828 -3.383 1 79.94 359 ASP B CA 1
ATOM 6189 C C . ASP B 1 359 ? -4.801 12.547 -4.668 1 79.94 359 ASP B C 1
ATOM 6191 O O . ASP B 1 359 ? -5.828 11.867 -4.641 1 79.94 359 ASP B O 1
ATOM 6195 N N . ASP B 1 360 ? -4.223 12.938 -5.723 1 82.12 360 ASP B N 1
ATOM 6196 C CA . ASP B 1 360 ? -4.867 12.742 -7.02 1 82.12 360 ASP B CA 1
ATOM 6197 C C . ASP B 1 360 ? -4.988 11.266 -7.359 1 82.12 360 ASP B C 1
ATOM 6199 O O . ASP B 1 360 ? -5.926 10.852 -8.039 1 82.12 360 ASP B O 1
ATOM 6203 N N . MET B 1 361 ? -4.102 10.523 -6.91 1 81.94 361 MET B N 1
ATOM 6204 C CA . MET B 1 361 ? -4.105 9.094 -7.223 1 81.94 361 MET B CA 1
ATOM 6205 C C . MET B 1 361 ? -5.168 8.367 -6.41 1 81.94 361 MET B C 1
ATOM 6207 O O . MET B 1 361 ? -5.48 7.207 -6.695 1 81.94 361 MET B O 1
ATOM 6211 N N . ASP B 1 362 ? -5.699 9.094 -5.516 1 87.62 362 ASP B N 1
ATOM 6212 C CA . ASP B 1 362 ? -6.691 8.461 -4.648 1 87.62 362 ASP B CA 1
ATOM 6213 C C . ASP B 1 362 ? -8.102 8.648 -5.203 1 87.62 362 ASP B C 1
ATOM 6215 O O . ASP B 1 362 ? -9.062 8.766 -4.438 1 87.62 362 ASP B O 1
ATOM 6219 N N . GLN B 1 363 ? -8.234 8.773 -6.488 1 91.81 363 GLN B N 1
ATOM 6220 C CA . GLN B 1 363 ? -9.531 8.781 -7.152 1 91.81 363 GLN B CA 1
ATOM 6221 C C . GLN B 1 363 ? -10.031 7.359 -7.402 1 91.81 363 GLN B C 1
ATOM 6223 O O . GLN B 1 363 ? -9.461 6.629 -8.211 1 91.81 363 GLN B O 1
ATOM 6228 N N . VAL B 1 364 ? -11.062 6.996 -6.727 1 93.44 364 VAL B N 1
ATOM 6229 C CA . VAL B 1 364 ? -11.578 5.629 -6.758 1 93.44 364 VAL B CA 1
ATOM 6230 C C . VAL B 1 364 ? -12.375 5.406 -8.039 1 93.44 364 VAL B C 1
ATOM 6232 O O . VAL B 1 364 ? -12.148 4.426 -8.758 1 93.44 364 VAL B O 1
ATOM 6235 N N . VAL B 1 365 ? -13.359 6.277 -8.289 1 94.75 365 VAL B N 1
ATOM 6236 C CA . VAL B 1 365 ? -14.172 6.246 -9.508 1 94.75 365 VAL B CA 1
ATOM 6237 C C . VAL B 1 365 ? -14.102 7.602 -10.203 1 94.75 365 VAL B C 1
ATOM 6239 O O . VAL B 1 365 ? -14.398 8.633 -9.602 1 94.75 365 VAL B O 1
ATOM 6242 N N . GLU B 1 366 ? -13.734 7.574 -11.398 1 91.25 366 GLU B N 1
ATOM 6243 C CA . GLU B 1 366 ? -13.562 8.812 -12.148 1 91.25 366 GLU B CA 1
ATOM 6244 C C . GLU B 1 366 ? -14.906 9.445 -12.5 1 91.25 366 GLU B C 1
ATOM 6246 O O . GLU B 1 366 ? -15.062 10.664 -12.422 1 91.25 366 GLU B O 1
ATOM 6251 N N . GLN B 1 367 ? -15.781 8.602 -12.945 1 91.56 367 GLN B N 1
ATOM 6252 C CA . GLN B 1 367 ? -17.094 9.109 -13.336 1 91.56 367 GLN B CA 1
ATOM 6253 C C . GLN B 1 367 ? -18.172 8.062 -13.094 1 91.56 367 GLN B C 1
ATOM 6255 O O . GLN B 1 367 ? -18 6.891 -13.43 1 91.56 367 GLN B O 1
ATOM 6260 N N . CYS B 1 368 ? -19.203 8.531 -12.445 1 92.62 368 CYS B N 1
ATOM 6261 C CA . CYS B 1 368 ? -20.406 7.73 -12.266 1 92.62 368 CYS B CA 1
ATOM 6262 C C . CYS B 1 368 ? -21.625 8.617 -12.047 1 92.62 368 CYS B C 1
ATOM 6264 O O . CYS B 1 368 ? -21.516 9.844 -12.078 1 92.62 368 CYS B O 1
ATOM 6266 N N . VAL B 1 369 ? -22.812 7.969 -12.047 1 93.31 369 VAL B N 1
ATOM 6267 C CA . VAL B 1 369 ? -24.062 8.695 -11.875 1 93.31 369 VAL B CA 1
ATOM 6268 C C . VAL B 1 369 ? -24.734 8.266 -10.57 1 93.31 369 VAL B C 1
ATOM 6270 O O . VAL B 1 369 ? -25 7.078 -10.375 1 93.31 369 VAL B O 1
ATOM 6273 N N . LEU B 1 370 ? -24.891 9.25 -9.664 1 94.19 370 LEU B N 1
ATOM 6274 C CA . LEU B 1 370 ? -25.516 9.008 -8.367 1 94.19 370 LEU B CA 1
ATOM 6275 C C . LEU B 1 370 ? -26.5 10.125 -8.016 1 94.19 370 LEU B C 1
ATOM 6277 O O . LEU B 1 370 ? -26.422 11.219 -8.594 1 94.19 370 LEU B O 1
ATOM 6281 N N . PRO B 1 371 ? -27.516 9.797 -7.164 1 93.88 371 PRO B N 1
ATOM 6282 C CA . PRO B 1 371 ? -28.266 10.93 -6.609 1 93.88 371 PRO B CA 1
ATOM 6283 C C . PRO B 1 371 ? -27.406 11.836 -5.734 1 93.88 371 PRO B C 1
ATOM 6285 O O . PRO B 1 371 ? -26.234 11.547 -5.496 1 93.88 371 PRO B O 1
ATOM 6288 N N . GLU B 1 372 ? -27.984 12.938 -5.371 1 93.06 372 GLU B N 1
ATOM 6289 C CA . GLU B 1 372 ? -27.234 13.773 -4.441 1 93.06 372 GLU B CA 1
ATOM 6290 C C . GLU B 1 372 ? -27.078 13.094 -3.086 1 93.06 372 GLU B C 1
ATOM 6292 O O . GLU B 1 372 ? -28.062 12.641 -2.496 1 93.06 372 GLU B O 1
ATOM 6297 N N . LEU B 1 373 ? -25.859 12.984 -2.707 1 94.19 373 LEU B N 1
ATOM 6298 C CA . LEU B 1 373 ? -25.547 12.367 -1.429 1 94.19 373 LEU B CA 1
ATOM 6299 C C . LEU B 1 373 ? -24.984 13.391 -0.45 1 94.19 373 LEU B C 1
ATOM 6301 O O . LEU B 1 373 ? -24.594 14.492 -0.854 1 94.19 373 LEU B O 1
ATOM 6305 N N . HIS B 1 374 ? -25.078 13.008 0.781 1 91.44 374 HIS B N 1
ATOM 6306 C CA . HIS B 1 374 ? -24.594 13.875 1.853 1 91.44 374 HIS B CA 1
ATOM 6307 C C . HIS B 1 374 ? -23.656 13.109 2.787 1 91.44 374 HIS B C 1
ATOM 6309 O O . HIS B 1 374 ? -23.641 11.883 2.795 1 91.44 374 HIS B O 1
ATOM 6315 N N . THR B 1 375 ? -22.844 13.859 3.533 1 90.69 375 THR B N 1
ATOM 6316 C CA . THR B 1 375 ? -21.953 13.25 4.52 1 90.69 375 THR B CA 1
ATOM 6317 C C . THR B 1 375 ? -22.734 12.312 5.434 1 90.69 375 THR B C 1
ATOM 6319 O O . THR B 1 375 ? -23.812 12.664 5.938 1 90.69 375 THR B O 1
ATOM 6322 N N . GLY B 1 376 ? -22.219 11.102 5.574 1 89.94 376 GLY B N 1
ATOM 6323 C CA . GLY B 1 376 ? -22.875 10.117 6.414 1 89.94 376 GLY B CA 1
ATOM 6324 C C . GLY B 1 376 ? -23.641 9.07 5.617 1 89.94 376 GLY B C 1
ATOM 6325 O O . GLY B 1 376 ? -23.984 8.008 6.141 1 89.94 376 GLY B O 1
ATOM 6326 N N . ASP B 1 377 ? -23.984 9.445 4.332 1 93.56 377 ASP B N 1
ATOM 6327 C CA . ASP B 1 377 ? -24.625 8.453 3.48 1 93.56 377 ASP B CA 1
ATOM 6328 C C . ASP B 1 377 ? -23.688 7.293 3.166 1 93.56 377 ASP B C 1
ATOM 6330 O O . ASP B 1 377 ? -22.453 7.465 3.18 1 93.56 377 ASP B O 1
ATOM 6334 N N . TRP B 1 378 ? -24.281 6.156 2.891 1 96.5 378 TRP B N 1
ATOM 6335 C CA . TRP B 1 378 ? -23.484 4.953 2.699 1 96.5 378 TRP B CA 1
ATOM 6336 C C . TRP B 1 378 ? -23.547 4.484 1.249 1 96.5 378 TRP B C 1
ATOM 6338 O O . TRP B 1 378 ? -24.578 4.582 0.6 1 96.5 378 TRP B O 1
ATOM 6348 N N . LEU B 1 379 ? -22.422 4.066 0.796 1 97 379 LEU B N 1
ATOM 6349 C CA . LEU B 1 379 ? -22.281 3.367 -0.477 1 97 379 LEU B CA 1
ATOM 6350 C C . LEU B 1 379 ? -21.828 1.925 -0.261 1 97 379 LEU B C 1
ATOM 6352 O O . LEU B 1 379 ? -21.016 1.649 0.611 1 97 379 LEU B O 1
ATOM 6356 N N . VAL B 1 380 ? -22.344 1.038 -1.074 1 97.25 380 VAL B N 1
ATOM 6357 C CA . VAL B 1 380 ? -22.016 -0.379 -0.982 1 97.25 380 VAL B CA 1
ATOM 6358 C C . VAL B 1 380 ? -21.438 -0.861 -2.309 1 97.25 380 VAL B C 1
ATOM 6360 O O . VAL B 1 380 ? -22 -0.602 -3.373 1 97.25 380 VAL B O 1
ATOM 6363 N N . PHE B 1 381 ? -20.281 -1.438 -2.232 1 96.12 381 PHE B N 1
ATOM 6364 C CA . PHE B 1 381 ? -19.625 -2.027 -3.396 1 96.12 381 PHE B CA 1
ATOM 6365 C C . PHE B 1 381 ? -19.688 -3.549 -3.334 1 96.12 381 PHE B C 1
ATOM 6367 O O . PHE B 1 381 ? -19.078 -4.16 -2.453 1 96.12 381 PHE B O 1
ATOM 6374 N N . ALA B 1 382 ? -2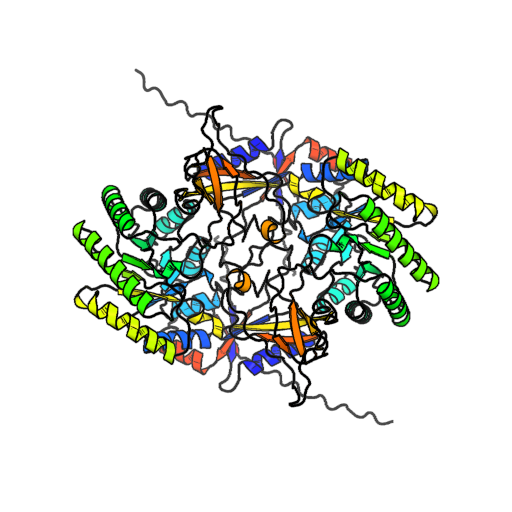0.375 -4.09 -4.316 1 94.12 382 ALA B N 1
ATOM 6375 C CA . ALA B 1 382 ? -20.375 -5.543 -4.461 1 94.12 382 ALA B CA 1
ATOM 6376 C C . ALA B 1 382 ? -19.125 -6.016 -5.219 1 94.12 382 ALA B C 1
ATOM 6378 O O . ALA B 1 382 ? -18.359 -5.199 -5.73 1 94.12 382 ALA B O 1
ATOM 6379 N N . ASN B 1 383 ? -18.812 -7.305 -5.164 1 92.5 383 ASN B N 1
ATOM 6380 C CA . ASN B 1 383 ? -17.703 -7.914 -5.883 1 92.5 383 ASN B CA 1
ATOM 6381 C C . ASN B 1 383 ? -16.375 -7.285 -5.496 1 92.5 383 ASN B C 1
ATOM 6383 O O . ASN B 1 383 ? -15.562 -6.945 -6.359 1 92.5 383 ASN B O 1
ATOM 6387 N N . ALA B 1 384 ? -16.172 -7.066 -4.16 1 91.94 384 ALA B N 1
ATOM 6388 C CA . ALA B 1 384 ? -15 -6.344 -3.652 1 91.94 384 ALA B CA 1
ATOM 6389 C C . ALA B 1 384 ? -13.969 -7.305 -3.072 1 91.94 384 ALA B C 1
ATOM 6391 O O . ALA B 1 384 ? -13.164 -6.918 -2.221 1 91.94 384 ALA B O 1
ATOM 6392 N N . GLY B 1 385 ? -13.93 -8.469 -3.543 1 91 385 GLY B N 1
ATOM 6393 C CA . GLY B 1 385 ? -13.062 -9.453 -2.91 1 91 385 GLY B CA 1
ATOM 6394 C C . GLY B 1 385 ? -11.68 -9.508 -3.529 1 91 385 GLY B C 1
ATOM 6395 O O . GLY B 1 385 ? -10.758 -10.094 -2.949 1 91 385 GLY B O 1
ATOM 6396 N N . SER B 1 386 ? -11.484 -8.93 -4.691 1 88.94 386 SER B N 1
ATOM 6397 C CA . SER B 1 386 ? -10.219 -9.039 -5.414 1 88.94 386 SER B CA 1
ATOM 6398 C C . SER B 1 386 ? -9.305 -7.855 -5.121 1 88.94 386 SER B C 1
ATOM 6400 O O . SER B 1 386 ? -9.664 -6.707 -5.398 1 88.94 386 SER B O 1
ATOM 6402 N N . PHE B 1 387 ? -8.141 -8.133 -4.547 1 83.56 387 PHE B N 1
ATOM 6403 C CA . PHE B 1 387 ? -7.078 -7.16 -4.328 1 83.56 387 PHE B CA 1
ATOM 6404 C C . PHE B 1 387 ? -7.57 -5.992 -3.484 1 83.56 387 PHE B C 1
ATOM 6406 O O . PHE B 1 387 ? -7.207 -4.84 -3.736 1 83.56 387 PHE B O 1
ATOM 6413 N N . SER B 1 388 ? -8.477 -6.234 -2.578 1 80.94 388 SER B N 1
ATOM 6414 C CA . SER B 1 388 ? -9.031 -5.172 -1.745 1 80.94 388 SER B CA 1
ATOM 6415 C C . SER B 1 388 ? -8.562 -5.297 -0.301 1 80.94 388 SER B C 1
ATOM 6417 O O . SER B 1 388 ? -8.703 -4.363 0.489 1 80.94 388 SER B O 1
ATOM 6419 N N . LEU B 1 389 ? -8.234 -6.359 0.207 1 73.19 389 LEU B N 1
ATOM 6420 C CA . LEU B 1 389 ? -7.93 -6.602 1.612 1 73.19 389 LEU B CA 1
ATOM 6421 C C . LEU B 1 389 ? -6.43 -6.816 1.811 1 73.19 389 LEU B C 1
ATOM 6423 O O . LEU B 1 389 ? -6.008 -7.336 2.844 1 73.19 389 LEU B O 1
ATOM 6427 N N . GLY B 1 390 ? -5.785 -6.203 0.961 1 58.03 390 GLY B N 1
ATOM 6428 C CA . GLY B 1 390 ? -4.355 -6.383 1.151 1 58.03 390 GLY B CA 1
ATOM 6429 C C . GLY B 1 390 ? -3.754 -5.391 2.129 1 58.03 390 GLY B C 1
ATOM 6430 O O . GLY B 1 390 ? -4.469 -4.559 2.697 1 58.03 390 GLY B O 1
ATOM 6431 N N . ARG B 1 391 ? -2.602 -5.625 2.688 1 51.12 391 ARG B N 1
ATOM 6432 C CA . ARG B 1 391 ? -1.879 -4.715 3.57 1 51.12 391 ARG B CA 1
ATOM 6433 C C . ARG B 1 391 ? -1.816 -3.311 2.979 1 51.12 391 ARG B C 1
ATOM 6435 O O . ARG B 1 391 ? -1.598 -3.146 1.776 1 51.12 391 ARG B O 1
ATOM 6442 N N . PRO B 1 392 ? -2.443 -2.291 3.881 1 42.88 392 PRO B N 1
ATOM 6443 C CA . PRO B 1 392 ? -2.389 -0.902 3.42 1 42.88 392 PRO B CA 1
ATOM 6444 C C . PRO B 1 392 ? -1.01 -0.509 2.893 1 42.88 392 PRO B C 1
ATOM 6446 O O . PRO B 1 392 ? 0.005 -1.045 3.348 1 42.88 392 PRO B O 1
ATOM 6449 N N . MET B 1 393 ? -0.926 0.135 1.641 1 43 393 MET B N 1
ATOM 6450 C CA . MET B 1 393 ? 0.277 0.698 1.032 1 43 393 MET B CA 1
ATOM 6451 C C . MET B 1 393 ? 0.882 1.778 1.922 1 43 393 MET B C 1
ATOM 6453 O O . MET B 1 393 ? 0.158 2.51 2.6 1 43 393 MET B O 1
ATOM 6457 N N . ALA B 1 394 ? 2.125 1.599 2.4 1 43.03 394 ALA B N 1
ATOM 6458 C CA . ALA B 1 394 ? 2.838 2.715 3.018 1 43.03 394 ALA B CA 1
ATOM 6459 C C . ALA B 1 394 ? 2.662 3.994 2.205 1 43.03 394 ALA B C 1
ATOM 6461 O O . ALA B 1 394 ? 2.816 5.098 2.734 1 43.03 394 ALA B O 1
ATOM 6462 N N . GLY B 1 395 ? 2.119 3.736 0.902 1 45.09 395 GLY B N 1
ATOM 6463 C CA . GLY B 1 395 ? 2.062 4.902 0.037 1 45.09 395 GLY B CA 1
ATOM 6464 C C . GLY B 1 395 ? 0.974 5.887 0.43 1 45.09 395 GLY B C 1
ATOM 6465 O O . GLY B 1 395 ? -0.005 5.508 1.076 1 45.09 395 GLY B O 1
ATOM 6466 N N . GLY B 1 396 ? 1.104 7.152 0.279 1 46.28 396 GLY B N 1
ATOM 6467 C CA . GLY B 1 396 ? 0.219 8.297 0.433 1 46.28 396 GLY B CA 1
ATOM 6468 C C . GLY B 1 396 ? 0.054 8.734 1.877 1 46.28 396 GLY B C 1
ATOM 6469 O O . GLY B 1 396 ? -0.765 9.602 2.178 1 46.28 396 GLY B O 1
ATOM 6470 N N . GLY B 1 397 ? 0.943 7.945 2.676 1 53.75 397 GLY B N 1
ATOM 6471 C CA . GLY B 1 397 ? 0.872 8.43 4.047 1 53.75 397 GLY B CA 1
ATOM 6472 C C . GLY B 1 397 ? -0.33 7.898 4.805 1 53.75 397 GLY B C 1
ATOM 6473 O O . GLY B 1 397 ? -0.761 8.5 5.793 1 53.75 397 GLY B O 1
ATOM 6474 N N . VAL B 1 398 ? -0.964 6.809 4.211 1 52.16 398 VAL B N 1
ATOM 6475 C CA . VAL B 1 398 ? -2.168 6.371 4.914 1 52.16 398 VAL B CA 1
ATOM 6476 C C . VAL B 1 398 ? -1.789 5.422 6.047 1 52.16 398 VAL B C 1
ATOM 6478 O O . VAL B 1 398 ? -1.118 4.414 5.824 1 52.16 398 VAL B O 1
ATOM 6481 N N . THR B 1 399 ? -2.061 5.773 7.168 1 63.59 399 THR B N 1
ATOM 6482 C CA . THR B 1 399 ? -1.733 5.059 8.398 1 63.59 399 THR B CA 1
ATOM 6483 C C . THR B 1 399 ? -2.986 4.445 9.016 1 63.59 399 THR B C 1
ATOM 6485 O O . THR B 1 399 ? -2.914 3.809 10.07 1 63.59 399 THR B O 1
ATOM 6488 N N . THR B 1 400 ? -4.039 4.535 8.18 1 69.31 400 THR B N 1
ATOM 6489 C CA . THR B 1 400 ? -5.285 3.996 8.719 1 69.31 400 THR B CA 1
ATOM 6490 C C . THR B 1 400 ? -5.301 2.473 8.625 1 69.31 400 THR B C 1
ATOM 6492 O O . THR B 1 400 ? -4.871 1.905 7.617 1 69.31 400 THR B O 1
ATOM 6495 N N . PRO B 1 401 ? -5.844 1.803 9.664 1 76.12 401 PRO B N 1
ATOM 6496 C CA . PRO B 1 401 ? -5.973 0.344 9.617 1 76.12 401 PRO B CA 1
ATOM 6497 C C . PRO B 1 401 ? -6.973 -0.122 8.562 1 76.12 401 PRO B C 1
ATOM 6499 O O . PRO B 1 401 ? -7.875 0.629 8.188 1 76.12 401 PRO B O 1
ATOM 6502 N N . ALA B 1 402 ? -6.801 -1.378 8.102 1 82.81 402 ALA B N 1
ATOM 6503 C CA . ALA B 1 402 ? -7.754 -1.969 7.16 1 82.81 402 ALA B CA 1
ATOM 6504 C C . ALA B 1 402 ? -9.125 -2.129 7.801 1 82.81 402 ALA B C 1
ATOM 6506 O O . ALA B 1 402 ? -9.234 -2.418 8.992 1 82.81 402 ALA B O 1
ATOM 6507 N N . PRO B 1 403 ? -10.156 -1.947 7.012 1 89.38 403 PRO B N 1
ATOM 6508 C CA . PRO B 1 403 ? -11.5 -2.176 7.551 1 89.38 403 PRO B CA 1
ATOM 6509 C C . PRO B 1 403 ? -11.711 -3.611 8.023 1 89.38 403 PRO B C 1
ATOM 6511 O O . PRO B 1 403 ? -11.156 -4.547 7.438 1 89.38 403 PRO B O 1
ATOM 6514 N N . PRO B 1 404 ? -12.5 -3.789 9.07 1 90 404 PRO B N 1
ATOM 6515 C CA . PRO B 1 404 ? -12.781 -5.148 9.531 1 90 404 PRO B CA 1
ATOM 6516 C C . PRO B 1 404 ? -13.586 -5.961 8.516 1 90 404 PRO B C 1
ATOM 6518 O O . PRO B 1 404 ? -14.328 -5.391 7.715 1 90 404 PRO B O 1
ATOM 6521 N N . VAL B 1 405 ? -13.414 -7.262 8.586 1 93 405 VAL B N 1
ATOM 6522 C CA . VAL B 1 405 ? -14.164 -8.195 7.758 1 93 405 VAL B CA 1
ATOM 6523 C C . VAL B 1 405 ? -15.117 -9.008 8.633 1 93 405 VAL B C 1
ATOM 6525 O O . VAL B 1 405 ? -14.68 -9.695 9.562 1 93 405 VAL B O 1
ATOM 6528 N N . HIS B 1 406 ? -16.406 -8.898 8.344 1 94.81 406 HIS B N 1
ATOM 6529 C CA . HIS B 1 406 ? -17.422 -9.734 8.992 1 94.81 406 HIS B CA 1
ATOM 6530 C C . HIS B 1 406 ? -17.766 -10.945 8.133 1 94.81 406 HIS B C 1
ATOM 6532 O O . HIS B 1 406 ? -18.406 -10.812 7.094 1 94.81 406 HIS B O 1
ATOM 6538 N N . TYR B 1 407 ? -17.359 -12.102 8.609 1 95.06 407 TYR B N 1
ATOM 6539 C CA . TYR B 1 407 ? -17.578 -13.336 7.859 1 95.06 407 TYR B CA 1
ATOM 6540 C C . TYR B 1 407 ? -18.953 -13.914 8.164 1 95.06 407 TYR B C 1
ATOM 6542 O O . TYR B 1 407 ? -19.375 -13.953 9.32 1 95.06 407 TYR B O 1
ATOM 6550 N N . VAL B 1 408 ? -19.609 -14.352 7.105 1 95.75 408 VAL B N 1
ATOM 6551 C CA . VAL B 1 408 ? -20.922 -14.977 7.289 1 95.75 408 VAL B CA 1
ATOM 6552 C C . VAL B 1 408 ? -21.031 -16.219 6.402 1 95.75 408 VAL B C 1
ATOM 6554 O O . VAL B 1 408 ? -20.297 -16.359 5.422 1 95.75 408 VAL B O 1
ATOM 6557 N N . ILE B 1 409 ? -21.922 -17.109 6.766 1 93.44 409 ILE B N 1
ATOM 6558 C CA . ILE B 1 409 ? -22.266 -18.266 5.945 1 93.44 409 ILE B CA 1
ATOM 6559 C C . ILE B 1 409 ? -23.703 -18.688 6.234 1 93.44 409 ILE B C 1
ATOM 6561 O O . ILE B 1 409 ? -24.156 -18.672 7.387 1 93.44 409 ILE B O 1
ATOM 6565 N N . SER B 1 410 ? -24.422 -18.969 5.227 1 92.62 410 SER B N 1
ATOM 6566 C CA . SER B 1 410 ? -25.766 -19.453 5.434 1 92.62 410 SER B CA 1
ATOM 6567 C C . SER B 1 410 ? -25.766 -20.891 5.969 1 92.62 410 SER B C 1
ATOM 6569 O O . SER B 1 410 ? -24.844 -21.656 5.703 1 92.62 410 SER B O 1
ATOM 6571 N N . THR B 1 411 ? -26.844 -21.25 6.652 1 89.38 411 THR B N 1
ATOM 6572 C CA . THR B 1 411 ? -26.984 -22.609 7.172 1 89.38 411 THR B CA 1
ATOM 6573 C C . THR B 1 411 ? -26.984 -23.625 6.035 1 89.38 411 THR B C 1
ATOM 6575 O O . THR B 1 411 ? -26.375 -24.703 6.156 1 89.38 411 THR B O 1
ATOM 6578 N N . ARG B 1 412 ? -27.594 -23.266 5.055 1 88.81 412 ARG B N 1
ATOM 6579 C CA . ARG B 1 412 ? -27.656 -24.141 3.896 1 88.81 412 ARG B CA 1
ATOM 6580 C C . ARG B 1 412 ? -26.25 -24.391 3.336 1 88.81 412 ARG B C 1
ATOM 6582 O O . ARG B 1 412 ? -25.859 -25.547 3.113 1 88.81 412 ARG B O 1
ATOM 6589 N N . ASP B 1 413 ? -25.516 -23.359 3.084 1 89.12 413 ASP B N 1
ATOM 6590 C CA . ASP B 1 413 ? -24.172 -23.484 2.537 1 89.12 413 ASP B CA 1
ATOM 6591 C C . ASP B 1 413 ? -23.25 -24.219 3.506 1 89.12 413 ASP B C 1
ATOM 6593 O O . ASP B 1 413 ? -22.391 -25 3.086 1 89.12 413 ASP B O 1
ATOM 6597 N N . TRP B 1 414 ? -23.484 -24 4.738 1 87.31 414 TRP B N 1
ATOM 6598 C CA . TRP B 1 414 ? -22.672 -24.656 5.758 1 87.31 414 TRP B CA 1
ATOM 6599 C C . TRP B 1 414 ? -22.875 -26.172 5.719 1 87.31 414 TRP B C 1
ATOM 6601 O O . TRP B 1 414 ? -21.906 -26.938 5.75 1 87.31 414 TRP B O 1
ATOM 6611 N N . PHE B 1 415 ? -24.062 -26.562 5.578 1 85.44 415 PHE B N 1
ATOM 6612 C CA . PHE B 1 415 ? -24.375 -27.984 5.527 1 85.44 415 PHE B CA 1
ATOM 6613 C C . PHE B 1 415 ? -23.844 -28.609 4.238 1 85.44 415 PHE B C 1
ATOM 6615 O O . PHE B 1 415 ? -23.344 -29.734 4.246 1 85.44 415 PHE B O 1
ATOM 6622 N N . GLU B 1 416 ? -23.953 -27.828 3.227 1 83.81 416 GLU B N 1
ATOM 6623 C CA . GLU B 1 416 ? -23.406 -28.328 1.961 1 83.81 416 GLU B CA 1
ATOM 6624 C C . GLU B 1 416 ? -21.891 -28.5 2.043 1 83.81 416 GLU B C 1
ATOM 6626 O O . GLU B 1 416 ? -21.344 -29.469 1.493 1 83.81 416 GLU B O 1
ATOM 6631 N N . MET B 1 417 ? -21.25 -27.641 2.633 1 82.88 417 MET B N 1
ATOM 6632 C CA . MET B 1 417 ? -19.812 -27.734 2.807 1 82.88 417 MET B CA 1
ATOM 6633 C C . MET B 1 417 ? -19.438 -28.969 3.621 1 82.88 417 MET B C 1
ATOM 6635 O O . MET B 1 417 ? -18.438 -29.625 3.33 1 82.88 417 MET B O 1
ATOM 6639 N N . GLN B 1 418 ? -20.25 -29.297 4.527 1 77.62 418 GLN B N 1
ATOM 6640 C CA . GLN B 1 418 ? -20.016 -30.469 5.363 1 77.62 418 GLN B CA 1
ATOM 6641 C C . GLN B 1 418 ? -20.219 -31.75 4.574 1 77.62 418 GLN B C 1
ATOM 6643 O O . GLN B 1 418 ? -19.469 -32.719 4.742 1 77.62 418 GLN B O 1
ATOM 6648 N N . ASP B 1 419 ? -21.172 -31.656 3.746 1 75.12 419 ASP B N 1
ATOM 6649 C CA . ASP B 1 419 ? -21.547 -32.844 2.984 1 75.12 419 ASP B CA 1
ATOM 6650 C C . ASP B 1 419 ? -20.5 -33.156 1.915 1 75.12 419 ASP B C 1
ATOM 6652 O O . ASP B 1 419 ? -20.328 -34.312 1.532 1 75.12 419 ASP B O 1
ATOM 6656 N N . THR B 1 420 ? -20.062 -32.125 1.304 1 64.69 420 THR B N 1
ATOM 6657 C CA . THR B 1 420 ? -19.078 -32.312 0.243 1 64.69 420 THR B CA 1
ATOM 6658 C C . THR B 1 420 ? -17.766 -32.844 0.816 1 64.69 420 THR B C 1
ATOM 6660 O O . THR B 1 420 ? -16.844 -33.156 0.068 1 64.69 420 THR B O 1
ATOM 6663 N N . GLY B 1 421 ? -17.734 -33.312 2.131 1 57.69 421 GLY B N 1
ATOM 6664 C CA . GLY B 1 421 ? -16.531 -33.844 2.762 1 57.69 421 GLY B CA 1
ATOM 6665 C C . GLY B 1 421 ? -15.5 -32.75 3.072 1 57.69 421 GLY B C 1
ATOM 6666 O O . GLY B 1 421 ? -14.367 -33.062 3.449 1 57.69 421 GLY B O 1
ATOM 6667 N N . VAL B 1 422 ? -15.852 -31.641 2.684 1 54.22 422 VAL B N 1
ATOM 6668 C CA . VAL B 1 422 ? -14.922 -30.531 2.867 1 54.22 422 VAL B CA 1
ATOM 6669 C C . VAL B 1 422 ? -14.672 -30.312 4.355 1 54.22 422 VAL B C 1
ATOM 6671 O O . VAL B 1 422 ? -13.555 -29.969 4.758 1 54.22 422 VAL B O 1
ATOM 6674 N N . THR B 1 423 ? -15.844 -30.438 5.254 1 50.25 423 THR B N 1
ATOM 6675 C CA . THR B 1 423 ? -15.711 -30.156 6.676 1 50.25 423 THR B CA 1
ATOM 6676 C C . THR B 1 423 ? -15.141 -31.359 7.422 1 50.25 423 THR B C 1
ATOM 6678 O O . THR B 1 423 ? -15.219 -31.422 8.656 1 50.25 423 THR B O 1
ATOM 6681 N N . GLN B 1 424 ? -14.844 -32.312 6.852 1 44.81 424 GLN B N 1
ATOM 6682 C CA . GLN B 1 424 ? -14.352 -33.281 7.812 1 44.81 424 GLN B CA 1
ATOM 6683 C C . GLN B 1 424 ? -13.406 -32.625 8.82 1 44.81 424 GLN B C 1
ATOM 6685 O O . GLN B 1 424 ? -12.797 -31.594 8.531 1 44.81 424 GLN B O 1
ATOM 6690 N N . GLU B 1 425 ? -13.5 -33.031 10.141 1 47.25 425 GLU B N 1
ATOM 6691 C CA . GLU B 1 425 ? -12.938 -32.562 11.406 1 47.25 425 GLU B CA 1
ATOM 6692 C C . GLU B 1 425 ? -11.672 -31.75 11.172 1 47.25 425 GLU B C 1
ATOM 6694 O O . GLU B 1 425 ? -11.422 -30.75 11.867 1 47.25 425 GLU B O 1
ATOM 6699 N N . ILE B 1 426 ? -10.836 -32.031 10.32 1 49.81 426 ILE B N 1
ATOM 6700 C CA . ILE B 1 426 ? -9.469 -31.547 10.18 1 49.81 426 ILE B CA 1
ATOM 6701 C C . ILE B 1 426 ? -9.477 -30.188 9.492 1 49.81 426 ILE B C 1
ATOM 6703 O O . ILE B 1 426 ? -8.508 -29.438 9.594 1 49.81 426 ILE B O 1
ATOM 6707 N N . ASN B 1 427 ? -10.664 -29.625 8.797 1 58.25 427 ASN B N 1
ATOM 6708 C CA . ASN B 1 427 ? -10.359 -28.672 7.734 1 58.25 427 ASN B CA 1
ATOM 6709 C C . ASN B 1 427 ? -10.688 -27.234 8.148 1 58.25 427 ASN B C 1
ATOM 6711 O O . ASN B 1 427 ? -10.039 -26.297 7.691 1 58.25 427 ASN B O 1
ATOM 6715 N N . LEU B 1 428 ? -11.828 -27.109 8.977 1 71.94 428 LEU B N 1
ATOM 6716 C CA . LEU B 1 428 ? -12.141 -25.734 9.383 1 71.94 428 LEU B CA 1
ATOM 6717 C C . LEU B 1 428 ? -11.906 -25.547 10.875 1 71.94 428 LEU B C 1
ATOM 6719 O O . LEU B 1 428 ? -12.828 -25.188 11.609 1 71.94 428 LEU B O 1
ATOM 6723 N N . LYS B 1 429 ? -10.641 -25.719 11.289 1 72.5 429 LYS B N 1
ATOM 6724 C CA . LYS B 1 429 ? -10.258 -25.812 12.695 1 72.5 429 LYS B CA 1
ATOM 6725 C C . LYS B 1 429 ? -10.312 -24.453 13.375 1 72.5 429 LYS B C 1
ATOM 6727 O O . LYS B 1 429 ? -10.484 -24.359 14.594 1 72.5 429 LYS B O 1
ATOM 6732 N N . ASN B 1 430 ? -10.297 -23.406 12.578 1 74.88 430 ASN B N 1
ATOM 6733 C CA . ASN B 1 430 ? -10.18 -22.094 13.195 1 74.88 430 ASN B CA 1
ATOM 6734 C C . ASN B 1 430 ? -11.5 -21.312 13.125 1 74.88 430 ASN B C 1
ATOM 6736 O O . ASN B 1 430 ? -11.547 -20.125 13.438 1 74.88 430 ASN B O 1
ATOM 6740 N N . PHE B 1 431 ? -12.578 -22.094 12.656 1 78.5 431 PHE B N 1
ATOM 6741 C CA . PHE B 1 431 ? -13.883 -21.453 12.531 1 78.5 431 PHE B CA 1
ATOM 6742 C C . PHE B 1 431 ? -14.641 -21.5 13.859 1 78.5 431 PHE B C 1
ATOM 6744 O O . PHE B 1 431 ? -14.719 -22.547 14.5 1 78.5 431 PHE B O 1
ATOM 6751 N N . SER B 1 432 ? -15.055 -20.312 14.297 1 82.19 432 SER B N 1
ATOM 6752 C CA . SER B 1 432 ? -16.016 -20.234 15.391 1 82.19 432 SER B CA 1
ATOM 6753 C C . SER B 1 432 ? -17.375 -19.703 14.906 1 82.19 432 SER B C 1
ATOM 6755 O O . SER B 1 432 ? -17.516 -18.516 14.617 1 82.19 432 SER B O 1
ATOM 6757 N N . LEU B 1 433 ? -18.344 -20.656 14.828 1 82.5 433 LEU B N 1
ATOM 6758 C CA . LEU B 1 433 ? -19.656 -20.281 14.305 1 82.5 433 LEU B CA 1
ATOM 6759 C C . LEU B 1 433 ? -20.5 -19.641 15.391 1 82.5 433 LEU B C 1
ATOM 6761 O O . LEU B 1 433 ? -20.609 -20.172 16.5 1 82.5 433 LEU B O 1
ATOM 6765 N N . VAL B 1 434 ? -21.031 -18.5 15.062 1 81.56 434 VAL B N 1
ATOM 6766 C CA . VAL B 1 434 ? -21.922 -17.781 15.961 1 81.56 434 VAL B CA 1
ATOM 6767 C C . VAL B 1 434 ? -23.266 -17.531 15.266 1 81.56 434 VAL B C 1
ATOM 6769 O O . VAL B 1 434 ? -23.297 -17.016 14.148 1 81.56 434 VAL B O 1
ATOM 6772 N N . PRO B 1 435 ? -24.344 -17.953 15.922 1 84.25 435 PRO B N 1
ATOM 6773 C CA . PRO B 1 435 ? -25.641 -17.672 15.297 1 84.25 435 PRO B CA 1
ATOM 6774 C C . PRO B 1 435 ? -25.891 -16.172 15.109 1 84.25 435 PRO B C 1
ATOM 6776 O O . PRO B 1 435 ? -25.594 -15.383 16 1 84.25 435 PRO B O 1
ATOM 6779 N N . TYR B 1 436 ? -26.328 -15.938 13.953 1 83.56 436 TYR B N 1
ATOM 6780 C CA . TYR B 1 436 ? -26.609 -14.531 13.648 1 83.56 436 TYR B CA 1
ATOM 6781 C C . TYR B 1 436 ? -28 -14.141 14.102 1 83.56 436 TYR B C 1
ATOM 6783 O O . TYR B 1 436 ? -28.984 -14.805 13.766 1 83.56 436 TYR B O 1
ATOM 6791 N N . PHE B 1 437 ? -28.062 -13.102 15 1 75.56 437 PHE B N 1
ATOM 6792 C CA . PHE B 1 437 ? -29.344 -12.594 15.477 1 75.56 437 PHE B CA 1
ATOM 6793 C C . PHE B 1 437 ? -29.609 -11.203 14.922 1 75.56 437 PHE B C 1
ATOM 6795 O O . PHE B 1 437 ? -28.75 -10.32 15 1 75.56 437 PHE B O 1
ATOM 6802 N N . PHE B 1 438 ? -30.594 -11.172 14.039 1 65.38 438 PHE B N 1
ATOM 6803 C CA . PHE B 1 438 ? -30.984 -9.859 13.539 1 65.38 438 PHE B CA 1
ATOM 6804 C C . PHE B 1 438 ? -31.484 -8.977 14.672 1 65.38 438 PHE B C 1
ATOM 6806 O O . PHE B 1 438 ? -32.312 -9.398 15.477 1 65.38 438 PHE B O 1
ATOM 6813 N N . LYS B 1 439 ? -30.891 -8.023 15.164 1 54.59 439 LYS B N 1
ATOM 6814 C CA . LYS B 1 439 ? -31.469 -7.055 16.094 1 54.59 439 LYS B CA 1
ATOM 6815 C C . LYS B 1 439 ? -32.594 -6.277 15.43 1 54.59 439 LYS B C 1
ATOM 6817 O O . LYS B 1 439 ? -32.406 -5.613 14.414 1 54.59 439 LYS B O 1
ATOM 6822 N N . SER B 1 440 ? -33.781 -6.766 15.43 1 44.41 440 SER B N 1
ATOM 6823 C CA . SER B 1 440 ? -34.938 -5.953 15.016 1 44.41 440 SER B CA 1
ATOM 6824 C C . SER B 1 440 ? -34.906 -4.578 15.68 1 44.41 440 SER B C 1
ATOM 6826 O O . SER B 1 440 ? -34.75 -4.473 16.891 1 44.41 440 SER B O 1
ATOM 6828 N N . CYS B 1 441 ? -34.375 -3.654 15.227 1 39.59 441 CYS B N 1
ATOM 6829 C CA . CYS B 1 441 ? -34.75 -2.33 15.711 1 39.59 441 CYS B CA 1
ATOM 6830 C C . CYS B 1 441 ? -36.219 -2.25 15.992 1 39.59 441 CYS B C 1
ATOM 6832 O O . CYS B 1 441 ? -37.031 -2.148 15.062 1 39.59 441 CYS B O 1
ATOM 6834 N N . GLN B 1 442 ? -36.844 -2.83 17 1 33.47 442 GLN B N 1
ATOM 6835 C CA . GLN B 1 442 ? -38.125 -2.344 17.469 1 33.47 442 GLN B CA 1
ATOM 6836 C C . GLN B 1 442 ? -38.125 -0.824 17.609 1 33.47 442 GLN B C 1
ATOM 6838 O O . GLN B 1 442 ? -37.156 -0.249 18.141 1 33.47 442 GLN B O 1
ATOM 6843 N N . SER B 1 443 ? -38.938 -0.081 16.844 1 34.25 443 SER B N 1
ATOM 6844 C CA . SER B 1 443 ? -39.438 1.263 17.094 1 34.25 443 SER B CA 1
ATOM 6845 C C . SER B 1 443 ? -39.844 1.436 18.562 1 34.25 443 SER B C 1
ATOM 6847 O O . SER B 1 443 ? -40.625 0.651 19.094 1 34.25 443 SER B O 1
ATOM 6849 N N . GLY B 1 444 ? -39.125 1.787 19.531 1 28.84 444 GLY B N 1
ATOM 6850 C CA . GLY B 1 444 ? -39.719 2.346 20.734 1 28.84 444 GLY B CA 1
ATOM 6851 C C . GLY B 1 444 ? -40.906 3.221 20.453 1 28.84 444 GLY B C 1
ATOM 6852 O O . GLY B 1 444 ? -40.875 4.066 19.562 1 28.84 444 GLY B O 1
ATOM 6853 N N . ALA B 1 445 ? -42.281 2.889 20.844 1 27.58 445 ALA B N 1
ATOM 6854 C CA . ALA B 1 445 ? -43.406 3.764 21.188 1 27.58 445 ALA B CA 1
ATOM 6855 C C . ALA B 1 445 ? -42.938 4.918 22.078 1 27.58 445 ALA B C 1
ATOM 6857 O O . ALA B 1 445 ? -42.438 4.695 23.172 1 27.58 445 ALA B O 1
ATOM 6858 N N . ALA B 1 446 ? -42.688 6.105 21.562 1 29.3 446 ALA B N 1
ATOM 6859 C CA . ALA B 1 446 ? -42.844 7.395 22.234 1 29.3 446 ALA B CA 1
ATOM 6860 C C . ALA B 1 446 ? -44.031 7.379 23.188 1 29.3 446 ALA B C 1
ATOM 6862 O O . ALA B 1 446 ? -45.188 7.133 22.781 1 29.3 446 ALA B O 1
ATOM 6863 N N . PHE B 1 447 ? -43.906 6.949 24.453 1 25.88 447 PHE B N 1
ATOM 6864 C CA . PHE B 1 447 ? -44.781 7.359 25.547 1 25.88 447 PHE B CA 1
ATOM 6865 C C . PHE B 1 447 ? -45.062 8.852 25.484 1 25.88 447 PHE B C 1
ATOM 6867 O O . PHE B 1 447 ? -44.156 9.672 25.438 1 25.88 447 PHE B O 1
ATOM 6874 N N . SER B 1 448 ? -46.281 9.289 24.938 1 25.5 448 SER B N 1
ATOM 6875 C CA . SER B 1 448 ? -47 10.555 25.016 1 25.5 448 SER B CA 1
ATOM 6876 C C . SER B 1 448 ? -47.094 11.047 26.453 1 25.5 448 SER B C 1
ATOM 6878 O O . SER B 1 448 ? -47.719 10.398 27.297 1 25.5 448 SER B O 1
ATOM 6880 N N . VAL B 1 449 ? -46.094 11.461 27.062 1 25.88 449 VAL B N 1
ATOM 6881 C CA . VAL B 1 449 ? -46.469 12.328 28.188 1 25.88 449 VAL B CA 1
ATOM 6882 C C . VAL B 1 449 ? -47.438 13.391 27.703 1 25.88 449 VAL B C 1
ATOM 6884 O O . VAL B 1 449 ? -47.219 14.023 26.672 1 25.88 449 VAL B O 1
ATOM 6887 N N . PRO B 1 450 ? -48.719 13.266 28.109 1 24.09 450 PRO B N 1
ATOM 6888 C CA . PRO B 1 450 ? -49.562 14.43 27.875 1 24.09 450 PRO B CA 1
ATOM 6889 C C . PRO B 1 450 ? -48.875 15.75 28.219 1 24.09 450 PRO B C 1
ATOM 6891 O O . PRO B 1 450 ? -47.875 15.75 28.953 1 24.09 450 PRO B O 1
ATOM 6894 N N . ALA B 1 451 ? -49.719 16.703 28.25 1 20.56 451 ALA B N 1
ATOM 6895 C CA . ALA B 1 451 ? -49.531 17.875 29.109 1 20.56 451 ALA B CA 1
ATOM 6896 C C . ALA B 1 451 ? -49.688 17.5 30.578 1 20.56 451 ALA B C 1
ATOM 6898 O O . ALA B 1 451 ? -50.562 16.672 30.922 1 20.56 451 ALA B O 1
#

Solvent-accessible surface area (backbone atoms only — not comparable to full-atom values): 47680 Å² total; per-residue (Å²): 140,77,78,76,73,73,69,76,70,46,69,28,29,34,28,54,89,79,62,51,68,66,55,54,54,48,49,50,50,55,54,23,68,75,61,53,55,65,47,34,33,41,30,35,56,36,48,32,50,50,41,51,51,48,43,51,70,58,35,63,75,45,45,57,21,37,38,40,45,31,49,71,50,62,73,57,52,32,52,42,44,31,68,65,47,25,36,34,25,66,50,52,58,47,47,52,53,50,44,74,61,67,47,57,36,89,44,32,35,43,38,54,80,46,58,48,68,41,41,44,36,46,30,43,76,63,53,37,31,38,32,44,36,40,49,63,67,49,46,54,52,40,49,73,52,24,67,75,34,32,28,28,38,30,40,47,38,79,61,52,46,69,77,58,80,73,43,66,70,79,36,18,44,72,71,50,43,53,53,45,52,54,51,30,59,76,68,61,39,49,48,32,29,37,29,35,57,41,76,60,62,85,38,61,67,46,49,47,54,42,52,52,52,46,45,52,51,52,52,55,36,44,76,73,68,40,70,60,39,38,39,32,64,2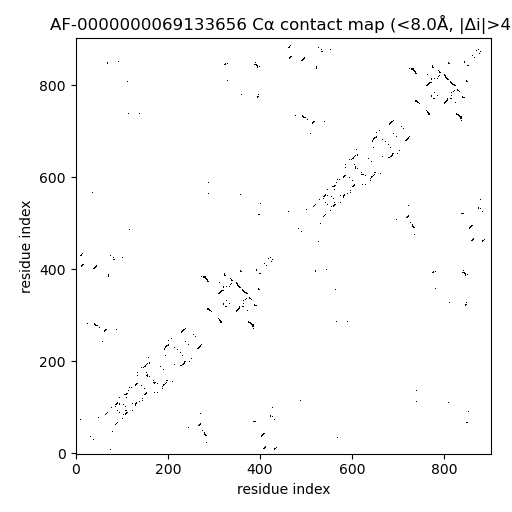3,41,48,58,61,74,50,70,69,49,45,41,51,47,37,50,52,48,46,56,47,36,51,70,74,51,32,78,88,68,61,56,43,40,33,33,40,37,38,52,52,44,35,11,74,18,18,32,36,39,35,30,28,42,32,74,44,79,44,79,73,65,67,83,61,65,75,61,80,72,76,72,80,86,83,61,61,30,37,38,36,25,24,78,55,16,25,53,30,52,41,8,26,53,80,70,70,42,84,74,62,75,70,40,69,72,62,92,71,58,92,80,54,64,72,30,49,29,30,37,26,16,53,77,63,47,61,77,22,51,61,38,80,72,46,80,43,57,90,79,52,68,71,41,40,37,34,28,54,53,43,26,42,20,17,76,38,45,34,10,4,26,83,31,47,72,64,77,78,61,54,74,46,36,31,32,38,48,63,46,51,50,48,42,44,67,73,58,26,46,49,83,82,32,61,74,46,64,41,80,36,81,55,73,81,76,72,76,70,75,76,78,78,79,77,77,74,125,138,78,77,74,73,73,69,77,69,47,69,29,31,36,29,55,90,78,63,51,69,66,54,54,52,50,50,51,49,56,54,23,68,74,62,52,56,66,48,34,34,41,29,35,58,36,47,33,51,51,40,50,51,48,43,51,70,58,35,63,76,46,45,56,22,36,39,40,46,31,49,71,51,64,72,57,52,32,52,43,42,29,68,65,46,24,37,33,25,68,48,53,58,48,48,52,53,50,43,74,60,68,48,56,35,90,45,33,35,44,40,53,81,45,59,47,68,41,40,43,36,47,30,41,74,64,54,37,31,36,31,44,37,42,48,64,67,48,46,53,51,40,49,71,51,23,66,77,33,32,27,28,37,31,40,46,41,78,61,51,46,72,77,56,80,72,42,67,73,79,37,18,45,72,71,49,45,54,55,46,52,54,49,30,58,74,68,61,40,48,48,33,30,36,28,37,57,42,77,60,62,86,38,62,66,46,49,47,53,42,53,50,52,45,45,53,52,51,52,55,37,44,76,72,69,41,70,58,38,38,39,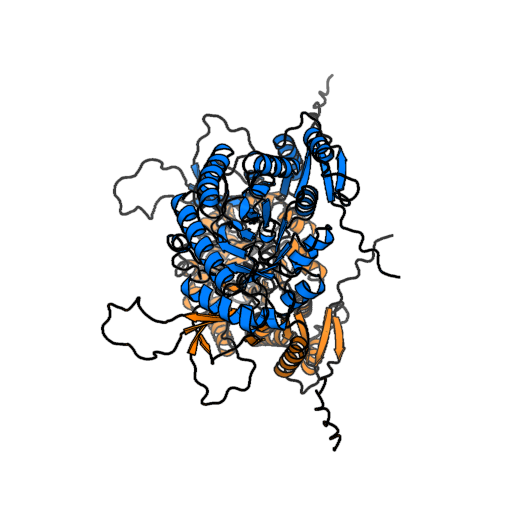32,64,24,41,46,59,61,75,51,70,69,47,45,39,51,46,38,51,52,49,47,57,47,37,50,70,75,52,34,78,88,68,61,55,44,40,31,32,37,35,37,50,52,44,34,11,74,18,17,32,37,39,35,30,30,42,33,74,45,76,44,78,72,72,59,85,62,61,76,58,82,68,78,68,85,82,86,60,61,31,38,38,35,25,23,78,55,18,26,54,31,52,41,9,27,53,80,70,70,42,83,75,62,73,69,41,68,68,62,93,72,57,92,82,54,64,72,29,50,27,30,36,27,16,52,75,63,48,62,77,23,51,62,39,81,70,48,77,40,55,90,78,50,68,70,41,39,36,34,28,54,53,45,26,42,20,18,76,36,45,33,11,5,26,79,32,49,72,63,78,81,61,54,73,46,38,31,32,39,48,64,45,50,50,47,42,44,68,74,58,26,44,46,85,81,33,60,74,46,63,41,80,37,81,55,73,81,75,71,79,71,79,76,80,79,77,75,73,72,132

Radius of gyration: 29.84 Å; Cα contacts (8 Å, |Δi|>4): 1894; chains: 2; bounding box: 105×84×75 Å

Foldseek 3Di:
DDPPPPPFFDEAAAEEPPDDPVLVVVLVLVVCLVPVQDKFKEFALLLLVVLVVLCCVQFVQAAEEEECLFFVPLLNLLLCVLLVHAYEYAFQVSVVSNVVQPRDLQSYEHEDEDYDLVRLLVNQVRVNAEYEYAADVVLVSNLVRHVSHAYAFEAQFPQLPDPPVPPPRRHYYLVRLLVNLVVCVVSNHAYAAYEYAHQALVDLVRLLRVVVSRLSSCVSNVVVPHHYAEYEDEEHDADDSVSSNVSSVSNVVSCCVRPNVVSNHRHYYYYHLSSGLQRMKMKKFFADKDWDQPPPPVPPPPDPPPDSDTEMETEIADFCLAQLVVVVVVDDFADKDWPDDDDPPADKHKYWYAYDLPDPRRTRGDIDIDGDDDGSTMIMGGSSGTSRHDDRHVPSVDPDDHHYYHHYYYPVSVVVCVVSSSPDPSRSVSYDYDHDDSPPPPDPPPDPDDD/DDPPPVPFFDEAAAEEPPDDPVLVVVLVLVVCLVPVQDKFKEFALLLLVVLVVLCCVQFVQAAEEEECLFFVPLLNLLLCVLLVHAYEYAFQVSVVSNVVQPRDLQSYEHEDEDYDLVRLLSNQVRVNAEYEYAADVVLVSNLVRHVSHEYAFEAQFPQLPDPPVPPPRRHYYLVRLLVNLVVCVVSNHAYAAYEYAHQALVDLVRLLRVVVSRLSSCVSNVVVPHHYAEYEDEEHDADDSVSSNVSSVSNVVSCCVRPNVVSNHRHYYYYRLSSGLQRMKMKKFFADKDWDQPDDPVPPPPDPPPDSDTEMETEIADFCLAQLVVVVVVDDFADKDWPDDDDPPQDKHKYWYAYDLPDPRRTRGDIDIDGDDDGSTMIMGGSSGTSRHDDRDVPSVDPDDHHYYHHYYYPVSVVVCVVSVSPDPSRSVSYDYDHDDSPPPDDPPPPPPDD

Nearest PDB structures (foldseek):
  2nv9-assembly4_H  TM=9.140E-01  e=1.109E-36  Paramecium bursaria Chlorella virus 1
  2nva-assembly1_B  TM=9.015E-01  e=2.018E-36  Paramecium bursaria Chlorella virus 1
  5gjm-assembly1_A  TM=8.761E-01  e=2.923E-32  Selenomonas ruminantium
  5gjo-assembly1_B  TM=8.177E-01  e=3.615E-31  Selenomonas ruminantium
  4aib-assembly2_D  TM=8.985E-01  e=7.708E-28  Entamoeba histolytica HM-1:IMSS

InterPro domains:
  IPR000183 Ornithine/DAP/Arg decarboxylase [PR01179] (66-84)
  IPR000183 Ornithine/DAP/Arg decarboxylase [PR01179] (86-98)
  IPR000183 Ornithine/DAP/Arg decarboxylase [PR01179] (188-201)
  IPR000183 Ornithine/DAP/Arg decarboxylase [PR01179] (267-286)
  IPR002433 Ornithine decarboxylase [PR01182] (38-62)
  IPR002433 Ornithine decarboxylase [PR01182] (64-91)
  IPR002433 Ornithine decarboxylase [PR01182] (108-132)
  IPR002433 Ornithine decarboxylase [PR01182] (138-160)
  IPR002433 Ornithine decarboxylase [PR01182] (318-331)
  IPR002433 Ornithine decarboxylase [PR01182] (352-362)
  IPR002433 Ornithine decarboxylase [PR01182] (372-385)
  IPR002433 Ornithine decarboxylase [PTHR11482] (26-406)
  IPR009006 Alanine racemase/group IV decarboxylase, C-terminal [G3DSA:2.40.37.10] (32-410)
  IPR009006 Alanine racemase/group IV decarboxylase, C-terminal [SSF50621] (256-417)
  IPR022644 Orn/DAP/Arg decarboxylase 2, N-terminal [PF02784] (46-277)
  IPR029066 PLP-binding barrel [G3DSA:3.20.20.10] (48-275)
  IPR029066 PLP-binding barrel [SSF51419] (44-279)

pLDDT: mean 82.69, std 19.22, range [18.28, 98.75]

Sequence (902 aa):
MKGLYDEPQYSIDLLDGGTLLQHVVDNHISEQSLADKNAFFVADLGAVMRQHVRWRACVPQIRPYYAVRCNSSPALIEVLAALGTGFMCTNKSELEMVQSHGVPSEDIIYSGGCKQLSHIKYAAKCSVDLLVCDNEAELRKIARCHPRAKLLLQVLTEASGRGEEMSMKLGCSLKDCRRLLERAKELGVQVVGARFNISSCDNEQAYANAISDARCVFDMAEDMGFTMNILDIGDGISGSETQLKQINRAVMSVVDLYFPPSTGVSIVAELGGYLVAPAFTLAVNIISKGVVARDLQELHRDAPSANDEPEFQYYINEGVYGSFSCKLTDSVIPVPLVHKNIAPDEPMFSCSLWGPSGDDMDQVVEQCVLPELHTGDWLVFANAGSFSLGRPMAGGGVTTPAPPVHYVISTRDWFEMQDTGVTQEINLKNFSLVPYFFKSCQSGAAFSVPAMKGLYDEPQYSIDLLDGGTLLQHVVDNHISEQSLADKNAFFVADLGAVMRQHVRWRACVPQIRPYYAVRCNSSPALIEVLAALGTGFMCTNKSELEMVQSHGVPSEDIIYSGGCKQLSHIKYAAKCSVDLLVCDNEAELRKIARCHPRAKLLLQVLTEASGRGEEMSMKLGCSLKDCRRLLERAKELGVQVVGARFNISSCDNEQAYANAISDARCVFDMAEDMGFTMNILDIGDGISGSETQLKQINRAVMSVVDLYFPPSTGVSIVAELGGYLVAPAFTLAVNIISKGVVARDLQELHRDAPSANDEPEFQYYINEGVYGSFSCKLTDSVIPVPLVHKNIAPDEPMFSCSLWGPSGDDMDQVVEQCVLPELHTGDWLVFANAGSFSLGRPMAGGGVTTPAPPVHYVISTRDWFEMQDTGVTQEINLKNFSLVPYFFKSCQSGAAFSVPA